Protein 3OIS (pdb70)

Organism: Xylella fastidiosa (strain 9a5c) (NCBI:txid160492)

B-factor: mean 22.81, std 9.26, range [4.92, 93.77]

Foldseek 3Di:
DDDDDFAQFQAFADADDDDVVFAADDFDPVLLVDFDQKFFLDDPDFFAAQGTANQQLLRQVQVLLLSQCVVVVHDDRARWASLQLLCQQCVVPPHQFARNGHHNVSSLVCLAPQATAGCVQLPHDNQHQDPVVRTRDPPGSSSDDRDPVGSVRRVVGHFHDKHAFDLDVSRCSSCLRVPFKKKKKWWDWCQQCPVHPHEQEDDDDDPPIGTRHMHMWIWRMAHNVQQWTKTQRNNALPGRNGRIHTYHNVQSSDPNTMDDIMTTHHDD/DDDDFAQFQAFADEDDDDPPFAADDFDVVCLVDQPQKFFQDDDDFFAALGTANLQLLRQVLVLLLSQCVVVVPPDRARFASLQLLCQQCVPPPHQFARRGGHNVSSLVCLAPQATAGCVQLPDDNQAQDPVVNTRDPPGSSSDDRDVVRSVRRVVGHFNDKHDFDLDLSSQSSCLSVPFKKKWKWWDWCVQVVPVLNEQEGDDDDPVIDTRHMHMWIFGMAHNVVQWTKTAGNNAQPHHNGRIHTYHVVQSSDPNTIGDIMTTHHDD/DDDDAAQFQAFEDEDDDDPPFAEDDFPPVLLVDFDLKFFLDDPDFFAAQGTANLQLLSQVQVLLLSQCVVVVPPDRARWASLQLLCQQCVPPPHQFARNGHYNVSSLVCQAPQATAGCVQLPHDNQHQDPVVNTRDPPGSSSDDRDPVRSVRRNVGHFHDKHAYPLDVSSCSSCLRVPFKKKWKWWDKCVAVVDPVHELEGDDDDVVIDTRHMHMWIWRMAHNVQQWTKTARRNALPDRNGRIGTYHSVQSSDPNTIGDIMTIHHDD/DDDDDFAQFQAFADEDDDDVPFAADDFPVVCLVVQDQKFFLDDPDFFAALGTANLQLLRQVQVQLLSQCVVVVHPDRARWASLQLLQQQCVVPPHQFARRGHHNVSSLVCLAPQATAGCVQLPDDNQHQDPVVRTRDPPRSSSDDRDPVGSVRRVVRHFHHKHAFDLDVSSQSSCLSVPFKKKWKWWAWCQQCPVHPHEQERDDDDVVIDTRHMHMWIWGMAHNVQQWTKTQGHNALPGHNGRIHTYHSVQSSDPNTIDDIMTTHHDD

Radius of gyration: 33.86 Å; Cα contacts (8 Å, |Δi|>4): 2732; chains: 4; bounding box: 86×74×85 Å

Nearest PDB structures (foldseek):
  3ois-assembly1_A  TM=1.004E+00  e=1.468E-66  Xylella fastidiosa
  2fye-assembly1_A  TM=7.795E-01  e=7.395E-12  Homo sapiens
  3hha-assembly2_B  TM=7.823E-01  e=4.799E-11  Homo sapiens
  8qkb-assembly1_C  TM=7.616E-01  e=3.708E-11  Homo sapiens
  4axm-assembly5_L  TM=7.707E-01  e=4.032E-10  Homo sapiens

Structure (mmCIF, N/CA/C/O backbone):
data_3OIS
#
_entry.id   3OIS
#
_cell.length_a   55.089
_cell.length_b   69.314
_cell.length_c   82.368
_cell.angle_alpha   75.860
_cell.angle_beta   75.430
_cell.angle_gamma   66.510
#
_symmetry.space_group_name_H-M   'P 1'
#
loop_
_entity.id
_entity.type
_entity.pdbx_description
1 polymer 'Cysteine protease'
2 non-polymer "URIDINE-5'-DIPHOSPHATE"
3 water water
#
loop_
_atom_site.group_PDB
_atom_site.id
_atom_site.type_symbol
_atom_site.label_atom_id
_atom_site.label_alt_id
_atom_site.label_comp_id
_atom_site.label_asym_id
_atom_site.label_entity_id
_atom_site.label_seq_id
_atom_site.pdbx_PDB_ins_code
_atom_site.Cartn_x
_atom_site.Cartn_y
_atom_site.Cartn_z
_atom_site.occupancy
_atom_site.B_iso_or_equiv
_atom_site.auth_seq_id
_atom_site.auth_comp_id
_atom_site.auth_asym_id
_atom_site.auth_atom_id
_atom_site.pdbx_PDB_model_num
ATOM 1 N N . THR A 1 23 ? 67.542 -3.917 -33.085 1.00 40.99 23 THR A N 1
ATOM 2 C CA . THR A 1 23 ? 66.456 -3.002 -32.631 1.00 41.29 23 THR A CA 1
ATOM 3 C C . THR A 1 23 ? 67.189 -1.784 -32.161 1.00 41.32 23 THR A C 1
ATOM 4 O O . THR A 1 23 ? 68.280 -1.923 -31.560 1.00 42.41 23 THR A O 1
ATOM 8 N N . VAL A 1 24 ? 66.686 -0.592 -32.499 1.00 38.87 24 VAL A N 1
ATOM 9 C CA . VAL A 1 24 ? 67.247 0.571 -31.828 1.00 37.48 24 VAL A CA 1
ATOM 10 C C . VAL A 1 24 ? 66.143 1.084 -30.943 1.00 35.65 24 VAL A C 1
ATOM 11 O O . VAL A 1 24 ? 64.989 1.278 -31.390 1.00 35.71 24 VAL A O 1
ATOM 15 N N . LEU A 1 25 ? 66.476 1.206 -29.659 1.00 32.50 25 LEU A N 1
ATOM 16 C CA . LEU A 1 25 ? 65.586 1.878 -28.741 1.00 29.20 25 LEU A CA 1
ATOM 17 C C . LEU A 1 25 ? 65.626 3.355 -29.108 1.00 29.42 25 LEU A C 1
ATOM 18 O O . LEU A 1 25 ? 66.683 3.913 -29.329 1.00 29.69 25 LEU A O 1
ATOM 23 N N . LYS A 1 26 ? 64.454 3.939 -29.110 1.00 27.65 26 LYS A N 1
ATOM 24 C CA . LYS A 1 26 ? 64.301 5.324 -29.430 1.00 30.02 26 LYS A CA 1
ATOM 25 C C . LYS A 1 26 ? 64.569 6.194 -28.185 1.00 28.28 26 LYS A C 1
ATOM 26 O O . LYS A 1 26 ? 63.948 6.025 -27.153 1.00 27.58 26 LYS A O 1
ATOM 32 N N . ARG A 1 27 ? 65.535 7.106 -28.312 1.00 27.91 27 ARG A N 1
ATOM 33 C CA A ARG A 1 27 ? 65.765 8.119 -27.306 0.50 25.77 27 ARG A CA 1
ATOM 34 C CA B ARG A 1 27 ? 65.780 8.123 -27.311 0.50 26.57 27 ARG A CA 1
ATOM 35 C C . ARG A 1 27 ? 64.530 9.026 -27.156 1.00 25.66 27 ARG A C 1
ATOM 36 O O . ARG A 1 27 ? 64.002 9.567 -28.139 1.00 26.09 27 ARG A O 1
ATOM 51 N N . ARG A 1 28 ? 64.026 9.171 -25.938 1.00 22.37 28 ARG A N 1
ATOM 52 C CA . ARG A 1 28 ? 62.812 10.048 -25.723 1.00 19.95 28 ARG A CA 1
ATOM 53 C C . ARG A 1 28 ? 63.201 11.506 -25.979 1.00 18.55 28 ARG A C 1
ATOM 54 O O . ARG A 1 28 ? 64.238 12.005 -25.478 1.00 19.50 28 ARG A O 1
ATOM 62 N N . LYS A 1 29 ? 62.386 12.169 -26.767 1.00 16.24 29 LYS A N 1
ATOM 63 C CA . LYS A 1 29 ? 62.748 13.503 -27.220 1.00 17.65 29 LYS A CA 1
ATOM 64 C C . LYS A 1 29 ? 62.741 14.543 -26.107 1.00 14.91 29 LYS A C 1
ATOM 65 O O . LYS A 1 29 ? 61.806 14.644 -25.309 1.00 14.67 29 LYS A O 1
ATOM 71 N N . LYS A 1 30 ? 63.825 15.304 -26.057 1.00 16.15 30 LYS A N 1
ATOM 72 C CA . LYS A 1 30 ? 63.974 16.388 -25.121 1.00 15.32 30 LYS A CA 1
ATOM 73 C C . LYS A 1 30 ? 64.006 17.742 -25.837 1.00 15.08 30 LYS A C 1
ATOM 74 O O . LYS A 1 30 ? 63.635 18.747 -25.213 1.00 14.70 30 LYS A O 1
ATOM 80 N N . SER A 1 31 ? 64.527 17.787 -27.090 1.00 17.05 31 SER A N 1
ATOM 81 C CA . SER A 1 31 ? 64.601 19.108 -27.848 1.00 18.55 31 SER A CA 1
ATOM 82 C C . SER A 1 31 ? 63.231 19.655 -27.951 1.00 17.29 31 SER A C 1
ATOM 83 O O . SER A 1 31 ? 62.342 18.989 -28.482 1.00 18.33 31 SER A O 1
ATOM 86 N N . GLY A 1 32 ? 62.991 20.876 -27.434 1.00 15.88 32 GLY A N 1
ATOM 87 C CA . GLY A 1 32 ? 61.650 21.421 -27.482 1.00 14.10 32 GLY A CA 1
ATOM 88 C C . GLY A 1 32 ? 60.690 21.045 -26.353 1.00 14.77 32 GLY A C 1
ATOM 89 O O . GLY A 1 32 ? 59.601 21.610 -26.204 1.00 16.49 32 GLY A O 1
ATOM 90 N N . TYR A 1 33 ? 61.100 20.033 -25.549 1.00 13.15 33 TYR A N 1
ATOM 91 C CA . TYR A 1 33 ? 60.316 19.512 -24.414 1.00 10.89 33 TYR A CA 1
ATOM 92 C C . TYR A 1 33 ? 61.147 19.665 -23.132 1.00 12.29 33 TYR A C 1
ATOM 93 O O . TYR A 1 33 ? 61.669 20.757 -22.885 1.00 13.04 33 TYR A O 1
ATOM 102 N N . GLY A 1 34 ? 61.194 18.639 -22.285 1.00 11.89 34 GLY A N 1
ATOM 103 C CA . GLY A 1 34 ? 62.045 18.770 -21.117 1.00 13.38 34 GLY A CA 1
ATOM 104 C C . GLY A 1 34 ? 61.447 18.516 -19.742 1.00 12.77 34 GLY A C 1
ATOM 105 O O . GLY A 1 34 ? 62.110 18.736 -18.708 1.00 14.30 34 GLY A O 1
ATOM 106 N N . TYR A 1 35 ? 60.176 18.173 -19.683 1.00 13.42 35 TYR A N 1
ATOM 107 C CA . TYR A 1 35 ? 59.553 17.938 -18.389 1.00 12.51 35 TYR A CA 1
ATOM 108 C C . TYR A 1 35 ? 59.746 16.459 -17.978 1.00 13.32 35 TYR A C 1
ATOM 109 O O . TYR A 1 35 ? 59.465 15.567 -18.743 1.00 14.61 35 TYR A O 1
ATOM 118 N N . ILE A 1 36 ? 60.206 16.261 -16.745 1.00 13.24 36 ILE A N 1
ATOM 119 C CA . ILE A 1 36 ? 60.251 14.913 -16.134 1.00 13.37 36 ILE A CA 1
ATOM 120 C C . ILE A 1 36 ? 59.294 14.991 -14.954 1.00 13.53 36 ILE A C 1
ATOM 121 O O . ILE A 1 36 ? 59.315 16.008 -14.218 1.00 11.35 36 ILE A O 1
ATOM 126 N N . PRO A 1 37 ? 58.398 14.006 -14.765 1.00 13.82 37 PRO A N 1
ATOM 127 C CA . PRO A 1 37 ? 57.486 14.074 -13.638 1.00 14.07 37 PRO A CA 1
ATOM 128 C C . PRO A 1 37 ? 58.210 14.251 -12.310 1.00 12.42 37 PRO A C 1
ATOM 129 O O . PRO A 1 37 ? 59.247 13.662 -12.068 1.00 12.95 37 PRO A O 1
ATOM 133 N N . ASP A 1 38 ? 57.618 15.047 -11.409 1.00 14.32 38 ASP A N 1
ATOM 134 C CA . ASP A 1 38 ? 58.218 15.306 -10.105 1.00 14.13 38 ASP A CA 1
ATOM 135 C C . ASP A 1 38 ? 58.206 13.985 -9.300 1.00 13.83 38 ASP A C 1
ATOM 136 O O . ASP A 1 38 ? 57.171 13.339 -9.221 1.00 12.77 38 ASP A O 1
ATOM 141 N N . ILE A 1 39 ? 59.286 13.748 -8.564 1.00 13.62 39 ILE A N 1
ATOM 142 C CA . ILE A 1 39 ? 59.253 12.776 -7.389 1.00 15.82 39 ILE A CA 1
ATOM 143 C C . ILE A 1 39 ? 58.317 13.434 -6.372 1.00 16.77 39 ILE A C 1
ATOM 144 O O . ILE A 1 39 ? 58.411 14.663 -6.142 1.00 13.85 39 ILE A O 1
ATOM 149 N N . ALA A 1 40 ? 57.392 12.645 -5.779 1.00 17.76 40 ALA A N 1
ATOM 150 C CA . ALA A 1 40 ? 56.489 13.233 -4.780 1.00 17.30 40 ALA A CA 1
ATOM 151 C C . ALA A 1 40 ? 57.196 13.474 -3.445 1.00 16.14 40 ALA A C 1
ATOM 152 O O . ALA A 1 40 ? 58.117 12.707 -3.084 1.00 15.25 40 ALA A O 1
ATOM 154 N N . ASP A 1 41 ? 56.792 14.529 -2.760 1.00 16.81 41 ASP A N 1
ATOM 155 C CA . ASP A 1 41 ? 57.296 14.839 -1.458 1.00 16.32 41 ASP A CA 1
ATOM 156 C C . ASP A 1 41 ? 56.032 15.167 -0.615 1.00 16.39 41 ASP A C 1
ATOM 157 O O . ASP A 1 41 ? 55.339 16.108 -0.916 1.00 15.03 41 ASP A O 1
ATOM 162 N N . ILE A 1 42 ? 55.727 14.362 0.409 1.00 15.80 42 ILE A N 1
ATOM 163 C CA . ILE A 1 42 ? 54.538 14.673 1.274 1.00 17.30 42 ILE A CA 1
ATOM 164 C C . ILE A 1 42 ? 54.679 16.083 1.980 1.00 15.46 42 ILE A C 1
ATOM 165 O O . ILE A 1 42 ? 53.671 16.581 2.476 1.00 18.90 42 ILE A O 1
ATOM 170 N N . ARG A 1 43 ? 55.858 16.695 2.048 1.00 16.17 43 ARG A N 1
ATOM 171 C CA . ARG A 1 43 ? 55.944 18.063 2.630 1.00 14.34 43 ARG A CA 1
ATOM 172 C C . ARG A 1 43 ? 55.395 19.136 1.697 1.00 16.17 43 ARG A C 1
ATOM 173 O O . ARG A 1 43 ? 55.309 20.322 2.099 1.00 18.05 43 ARG A O 1
ATOM 181 N N . ASP A 1 44 ? 55.022 18.764 0.459 1.00 15.85 44 ASP A N 1
ATOM 182 C CA . ASP A 1 44 ? 54.605 19.784 -0.533 1.00 15.78 44 ASP A CA 1
ATOM 183 C C . ASP A 1 44 ? 53.361 20.574 -0.048 1.00 14.75 44 ASP A C 1
ATOM 184 O O . ASP A 1 44 ? 52.345 20.007 0.364 1.00 14.98 44 ASP A O 1
ATOM 189 N N . PHE A 1 45 ? 53.469 21.895 -0.079 1.00 14.91 45 PHE A N 1
ATOM 190 C CA . PHE A 1 45 ? 52.428 22.784 0.402 1.00 16.69 45 PHE A CA 1
ATOM 191 C C . PHE A 1 45 ? 51.280 22.606 -0.557 1.00 18.59 45 PHE A C 1
ATOM 192 O O . PHE A 1 45 ? 51.484 22.403 -1.781 1.00 16.81 45 PHE A O 1
ATOM 200 N N . SER A 1 46 ? 50.065 22.742 -0.012 1.00 19.72 46 SER A N 1
ATOM 201 C CA . SER A 1 46 ? 48.822 22.709 -0.808 1.00 19.58 46 SER A CA 1
ATOM 202 C C . SER A 1 46 ? 48.325 24.120 -1.041 1.00 20.25 46 SER A C 1
ATOM 203 O O . SER A 1 46 ? 48.209 24.907 -0.102 1.00 21.35 46 SER A O 1
ATOM 206 N N . TYR A 1 47 ? 48.069 24.448 -2.305 1.00 18.65 47 TYR A N 1
ATOM 207 C CA . TYR A 1 47 ? 47.429 25.737 -2.636 1.00 19.47 47 TYR A CA 1
ATOM 208 C C . TYR A 1 47 ? 45.942 25.633 -2.242 1.00 19.93 47 TYR A C 1
ATOM 209 O O . TYR A 1 47 ? 45.236 24.749 -2.693 1.00 20.38 47 TYR A O 1
ATOM 218 N N . THR A 1 48 ? 45.462 26.484 -1.341 1.00 19.83 48 THR A N 1
ATOM 219 C CA . THR A 1 48 ? 44.120 26.276 -0.856 1.00 21.69 48 THR A CA 1
ATOM 220 C C . THR A 1 48 ? 43.320 27.469 -1.277 1.00 20.32 48 THR A C 1
ATOM 221 O O . THR A 1 48 ? 43.446 28.505 -0.677 1.00 21.08 48 THR A O 1
ATOM 225 N N . PRO A 1 49 ? 42.506 27.326 -2.328 1.00 20.12 49 PRO A N 1
ATOM 226 C CA . PRO A 1 49 ? 41.747 28.464 -2.809 1.00 21.31 49 PRO A CA 1
ATOM 227 C C . PRO A 1 49 ? 40.681 28.808 -1.768 1.00 21.73 49 PRO A C 1
ATOM 228 O O . PRO A 1 49 ? 40.202 27.895 -1.060 1.00 23.05 49 PRO A O 1
ATOM 232 N N . GLU A 1 50 ? 40.380 30.082 -1.659 1.00 22.95 50 GLU A N 1
ATOM 233 C CA A GLU A 1 50 ? 39.263 30.561 -0.812 0.50 23.98 50 GLU A CA 1
ATOM 234 C CA B GLU A 1 50 ? 39.301 30.488 -0.756 0.50 24.30 50 GLU A CA 1
ATOM 235 C C . GLU A 1 50 ? 37.955 29.920 -1.237 1.00 24.28 50 GLU A C 1
ATOM 236 O O . GLU A 1 50 ? 37.620 29.908 -2.438 1.00 25.18 50 GLU A O 1
ATOM 247 N N . LYS A 1 51 ? 37.213 29.351 -0.286 1.00 25.09 51 LYS A N 1
ATOM 248 C CA A LYS A 1 51 ? 35.930 28.754 -0.661 0.50 24.78 51 LYS A CA 1
ATOM 249 C CA B LYS A 1 51 ? 35.911 28.777 -0.572 0.50 25.11 51 LYS A CA 1
ATOM 250 C C . LYS A 1 51 ? 35.008 29.748 -1.353 1.00 24.71 51 LYS A C 1
ATOM 251 O O . LYS A 1 51 ? 34.194 29.337 -2.215 1.00 24.71 51 LYS A O 1
ATOM 262 N N . SER A 1 52 ? 35.115 31.032 -1.019 1.00 24.67 52 SER A N 1
ATOM 263 C CA . SER A 1 52 ? 34.244 32.029 -1.680 1.00 24.62 52 SER A CA 1
ATOM 264 C C . SER A 1 52 ? 34.513 32.205 -3.165 1.00 22.60 52 SER A C 1
ATOM 265 O O . SER A 1 52 ? 33.593 32.511 -3.953 1.00 22.11 52 SER A O 1
ATOM 268 N N . VAL A 1 53 ? 35.772 31.983 -3.523 1.00 22.67 53 VAL A N 1
ATOM 269 C CA . VAL A 1 53 ? 36.220 32.109 -4.905 1.00 21.44 53 VAL A CA 1
ATOM 270 C C . VAL A 1 53 ? 35.730 30.917 -5.700 1.00 21.54 53 VAL A C 1
ATOM 271 O O . VAL A 1 53 ? 35.107 31.076 -6.758 1.00 20.99 53 VAL A O 1
ATOM 275 N N . ILE A 1 54 ? 35.941 29.729 -5.150 1.00 21.20 54 ILE A N 1
ATOM 276 C CA . ILE A 1 54 ? 35.436 28.484 -5.794 1.00 23.97 54 ILE A CA 1
ATOM 277 C C . ILE A 1 54 ? 33.934 28.496 -6.021 1.00 24.33 54 ILE A C 1
ATOM 278 O O . ILE A 1 54 ? 33.403 28.028 -7.072 1.00 24.03 54 ILE A O 1
ATOM 283 N N . ALA A 1 55 ? 33.227 29.034 -5.039 1.00 24.16 55 ALA A N 1
ATOM 284 C CA . ALA A 1 55 ? 31.759 29.105 -5.146 1.00 26.35 55 ALA A CA 1
ATOM 285 C C . ALA A 1 55 ? 31.270 30.027 -6.235 1.00 26.64 55 ALA A C 1
ATOM 286 O O . ALA A 1 55 ? 30.132 29.855 -6.690 1.00 30.30 55 ALA A O 1
ATOM 288 N N . ALA A 1 56 ? 32.112 30.990 -6.627 1.00 24.81 56 ALA A N 1
ATOM 289 C CA . ALA A 1 56 ? 31.723 32.041 -7.538 1.00 25.18 56 ALA A CA 1
ATOM 290 C C . ALA A 1 56 ? 32.749 32.290 -8.645 1.00 23.85 56 ALA A C 1
ATOM 291 O O . ALA A 1 56 ? 33.240 33.404 -8.823 1.00 24.46 56 ALA A O 1
ATOM 293 N N . LEU A 1 57 ? 33.046 31.237 -9.406 1.00 22.01 57 LEU A N 1
ATOM 294 C CA . LEU A 1 57 ? 34.019 31.351 -10.507 1.00 20.91 57 LEU A CA 1
ATOM 295 C C . LEU A 1 57 ? 33.439 32.044 -11.714 1.00 19.89 57 LEU A C 1
ATOM 296 O O . LEU A 1 57 ? 32.311 31.751 -12.134 1.00 21.77 57 LEU A O 1
ATOM 301 N N . PRO A 1 58 ? 34.203 32.975 -12.301 1.00 20.48 58 PRO A N 1
ATOM 302 C CA . PRO A 1 58 ? 33.738 33.621 -13.518 1.00 20.11 58 PRO A CA 1
ATOM 303 C C . PRO A 1 58 ? 33.768 32.657 -14.691 1.00 19.74 58 PRO A C 1
ATOM 304 O O . PRO A 1 58 ? 34.458 31.591 -14.632 1.00 18.97 58 PRO A O 1
ATOM 308 N N . PRO A 1 59 ? 33.006 32.982 -15.759 1.00 19.74 59 PRO A N 1
ATOM 309 C CA . PRO A 1 59 ? 33.031 32.098 -16.904 1.00 20.30 59 PRO A CA 1
ATOM 310 C C . PRO A 1 59 ? 34.340 32.119 -17.696 1.00 20.00 59 PRO A C 1
ATOM 311 O O . PRO A 1 59 ? 34.554 31.189 -18.477 1.00 19.56 59 PRO A O 1
ATOM 315 N N . LYS A 1 60 ? 35.127 33.186 -17.588 1.00 19.09 60 LYS A N 1
ATOM 316 C CA . LYS A 1 60 ? 36.299 33.374 -18.444 1.00 17.75 60 LYS A CA 1
ATOM 317 C C . LYS A 1 60 ? 37.354 34.199 -17.685 1.00 17.63 60 LYS A C 1
ATOM 318 O O . LYS A 1 60 ? 37.055 35.233 -16.992 1.00 15.41 60 LYS A O 1
ATOM 324 N N . VAL A 1 61 ? 38.593 33.700 -17.708 1.00 15.10 61 VAL A N 1
ATOM 325 C CA . VAL A 1 61 ? 39.746 34.458 -17.183 1.00 15.15 61 VAL A CA 1
ATOM 326 C C . VAL A 1 61 ? 40.817 34.557 -18.239 1.00 15.09 61 VAL A C 1
ATOM 327 O O . VAL A 1 61 ? 41.142 33.571 -18.920 1.00 14.61 61 VAL A O 1
ATOM 331 N N . ASP A 1 62 ? 41.406 35.748 -18.407 1.00 16.35 62 ASP A N 1
ATOM 332 C CA . ASP A 1 62 ? 42.467 35.875 -19.415 1.00 14.85 62 ASP A CA 1
ATOM 333 C C . ASP A 1 62 ? 43.565 36.723 -18.863 1.00 15.71 62 ASP A C 1
ATOM 334 O O . ASP A 1 62 ? 43.561 37.980 -18.940 1.00 16.15 62 ASP A O 1
ATOM 339 N N . LEU A 1 63 ? 44.577 36.046 -18.309 1.00 13.86 63 LEU A N 1
ATOM 340 C CA . LEU A 1 63 ? 45.710 36.757 -17.664 1.00 14.39 63 LEU A CA 1
ATOM 341 C C . LEU A 1 63 ? 46.859 36.989 -18.651 1.00 15.73 63 LEU A C 1
ATOM 342 O O . LEU A 1 63 ? 47.944 37.305 -18.235 1.00 15.72 63 LEU A O 1
ATOM 347 N N . THR A 1 64 ? 46.663 36.654 -19.921 1.00 15.56 64 THR A N 1
ATOM 348 C CA . THR A 1 64 ? 47.798 36.747 -20.885 1.00 16.91 64 THR A CA 1
ATOM 349 C C . THR A 1 64 ? 48.558 38.067 -20.640 1.00 17.31 64 THR A C 1
ATOM 350 O O . THR A 1 64 ? 47.983 39.165 -20.706 1.00 18.76 64 THR A O 1
ATOM 354 N N . PRO A 1 65 ? 49.852 37.993 -20.440 1.00 17.49 65 PRO A N 1
ATOM 355 C CA . PRO A 1 65 ? 50.630 39.203 -20.097 1.00 18.12 65 PRO A CA 1
ATOM 356 C C . PRO A 1 65 ? 51.132 39.903 -21.395 1.00 17.37 65 PRO A C 1
ATOM 357 O O . PRO A 1 65 ? 50.961 39.353 -22.498 1.00 18.56 65 PRO A O 1
ATOM 361 N N . PRO A 1 66 ? 51.713 41.106 -21.274 1.00 20.46 66 PRO A N 1
ATOM 362 C CA . PRO A 1 66 ? 52.106 41.758 -22.494 1.00 19.99 66 PRO A CA 1
ATOM 363 C C . PRO A 1 66 ? 53.402 41.222 -23.084 1.00 20.69 66 PRO A C 1
ATOM 364 O O . PRO A 1 66 ? 53.565 41.298 -24.324 1.00 23.08 66 PRO A O 1
ATOM 368 N N . PHE A 1 67 ? 54.240 40.569 -22.267 1.00 17.96 67 PHE A N 1
ATOM 369 C CA . PHE A 1 67 ? 55.500 40.105 -22.823 1.00 17.53 67 PHE A CA 1
ATOM 370 C C . PHE A 1 67 ? 55.294 38.894 -23.725 1.00 17.97 67 PHE A C 1
ATOM 371 O O . PHE A 1 67 ? 54.537 37.977 -23.385 1.00 16.14 67 PHE A O 1
ATOM 379 N N . GLN A 1 68 ? 55.988 38.886 -24.852 1.00 16.99 68 GLN A N 1
ATOM 380 C CA . GLN A 1 68 ? 55.700 37.867 -25.846 1.00 18.60 68 GLN A CA 1
ATOM 381 C C . GLN A 1 68 ? 56.248 36.521 -25.367 1.00 15.56 68 GLN A C 1
ATOM 382 O O . GLN A 1 68 ? 57.099 36.457 -24.453 1.00 13.84 68 GLN A O 1
ATOM 388 N N . VAL A 1 69 ? 55.767 35.484 -26.025 1.00 13.37 69 VAL A N 1
ATOM 389 C CA . VAL A 1 69 ? 56.332 34.134 -25.757 1.00 12.94 69 VAL A CA 1
ATOM 390 C C . VAL A 1 69 ? 57.830 34.094 -25.990 1.00 13.79 69 VAL A C 1
ATOM 391 O O . VAL A 1 69 ? 58.381 34.857 -26.834 1.00 13.77 69 VAL A O 1
ATOM 395 N N . TYR A 1 70 ? 58.483 33.200 -25.264 1.00 13.50 70 TYR A N 1
ATOM 396 C CA . TYR A 1 70 ? 59.865 32.893 -25.613 1.00 12.68 70 TYR A CA 1
ATOM 397 C C . TYR A 1 70 ? 59.945 31.757 -26.580 1.00 13.11 70 TYR A C 1
ATOM 398 O O . TYR A 1 70 ? 58.947 31.135 -26.879 1.00 11.31 70 TYR A O 1
ATOM 407 N N . ASP A 1 71 ? 61.169 31.478 -27.056 1.00 13.78 71 ASP A N 1
ATOM 408 C CA . ASP A 1 71 ? 61.340 30.313 -27.908 1.00 15.45 71 ASP A CA 1
ATOM 409 C C . ASP A 1 71 ? 62.452 29.483 -27.269 1.00 14.47 71 ASP A C 1
ATOM 410 O O . ASP A 1 71 ? 63.629 29.917 -27.260 1.00 14.61 71 ASP A O 1
ATOM 415 N N . GLN A 1 72 ? 62.131 28.295 -26.716 1.00 14.50 72 GLN A N 1
ATOM 416 C CA . GLN A 1 72 ? 63.199 27.551 -26.038 1.00 15.22 72 GLN A CA 1
ATOM 417 C C . GLN A 1 72 ? 64.126 26.879 -26.998 1.00 13.61 72 GLN A C 1
ATOM 418 O O . GLN A 1 72 ? 65.176 26.409 -26.595 1.00 13.50 72 GLN A O 1
ATOM 424 N N . GLY A 1 73 ? 63.773 26.873 -28.291 1.00 12.42 73 GLY A N 1
ATOM 425 C CA . GLY A 1 73 ? 64.619 26.205 -29.307 1.00 13.61 73 GLY A CA 1
ATOM 426 C C . GLY A 1 73 ? 64.892 24.722 -29.033 1.00 11.36 73 GLY A C 1
ATOM 427 O O . GLY A 1 73 ? 63.969 23.939 -28.658 1.00 14.29 73 GLY A O 1
ATOM 428 N N . ARG A 1 74 ? 66.127 24.320 -29.307 1.00 11.80 74 ARG A N 1
ATOM 429 C CA . ARG A 1 74 ? 66.408 22.909 -29.546 1.00 10.90 74 ARG A CA 1
ATOM 430 C C . ARG A 1 74 ? 66.908 22.183 -28.314 1.00 12.88 74 ARG A C 1
ATOM 431 O O . ARG A 1 74 ? 67.539 21.106 -28.464 1.00 14.67 74 ARG A O 1
ATOM 439 N N . ILE A 1 75 ? 66.668 22.738 -27.153 1.00 12.11 75 ILE A N 1
ATOM 440 C CA . ILE A 1 75 ? 67.027 22.052 -25.906 1.00 12.08 75 ILE A CA 1
ATOM 441 C C . ILE A 1 75 ? 65.780 21.773 -25.018 1.00 12.58 75 ILE A C 1
ATOM 442 O O . ILE A 1 75 ? 64.663 22.270 -25.277 1.00 11.06 75 ILE A O 1
ATOM 447 N N . GLY A 1 76 ? 66.012 21.053 -23.897 1.00 10.91 76 GLY A N 1
ATOM 448 C CA . GLY A 1 76 ? 64.910 20.525 -23.047 1.00 11.34 76 GLY A CA 1
ATOM 449 C C . GLY A 1 76 ? 64.603 21.404 -21.853 1.00 12.32 76 GLY A C 1
ATOM 450 O O . GLY A 1 76 ? 64.534 20.931 -20.686 1.00 11.95 76 GLY A O 1
ATOM 451 N N . SER A 1 77 ? 64.468 22.718 -22.153 1.00 11.09 77 SER A N 1
ATOM 452 C CA . SER A 1 77 ? 64.427 23.704 -21.120 1.00 11.72 77 SER A CA 1
ATOM 453 C C . SER A 1 77 ? 63.007 24.161 -20.810 1.00 12.89 77 SER A C 1
ATOM 454 O O . SER A 1 77 ? 62.827 25.250 -20.249 1.00 11.66 77 SER A O 1
ATOM 457 N N . CYS A 1 78 ? 62.005 23.353 -21.162 1.00 11.03 78 CYS A N 1
ATOM 458 C CA . CYS A 1 78 ? 60.600 23.843 -21.016 1.00 11.02 78 CYS A CA 1
ATOM 459 C C . CYS A 1 78 ? 60.283 24.238 -19.560 1.00 11.38 78 CYS A C 1
ATOM 460 O O . CYS A 1 78 ? 59.566 25.267 -19.347 1.00 10.19 78 CYS A O 1
ATOM 463 N N . THR A 1 79 ? 60.750 23.454 -18.561 1.00 10.16 79 THR A N 1
ATOM 464 C CA . THR A 1 79 ? 60.452 23.813 -17.188 1.00 10.98 79 THR A CA 1
ATOM 465 C C . THR A 1 79 ? 61.029 25.207 -16.906 1.00 10.22 79 THR A C 1
ATOM 466 O O . THR A 1 79 ? 60.358 25.986 -16.220 1.00 10.46 79 THR A O 1
ATOM 470 N N . ALA A 1 80 ? 62.241 25.563 -17.390 1.00 10.67 80 ALA A N 1
ATOM 471 C CA . ALA A 1 80 ? 62.825 26.872 -17.100 1.00 12.14 80 ALA A CA 1
ATOM 472 C C . ALA A 1 80 ? 62.092 27.973 -17.838 1.00 12.25 80 ALA A C 1
ATOM 473 O O . ALA A 1 80 ? 62.061 29.161 -17.361 1.00 12.94 80 ALA A O 1
ATOM 475 N N . ASN A 1 81 ? 61.570 27.634 -19.018 1.00 10.13 81 ASN A N 1
ATOM 476 C CA . ASN A 1 81 ? 60.779 28.611 -19.802 1.00 12.63 81 ASN A CA 1
ATOM 477 C C . ASN A 1 81 ? 59.436 28.947 -19.162 1.00 14.73 81 ASN A C 1
ATOM 478 O O . ASN A 1 81 ? 59.067 30.153 -19.036 1.00 13.16 81 ASN A O 1
ATOM 483 N N . ALA A 1 82 ? 58.738 27.913 -18.668 1.00 13.32 82 ALA A N 1
ATOM 484 C CA . ALA A 1 82 ? 57.496 28.092 -17.967 1.00 14.84 82 ALA A CA 1
ATOM 485 C C . ALA A 1 82 ? 57.747 28.890 -16.667 1.00 14.80 82 ALA A C 1
ATOM 486 O O . ALA A 1 82 ? 57.014 29.819 -16.372 1.00 14.87 82 ALA A O 1
ATOM 488 N N . LEU A 1 83 ? 58.792 28.513 -15.902 1.00 13.49 83 LEU A N 1
ATOM 489 C CA . LEU A 1 83 ? 59.045 29.169 -14.653 1.00 13.99 83 LEU A CA 1
ATOM 490 C C . LEU A 1 83 ? 59.593 30.593 -14.826 1.00 14.20 83 LEU A C 1
ATOM 491 O O . LEU A 1 83 ? 59.251 31.489 -14.003 1.00 14.29 83 LEU A O 1
ATOM 496 N N . ALA A 1 84 ? 60.416 30.836 -15.857 1.00 14.41 84 ALA A N 1
ATOM 497 C CA . ALA A 1 84 ? 60.885 32.219 -16.196 1.00 14.56 84 ALA A CA 1
ATOM 498 C C . ALA A 1 84 ? 59.680 33.114 -16.373 1.00 14.58 84 ALA A C 1
ATOM 499 O O . ALA A 1 84 ? 59.676 34.254 -15.833 1.00 16.41 84 ALA A O 1
ATOM 501 N N . ALA A 1 85 ? 58.668 32.608 -17.076 1.00 13.94 85 ALA A N 1
ATOM 502 C CA . ALA A 1 85 ? 57.444 33.403 -17.342 1.00 13.69 85 ALA A CA 1
ATOM 503 C C . ALA A 1 85 ? 56.634 33.629 -16.044 1.00 14.79 85 ALA A C 1
ATOM 504 O O . ALA A 1 85 ? 56.053 34.720 -15.825 1.00 13.84 85 ALA A O 1
ATOM 506 N N . ALA A 1 86 ? 56.511 32.621 -15.160 1.00 14.50 86 ALA A N 1
ATOM 507 C CA . ALA A 1 86 ? 55.803 32.812 -13.906 1.00 14.67 86 ALA A CA 1
ATOM 508 C C . ALA A 1 86 ? 56.478 33.943 -13.133 1.00 16.43 86 ALA A C 1
ATOM 509 O O . ALA A 1 86 ? 55.753 34.786 -12.563 1.00 16.27 86 ALA A O 1
ATOM 511 N N . ILE A 1 87 ? 57.835 33.948 -13.084 1.00 14.38 87 ILE A N 1
ATOM 512 C CA . ILE A 1 87 ? 58.645 35.001 -12.405 1.00 15.85 87 ILE A CA 1
ATOM 513 C C . ILE A 1 87 ? 58.403 36.360 -13.087 1.00 13.78 87 ILE A C 1
ATOM 514 O O . ILE A 1 87 ? 58.158 37.342 -12.385 1.00 14.98 87 ILE A O 1
ATOM 519 N N . GLN A 1 88 ? 58.434 36.405 -14.423 1.00 13.54 88 GLN A N 1
ATOM 520 C CA . GLN A 1 88 ? 58.240 37.668 -15.151 1.00 15.28 88 GLN A CA 1
ATOM 521 C C . GLN A 1 88 ? 56.852 38.195 -14.912 1.00 17.05 88 GLN A C 1
ATOM 522 O O . GLN A 1 88 ? 56.715 39.419 -14.653 1.00 19.06 88 GLN A O 1
ATOM 528 N N . PHE A 1 89 ? 55.854 37.304 -14.916 1.00 15.79 89 PHE A N 1
ATOM 529 C CA . PHE A 1 89 ? 54.496 37.688 -14.684 1.00 16.70 89 PHE A CA 1
ATOM 530 C C . PHE A 1 89 ? 54.321 38.259 -13.289 1.00 18.03 89 PHE A C 1
ATOM 531 O O . PHE A 1 89 ? 53.600 39.281 -13.119 1.00 18.28 89 PHE A O 1
ATOM 539 N N . GLU A 1 90 ? 54.875 37.564 -12.274 1.00 18.54 90 GLU A N 1
ATOM 540 C CA A GLU A 1 90 ? 54.696 37.993 -10.877 0.50 19.58 90 GLU A CA 1
ATOM 541 C CA B GLU A 1 90 ? 54.715 37.970 -10.886 0.50 20.18 90 GLU A CA 1
ATOM 542 C C . GLU A 1 90 ? 55.328 39.359 -10.643 1.00 21.39 90 GLU A C 1
ATOM 543 O O . GLU A 1 90 ? 54.794 40.153 -9.833 1.00 22.32 90 GLU A O 1
ATOM 554 N N . ARG A 1 91 ? 56.421 39.672 -11.357 1.00 22.96 91 ARG A N 1
ATOM 555 C CA A ARG A 1 91 ? 57.104 40.958 -11.118 0.50 24.15 91 ARG A CA 1
ATOM 556 C CA B ARG A 1 91 ? 57.112 40.959 -11.134 0.50 23.97 91 ARG A CA 1
ATOM 557 C C . ARG A 1 91 ? 56.230 42.084 -11.626 1.00 25.66 91 ARG A C 1
ATOM 558 O O . ARG A 1 91 ? 56.139 43.143 -10.984 1.00 26.85 91 ARG A O 1
ATOM 573 N N . ILE A 1 92 ? 55.537 41.850 -12.723 1.00 25.85 92 ILE A N 1
ATOM 574 C CA . ILE A 1 92 ? 54.533 42.833 -13.163 1.00 28.89 92 ILE A CA 1
ATOM 575 C C . ILE A 1 92 ? 53.486 43.055 -12.077 1.00 31.58 92 ILE A C 1
ATOM 576 O O . ILE A 1 92 ? 53.363 44.161 -11.545 1.00 33.73 92 ILE A O 1
ATOM 581 N N . HIS A 1 93 ? 52.763 42.008 -11.730 1.00 33.53 93 HIS A N 1
ATOM 582 C CA A HIS A 1 93 ? 51.716 42.088 -10.717 0.50 34.53 93 HIS A CA 1
ATOM 583 C CA B HIS A 1 93 ? 51.708 42.061 -10.693 0.50 34.35 93 HIS A CA 1
ATOM 584 C C . HIS A 1 93 ? 52.192 42.610 -9.348 1.00 34.88 93 HIS A C 1
ATOM 585 O O . HIS A 1 93 ? 51.452 43.281 -8.637 1.00 34.67 93 HIS A O 1
ATOM 598 N N . ASP A 1 94 ? 53.420 42.298 -8.972 1.00 34.75 94 ASP A N 1
ATOM 599 C CA . ASP A 1 94 ? 53.971 42.817 -7.741 1.00 35.49 94 ASP A CA 1
ATOM 600 C C . ASP A 1 94 ? 54.499 44.252 -7.974 1.00 35.52 94 ASP A C 1
ATOM 601 O O . ASP A 1 94 ? 55.128 44.813 -7.080 1.00 36.05 94 ASP A O 1
ATOM 606 N N . LYS A 1 95 ? 54.263 44.822 -9.163 1.00 35.13 95 LYS A N 1
ATOM 607 C CA . LYS A 1 95 ? 54.700 46.202 -9.487 1.00 36.03 95 LYS A CA 1
ATOM 608 C C . LYS A 1 95 ? 56.216 46.383 -9.301 1.00 35.79 95 LYS A C 1
ATOM 609 O O . LYS A 1 95 ? 56.668 47.411 -8.778 1.00 35.99 95 LYS A O 1
ATOM 615 N N . GLN A 1 96 ? 56.982 45.362 -9.703 1.00 34.27 96 GLN A N 1
ATOM 616 C CA . GLN A 1 96 ? 58.463 45.364 -9.579 1.00 34.32 96 GLN A CA 1
ATOM 617 C C . GLN A 1 96 ? 59.115 45.839 -10.865 1.00 34.51 96 GLN A C 1
ATOM 618 O O . GLN A 1 96 ? 58.647 45.493 -11.964 1.00 35.55 96 GLN A O 1
ATOM 624 N N . SER A 1 97 ? 60.171 46.655 -10.755 1.00 33.87 97 SER A N 1
ATOM 625 C CA . SER A 1 97 ? 60.826 47.149 -11.978 1.00 35.48 97 SER A CA 1
ATOM 626 C C . SER A 1 97 ? 62.355 47.103 -11.827 1.00 35.34 97 SER A C 1
ATOM 627 O O . SER A 1 97 ? 62.851 47.087 -10.695 1.00 37.20 97 SER A O 1
ATOM 630 N N . PRO A 1 98 ? 63.111 47.061 -12.943 1.00 34.83 98 PRO A N 1
ATOM 631 C CA . PRO A 1 98 ? 62.626 47.022 -14.335 1.00 34.20 98 PRO A CA 1
ATOM 632 C C . PRO A 1 98 ? 62.051 45.637 -14.709 1.00 32.41 98 PRO A C 1
ATOM 633 O O . PRO A 1 98 ? 62.284 44.629 -14.023 1.00 30.61 98 PRO A O 1
ATOM 637 N N . GLU A 1 99 ? 61.345 45.608 -15.811 1.00 30.86 99 GLU A N 1
ATOM 638 C CA . GLU A 1 99 ? 60.973 44.364 -16.397 1.00 30.63 99 GLU A CA 1
ATOM 639 C C . GLU A 1 99 ? 62.186 43.732 -17.107 1.00 28.99 99 GLU A C 1
ATOM 640 O O . GLU A 1 99 ? 62.871 44.364 -17.893 1.00 29.98 99 GLU A O 1
ATOM 646 N N . PHE A 1 100 ? 62.467 42.470 -16.816 1.00 24.42 100 PHE A N 1
ATOM 647 C CA . PHE A 1 100 ? 63.473 41.752 -17.608 1.00 24.18 100 PHE A CA 1
ATOM 648 C C . PHE A 1 100 ? 62.983 40.335 -17.833 1.00 21.77 100 PHE A C 1
ATOM 649 O O . PHE A 1 100 ? 62.159 39.865 -17.063 1.00 21.82 100 PHE A O 1
ATOM 657 N N . ILE A 1 101 ? 63.493 39.675 -18.871 1.00 19.13 101 ILE A N 1
ATOM 658 C CA . ILE A 1 101 ? 63.248 38.234 -19.048 1.00 16.82 101 ILE A CA 1
ATOM 659 C C . ILE A 1 101 ? 64.233 37.538 -18.073 1.00 17.02 101 ILE A C 1
ATOM 660 O O . ILE A 1 101 ? 65.419 37.823 -18.118 1.00 16.61 101 ILE A O 1
ATOM 665 N N . PRO A 1 102 ? 63.715 36.682 -17.171 1.00 15.52 102 PRO A N 1
ATOM 666 C CA . PRO A 1 102 ? 64.634 35.937 -16.279 1.00 15.77 102 PRO A CA 1
ATOM 667 C C . PRO A 1 102 ? 65.506 34.961 -17.081 1.00 17.33 102 PRO A C 1
ATOM 668 O O . PRO A 1 102 ? 65.049 34.414 -18.116 1.00 17.46 102 PRO A O 1
ATOM 672 N N . SER A 1 103 ? 66.763 34.805 -16.662 1.00 13.63 103 SER A N 1
ATOM 673 C CA . SER A 1 103 ? 67.689 33.841 -17.319 1.00 14.20 103 SER A CA 1
ATOM 674 C C . SER A 1 103 ? 67.249 32.368 -17.277 1.00 13.38 103 SER A C 1
ATOM 675 O O . SER A 1 103 ? 67.402 31.692 -16.253 1.00 14.11 103 SER A O 1
ATOM 678 N N . ARG A 1 104 ? 66.768 31.880 -18.415 1.00 12.26 104 ARG A N 1
ATOM 679 C CA . ARG A 1 104 ? 66.269 30.486 -18.528 1.00 12.78 104 ARG A CA 1
ATOM 680 C C . ARG A 1 104 ? 67.402 29.498 -18.389 1.00 14.33 104 ARG A C 1
ATOM 681 O O . ARG A 1 104 ? 67.232 28.455 -17.741 1.00 13.44 104 ARG A O 1
ATOM 689 N N . LEU A 1 105 ? 68.582 29.830 -18.932 1.00 12.92 105 LEU A N 1
ATOM 690 C CA . LEU A 1 105 ? 69.691 28.857 -18.805 1.00 13.82 105 LEU A CA 1
ATOM 691 C C . LEU A 1 105 ? 70.224 28.842 -17.379 1.00 13.39 105 LEU A C 1
ATOM 692 O O . LEU A 1 105 ? 70.672 27.825 -16.938 1.00 13.77 105 LEU A O 1
ATOM 697 N N . PHE A 1 106 ? 70.140 29.996 -16.655 1.00 13.13 106 PHE A N 1
ATOM 698 C CA . PHE A 1 106 ? 70.512 29.960 -15.238 1.00 13.81 106 PHE A CA 1
ATOM 699 C C . PHE A 1 106 ? 69.582 28.927 -14.482 1.00 14.20 106 PHE A C 1
ATOM 700 O O . PHE A 1 106 ? 70.043 28.122 -13.613 1.00 14.86 106 PHE A O 1
ATOM 708 N N . ILE A 1 107 ? 68.299 28.976 -14.730 1.00 14.38 107 ILE A N 1
ATOM 709 C CA . ILE A 1 107 ? 67.413 28.014 -14.096 1.00 14.05 107 ILE A CA 1
ATOM 710 C C . ILE A 1 107 ? 67.796 26.603 -14.530 1.00 14.03 107 ILE A C 1
ATOM 711 O O . ILE A 1 107 ? 67.920 25.748 -13.672 1.00 13.10 107 ILE A O 1
ATOM 716 N N . TYR A 1 108 ? 67.923 26.388 -15.826 1.00 14.20 108 TYR A N 1
ATOM 717 C CA . TYR A 1 108 ? 68.122 25.024 -16.389 1.00 13.14 108 TYR A CA 1
ATOM 718 C C . TYR A 1 108 ? 69.459 24.436 -15.909 1.00 12.30 108 TYR A C 1
ATOM 719 O O . TYR A 1 108 ? 69.549 23.252 -15.646 1.00 12.21 108 TYR A O 1
ATOM 728 N N . TYR A 1 109 ? 70.508 25.256 -15.807 1.00 13.47 109 TYR A N 1
ATOM 729 C CA . TYR A 1 109 ? 71.821 24.741 -15.371 1.00 12.97 109 TYR A CA 1
ATOM 730 C C . TYR A 1 109 ? 71.689 24.265 -13.914 1.00 13.38 109 TYR A C 1
ATOM 731 O O . TYR A 1 109 ? 72.038 23.102 -13.560 1.00 13.34 109 TYR A O 1
ATOM 740 N N . ASN A 1 110 ? 71.084 25.095 -13.053 1.00 12.98 110 ASN A N 1
ATOM 741 C CA . ASN A 1 110 ? 70.957 24.717 -11.708 1.00 13.13 110 ASN A CA 1
ATOM 742 C C . ASN A 1 110 ? 69.987 23.575 -11.459 1.00 14.07 110 ASN A C 1
ATOM 743 O O . ASN A 1 110 ? 70.212 22.777 -10.551 1.00 14.11 110 ASN A O 1
ATOM 748 N N . GLU A 1 111 ? 68.924 23.450 -12.259 1.00 14.47 111 GLU A N 1
ATOM 749 C CA . GLU A 1 111 ? 68.062 22.270 -12.111 1.00 12.33 111 GLU A CA 1
ATOM 750 C C . GLU A 1 111 ? 68.885 20.992 -12.313 1.00 11.76 111 GLU A C 1
ATOM 751 O O . GLU A 1 111 ? 68.698 20.059 -11.596 1.00 13.01 111 GLU A O 1
ATOM 757 N N . ARG A 1 112 ? 69.815 20.985 -13.250 1.00 13.42 112 ARG A N 1
ATOM 758 C CA . ARG A 1 112 ? 70.555 19.744 -13.612 1.00 14.20 112 ARG A CA 1
ATOM 759 C C . ARG A 1 112 ? 71.714 19.480 -12.594 1.00 16.23 112 ARG A C 1
ATOM 760 O O . ARG A 1 112 ? 72.331 18.473 -12.663 1.00 17.35 112 ARG A O 1
ATOM 768 N N . LYS A 1 113 ? 71.958 20.416 -11.679 1.00 14.77 113 LYS A N 1
ATOM 769 C CA . LYS A 1 113 ? 72.796 20.144 -10.461 1.00 14.89 113 LYS A CA 1
ATOM 770 C C . LYS A 1 113 ? 72.045 19.298 -9.474 1.00 16.79 113 LYS A C 1
ATOM 771 O O . LYS A 1 113 ? 72.675 18.604 -8.636 1.00 17.84 113 LYS A O 1
ATOM 777 N N . ILE A 1 114 ? 70.715 19.342 -9.475 1.00 17.65 114 ILE A N 1
ATOM 778 C CA . ILE A 1 114 ? 69.917 18.552 -8.563 1.00 16.22 114 ILE A CA 1
ATOM 779 C C . ILE A 1 114 ? 69.600 17.142 -9.130 1.00 18.12 114 ILE A C 1
ATOM 780 O O . ILE A 1 114 ? 69.819 16.098 -8.446 1.00 17.76 114 ILE A O 1
ATOM 785 N N . GLU A 1 115 ? 69.107 17.148 -10.378 1.00 18.03 115 GLU A N 1
ATOM 786 C CA . GLU A 1 115 ? 68.697 15.917 -11.046 1.00 18.83 115 GLU A CA 1
ATOM 787 C C . GLU A 1 115 ? 69.025 16.070 -12.549 1.00 19.26 115 GLU A C 1
ATOM 788 O O . GLU A 1 115 ? 68.712 17.120 -13.143 1.00 22.05 115 GLU A O 1
ATOM 794 N N . GLY A 1 116 ? 69.584 15.043 -13.149 1.00 17.91 116 GLY A N 1
ATOM 795 C CA . GLY A 1 116 ? 70.105 15.102 -14.531 1.00 15.74 116 GLY A CA 1
ATOM 796 C C . GLY A 1 116 ? 71.583 15.469 -14.400 1.00 15.48 116 GLY A C 1
ATOM 797 O O . GLY A 1 116 ? 72.266 15.135 -13.398 1.00 17.14 116 GLY A O 1
ATOM 798 N N . HIS A 1 117 ? 72.081 16.132 -15.424 1.00 14.14 117 HIS A N 1
ATOM 799 C CA . HIS A 1 117 ? 73.516 16.486 -15.440 1.00 13.21 117 HIS A CA 1
ATOM 800 C C . HIS A 1 117 ? 73.700 17.682 -16.383 1.00 15.12 117 HIS A C 1
ATOM 801 O O . HIS A 1 117 ? 73.064 17.744 -17.447 1.00 15.10 117 HIS A O 1
ATOM 808 N N . VAL A 1 118 ? 74.557 18.624 -15.984 1.00 13.50 118 VAL A N 1
ATOM 809 C CA . VAL A 1 118 ? 74.701 19.855 -16.733 1.00 16.16 118 VAL A CA 1
ATOM 810 C C . VAL A 1 118 ? 75.329 19.623 -18.096 1.00 15.04 118 VAL A C 1
ATOM 811 O O . VAL A 1 118 ? 75.165 20.414 -19.009 1.00 16.48 118 VAL A O 1
ATOM 815 N N . ASN A 1 119 ? 76.010 18.501 -18.282 1.00 13.70 119 ASN A N 1
ATOM 816 C CA . ASN A 1 119 ? 76.605 18.245 -19.594 1.00 15.20 119 ASN A CA 1
ATOM 817 C C . ASN A 1 119 ? 75.682 17.563 -20.616 1.00 14.22 119 ASN A C 1
ATOM 818 O O . ASN A 1 119 ? 76.112 17.338 -21.741 1.00 16.06 119 ASN A O 1
ATOM 823 N N . TYR A 1 120 ? 74.414 17.241 -20.236 1.00 12.84 120 TYR A N 1
ATOM 824 C CA A TYR A 1 120 ? 73.482 16.511 -21.073 0.70 14.17 120 TYR A CA 1
ATOM 825 C CA B TYR A 1 120 ? 73.503 16.657 -21.243 0.30 12.47 120 TYR A CA 1
ATOM 826 C C . TYR A 1 120 ? 72.122 17.255 -21.113 1.00 13.15 120 TYR A C 1
ATOM 827 O O . TYR A 1 120 ? 71.811 17.981 -20.141 1.00 13.17 120 TYR A O 1
ATOM 844 N N . ASP A 1 121 ? 71.321 17.058 -22.155 1.00 13.23 121 ASP A N 1
ATOM 845 C CA . ASP A 1 121 ? 70.051 17.769 -22.247 1.00 13.52 121 ASP A CA 1
ATOM 846 C C . ASP A 1 121 ? 69.032 16.827 -21.568 1.00 14.10 121 ASP A C 1
ATOM 847 O O . ASP A 1 121 ? 68.186 16.171 -22.205 1.00 14.28 121 ASP A O 1
ATOM 852 N N . SER A 1 122 ? 69.047 16.791 -20.236 1.00 12.31 122 SER A N 1
ATOM 853 C CA . SER A 1 122 ? 68.302 15.804 -19.536 1.00 14.40 122 SER A CA 1
ATOM 854 C C . SER A 1 122 ? 66.870 16.217 -19.304 1.00 12.59 122 SER A C 1
ATOM 855 O O . SER A 1 122 ? 66.061 15.399 -18.884 1.00 14.84 122 SER A O 1
ATOM 858 N N . GLY A 1 123 ? 66.553 17.513 -19.481 1.00 11.74 123 GLY A N 1
ATOM 859 C CA . GLY A 1 123 ? 65.248 18.016 -18.987 1.00 10.78 123 GLY A CA 1
ATOM 860 C C . GLY A 1 123 ? 65.328 18.133 -17.435 1.00 11.92 123 GLY A C 1
ATOM 861 O O . GLY A 1 123 ? 66.453 18.077 -16.874 1.00 13.71 123 GLY A O 1
ATOM 862 N N . ALA A 1 124 ? 64.193 18.358 -16.789 1.00 12.13 124 ALA A N 1
ATOM 863 C CA . ALA A 1 124 ? 64.154 18.655 -15.370 1.00 12.98 124 ALA A CA 1
ATOM 864 C C . ALA A 1 124 ? 62.736 18.482 -14.804 1.00 12.20 124 ALA A C 1
ATOM 865 O O . ALA A 1 124 ? 61.721 18.521 -15.560 1.00 12.29 124 ALA A O 1
ATOM 867 N N . MET A 1 125 ? 62.664 18.310 -13.481 1.00 11.89 125 MET A N 1
ATOM 868 C CA . MET A 1 125 ? 61.401 18.300 -12.776 1.00 9.94 125 MET A CA 1
ATOM 869 C C . MET A 1 125 ? 61.081 19.753 -12.435 1.00 11.01 125 MET A C 1
ATOM 870 O O . MET A 1 125 ? 61.959 20.537 -12.078 1.00 13.02 125 MET A O 1
ATOM 875 N N . ILE A 1 126 ? 59.818 20.107 -12.609 1.00 11.05 126 ILE A N 1
ATOM 876 C CA . ILE A 1 126 ? 59.312 21.438 -12.149 1.00 10.88 126 ILE A CA 1
ATOM 877 C C . ILE A 1 126 ? 59.709 21.758 -10.723 1.00 11.04 126 ILE A C 1
ATOM 878 O O . ILE A 1 126 ? 60.217 22.887 -10.428 1.00 10.85 126 ILE A O 1
ATOM 883 N N . ARG A 1 127 ? 59.602 20.747 -9.865 1.00 11.39 127 ARG A N 1
ATOM 884 C CA . ARG A 1 127 ? 59.879 20.994 -8.468 1.00 12.71 127 ARG A CA 1
ATOM 885 C C . ARG A 1 127 ? 61.338 21.420 -8.261 1.00 11.48 127 ARG A C 1
ATOM 886 O O . ARG A 1 127 ? 61.672 22.162 -7.302 1.00 12.02 127 ARG A O 1
ATOM 894 N N . ASP A 1 128 ? 62.228 20.978 -9.138 1.00 12.16 128 ASP A N 1
ATOM 895 C CA . ASP A 1 128 ? 63.636 21.335 -9.012 1.00 11.31 128 ASP A CA 1
ATOM 896 C C . ASP A 1 128 ? 63.919 22.757 -9.580 1.00 14.55 128 ASP A C 1
ATOM 897 O O . ASP A 1 128 ? 64.677 23.511 -9.007 1.00 13.57 128 ASP A O 1
ATOM 902 N N . GLY A 1 129 ? 63.201 23.127 -10.648 1.00 12.90 129 GLY A N 1
ATOM 903 C CA . GLY A 1 129 ? 63.254 24.537 -11.107 1.00 13.23 129 GLY A CA 1
ATOM 904 C C . GLY A 1 129 ? 62.754 25.441 -9.979 1.00 14.54 129 GLY A C 1
ATOM 905 O O . GLY A 1 129 ? 63.305 26.502 -9.779 1.00 13.72 129 GLY A O 1
ATOM 906 N N . ILE A 1 130 ? 61.681 25.034 -9.303 1.00 12.93 130 ILE A N 1
ATOM 907 C CA . ILE A 1 130 ? 61.162 25.811 -8.171 1.00 13.42 130 ILE A CA 1
ATOM 908 C C . ILE A 1 130 ? 62.140 25.885 -6.999 1.00 14.02 130 ILE A C 1
ATOM 909 O O . ILE A 1 130 ? 62.364 26.934 -6.434 1.00 13.65 130 ILE A O 1
ATOM 914 N N . LYS A 1 131 ? 62.801 24.784 -6.685 1.00 14.53 131 LYS A N 1
ATOM 915 C CA . LYS A 1 131 ? 63.866 24.813 -5.701 1.00 14.65 131 LYS A CA 1
ATOM 916 C C . LYS A 1 131 ? 64.984 25.831 -6.042 1.00 15.55 131 LYS A C 1
ATOM 917 O O . LYS A 1 131 ? 65.448 26.547 -5.140 1.00 15.68 131 LYS A O 1
ATOM 923 N N . VAL A 1 132 ? 65.446 25.862 -7.298 1.00 14.39 132 VAL A N 1
ATOM 924 C CA . VAL A 1 132 ? 66.395 26.852 -7.776 1.00 14.93 132 VAL A CA 1
ATOM 925 C C . VAL A 1 132 ? 65.856 28.260 -7.505 1.00 13.72 132 VAL A C 1
ATOM 926 O O . VAL A 1 132 ? 66.525 29.052 -6.874 1.00 16.87 132 VAL A O 1
ATOM 930 N N . LEU A 1 133 ? 64.605 28.527 -7.912 1.00 13.92 133 LEU A N 1
ATOM 931 C CA . LEU A 1 133 ? 64.047 29.859 -7.617 1.00 13.46 133 LEU A CA 1
ATOM 932 C C . LEU A 1 133 ? 63.990 30.222 -6.143 1.00 15.59 133 LEU A C 1
ATOM 933 O O . LEU A 1 133 ? 64.092 31.425 -5.843 1.00 15.71 133 LEU A O 1
ATOM 938 N N . HIS A 1 134 ? 63.739 29.240 -5.280 1.00 15.80 134 HIS A N 1
ATOM 939 C CA . HIS A 1 134 ? 63.571 29.469 -3.838 1.00 18.04 134 HIS A CA 1
ATOM 940 C C . HIS A 1 134 ? 64.919 29.725 -3.157 1.00 16.68 134 HIS A C 1
ATOM 941 O O . HIS A 1 134 ? 65.041 30.658 -2.359 1.00 16.58 134 HIS A O 1
ATOM 948 N N . LYS A 1 135 ? 65.905 28.885 -3.465 1.00 18.08 135 LYS A N 1
ATOM 949 C CA . LYS A 1 135 ? 67.207 28.928 -2.806 1.00 18.70 135 LYS A CA 1
ATOM 950 C C . LYS A 1 135 ? 68.262 29.795 -3.486 1.00 19.07 135 LYS A C 1
ATOM 951 O O . LYS A 1 135 ? 69.112 30.379 -2.782 1.00 21.02 135 LYS A O 1
ATOM 957 N N . LEU A 1 136 ? 68.242 29.910 -4.830 1.00 16.92 136 LEU A N 1
ATOM 958 C CA A LEU A 1 136 ? 69.234 30.654 -5.590 0.50 17.08 136 LEU A CA 1
ATOM 959 C CA B LEU A 1 136 ? 69.252 30.685 -5.564 0.50 16.67 136 LEU A CA 1
ATOM 960 C C . LEU A 1 136 ? 68.619 31.906 -6.223 1.00 16.57 136 LEU A C 1
ATOM 961 O O . LEU A 1 136 ? 69.311 32.847 -6.489 1.00 18.08 136 LEU A O 1
ATOM 970 N N . GLY A 1 137 ? 67.304 31.873 -6.546 1.00 16.67 137 GLY A N 1
ATOM 971 C CA . GLY A 1 137 ? 66.753 32.980 -7.350 1.00 15.74 137 GLY A CA 1
ATOM 972 C C . GLY A 1 137 ? 66.994 32.777 -8.842 1.00 17.76 137 GLY A C 1
ATOM 973 O O . GLY A 1 137 ? 67.074 31.582 -9.349 1.00 17.76 137 GLY A O 1
ATOM 974 N N . VAL A 1 138 ? 67.061 33.866 -9.577 1.00 14.26 138 VAL A N 1
ATOM 975 C CA . VAL A 1 138 ? 67.379 33.851 -11.008 1.00 14.08 138 VAL A CA 1
ATOM 976 C C . VAL A 1 138 ? 67.862 35.233 -11.404 1.00 15.24 138 VAL A C 1
ATOM 977 O O . VAL A 1 138 ? 67.295 36.258 -10.940 1.00 17.72 138 VAL A O 1
ATOM 981 N N . CYS A 1 139 ? 68.911 35.274 -12.211 1.00 15.59 139 CYS A N 1
ATOM 982 C CA . CYS A 1 139 ? 69.445 36.583 -12.696 1.00 17.19 139 CYS A CA 1
ATOM 983 C C . CYS A 1 139 ? 68.750 36.976 -13.997 1.00 18.87 139 CYS A C 1
ATOM 984 O O . CYS A 1 139 ? 68.106 36.163 -14.651 1.00 19.87 139 CYS A O 1
ATOM 987 N N . PRO A 1 140 ? 68.880 38.251 -14.421 1.00 18.17 140 PRO A N 1
ATOM 988 C CA . PRO A 1 140 ? 68.337 38.628 -15.690 1.00 17.75 140 PRO A CA 1
ATOM 989 C C . PRO A 1 140 ? 68.975 37.889 -16.892 1.00 17.81 140 PRO A C 1
ATOM 990 O O . PRO A 1 140 ? 70.187 37.599 -16.905 1.00 17.26 140 PRO A O 1
ATOM 994 N N . GLU A 1 141 ? 68.190 37.635 -17.934 1.00 17.29 141 GLU A N 1
ATOM 995 C CA . GLU A 1 141 ? 68.700 36.915 -19.059 1.00 17.61 141 GLU A CA 1
ATOM 996 C C . GLU A 1 141 ? 69.854 37.690 -19.741 1.00 18.47 141 GLU A C 1
ATOM 997 O O . GLU A 1 141 ? 70.765 37.079 -20.204 1.00 16.51 141 GLU A O 1
ATOM 1003 N N . LYS A 1 142 ? 69.836 39.024 -19.704 1.00 19.41 142 LYS A N 1
ATOM 1004 C CA . LYS A 1 142 ? 70.990 39.759 -20.267 1.00 20.82 142 LYS A CA 1
ATOM 1005 C C . LYS A 1 142 ? 72.306 39.425 -19.674 1.00 20.36 142 LYS A C 1
ATOM 1006 O O . LYS A 1 142 ? 73.309 39.452 -20.405 1.00 22.48 142 LYS A O 1
ATOM 1012 N N . GLU A 1 143 ? 72.329 39.113 -18.375 1.00 21.25 143 GLU A N 1
ATOM 1013 C CA A GLU A 1 143 ? 73.533 38.732 -17.651 0.50 20.32 143 GLU A CA 1
ATOM 1014 C CA B GLU A 1 143 ? 73.534 38.733 -17.651 0.50 21.38 143 GLU A CA 1
ATOM 1015 C C . GLU A 1 143 ? 73.941 37.274 -17.920 1.00 20.77 143 GLU A C 1
ATOM 1016 O O . GLU A 1 143 ? 75.093 36.898 -17.767 1.00 19.81 143 GLU A O 1
ATOM 1027 N N . TRP A 1 144 ? 72.969 36.430 -18.312 1.00 19.02 144 TRP A N 1
ATOM 1028 C CA . TRP A 1 144 ? 73.267 35.000 -18.622 1.00 18.42 144 TRP A CA 1
ATOM 1029 C C . TRP A 1 144 ? 72.370 34.592 -19.781 1.00 17.11 144 TRP A C 1
ATOM 1030 O O . TRP A 1 144 ? 71.243 34.016 -19.556 1.00 17.46 144 TRP A O 1
ATOM 1041 N N . PRO A 1 145 ? 72.789 34.969 -20.990 1.00 18.16 145 PRO A N 1
ATOM 1042 C CA . PRO A 1 145 ? 71.852 34.955 -22.115 1.00 17.88 145 PRO A CA 1
ATOM 1043 C C . PRO A 1 145 ? 71.569 33.545 -22.627 1.00 16.93 145 PRO A C 1
ATOM 1044 O O . PRO A 1 145 ? 72.344 32.626 -22.397 1.00 17.32 145 PRO A O 1
ATOM 1048 N N . TYR A 1 146 ? 70.447 33.415 -23.321 1.00 18.12 146 TYR A N 1
ATOM 1049 C CA . TYR A 1 146 ? 69.999 32.125 -23.846 1.00 16.52 146 TYR A CA 1
ATOM 1050 C C . TYR A 1 146 ? 70.717 31.684 -25.111 1.00 18.02 146 TYR A C 1
ATOM 1051 O O . TYR A 1 146 ? 70.961 32.505 -25.972 1.00 20.10 146 TYR A O 1
ATOM 1060 N N . GLY A 1 147 ? 71.068 30.397 -25.231 1.00 14.83 147 GLY A N 1
ATOM 1061 C CA . GLY A 1 147 ? 71.655 29.896 -26.471 1.00 16.81 147 GLY A CA 1
ATOM 1062 C C . GLY A 1 147 ? 71.193 28.464 -26.530 1.00 15.80 147 GLY A C 1
ATOM 1063 O O . GLY A 1 147 ? 71.328 27.777 -25.544 1.00 17.61 147 GLY A O 1
ATOM 1064 N N . ASP A 1 148 ? 70.564 28.078 -27.632 1.00 16.00 148 ASP A N 1
ATOM 1065 C CA . ASP A 1 148 ? 69.895 26.746 -27.703 1.00 15.23 148 ASP A CA 1
ATOM 1066 C C . ASP A 1 148 ? 70.738 25.698 -28.457 1.00 14.24 148 ASP A C 1
ATOM 1067 O O . ASP A 1 148 ? 70.156 24.765 -28.955 1.00 16.95 148 ASP A O 1
ATOM 1072 N N . THR A 1 149 ? 72.077 25.874 -28.543 1.00 14.83 149 THR A N 1
ATOM 1073 C CA . THR A 1 149 ? 72.923 24.807 -29.115 1.00 16.89 149 THR A CA 1
ATOM 1074 C C . THR A 1 149 ? 72.523 23.470 -28.504 1.00 15.41 149 THR A C 1
ATOM 1075 O O . THR A 1 149 ? 72.546 23.343 -27.258 1.00 15.54 149 THR A O 1
ATOM 1079 N N . PRO A 1 150 ? 72.152 22.481 -29.336 1.00 16.63 150 PRO A N 1
ATOM 1080 C CA . PRO A 1 150 ? 71.605 21.237 -28.766 1.00 15.52 150 PRO A CA 1
ATOM 1081 C C . PRO A 1 150 ? 72.701 20.222 -28.436 1.00 14.04 150 PRO A C 1
ATOM 1082 O O . PRO A 1 150 ? 73.925 20.420 -28.805 1.00 14.82 150 PRO A O 1
ATOM 1086 N N . ALA A 1 151 ? 72.305 19.157 -27.762 1.00 12.95 151 ALA A N 1
ATOM 1087 C CA . ALA A 1 151 ? 73.186 17.999 -27.596 1.00 13.89 151 ALA A CA 1
ATOM 1088 C C . ALA A 1 151 ? 73.623 17.493 -28.935 1.00 15.27 151 ALA A C 1
ATOM 1089 O O . ALA A 1 151 ? 72.873 17.507 -29.899 1.00 14.39 151 ALA A O 1
ATOM 1091 N N . ASP A 1 152 ? 74.905 17.108 -29.046 1.00 14.10 152 ASP A N 1
ATOM 1092 C CA . ASP A 1 152 ? 75.365 16.401 -30.235 1.00 16.31 152 ASP A CA 1
ATOM 1093 C C . ASP A 1 152 ? 74.619 15.060 -30.480 1.00 16.82 152 ASP A C 1
ATOM 1094 O O . ASP A 1 152 ? 74.390 14.257 -29.565 1.00 18.18 152 ASP A O 1
ATOM 1099 N N . PRO A 1 153 ? 74.115 14.855 -31.699 1.00 18.86 153 PRO A N 1
ATOM 1100 C CA . PRO A 1 153 ? 73.249 13.689 -31.891 1.00 20.13 153 PRO A CA 1
ATOM 1101 C C . PRO A 1 153 ? 73.993 12.373 -31.743 1.00 22.63 153 PRO A C 1
ATOM 1102 O O . PRO A 1 153 ? 73.425 11.392 -31.220 1.00 23.55 153 PRO A O 1
ATOM 1106 N N . ARG A 1 154 ? 75.279 12.324 -32.092 1.00 22.10 154 ARG A N 1
ATOM 1107 C CA . ARG A 1 154 ? 75.976 11.051 -31.857 1.00 23.83 154 ARG A CA 1
ATOM 1108 C C . ARG A 1 154 ? 76.278 10.764 -30.395 1.00 22.66 154 ARG A C 1
ATOM 1109 O O . ARG A 1 154 ? 76.079 9.621 -29.916 1.00 24.87 154 ARG A O 1
ATOM 1117 N N . THR A 1 155 ? 76.811 11.728 -29.673 1.00 20.58 155 THR A N 1
ATOM 1118 C CA . THR A 1 155 ? 77.207 11.457 -28.284 1.00 18.94 155 THR A CA 1
ATOM 1119 C C . THR A 1 155 ? 76.079 11.707 -27.266 1.00 18.44 155 THR A C 1
ATOM 1120 O O . THR A 1 155 ? 76.160 11.282 -26.098 1.00 18.08 155 THR A O 1
ATOM 1124 N N . GLU A 1 156 ? 75.064 12.426 -27.719 1.00 16.69 156 GLU A N 1
ATOM 1125 C CA . GLU A 1 156 ? 73.926 12.938 -26.905 1.00 18.69 156 GLU A CA 1
ATOM 1126 C C . GLU A 1 156 ? 74.401 13.737 -25.685 1.00 18.24 156 GLU A C 1
ATOM 1127 O O . GLU A 1 156 ? 73.769 13.725 -24.661 1.00 16.38 156 GLU A O 1
ATOM 1133 N N . GLU A 1 157 ? 75.570 14.373 -25.840 1.00 16.37 157 GLU A N 1
ATOM 1134 C CA . GLU A 1 157 ? 76.149 15.269 -24.858 1.00 17.28 157 GLU A CA 1
ATOM 1135 C C . GLU A 1 157 ? 76.229 16.665 -25.455 1.00 15.28 157 GLU A C 1
ATOM 1136 O O . GLU A 1 157 ? 76.547 16.811 -26.617 1.00 15.68 157 GLU A O 1
ATOM 1142 N N . PHE A 1 158 ? 76.059 17.701 -24.637 1.00 13.98 158 PHE A N 1
ATOM 1143 C CA . PHE A 1 158 ? 76.337 19.007 -25.157 1.00 15.63 158 PHE A CA 1
ATOM 1144 C C . PHE A 1 158 ? 77.795 19.133 -25.675 1.00 16.52 158 PHE A C 1
ATOM 1145 O O . PHE A 1 158 ? 78.734 18.635 -25.023 1.00 18.46 158 PHE A O 1
ATOM 1153 N N . PRO A 1 159 ? 77.953 19.755 -26.845 1.00 17.35 159 PRO A N 1
ATOM 1154 C CA . PRO A 1 159 ? 79.287 19.928 -27.368 1.00 20.43 159 PRO A CA 1
ATOM 1155 C C . PRO A 1 159 ? 79.987 20.977 -26.566 1.00 23.56 159 PRO A C 1
ATOM 1156 O O . PRO A 1 159 ? 79.373 21.771 -25.795 1.00 22.54 159 PRO A O 1
ATOM 1160 N N . PRO A 1 160 ? 81.322 20.976 -26.661 1.00 25.82 160 PRO A N 1
ATOM 1161 C CA . PRO A 1 160 ? 82.082 21.988 -25.950 1.00 27.95 160 PRO A CA 1
ATOM 1162 C C . PRO A 1 160 ? 81.610 23.388 -26.397 1.00 27.38 160 PRO A C 1
ATOM 1163 O O . PRO A 1 160 ? 81.245 23.616 -27.563 1.00 28.40 160 PRO A O 1
ATOM 1167 N N . GLY A 1 161 ? 81.536 24.277 -25.416 1.00 28.52 161 GLY A N 1
ATOM 1168 C CA . GLY A 1 161 ? 81.024 25.641 -25.606 1.00 27.36 161 GLY A CA 1
ATOM 1169 C C . GLY A 1 161 ? 79.526 25.847 -25.599 1.00 27.50 161 GLY A C 1
ATOM 1170 O O . GLY A 1 161 ? 79.084 27.006 -25.721 1.00 27.42 161 GLY A O 1
ATOM 1171 N N . ALA A 1 162 ? 78.716 24.767 -25.493 1.00 24.16 162 ALA A N 1
ATOM 1172 C CA . ALA A 1 162 ? 77.257 24.956 -25.582 1.00 21.82 162 ALA A CA 1
ATOM 1173 C C . ALA A 1 162 ? 76.873 25.812 -24.415 1.00 18.87 162 ALA A C 1
ATOM 1174 O O . ALA A 1 162 ? 77.296 25.542 -23.282 1.00 18.93 162 ALA A O 1
ATOM 1176 N N . PRO A 1 163 ? 76.119 26.899 -24.688 1.00 18.02 163 PRO A N 1
ATOM 1177 C CA . PRO A 1 163 ? 75.665 27.763 -23.625 1.00 17.13 163 PRO A CA 1
ATOM 1178 C C . PRO A 1 163 ? 74.947 27.006 -22.509 1.00 15.30 163 PRO A C 1
ATOM 1179 O O . PRO A 1 163 ? 75.211 27.323 -21.329 1.00 14.15 163 PRO A O 1
ATOM 1183 N N . ALA A 1 164 ? 74.153 25.957 -22.837 1.00 14.98 164 ALA A N 1
ATOM 1184 C CA . ALA A 1 164 ? 73.428 25.216 -21.770 1.00 14.69 164 ALA A CA 1
ATOM 1185 C C . ALA A 1 164 ? 74.303 24.498 -20.753 1.00 13.99 164 ALA A C 1
ATOM 1186 O O . ALA A 1 164 ? 73.868 24.240 -19.611 1.00 16.10 164 ALA A O 1
ATOM 1188 N N . SER A 1 165 ? 75.505 24.142 -21.156 1.00 14.40 165 SER A N 1
ATOM 1189 C CA . SER A 1 165 ? 76.383 23.392 -20.189 1.00 15.96 165 SER A CA 1
ATOM 1190 C C . SER A 1 165 ? 77.388 24.284 -19.459 1.00 18.61 165 SER A C 1
ATOM 1191 O O . SER A 1 165 ? 78.132 23.828 -18.574 1.00 19.17 165 SER A O 1
ATOM 1194 N N . LYS A 1 166 ? 77.397 25.579 -19.789 1.00 17.47 166 LYS A N 1
ATOM 1195 C CA . LYS A 1 166 ? 78.285 26.529 -19.092 1.00 19.96 166 LYS A CA 1
ATOM 1196 C C . LYS A 1 166 ? 77.804 26.964 -17.692 1.00 18.95 166 LYS A C 1
ATOM 1197 O O . LYS A 1 166 ? 76.612 27.304 -17.477 1.00 18.60 166 LYS A O 1
ATOM 1203 N N . LYS A 1 167 ? 78.710 26.969 -16.712 1.00 18.25 167 LYS A N 1
ATOM 1204 C CA . LYS A 1 167 ? 78.374 27.354 -15.364 1.00 18.58 167 LYS A CA 1
ATOM 1205 C C . LYS A 1 167 ? 78.201 28.908 -15.326 1.00 19.87 167 LYS A C 1
ATOM 1206 O O . LYS A 1 167 ? 79.109 29.614 -15.745 1.00 17.99 167 LYS A O 1
ATOM 1212 N N . PRO A 1 168 ? 77.075 29.408 -14.844 1.00 17.32 168 PRO A N 1
ATOM 1213 C CA . PRO A 1 168 ? 76.929 30.870 -14.723 1.00 18.15 168 PRO A CA 1
ATOM 1214 C C . PRO A 1 168 ? 77.999 31.465 -13.759 1.00 19.30 168 PRO A C 1
ATOM 1215 O O . PRO A 1 168 ? 78.454 30.862 -12.753 1.00 18.44 168 PRO A O 1
ATOM 1219 N N . SER A 1 169 ? 78.369 32.677 -14.108 1.00 21.07 169 SER A N 1
ATOM 1220 C CA . SER A 1 169 ? 79.416 33.370 -13.394 1.00 20.66 169 SER A CA 1
ATOM 1221 C C . SER A 1 169 ? 79.046 33.633 -11.956 1.00 20.38 169 SER A C 1
ATOM 1222 O O . SER A 1 169 ? 77.874 33.654 -11.523 1.00 19.61 169 SER A O 1
ATOM 1225 N N . ASP A 1 170 ? 80.083 33.855 -11.146 1.00 21.14 170 ASP A N 1
ATOM 1226 C CA . ASP A 1 170 ? 79.837 34.187 -9.759 1.00 20.97 170 ASP A CA 1
ATOM 1227 C C . ASP A 1 170 ? 78.923 35.395 -9.625 1.00 21.16 170 ASP A C 1
ATOM 1228 O O . ASP A 1 170 ? 78.073 35.416 -8.703 1.00 21.01 170 ASP A O 1
ATOM 1233 N N . GLN A 1 171 ? 79.061 36.351 -10.554 1.00 20.66 171 GLN A N 1
ATOM 1234 C CA . GLN A 1 171 ? 78.247 37.607 -10.513 1.00 21.61 171 GLN A CA 1
ATOM 1235 C C . GLN A 1 171 ? 76.757 37.267 -10.755 1.00 20.88 171 GLN A C 1
ATOM 1236 O O . GLN A 1 171 ? 75.881 37.806 -10.102 1.00 20.28 171 GLN A O 1
ATOM 1242 N N . CYS A 1 172 ? 76.522 36.321 -11.662 1.00 20.21 172 CYS A N 1
ATOM 1243 C CA . CYS A 1 172 ? 75.149 35.812 -11.925 1.00 19.78 172 CYS A CA 1
ATOM 1244 C C . CYS A 1 172 ? 74.516 35.231 -10.695 1.00 19.89 172 CYS A C 1
ATOM 1245 O O . CYS A 1 172 ? 73.400 35.572 -10.367 1.00 18.57 172 CYS A O 1
ATOM 1248 N N . TYR A 1 173 ? 75.232 34.352 -9.985 1.00 20.41 173 TYR A N 1
ATOM 1249 C CA . TYR A 1 173 ? 74.713 33.817 -8.737 1.00 20.35 173 TYR A CA 1
ATOM 1250 C C . TYR A 1 173 ? 74.404 34.879 -7.694 1.00 21.06 173 TYR A C 1
ATOM 1251 O O . TYR A 1 173 ? 73.390 34.795 -6.968 1.00 22.08 173 TYR A O 1
ATOM 1260 N N . LYS A 1 174 ? 75.313 35.875 -7.560 1.00 21.06 174 LYS A N 1
ATOM 1261 C CA . LYS A 1 174 ? 75.053 36.923 -6.570 1.00 22.13 174 LYS A CA 1
ATOM 1262 C C . LYS A 1 174 ? 73.797 37.730 -6.951 1.00 20.24 174 LYS A C 1
ATOM 1263 O O . LYS A 1 174 ? 72.912 37.951 -6.100 1.00 19.08 174 LYS A O 1
ATOM 1269 N N . ASP A 1 175 ? 73.711 38.179 -8.185 1.00 19.17 175 ASP A N 1
ATOM 1270 C CA . ASP A 1 175 ? 72.543 38.967 -8.633 1.00 19.97 175 ASP A CA 1
ATOM 1271 C C . ASP A 1 175 ? 71.242 38.133 -8.530 1.00 20.01 175 ASP A C 1
ATOM 1272 O O . ASP A 1 175 ? 70.190 38.620 -8.138 1.00 18.92 175 ASP A O 1
ATOM 1277 N N . ALA A 1 176 ? 71.335 36.834 -8.843 1.00 18.57 176 ALA A N 1
ATOM 1278 C CA . ALA A 1 176 ? 70.124 36.024 -8.813 1.00 18.32 176 ALA A CA 1
ATOM 1279 C C . ALA A 1 176 ? 69.443 36.023 -7.463 1.00 18.82 176 ALA A C 1
ATOM 1280 O O . ALA A 1 176 ? 68.211 35.874 -7.370 1.00 17.59 176 ALA A O 1
ATOM 1282 N N . GLN A 1 177 ? 70.233 36.150 -6.384 1.00 20.50 177 GLN A N 1
ATOM 1283 C CA A GLN A 1 177 ? 69.721 36.200 -4.999 0.50 21.33 177 GLN A CA 1
ATOM 1284 C CA B GLN A 1 177 ? 69.722 36.174 -5.008 0.50 21.40 177 GLN A CA 1
ATOM 1285 C C . GLN A 1 177 ? 68.725 37.309 -4.749 1.00 21.61 177 GLN A C 1
ATOM 1286 O O . GLN A 1 177 ? 67.953 37.239 -3.800 1.00 21.44 177 GLN A O 1
ATOM 1297 N N . ASN A 1 178 ? 68.750 38.334 -5.582 1.00 21.90 178 ASN A N 1
ATOM 1298 C CA . ASN A 1 178 ? 67.792 39.451 -5.411 1.00 23.14 178 ASN A CA 1
ATOM 1299 C C . ASN A 1 178 ? 66.379 39.137 -5.873 1.00 23.22 178 ASN A C 1
ATOM 1300 O O . ASN A 1 178 ? 65.434 39.915 -5.631 1.00 23.81 178 ASN A O 1
ATOM 1305 N N . TYR A 1 179 ? 66.220 37.976 -6.539 1.00 22.49 179 TYR A N 1
ATOM 1306 C CA . TYR A 1 179 ? 64.973 37.613 -7.160 1.00 21.84 179 TYR A CA 1
ATOM 1307 C C . TYR A 1 179 ? 64.388 36.243 -6.669 1.00 21.26 179 TYR A C 1
ATOM 1308 O O . TYR A 1 179 ? 63.563 35.691 -7.313 1.00 21.26 179 TYR A O 1
ATOM 1317 N N . LYS A 1 180 ? 64.822 35.742 -5.520 1.00 21.12 180 LYS A N 1
ATOM 1318 C CA . LYS A 1 180 ? 64.270 34.476 -4.964 1.00 19.28 180 LYS A CA 1
ATOM 1319 C C . LYS A 1 180 ? 62.824 34.568 -4.759 1.00 19.15 180 LYS A C 1
ATOM 1320 O O . LYS A 1 180 ? 62.292 35.607 -4.290 1.00 20.33 180 LYS A O 1
ATOM 1326 N N . ILE A 1 181 ? 62.135 33.449 -4.983 1.00 17.55 181 ILE A N 1
ATOM 1327 C CA . ILE A 1 181 ? 60.772 33.314 -4.527 1.00 17.37 181 ILE A CA 1
ATOM 1328 C C . ILE A 1 181 ? 60.724 33.073 -3.002 1.00 17.45 181 ILE A C 1
ATOM 1329 O O . ILE A 1 181 ? 61.756 32.748 -2.385 1.00 17.59 181 ILE A O 1
ATOM 1334 N N . THR A 1 182 ? 59.552 33.281 -2.391 1.00 16.81 182 THR A N 1
ATOM 1335 C CA . THR A 1 182 ? 59.410 32.945 -0.944 1.00 19.02 182 THR A CA 1
ATOM 1336 C C . THR A 1 182 ? 58.584 31.683 -0.596 1.00 18.32 182 THR A C 1
ATOM 1337 O O . THR A 1 182 ? 58.735 31.096 0.487 1.00 18.90 182 THR A O 1
ATOM 1341 N N . GLU A 1 183 ? 57.680 31.321 -1.490 1.00 17.66 183 GLU A N 1
ATOM 1342 C CA A GLU A 1 183 ? 56.854 30.176 -1.261 0.70 17.93 183 GLU A CA 1
ATOM 1343 C CA B GLU A 1 183 ? 56.768 30.218 -1.276 0.30 17.07 183 GLU A CA 1
ATOM 1344 C C . GLU A 1 183 ? 56.369 29.578 -2.582 1.00 17.28 183 GLU A C 1
ATOM 1345 O O . GLU A 1 183 ? 56.358 30.248 -3.643 1.00 16.90 183 GLU A O 1
ATOM 1356 N N . TYR A 1 184 ? 56.015 28.290 -2.510 1.00 16.59 184 TYR A N 1
ATOM 1357 C CA . TYR A 1 184 ? 55.423 27.563 -3.640 1.00 16.76 184 TYR A CA 1
ATOM 1358 C C . TYR A 1 184 ? 54.497 26.491 -3.138 1.00 15.67 184 TYR A C 1
ATOM 1359 O O . TYR A 1 184 ? 54.725 25.903 -2.046 1.00 16.11 184 TYR A O 1
ATOM 1368 N N . SER A 1 185 ? 53.435 26.244 -3.888 1.00 14.90 185 SER A N 1
ATOM 1369 C CA A SER A 1 185 ? 52.450 25.235 -3.473 0.50 14.37 185 SER A CA 1
ATOM 1370 C CA B SER A 1 185 ? 52.375 25.301 -3.471 0.50 14.83 185 SER A CA 1
ATOM 1371 C C . SER A 1 185 ? 51.833 24.539 -4.656 1.00 12.90 185 SER A C 1
ATOM 1372 O O . SER A 1 185 ? 51.694 25.110 -5.762 1.00 15.12 185 SER A O 1
ATOM 1377 N N . ARG A 1 186 ? 51.425 23.285 -4.448 1.00 14.62 186 ARG A N 1
ATOM 1378 C CA . ARG A 1 186 ? 50.717 22.542 -5.490 1.00 14.33 186 ARG A CA 1
ATOM 1379 C C . ARG A 1 186 ? 49.233 22.799 -5.574 1.00 16.36 186 ARG A C 1
ATOM 1380 O O . ARG A 1 186 ? 48.502 22.747 -4.543 1.00 16.79 186 ARG A O 1
ATOM 1388 N N . VAL A 1 187 ? 48.754 22.962 -6.783 1.00 15.50 187 VAL A N 1
ATOM 1389 C CA . VAL A 1 187 ? 47.316 23.062 -7.055 1.00 18.28 187 VAL A CA 1
ATOM 1390 C C . VAL A 1 187 ? 46.758 21.722 -7.365 1.00 19.76 187 VAL A C 1
ATOM 1391 O O . VAL A 1 187 ? 47.354 20.942 -8.122 1.00 18.80 187 VAL A O 1
ATOM 1395 N N . ALA A 1 188 ? 45.611 21.418 -6.738 1.00 21.87 188 ALA A N 1
ATOM 1396 C CA . ALA A 1 188 ? 44.935 20.161 -6.944 1.00 21.68 188 ALA A CA 1
ATOM 1397 C C . ALA A 1 188 ? 44.509 20.044 -8.358 1.00 22.21 188 ALA A C 1
ATOM 1398 O O . ALA A 1 188 ? 44.092 21.023 -9.013 1.00 23.37 188 ALA A O 1
ATOM 1400 N N . GLN A 1 189 ? 44.624 18.842 -8.881 1.00 22.10 189 GLN A N 1
ATOM 1401 C CA . GLN A 1 189 ? 44.223 18.671 -10.278 1.00 20.64 189 GLN A CA 1
ATOM 1402 C C . GLN A 1 189 ? 42.706 18.482 -10.324 1.00 23.04 189 GLN A C 1
ATOM 1403 O O . GLN A 1 189 ? 42.148 17.348 -10.481 1.00 20.92 189 GLN A O 1
ATOM 1409 N N . ASP A 1 190 ? 42.027 19.614 -10.265 1.00 19.39 190 ASP A N 1
ATOM 1410 C CA . ASP A 1 190 ? 40.592 19.658 -10.096 1.00 21.65 190 ASP A CA 1
ATOM 1411 C C . ASP A 1 190 ? 40.290 20.913 -10.854 1.00 20.15 190 ASP A C 1
ATOM 1412 O O . ASP A 1 190 ? 40.886 21.913 -10.554 1.00 20.16 190 ASP A O 1
ATOM 1417 N N . ILE A 1 191 ? 39.352 20.864 -11.804 1.00 19.61 191 ILE A N 1
ATOM 1418 C CA . ILE A 1 191 ? 39.125 22.021 -12.713 1.00 20.94 191 ILE A CA 1
ATOM 1419 C C . ILE A 1 191 ? 38.766 23.294 -11.914 1.00 20.38 191 ILE A C 1
ATOM 1420 O O . ILE A 1 191 ? 39.250 24.396 -12.206 1.00 19.54 191 ILE A O 1
ATOM 1425 N N . ASP A 1 192 ? 37.969 23.139 -10.864 1.00 20.47 192 ASP A N 1
ATOM 1426 C CA . ASP A 1 192 ? 37.549 24.338 -10.119 1.00 19.74 192 ASP A CA 1
ATOM 1427 C C . ASP A 1 192 ? 38.714 24.944 -9.323 1.00 19.05 192 ASP A C 1
ATOM 1428 O O . ASP A 1 192 ? 38.765 26.160 -9.063 1.00 18.72 192 ASP A O 1
ATOM 1433 N N . HIS A 1 193 ? 39.660 24.121 -8.925 1.00 16.72 193 HIS A N 1
ATOM 1434 C CA . HIS A 1 193 ? 40.841 24.640 -8.238 1.00 16.52 193 HIS A CA 1
ATOM 1435 C C . HIS A 1 193 ? 41.774 25.358 -9.210 1.00 17.01 193 HIS A C 1
ATOM 1436 O O . HIS A 1 193 ? 42.279 26.402 -8.876 1.00 17.06 193 HIS A O 1
ATOM 1443 N N . LEU A 1 194 ? 41.953 24.792 -10.411 1.00 15.52 194 LEU A N 1
ATOM 1444 C CA . LEU A 1 194 ? 42.726 25.472 -11.456 1.00 14.54 194 LEU A CA 1
ATOM 1445 C C . LEU A 1 194 ? 42.027 26.778 -11.838 1.00 13.48 194 LEU A C 1
ATOM 1446 O O . LEU A 1 194 ? 42.692 27.784 -12.069 1.00 15.35 194 LEU A O 1
ATOM 1451 N N . LYS A 1 195 ? 40.704 26.742 -11.914 1.00 13.64 195 LYS A N 1
ATOM 1452 C CA . LYS A 1 195 ? 40.017 27.996 -12.300 1.00 17.06 195 LYS A CA 1
ATOM 1453 C C . LYS A 1 195 ? 40.163 29.023 -11.167 1.00 15.59 195 LYS A C 1
ATOM 1454 O O . LYS A 1 195 ? 40.366 30.218 -11.434 1.00 16.13 195 LYS A O 1
ATOM 1460 N N . ALA A 1 196 ? 40.031 28.591 -9.912 1.00 17.41 196 ALA A N 1
ATOM 1461 C CA . ALA A 1 196 ? 40.070 29.520 -8.776 1.00 16.95 196 ALA A CA 1
ATOM 1462 C C . ALA A 1 196 ? 41.434 30.182 -8.698 1.00 18.04 196 ALA A C 1
ATOM 1463 O O . ALA A 1 196 ? 41.539 31.385 -8.359 1.00 17.32 196 ALA A O 1
ATOM 1465 N N . CYS A 1 197 ? 42.483 29.396 -8.996 1.00 14.94 197 CYS A N 1
ATOM 1466 C CA . CYS A 1 197 ? 43.845 29.958 -9.011 1.00 15.27 197 CYS A CA 1
ATOM 1467 C C . CYS A 1 197 ? 43.909 31.137 -10.023 1.00 14.99 197 CYS A C 1
ATOM 1468 O O . CYS A 1 197 ? 44.381 32.249 -9.710 1.00 15.18 197 CYS A O 1
ATOM 1471 N N . LEU A 1 198 ? 43.439 30.859 -11.250 1.00 14.45 198 LEU A N 1
ATOM 1472 C CA . LEU A 1 198 ? 43.488 31.882 -12.291 1.00 15.07 198 LEU A CA 1
ATOM 1473 C C . LEU A 1 198 ? 42.540 33.071 -11.953 1.00 16.38 198 LEU A C 1
ATOM 1474 O O . LEU A 1 198 ? 42.847 34.227 -12.299 1.00 14.50 198 LEU A O 1
ATOM 1479 N N . ALA A 1 199 ? 41.401 32.732 -11.369 1.00 15.80 199 ALA A N 1
ATOM 1480 C CA . ALA A 1 199 ? 40.416 33.763 -10.991 1.00 17.98 199 ALA A CA 1
ATOM 1481 C C . ALA A 1 199 ? 40.913 34.857 -10.041 1.00 18.98 199 ALA A C 1
ATOM 1482 O O . ALA A 1 199 ? 40.394 36.032 -10.085 1.00 20.39 199 ALA A O 1
ATOM 1484 N N . VAL A 1 200 ? 41.851 34.533 -9.182 1.00 16.55 200 VAL A N 1
ATOM 1485 C CA . VAL A 1 200 ? 42.376 35.512 -8.274 1.00 17.75 200 VAL A CA 1
ATOM 1486 C C . VAL A 1 200 ? 43.603 36.164 -8.885 1.00 18.34 200 VAL A C 1
ATOM 1487 O O . VAL A 1 200 ? 44.320 36.929 -8.223 1.00 19.68 200 VAL A O 1
ATOM 1491 N N . GLY A 1 201 ? 43.893 35.800 -10.138 1.00 17.64 201 GLY A N 1
ATOM 1492 C CA . GLY A 1 201 ? 45.034 36.434 -10.861 1.00 16.45 201 GLY A CA 1
ATOM 1493 C C . GLY A 1 201 ? 46.384 35.747 -10.785 1.00 16.82 201 GLY A C 1
ATOM 1494 O O . GLY A 1 201 ? 47.420 36.378 -11.107 1.00 14.66 201 GLY A O 1
ATOM 1495 N N . SER A 1 202 ? 46.379 34.470 -10.420 1.00 16.12 202 SER A N 1
ATOM 1496 C CA . SER A 1 202 ? 47.634 33.702 -10.348 1.00 16.91 202 SER A CA 1
ATOM 1497 C C . SER A 1 202 ? 47.742 32.640 -11.480 1.00 16.36 202 SER A C 1
ATOM 1498 O O . SER A 1 202 ? 46.955 31.761 -11.576 1.00 16.71 202 SER A O 1
ATOM 1501 N N . PRO A 1 203 ? 48.722 32.762 -12.343 1.00 16.33 203 PRO A N 1
ATOM 1502 C CA . PRO A 1 203 ? 49.019 31.684 -13.308 1.00 15.45 203 PRO A CA 1
ATOM 1503 C C . PRO A 1 203 ? 49.611 30.476 -12.560 1.00 16.37 203 PRO A C 1
ATOM 1504 O O . PRO A 1 203 ? 50.155 30.627 -11.454 1.00 16.90 203 PRO A O 1
ATOM 1508 N N . PHE A 1 204 ? 49.611 29.317 -13.261 1.00 13.46 204 PHE A N 1
ATOM 1509 C CA . PHE A 1 204 ? 50.320 28.156 -12.664 1.00 13.76 204 PHE A CA 1
ATOM 1510 C C . PHE A 1 204 ? 51.084 27.444 -13.765 1.00 13.18 204 PHE A C 1
ATOM 1511 O O . PHE A 1 204 ? 50.772 27.596 -14.952 1.00 13.99 204 PHE A O 1
ATOM 1519 N N . VAL A 1 205 ? 52.125 26.731 -13.347 1.00 13.53 205 VAL A N 1
ATOM 1520 C CA A VAL A 1 205 ? 52.891 25.911 -14.279 0.50 12.52 205 VAL A CA 1
ATOM 1521 C CA B VAL A 1 205 ? 52.946 25.935 -14.223 0.50 13.45 205 VAL A CA 1
ATOM 1522 C C . VAL A 1 205 ? 52.480 24.493 -14.062 1.00 13.89 205 VAL A C 1
ATOM 1523 O O . VAL A 1 205 ? 52.070 24.135 -12.958 1.00 13.51 205 VAL A O 1
ATOM 1530 N N . PHE A 1 206 ? 52.499 23.724 -15.162 1.00 12.82 206 PHE A N 1
ATOM 1531 C CA . PHE A 1 206 ? 52.243 22.293 -15.061 1.00 11.24 206 PHE A CA 1
ATOM 1532 C C . PHE A 1 206 ? 52.868 21.559 -16.186 1.00 11.41 206 PHE A C 1
ATOM 1533 O O . PHE A 1 206 ? 53.394 22.168 -17.118 1.00 11.40 206 PHE A O 1
ATOM 1541 N N . GLY A 1 207 ? 52.885 20.227 -16.055 1.00 11.93 207 GLY A N 1
ATOM 1542 C CA . GLY A 1 207 ? 53.568 19.337 -16.981 1.00 11.75 207 GLY A CA 1
ATOM 1543 C C . GLY A 1 207 ? 52.518 18.514 -17.708 1.00 11.61 207 GLY A C 1
ATOM 1544 O O . GLY A 1 207 ? 51.427 18.210 -17.172 1.00 10.95 207 GLY A O 1
ATOM 1545 N N . PHE A 1 208 ? 52.750 18.119 -18.938 1.00 12.17 208 PHE A N 1
ATOM 1546 C CA . PHE A 1 208 ? 51.808 17.233 -19.543 1.00 13.06 208 PHE A CA 1
ATOM 1547 C C . PHE A 1 208 ? 52.462 16.329 -20.607 1.00 12.43 208 PHE A C 1
ATOM 1548 O O . PHE A 1 208 ? 53.556 16.651 -21.157 1.00 13.99 208 PHE A O 1
ATOM 1556 N N . SER A 1 209 ? 51.785 15.241 -20.942 1.00 13.24 209 SER A N 1
ATOM 1557 C CA . SER A 1 209 ? 52.287 14.404 -22.050 1.00 12.76 209 SER A CA 1
ATOM 1558 C C . SER A 1 209 ? 51.823 14.962 -23.353 1.00 12.02 209 SER A C 1
ATOM 1559 O O . SER A 1 209 ? 50.620 15.281 -23.493 1.00 14.56 209 SER A O 1
ATOM 1562 N N . VAL A 1 210 ? 52.727 14.944 -24.308 1.00 11.80 210 VAL A N 1
ATOM 1563 C CA . VAL A 1 210 ? 52.477 15.458 -25.679 1.00 13.42 210 VAL A CA 1
ATOM 1564 C C . VAL A 1 210 ? 52.336 14.314 -26.665 1.00 13.50 210 VAL A C 1
ATOM 1565 O O . VAL A 1 210 ? 53.155 13.377 -26.610 1.00 15.11 210 VAL A O 1
ATOM 1569 N N . TYR A 1 211 ? 51.277 14.326 -27.526 1.00 13.63 211 TYR A N 1
ATOM 1570 C CA . TYR A 1 211 ? 51.028 13.204 -28.464 1.00 12.50 211 TYR A CA 1
ATOM 1571 C C . TYR A 1 211 ? 51.140 13.716 -29.905 1.00 13.77 211 TYR A C 1
ATOM 1572 O O . TYR A 1 211 ? 51.019 14.949 -30.162 1.00 12.18 211 TYR A O 1
ATOM 1581 N N . ASN A 1 212 ? 51.357 12.764 -30.833 1.00 13.18 212 ASN A N 1
ATOM 1582 C CA . ASN A 1 212 ? 51.543 13.155 -32.246 1.00 13.67 212 ASN A CA 1
ATOM 1583 C C . ASN A 1 212 ? 50.236 13.792 -32.820 1.00 15.22 212 ASN A C 1
ATOM 1584 O O . ASN A 1 212 ? 50.272 14.453 -33.867 1.00 15.17 212 ASN A O 1
ATOM 1589 N N . SER A 1 213 ? 49.109 13.626 -32.136 1.00 15.94 213 SER A N 1
ATOM 1590 C CA . SER A 1 213 ? 47.853 14.237 -32.671 1.00 16.84 213 SER A CA 1
ATOM 1591 C C . SER A 1 213 ? 47.888 15.779 -32.592 1.00 16.74 213 SER A C 1
ATOM 1592 O O . SER A 1 213 ? 47.094 16.507 -33.270 1.00 18.40 213 SER A O 1
ATOM 1595 N N . TRP A 1 214 ? 48.751 16.306 -31.716 1.00 15.29 214 TRP A N 1
ATOM 1596 C CA . TRP A 1 214 ? 48.982 17.780 -31.685 1.00 15.17 214 TRP A CA 1
ATOM 1597 C C . TRP A 1 214 ? 50.259 18.174 -32.497 1.00 16.32 214 TRP A C 1
ATOM 1598 O O . TRP A 1 214 ? 50.213 19.076 -33.351 1.00 13.89 214 TRP A O 1
ATOM 1609 N N . VAL A 1 215 ? 51.397 17.474 -32.268 1.00 14.20 215 VAL A N 1
ATOM 1610 C CA . VAL A 1 215 ? 52.667 17.936 -32.780 1.00 12.95 215 VAL A CA 1
ATOM 1611 C C . VAL A 1 215 ? 53.108 17.263 -34.041 1.00 14.39 215 VAL A C 1
ATOM 1612 O O . VAL A 1 215 ? 54.129 17.636 -34.588 1.00 15.80 215 VAL A O 1
ATOM 1616 N N . GLY A 1 216 ? 52.362 16.261 -34.475 1.00 15.03 216 GLY A N 1
ATOM 1617 C CA . GLY A 1 216 ? 52.809 15.451 -35.647 1.00 15.91 216 GLY A CA 1
ATOM 1618 C C . GLY A 1 216 ? 52.819 16.299 -36.932 1.00 16.86 216 GLY A C 1
ATOM 1619 O O . GLY A 1 216 ? 51.887 17.117 -37.187 1.00 15.78 216 GLY A O 1
ATOM 1620 N N . ASN A 1 217 ? 53.912 16.147 -37.686 1.00 17.18 217 ASN A N 1
ATOM 1621 C CA . ASN A 1 217 ? 54.225 16.953 -38.871 1.00 17.59 217 ASN A CA 1
ATOM 1622 C C . ASN A 1 217 ? 54.298 18.468 -38.592 1.00 17.40 217 ASN A C 1
ATOM 1623 O O . ASN A 1 217 ? 54.148 19.254 -39.504 1.00 18.39 217 ASN A O 1
ATOM 1628 N N . ASN A 1 218 ? 54.540 18.862 -37.319 1.00 16.88 218 ASN A N 1
ATOM 1629 C CA . ASN A 1 218 ? 54.413 20.202 -36.846 1.00 16.35 218 ASN A CA 1
ATOM 1630 C C . ASN A 1 218 ? 53.093 20.892 -37.240 1.00 14.72 218 ASN A C 1
ATOM 1631 O O . ASN A 1 218 ? 53.057 22.122 -37.472 1.00 15.66 218 ASN A O 1
ATOM 1636 N N . SER A 1 219 ? 52.033 20.094 -37.291 1.00 15.25 219 SER A N 1
ATOM 1637 C CA . SER A 1 219 ? 50.686 20.602 -37.648 1.00 16.12 219 SER A CA 1
ATOM 1638 C C . SER A 1 219 ? 50.253 21.611 -36.589 1.00 15.68 219 SER A C 1
ATOM 1639 O O . SER A 1 219 ? 49.819 22.706 -36.919 1.00 16.21 219 SER A O 1
ATOM 1642 N N . LEU A 1 220 ? 50.408 21.234 -35.324 1.00 14.13 220 LEU A N 1
ATOM 1643 C CA . LEU A 1 220 ? 50.244 22.244 -34.216 1.00 14.49 220 LEU A CA 1
ATOM 1644 C C . LEU A 1 220 ? 48.912 23.078 -34.274 1.00 14.67 220 LEU A C 1
ATOM 1645 O O . LEU A 1 220 ? 48.942 24.319 -34.159 1.00 18.25 220 LEU A O 1
ATOM 1650 N N . PRO A 1 221 ? 47.768 22.401 -34.294 1.00 14.33 221 PRO A N 1
ATOM 1651 C CA . PRO A 1 221 ? 46.549 23.239 -34.187 1.00 14.43 221 PRO A CA 1
ATOM 1652 C C . PRO A 1 221 ? 46.487 24.050 -32.915 1.00 15.46 221 PRO A C 1
ATOM 1653 O O . PRO A 1 221 ? 47.046 23.673 -31.862 1.00 13.66 221 PRO A O 1
ATOM 1657 N N . VAL A 1 222 ? 45.782 25.186 -32.987 1.00 15.92 222 VAL A N 1
ATOM 1658 C CA . VAL A 1 222 ? 45.684 26.066 -31.803 1.00 15.94 222 VAL A CA 1
ATOM 1659 C C . VAL A 1 222 ? 44.975 25.312 -30.669 1.00 16.00 222 VAL A C 1
ATOM 1660 O O . VAL A 1 222 ? 45.427 25.394 -29.478 1.00 15.06 222 VAL A O 1
ATOM 1664 N N . ARG A 1 223 ? 43.909 24.597 -30.999 1.00 16.18 223 ARG A N 1
ATOM 1665 C CA . ARG A 1 223 ? 43.303 23.718 -30.039 1.00 14.71 223 ARG A CA 1
ATOM 1666 C C . ARG A 1 223 ? 43.974 22.337 -29.992 1.00 15.79 223 ARG A C 1
ATOM 1667 O O . ARG A 1 223 ? 44.044 21.643 -30.968 1.00 16.40 223 ARG A O 1
ATOM 1675 N N . ILE A 1 224 ? 44.466 21.972 -28.822 1.00 15.55 224 ILE A N 1
ATOM 1676 C CA . ILE A 1 224 ? 45.119 20.675 -28.656 1.00 16.00 224 ILE A CA 1
ATOM 1677 C C . ILE A 1 224 ? 44.043 19.576 -28.637 1.00 14.93 224 ILE A C 1
ATOM 1678 O O . ILE A 1 224 ? 43.142 19.622 -27.827 1.00 16.92 224 ILE A O 1
ATOM 1683 N N . PRO A 1 225 ? 44.152 18.577 -29.547 1.00 15.52 225 PRO A N 1
ATOM 1684 C CA . PRO A 1 225 ? 43.133 17.489 -29.567 1.00 17.00 225 PRO A CA 1
ATOM 1685 C C . PRO A 1 225 ? 43.321 16.666 -28.365 1.00 17.72 225 PRO A C 1
ATOM 1686 O O . PRO A 1 225 ? 44.475 16.443 -27.941 1.00 18.44 225 PRO A O 1
ATOM 1690 N N . LEU A 1 226 ? 42.221 16.153 -27.835 1.00 19.65 226 LEU A N 1
ATOM 1691 C CA . LEU A 1 226 ? 42.256 15.097 -26.826 1.00 18.81 226 LEU A CA 1
ATOM 1692 C C . LEU A 1 226 ? 42.867 13.813 -27.387 1.00 17.27 226 LEU A C 1
ATOM 1693 O O . LEU A 1 226 ? 42.480 13.332 -28.482 1.00 17.41 226 LEU A O 1
ATOM 1698 N N . PRO A 1 227 ? 43.889 13.262 -26.695 1.00 17.84 227 PRO A N 1
ATOM 1699 C CA . PRO A 1 227 ? 44.593 12.120 -27.277 1.00 18.41 227 PRO A CA 1
ATOM 1700 C C . PRO A 1 227 ? 43.687 10.899 -27.214 1.00 18.83 227 PRO A C 1
ATOM 1701 O O . PRO A 1 227 ? 42.749 10.814 -26.344 1.00 19.05 227 PRO A O 1
ATOM 1705 N N . THR A 1 228 ? 43.936 9.993 -28.147 1.00 19.26 228 THR A N 1
ATOM 1706 C CA . THR A 1 228 ? 43.341 8.660 -28.145 1.00 20.65 228 THR A CA 1
ATOM 1707 C C . THR A 1 228 ? 44.431 7.612 -28.128 1.00 20.82 228 THR A C 1
ATOM 1708 O O . THR A 1 228 ? 45.618 7.891 -28.378 1.00 19.57 228 THR A O 1
ATOM 1712 N N . LYS A 1 229 ? 44.012 6.380 -27.867 1.00 21.70 229 LYS A N 1
ATOM 1713 C CA . LYS A 1 229 ? 44.975 5.280 -27.761 1.00 22.57 229 LYS A CA 1
ATOM 1714 C C . LYS A 1 229 ? 45.585 4.897 -29.144 1.00 23.02 229 LYS A C 1
ATOM 1715 O O . LYS A 1 229 ? 46.521 4.085 -29.221 1.00 24.92 229 LYS A O 1
ATOM 1721 N N . ASN A 1 230 ? 45.090 5.489 -30.227 1.00 21.67 230 ASN A N 1
ATOM 1722 C CA . ASN A 1 230 ? 45.734 5.369 -31.514 1.00 21.23 230 ASN A CA 1
ATOM 1723 C C . ASN A 1 230 ? 46.899 6.338 -31.738 1.00 21.00 230 ASN A C 1
ATOM 1724 O O . ASN A 1 230 ? 47.578 6.233 -32.748 1.00 20.19 230 ASN A O 1
ATOM 1729 N N . ASP A 1 231 ? 47.034 7.323 -30.851 1.00 19.65 231 ASP A N 1
ATOM 1730 C CA . ASP A 1 231 ? 48.055 8.333 -31.021 1.00 17.75 231 ASP A CA 1
ATOM 1731 C C . ASP A 1 231 ? 49.362 7.796 -30.485 1.00 18.59 231 ASP A C 1
ATOM 1732 O O . ASP A 1 231 ? 49.406 6.688 -29.890 1.00 21.49 231 ASP A O 1
ATOM 1737 N N . THR A 1 232 ? 50.442 8.516 -30.679 1.00 16.91 232 THR A N 1
ATOM 1738 C CA A THR A 1 232 ? 51.742 8.144 -30.039 0.50 18.03 232 THR A CA 1
ATOM 1739 C CA B THR A 1 232 ? 51.740 8.156 -30.052 0.50 15.94 232 THR A CA 1
ATOM 1740 C C . THR A 1 232 ? 52.267 9.209 -29.053 1.00 16.92 232 THR A C 1
ATOM 1741 O O . THR A 1 232 ? 52.264 10.421 -29.315 1.00 16.07 232 THR A O 1
ATOM 1748 N N . LEU A 1 233 ? 52.738 8.759 -27.901 1.00 16.77 233 LEU A N 1
ATOM 1749 C CA . LEU A 1 233 ? 53.413 9.654 -26.953 1.00 15.74 233 LEU A CA 1
ATOM 1750 C C . LEU A 1 233 ? 54.718 10.126 -27.531 1.00 15.80 233 LEU A C 1
ATOM 1751 O O . LEU A 1 233 ? 55.594 9.291 -27.936 1.00 15.47 233 LEU A O 1
ATOM 1756 N N . GLU A 1 234 ? 54.893 11.439 -27.610 1.00 16.25 234 GLU A N 1
ATOM 1757 C CA . GLU A 1 234 ? 56.153 12.073 -28.091 1.00 16.92 234 GLU A CA 1
ATOM 1758 C C . GLU A 1 234 ? 57.076 12.641 -27.013 1.00 17.65 234 GLU A C 1
ATOM 1759 O O . GLU A 1 234 ? 58.315 12.797 -27.216 1.00 17.67 234 GLU A O 1
ATOM 1765 N N . GLY A 1 235 ? 56.514 13.026 -25.879 1.00 15.27 235 GLY A N 1
ATOM 1766 C CA . GLY A 1 235 ? 57.428 13.599 -24.856 1.00 15.20 235 GLY A CA 1
ATOM 1767 C C . GLY A 1 235 ? 56.619 14.274 -23.747 1.00 11.45 235 GLY A C 1
ATOM 1768 O O . GLY A 1 235 ? 55.419 14.226 -23.793 1.00 13.44 235 GLY A O 1
ATOM 1769 N N . GLY A 1 236 ? 57.343 14.813 -22.772 1.00 12.71 236 GLY A N 1
ATOM 1770 C CA . GLY A 1 236 ? 56.823 15.505 -21.610 1.00 11.81 236 GLY A CA 1
ATOM 1771 C C . GLY A 1 236 ? 57.144 16.987 -21.733 1.00 10.67 236 GLY A C 1
ATOM 1772 O O . GLY A 1 236 ? 58.309 17.326 -21.897 1.00 11.72 236 GLY A O 1
ATOM 1773 N N . HIS A 1 237 ? 56.103 17.825 -21.632 1.00 11.17 237 HIS A N 1
ATOM 1774 C CA . HIS A 1 237 ? 56.285 19.274 -21.795 1.00 11.99 237 HIS A CA 1
ATOM 1775 C C . HIS A 1 237 ? 55.781 19.986 -20.556 1.00 11.36 237 HIS A C 1
ATOM 1776 O O . HIS A 1 237 ? 55.023 19.378 -19.801 1.00 14.35 237 HIS A O 1
ATOM 1783 N N . ALA A 1 238 ? 56.176 21.249 -20.370 1.00 12.47 238 ALA A N 1
ATOM 1784 C CA . ALA A 1 238 ? 55.661 22.041 -19.215 1.00 13.29 238 ALA A CA 1
ATOM 1785 C C . ALA A 1 238 ? 55.481 23.453 -19.715 1.00 11.53 238 ALA A C 1
ATOM 1786 O O . ALA A 1 238 ? 56.288 23.933 -20.536 1.00 10.84 238 ALA A O 1
ATOM 1788 N N . VAL A 1 239 ? 54.361 24.052 -19.252 1.00 11.40 239 VAL A N 1
ATOM 1789 C CA . VAL A 1 239 ? 54.009 25.414 -19.750 1.00 10.13 239 VAL A CA 1
ATOM 1790 C C . VAL A 1 239 ? 53.418 26.202 -18.606 1.00 11.38 239 VAL A C 1
ATOM 1791 O O . VAL A 1 239 ? 53.156 25.694 -17.521 1.00 12.90 239 VAL A O 1
ATOM 1795 N N . LEU A 1 240 ? 53.241 27.503 -18.840 1.00 10.86 240 LEU A N 1
ATOM 1796 C CA . LEU A 1 240 ? 52.490 28.377 -17.920 1.00 12.57 240 LEU A CA 1
ATOM 1797 C C . LEU A 1 240 ? 51.024 28.467 -18.419 1.00 11.78 240 LEU A C 1
ATOM 1798 O O . LEU A 1 240 ? 50.772 28.778 -19.608 1.00 15.00 240 LEU A O 1
ATOM 1803 N N . CYS A 1 241 ? 50.046 28.229 -17.527 1.00 11.16 241 CYS A N 1
ATOM 1804 C CA . CYS A 1 241 ? 48.664 28.415 -17.892 1.00 11.37 241 CYS A CA 1
ATOM 1805 C C . CYS A 1 241 ? 48.177 29.811 -17.480 1.00 11.78 241 CYS A C 1
ATOM 1806 O O . CYS A 1 241 ? 48.436 30.252 -16.394 1.00 13.35 241 CYS A O 1
ATOM 1809 N N . VAL A 1 242 ? 47.480 30.488 -18.372 1.00 12.38 242 VAL A N 1
ATOM 1810 C CA . VAL A 1 242 ? 47.179 31.911 -18.074 1.00 14.61 242 VAL A CA 1
ATOM 1811 C C . VAL A 1 242 ? 45.741 32.209 -18.151 1.00 15.13 242 VAL A C 1
ATOM 1812 O O . VAL A 1 242 ? 45.352 33.387 -18.096 1.00 15.53 242 VAL A O 1
ATOM 1816 N N . GLY A 1 243 ? 44.875 31.225 -18.254 1.00 14.13 243 GLY A N 1
ATOM 1817 C CA . GLY A 1 243 ? 43.438 31.553 -18.398 1.00 16.16 243 GLY A CA 1
ATOM 1818 C C . GLY A 1 243 ? 42.567 30.393 -18.778 1.00 14.97 243 GLY A C 1
ATOM 1819 O O . GLY A 1 243 ? 43.017 29.252 -18.893 1.00 14.08 243 GLY A O 1
ATOM 1820 N N . TYR A 1 244 ? 41.246 30.618 -18.822 1.00 14.53 244 TYR A N 1
ATOM 1821 C CA . TYR A 1 244 ? 40.312 29.591 -19.271 1.00 13.87 244 TYR A CA 1
ATOM 1822 C C . TYR A 1 244 ? 39.054 30.231 -19.874 1.00 16.30 244 TYR A C 1
ATOM 1823 O O . TYR A 1 244 ? 38.838 31.413 -19.676 1.00 16.46 244 TYR A O 1
ATOM 1832 N N . ASP A 1 245 ? 38.291 29.450 -20.618 1.00 18.22 245 ASP A N 1
ATOM 1833 C CA . ASP A 1 245 ? 37.080 29.988 -21.234 1.00 17.90 245 ASP A CA 1
ATOM 1834 C C . ASP A 1 245 ? 36.040 28.918 -21.209 1.00 19.52 245 ASP A C 1
ATOM 1835 O O . ASP A 1 245 ? 36.118 27.938 -21.987 1.00 17.42 245 ASP A O 1
ATOM 1840 N N . ASP A 1 246 ? 35.050 29.063 -20.314 1.00 19.92 246 ASP A N 1
ATOM 1841 C CA . ASP A 1 246 ? 33.892 28.110 -20.314 1.00 21.38 246 ASP A CA 1
ATOM 1842 C C . ASP A 1 246 ? 33.160 28.038 -21.641 1.00 21.73 246 ASP A C 1
ATOM 1843 O O . ASP A 1 246 ? 32.536 26.994 -21.892 1.00 22.85 246 ASP A O 1
ATOM 1848 N N . GLU A 1 247 ? 33.219 29.088 -22.480 1.00 21.12 247 GLU A N 1
ATOM 1849 C CA . GLU A 1 247 ? 32.495 29.096 -23.767 1.00 24.34 247 GLU A CA 1
ATOM 1850 C C . GLU A 1 247 ? 32.983 27.947 -24.638 1.00 23.63 247 GLU A C 1
ATOM 1851 O O . GLU A 1 247 ? 32.192 27.287 -25.337 1.00 24.11 247 GLU A O 1
ATOM 1857 N N . ILE A 1 248 ? 34.298 27.664 -24.570 1.00 22.16 248 ILE A N 1
ATOM 1858 C CA . ILE A 1 248 ? 34.848 26.585 -25.394 1.00 19.49 248 ILE A CA 1
ATOM 1859 C C . ILE A 1 248 ? 35.458 25.439 -24.514 1.00 17.75 248 ILE A C 1
ATOM 1860 O O . ILE A 1 248 ? 35.942 24.468 -25.060 1.00 18.98 248 ILE A O 1
ATOM 1865 N N . ARG A 1 249 ? 35.396 25.562 -23.179 1.00 16.17 249 ARG A N 1
ATOM 1866 C CA . ARG A 1 249 ? 35.895 24.543 -22.218 1.00 16.20 249 ARG A CA 1
ATOM 1867 C C . ARG A 1 249 ? 37.358 24.189 -22.579 1.00 16.58 249 ARG A C 1
ATOM 1868 O O . ARG A 1 249 ? 37.733 23.023 -22.739 1.00 16.67 249 ARG A O 1
ATOM 1876 N N . HIS A 1 250 ? 38.146 25.237 -22.711 1.00 15.91 250 HIS A N 1
ATOM 1877 C CA . HIS A 1 250 ? 39.655 25.104 -22.830 1.00 15.26 250 HIS A CA 1
ATOM 1878 C C . HIS A 1 250 ? 40.348 26.052 -21.856 1.00 15.24 250 HIS A C 1
ATOM 1879 O O . HIS A 1 250 ? 39.811 27.118 -21.559 1.00 14.85 250 HIS A O 1
ATOM 1886 N N . PHE A 1 251 ? 41.520 25.656 -21.364 1.00 13.77 251 PHE A N 1
ATOM 1887 C CA . PHE A 1 251 ? 42.477 26.499 -20.645 1.00 11.69 251 PHE A CA 1
ATOM 1888 C C . PHE A 1 251 ? 43.469 27.063 -21.637 1.00 11.94 251 PHE A C 1
ATOM 1889 O O . PHE A 1 251 ? 43.825 26.415 -22.655 1.00 13.54 251 PHE A O 1
ATOM 1897 N N . ARG A 1 252 ? 43.870 28.314 -21.392 1.00 12.81 252 ARG A N 1
ATOM 1898 C CA . ARG A 1 252 ? 44.818 28.994 -22.305 1.00 12.17 252 ARG A CA 1
ATOM 1899 C C . ARG A 1 252 ? 46.230 28.769 -21.797 1.00 12.05 252 ARG A C 1
ATOM 1900 O O . ARG A 1 252 ? 46.532 29.003 -20.611 1.00 13.11 252 ARG A O 1
ATOM 1908 N N . ILE A 1 253 ? 47.086 28.276 -22.694 1.00 12.15 253 ILE A N 1
ATOM 1909 C CA . ILE A 1 253 ? 48.490 27.977 -22.309 1.00 11.65 253 ILE A CA 1
ATOM 1910 C C . ILE A 1 253 ? 49.482 28.830 -23.112 1.00 13.22 253 ILE A C 1
ATOM 1911 O O . ILE A 1 253 ? 49.352 28.980 -24.306 1.00 12.70 253 ILE A O 1
ATOM 1916 N N . ARG A 1 254 ? 50.478 29.380 -22.417 1.00 10.26 254 ARG A N 1
ATOM 1917 C CA . ARG A 1 254 ? 51.643 30.064 -23.010 1.00 11.96 254 ARG A CA 1
ATOM 1918 C C . ARG A 1 254 ? 52.634 29.016 -23.324 1.00 11.66 254 ARG A C 1
ATOM 1919 O O . ARG A 1 254 ? 53.172 28.353 -22.436 1.00 13.43 254 ARG A O 1
ATOM 1927 N N . ASN A 1 255 ? 52.886 28.805 -24.622 1.00 13.78 255 ASN A N 1
ATOM 1928 C CA . ASN A 1 255 ? 53.924 27.800 -25.014 1.00 12.77 255 ASN A CA 1
ATOM 1929 C C . ASN A 1 255 ? 55.292 28.539 -25.140 1.00 12.90 255 ASN A C 1
ATOM 1930 O O . ASN A 1 255 ? 55.333 29.788 -24.943 1.00 14.33 255 ASN A O 1
ATOM 1935 N N . SER A 1 256 ? 56.383 27.818 -25.388 1.00 9.91 256 SER A N 1
ATOM 1936 C CA . SER A 1 256 ? 57.735 28.352 -25.447 1.00 13.43 256 SER A CA 1
ATOM 1937 C C . SER A 1 256 ? 58.357 27.911 -26.768 1.00 12.53 256 SER A C 1
ATOM 1938 O O . SER A 1 256 ? 59.530 27.561 -26.819 1.00 12.98 256 SER A O 1
ATOM 1941 N N . TRP A 1 257 ? 57.570 27.955 -27.833 1.00 13.79 257 TRP A N 1
ATOM 1942 C CA . TRP A 1 257 ? 58.032 27.509 -29.187 1.00 13.39 257 TRP A CA 1
ATOM 1943 C C . TRP A 1 257 ? 57.988 28.702 -30.139 1.00 14.37 257 TRP A C 1
ATOM 1944 O O . TRP A 1 257 ? 57.957 28.521 -31.384 1.00 15.30 257 TRP A O 1
ATOM 1955 N N . GLY A 1 258 ? 58.152 29.903 -29.600 1.00 14.88 258 GLY A N 1
ATOM 1956 C CA . GLY A 1 258 ? 58.098 31.124 -30.472 1.00 14.39 258 GLY A CA 1
ATOM 1957 C C . GLY A 1 258 ? 56.688 31.585 -30.833 1.00 13.93 258 GLY A C 1
ATOM 1958 O O . GLY A 1 258 ? 55.668 30.907 -30.506 1.00 13.25 258 GLY A O 1
ATOM 1959 N N . ASN A 1 259 ? 56.618 32.763 -31.503 1.00 15.22 259 ASN A N 1
ATOM 1960 C CA . ASN A 1 259 ? 55.294 33.351 -31.795 1.00 17.80 259 ASN A CA 1
ATOM 1961 C C . ASN A 1 259 ? 54.711 33.042 -33.183 1.00 19.92 259 ASN A C 1
ATOM 1962 O O . ASN A 1 259 ? 53.634 33.626 -33.561 1.00 20.85 259 ASN A O 1
ATOM 1967 N N . ASN A 1 260 ? 55.363 32.115 -33.914 1.00 19.72 260 ASN A N 1
ATOM 1968 C CA . ASN A 1 260 ? 54.884 31.761 -35.244 1.00 19.79 260 ASN A CA 1
ATOM 1969 C C . ASN A 1 260 ? 54.163 30.428 -35.221 1.00 19.87 260 ASN A C 1
ATOM 1970 O O . ASN A 1 260 ? 53.926 29.821 -36.275 1.00 20.82 260 ASN A O 1
ATOM 1975 N N . VAL A 1 261 ? 53.852 29.940 -34.021 1.00 16.73 261 VAL A N 1
ATOM 1976 C CA . VAL A 1 261 ? 52.936 28.786 -33.907 1.00 16.02 261 VAL A CA 1
ATOM 1977 C C . VAL A 1 261 ? 51.748 29.154 -32.999 1.00 14.38 261 VAL A C 1
ATOM 1978 O O . VAL A 1 261 ? 51.852 30.091 -32.223 1.00 15.51 261 VAL A O 1
ATOM 1982 N N . GLY A 1 262 ? 50.661 28.405 -33.058 1.00 15.78 262 GLY A N 1
ATOM 1983 C CA . GLY A 1 262 ? 49.447 28.667 -32.225 1.00 15.76 262 GLY A CA 1
ATOM 1984 C C . GLY A 1 262 ? 48.950 30.080 -32.585 1.00 14.76 262 GLY A C 1
ATOM 1985 O O . GLY A 1 262 ? 49.027 30.479 -33.731 1.00 16.63 262 GLY A O 1
ATOM 1986 N N . GLU A 1 263 ? 48.480 30.806 -31.569 1.00 14.81 263 GLU A N 1
ATOM 1987 C CA . GLU A 1 263 ? 48.011 32.216 -31.673 1.00 14.84 263 GLU A CA 1
ATOM 1988 C C . GLU A 1 263 ? 49.057 33.010 -30.909 1.00 15.08 263 GLU A C 1
ATOM 1989 O O . GLU A 1 263 ? 49.004 33.102 -29.684 1.00 17.15 263 GLU A O 1
ATOM 1995 N N . ASP A 1 264 ? 50.036 33.524 -31.662 1.00 16.43 264 ASP A N 1
ATOM 1996 C CA A ASP A 1 264 ? 51.181 34.246 -31.102 0.50 16.13 264 ASP A CA 1
ATOM 1997 C CA B ASP A 1 264 ? 51.173 34.260 -31.118 0.50 15.61 264 ASP A CA 1
ATOM 1998 C C . ASP A 1 264 ? 51.881 33.437 -30.048 1.00 16.34 264 ASP A C 1
ATOM 1999 O O . ASP A 1 264 ? 52.353 33.970 -29.056 1.00 15.00 264 ASP A O 1
ATOM 2008 N N . GLY A 1 265 ? 51.936 32.142 -30.281 1.00 13.41 265 GLY A N 1
ATOM 2009 C CA . GLY A 1 265 ? 52.673 31.294 -29.308 1.00 15.63 265 GLY A CA 1
ATOM 2010 C C . GLY A 1 265 ? 51.777 30.676 -28.245 1.00 15.46 265 GLY A C 1
ATOM 2011 O O . GLY A 1 265 ? 52.267 29.876 -27.410 1.00 15.10 265 GLY A O 1
ATOM 2012 N N . TYR A 1 266 ? 50.501 31.045 -28.193 1.00 15.26 266 TYR A N 1
ATOM 2013 C CA . TYR A 1 266 ? 49.559 30.506 -27.215 1.00 14.83 266 TYR A CA 1
ATOM 2014 C C . TYR A 1 266 ? 48.634 29.411 -27.817 1.00 14.03 266 TYR A C 1
ATOM 2015 O O . TYR A 1 266 ? 48.343 29.398 -29.061 1.00 14.11 266 TYR A O 1
ATOM 2024 N N . PHE A 1 267 ? 48.154 28.522 -26.959 1.00 13.32 267 PHE A N 1
ATOM 2025 C CA . PHE A 1 267 ? 47.269 27.418 -27.374 1.00 13.40 267 PHE A CA 1
ATOM 2026 C C . PHE A 1 267 ? 46.132 27.239 -26.391 1.00 12.06 267 PHE A C 1
ATOM 2027 O O . PHE A 1 267 ? 46.118 27.857 -25.294 1.00 11.57 267 PHE A O 1
ATOM 2035 N N . TRP A 1 268 ? 45.155 26.422 -26.774 1.00 12.36 268 TRP A N 1
ATOM 2036 C CA . TRP A 1 268 ? 44.024 26.070 -25.939 1.00 13.35 268 TRP A CA 1
ATOM 2037 C C . TRP A 1 268 ? 44.061 24.596 -25.660 1.00 14.36 268 TRP A C 1
ATOM 2038 O O . TRP A 1 268 ? 44.195 23.774 -26.617 1.00 15.28 268 TRP A O 1
ATOM 2049 N N . MET A 1 269 ? 43.962 24.251 -24.365 1.00 13.66 269 MET A N 1
ATOM 2050 C CA . MET A 1 269 ? 43.993 22.870 -23.910 1.00 12.95 269 MET A CA 1
ATOM 2051 C C . MET A 1 269 ? 42.590 22.501 -23.359 1.00 14.24 269 MET A C 1
ATOM 2052 O O . MET A 1 269 ? 42.136 23.159 -22.473 1.00 13.22 269 MET A O 1
ATOM 2057 N N . PRO A 1 270 ? 41.965 21.417 -23.827 1.00 16.44 270 PRO A N 1
ATOM 2058 C CA . PRO A 1 270 ? 40.606 21.069 -23.353 1.00 16.44 270 PRO A CA 1
ATOM 2059 C C . PRO A 1 270 ? 40.550 20.797 -21.844 1.00 17.09 270 PRO A C 1
ATOM 2060 O O . PRO A 1 270 ? 41.499 20.276 -21.275 1.00 16.25 270 PRO A O 1
ATOM 2064 N N . TYR A 1 271 ? 39.442 21.157 -21.203 1.00 16.88 271 TYR A N 1
ATOM 2065 C CA . TYR A 1 271 ? 39.221 20.765 -19.826 1.00 16.47 271 TYR A CA 1
ATOM 2066 C C . TYR A 1 271 ? 39.469 19.297 -19.538 1.00 16.10 271 TYR A C 1
ATOM 2067 O O . TYR A 1 271 ? 40.052 18.956 -18.503 1.00 17.99 271 TYR A O 1
ATOM 2076 N N . GLU A 1 272 ? 39.056 18.425 -20.466 1.00 17.52 272 GLU A N 1
ATOM 2077 C CA . GLU A 1 272 ? 39.203 16.953 -20.256 1.00 17.35 272 GLU A CA 1
ATOM 2078 C C . GLU A 1 272 ? 40.681 16.516 -20.369 1.00 16.23 272 GLU A C 1
ATOM 2079 O O . GLU A 1 272 ? 41.049 15.409 -19.916 1.00 17.51 272 GLU A O 1
ATOM 2085 N N . TYR A 1 273 ? 41.501 17.341 -20.989 1.00 14.95 273 TYR A N 1
ATOM 2086 C CA . TYR A 1 273 ? 42.913 17.006 -21.116 1.00 14.24 273 TYR A CA 1
ATOM 2087 C C . TYR A 1 273 ? 43.585 17.380 -19.787 1.00 16.05 273 TYR A C 1
ATOM 2088 O O . TYR A 1 273 ? 44.213 16.532 -19.131 1.00 15.11 273 TYR A O 1
ATOM 2097 N N . ILE A 1 274 ? 43.469 18.654 -19.384 1.00 15.25 274 ILE A N 1
ATOM 2098 C CA . ILE A 1 274 ? 44.174 19.095 -18.189 1.00 15.09 274 ILE A CA 1
ATOM 2099 C C . ILE A 1 274 ? 43.765 18.359 -16.895 1.00 16.20 274 ILE A C 1
ATOM 2100 O O . ILE A 1 274 ? 44.586 18.224 -15.971 1.00 18.07 274 ILE A O 1
ATOM 2105 N N . SER A 1 275 ? 42.521 17.898 -16.826 1.00 15.93 275 SER A N 1
ATOM 2106 C CA . SER A 1 275 ? 42.013 17.266 -15.618 1.00 17.69 275 SER A CA 1
ATOM 2107 C C . SER A 1 275 ? 42.276 15.768 -15.586 1.00 17.20 275 SER A C 1
ATOM 2108 O O . SER A 1 275 ? 42.000 15.171 -14.581 1.00 16.72 275 SER A O 1
ATOM 2111 N N . ASN A 1 276 ? 42.826 15.211 -16.675 1.00 18.46 276 ASN A N 1
ATOM 2112 C CA . ASN A 1 276 ? 43.178 13.792 -16.741 1.00 18.38 276 ASN A CA 1
ATOM 2113 C C . ASN A 1 276 ? 44.534 13.499 -16.058 1.00 18.36 276 ASN A C 1
ATOM 2114 O O . ASN A 1 276 ? 45.569 14.002 -16.485 1.00 16.49 276 ASN A O 1
ATOM 2119 N N . THR A 1 277 ? 44.514 12.713 -14.962 1.00 18.04 277 THR A N 1
ATOM 2120 C CA . THR A 1 277 ? 45.733 12.400 -14.230 1.00 19.41 277 THR A CA 1
ATOM 2121 C C . THR A 1 277 ? 46.738 11.618 -15.057 1.00 17.47 277 THR A C 1
ATOM 2122 O O . THR A 1 277 ? 47.935 11.630 -14.688 1.00 18.44 277 THR A O 1
ATOM 2126 N N . GLN A 1 278 ? 46.305 11.018 -16.184 1.00 17.25 278 GLN A N 1
ATOM 2127 C CA A GLN A 1 278 ? 47.149 10.291 -17.114 0.50 16.54 278 GLN A CA 1
ATOM 2128 C CA B GLN A 1 278 ? 47.314 10.315 -17.045 0.50 17.78 278 GLN A CA 1
ATOM 2129 C C . GLN A 1 278 ? 47.728 11.178 -18.236 1.00 16.46 278 GLN A C 1
ATOM 2130 O O . GLN A 1 278 ? 48.462 10.739 -19.104 1.00 19.10 278 GLN A O 1
ATOM 2141 N N . LEU A 1 279 ? 47.361 12.459 -18.208 1.00 15.52 279 LEU A N 1
ATOM 2142 C CA . LEU A 1 279 ? 47.765 13.397 -19.262 1.00 14.09 279 LEU A CA 1
ATOM 2143 C C . LEU A 1 279 ? 48.491 14.616 -18.729 1.00 12.66 279 LEU A C 1
ATOM 2144 O O . LEU A 1 279 ? 49.334 15.163 -19.433 1.00 15.94 279 LEU A O 1
ATOM 2149 N N . ALA A 1 280 ? 48.141 15.072 -17.529 1.00 12.05 280 ALA A N 1
ATOM 2150 C CA . ALA A 1 280 ? 48.806 16.288 -17.003 1.00 11.81 280 ALA A CA 1
ATOM 2151 C C . ALA A 1 280 ? 49.104 16.070 -15.543 1.00 11.93 280 ALA A C 1
ATOM 2152 O O . ALA A 1 280 ? 48.426 15.259 -14.906 1.00 13.58 280 ALA A O 1
ATOM 2154 N N . ASP A 1 281 ? 50.058 16.758 -14.958 1.00 10.79 281 ASP A N 1
ATOM 2155 C CA . ASP A 1 281 ? 50.327 16.594 -13.555 1.00 12.05 281 ASP A CA 1
ATOM 2156 C C . ASP A 1 281 ? 51.206 17.781 -13.119 1.00 14.02 281 ASP A C 1
ATOM 2157 O O . ASP A 1 281 ? 51.572 18.622 -13.929 1.00 12.55 281 ASP A O 1
ATOM 2162 N N . ASP A 1 282 ? 51.556 17.865 -11.836 1.00 12.43 282 ASP A N 1
ATOM 2163 C CA . ASP A 1 282 ? 52.593 18.760 -11.316 1.00 13.47 282 ASP A CA 1
ATOM 2164 C C . ASP A 1 282 ? 52.236 20.232 -11.562 1.00 12.33 282 ASP A C 1
ATOM 2165 O O . ASP A 1 282 ? 53.009 21.000 -12.139 1.00 13.69 282 ASP A O 1
ATOM 2170 N N . PHE A 1 283 ? 51.064 20.560 -11.054 1.00 12.97 283 PHE A N 1
ATOM 2171 C CA . PHE A 1 283 ? 50.523 21.940 -11.107 1.00 12.05 283 PHE A CA 1
ATOM 2172 C C . PHE A 1 283 ? 51.080 22.707 -9.911 1.00 11.67 283 PHE A C 1
ATOM 2173 O O . PHE A 1 283 ? 50.844 22.293 -8.786 1.00 13.86 283 PHE A O 1
ATOM 2181 N N . TRP A 1 284 ? 51.809 23.791 -10.137 1.00 12.71 284 TRP A N 1
ATOM 2182 C CA . TRP A 1 284 ? 52.500 24.573 -9.054 1.00 12.23 284 TRP A CA 1
ATOM 2183 C C . TRP A 1 284 ? 52.277 26.054 -9.264 1.00 14.57 284 TRP A C 1
ATOM 2184 O O . TRP A 1 284 ? 52.260 26.550 -10.443 1.00 13.85 284 TRP A O 1
ATOM 2195 N N . VAL A 1 285 ? 52.166 26.732 -8.118 1.00 12.24 285 VAL A N 1
ATOM 2196 C CA A VAL A 1 285 ? 52.070 28.231 -8.032 0.50 13.61 285 VAL A CA 1
ATOM 2197 C CA B VAL A 1 285 ? 52.113 28.215 -8.105 0.50 14.49 285 VAL A CA 1
ATOM 2198 C C . VAL A 1 285 ? 53.255 28.719 -7.244 1.00 15.14 285 VAL A C 1
ATOM 2199 O O . VAL A 1 285 ? 53.613 28.117 -6.213 1.00 17.27 285 VAL A O 1
ATOM 2206 N N . ILE A 1 286 ? 53.874 29.824 -7.679 1.00 15.15 286 ILE A N 1
ATOM 2207 C CA . ILE A 1 286 ? 54.923 30.387 -6.942 1.00 16.47 286 ILE A CA 1
ATOM 2208 C C . ILE A 1 286 ? 54.488 31.794 -6.437 1.00 15.39 286 ILE A C 1
ATOM 2209 O O . ILE A 1 286 ? 53.612 32.428 -7.010 1.00 15.92 286 ILE A O 1
ATOM 2214 N N . LYS A 1 287 ? 55.138 32.217 -5.378 1.00 16.78 287 LYS A N 1
ATOM 2215 C CA . LYS A 1 287 ? 54.929 33.593 -4.868 1.00 18.72 287 LYS A CA 1
ATOM 2216 C C . LYS A 1 287 ? 56.177 34.156 -4.297 1.00 19.14 287 LYS A C 1
ATOM 2217 O O . LYS A 1 287 ? 56.994 33.447 -3.673 1.00 20.58 287 LYS A O 1
ATOM 2223 N N . THR A 1 288 ? 56.321 35.482 -4.420 1.00 19.98 288 THR A N 1
ATOM 2224 C CA . THR A 1 288 ? 57.385 36.234 -3.752 1.00 22.39 288 THR A CA 1
ATOM 2225 C C . THR A 1 288 ? 56.698 37.292 -2.839 1.00 26.52 288 THR A C 1
ATOM 2226 O O . THR A 1 288 ? 55.929 38.152 -3.327 1.00 23.34 288 THR A O 1
ATOM 2230 N N . VAL A 1 289 ? 56.884 37.133 -1.524 1.00 28.84 289 VAL A N 1
ATOM 2231 C CA . VAL A 1 289 ? 56.164 37.944 -0.539 1.00 34.94 289 VAL A CA 1
ATOM 2232 C C . VAL A 1 289 ? 57.173 38.930 0.076 1.00 38.81 289 VAL A C 1
ATOM 2233 O O . VAL A 1 289 ? 58.045 38.490 0.833 1.00 39.16 289 VAL A O 1
ATOM 2237 N N . ARG A 1 290 ? 57.050 40.238 -0.286 1.00 42.89 290 ARG A N 1
ATOM 2238 C CA . ARG A 1 290 ? 57.573 41.440 0.482 1.00 45.34 290 ARG A CA 1
ATOM 2239 C C . ARG A 1 290 ? 59.107 41.655 0.602 1.00 46.00 290 ARG A C 1
ATOM 2240 O O . ARG A 1 290 ? 59.660 41.845 1.703 1.00 47.12 290 ARG A O 1
ATOM 2248 N N . VAL B 1 24 ? 75.126 25.256 -2.403 1.00 30.91 24 VAL B N 1
ATOM 2249 C CA . VAL B 1 24 ? 73.813 25.571 -1.808 1.00 32.47 24 VAL B CA 1
ATOM 2250 C C . VAL B 1 24 ? 72.722 24.475 -2.171 1.00 31.77 24 VAL B C 1
ATOM 2251 O O . VAL B 1 24 ? 71.916 24.087 -1.323 1.00 33.25 24 VAL B O 1
ATOM 2255 N N . LEU B 1 25 ? 72.694 24.007 -3.420 1.00 29.28 25 LEU B N 1
ATOM 2256 C CA . LEU B 1 25 ? 71.765 22.936 -3.851 1.00 26.88 25 LEU B CA 1
ATOM 2257 C C . LEU B 1 25 ? 72.366 21.578 -3.614 1.00 26.33 25 LEU B C 1
ATOM 2258 O O . LEU B 1 25 ? 73.572 21.377 -3.867 1.00 27.86 25 LEU B O 1
ATOM 2263 N N . LYS B 1 26 ? 71.500 20.637 -3.242 1.00 25.72 26 LYS B N 1
ATOM 2264 C CA . LYS B 1 26 ? 71.917 19.257 -2.951 1.00 26.09 26 LYS B CA 1
ATOM 2265 C C . LYS B 1 26 ? 71.616 18.373 -4.158 1.00 24.69 26 LYS B C 1
ATOM 2266 O O . LYS B 1 26 ? 70.526 18.415 -4.697 1.00 23.22 26 LYS B O 1
ATOM 2272 N N . ARG B 1 27 ? 72.582 17.567 -4.588 1.00 22.43 27 ARG B N 1
ATOM 2273 C CA . ARG B 1 27 ? 72.267 16.629 -5.638 1.00 22.32 27 ARG B CA 1
ATOM 2274 C C . ARG B 1 27 ? 71.344 15.522 -5.109 1.00 20.42 27 ARG B C 1
ATOM 2275 O O . ARG B 1 27 ? 71.640 14.958 -4.031 1.00 22.11 27 ARG B O 1
ATOM 2283 N N . ARG B 1 28 ? 70.239 15.205 -5.794 1.00 19.39 28 ARG B N 1
ATOM 2284 C CA . ARG B 1 28 ? 69.355 14.115 -5.332 1.00 17.65 28 ARG B CA 1
ATOM 2285 C C . ARG B 1 28 ? 70.044 12.757 -5.427 1.00 19.57 28 ARG B C 1
ATOM 2286 O O . ARG B 1 28 ? 70.597 12.427 -6.465 1.00 18.21 28 ARG B O 1
ATOM 2294 N N . LYS B 1 29 ? 70.041 12.008 -4.314 1.00 19.03 29 LYS B N 1
ATOM 2295 C CA . LYS B 1 29 ? 70.835 10.775 -4.243 1.00 16.79 29 LYS B CA 1
ATOM 2296 C C . LYS B 1 29 ? 70.288 9.747 -5.231 1.00 16.04 29 LYS B C 1
ATOM 2297 O O . LYS B 1 29 ? 69.078 9.527 -5.313 1.00 16.98 29 LYS B O 1
ATOM 2303 N N . LYS B 1 30 ? 71.230 9.091 -5.917 1.00 17.53 30 LYS B N 1
ATOM 2304 C CA . LYS B 1 30 ? 70.953 8.000 -6.863 1.00 15.06 30 LYS B CA 1
ATOM 2305 C C . LYS B 1 30 ? 71.534 6.689 -6.384 1.00 16.35 30 LYS B C 1
ATOM 2306 O O . LYS B 1 30 ? 70.927 5.642 -6.591 1.00 14.50 30 LYS B O 1
ATOM 2312 N N . SER B 1 31 ? 72.698 6.768 -5.754 1.00 14.97 31 SER B N 1
ATOM 2313 C CA . SER B 1 31 ? 73.351 5.547 -5.162 1.00 17.75 31 SER B CA 1
ATOM 2314 C C . SER B 1 31 ? 72.361 4.760 -4.215 1.00 15.79 31 SER B C 1
ATOM 2315 O O . SER B 1 31 ? 71.789 5.311 -3.291 1.00 17.15 31 SER B O 1
ATOM 2318 N N . GLY B 1 32 ? 72.103 3.453 -4.464 1.00 15.42 32 GLY B N 1
ATOM 2319 C CA . GLY B 1 32 ? 71.094 2.763 -3.699 1.00 14.80 32 GLY B CA 1
ATOM 2320 C C . GLY B 1 32 ? 69.608 2.909 -4.045 1.00 15.00 32 GLY B C 1
ATOM 2321 O O . GLY B 1 32 ? 68.761 2.148 -3.556 1.00 14.72 32 GLY B O 1
ATOM 2322 N N . TYR B 1 33 ? 69.340 3.880 -4.942 1.00 13.25 33 TYR B N 1
ATOM 2323 C CA . TYR B 1 33 ? 68.013 4.225 -5.368 1.00 11.46 33 TYR B CA 1
ATOM 2324 C C . TYR B 1 33 ? 67.990 4.173 -6.917 1.00 10.50 33 TYR B C 1
ATOM 2325 O O . TYR B 1 33 ? 68.505 3.202 -7.508 1.00 10.83 33 TYR B O 1
ATOM 2334 N N . GLY B 1 34 ? 67.329 5.150 -7.565 1.00 9.97 34 GLY B N 1
ATOM 2335 C CA . GLY B 1 34 ? 67.349 5.110 -9.030 1.00 12.00 34 GLY B CA 1
ATOM 2336 C C . GLY B 1 34 ? 65.985 5.119 -9.723 1.00 11.47 34 GLY B C 1
ATOM 2337 O O . GLY B 1 34 ? 65.958 4.983 -10.941 1.00 13.04 34 GLY B O 1
ATOM 2338 N N . TYR B 1 35 ? 64.880 5.277 -9.014 1.00 12.59 35 TYR B N 1
ATOM 2339 C CA . TYR B 1 35 ? 63.585 5.376 -9.674 1.00 8.79 35 TYR B CA 1
ATOM 2340 C C . TYR B 1 35 ? 63.221 6.806 -10.031 1.00 11.39 35 TYR B C 1
ATOM 2341 O O . TYR B 1 35 ? 63.365 7.687 -9.211 1.00 11.56 35 TYR B O 1
ATOM 2350 N N . ILE B 1 36 ? 62.768 6.998 -11.273 1.00 10.50 36 ILE B N 1
ATOM 2351 C CA . ILE B 1 36 ? 62.246 8.339 -11.787 1.00 10.98 36 ILE B CA 1
ATOM 2352 C C . ILE B 1 36 ? 60.785 8.016 -12.120 1.00 13.06 36 ILE B C 1
ATOM 2353 O O . ILE B 1 36 ? 60.561 7.006 -12.781 1.00 11.20 36 ILE B O 1
ATOM 2358 N N . PRO B 1 37 ? 59.791 8.798 -11.606 1.00 11.46 37 PRO B N 1
ATOM 2359 C CA . PRO B 1 37 ? 58.397 8.470 -11.933 1.00 13.34 37 PRO B CA 1
ATOM 2360 C C . PRO B 1 37 ? 58.157 8.414 -13.435 1.00 12.23 37 PRO B C 1
ATOM 2361 O O . PRO B 1 37 ? 58.746 9.196 -14.221 1.00 13.71 37 PRO B O 1
ATOM 2365 N N . ASP B 1 38 ? 57.309 7.493 -13.825 1.00 10.63 38 ASP B N 1
ATOM 2366 C CA . ASP B 1 38 ? 57.033 7.273 -15.272 1.00 11.00 38 ASP B CA 1
ATOM 2367 C C . ASP B 1 38 ? 56.404 8.547 -15.836 1.00 12.32 38 ASP B C 1
ATOM 2368 O O . ASP B 1 38 ? 55.469 9.112 -15.213 1.00 13.75 38 ASP B O 1
ATOM 2373 N N . ILE B 1 39 ? 56.814 8.920 -17.044 1.00 12.73 39 ILE B N 1
ATOM 2374 C CA . ILE B 1 39 ? 55.854 9.696 -17.927 1.00 15.15 39 ILE B CA 1
ATOM 2375 C C . ILE B 1 39 ? 54.593 8.824 -18.234 1.00 15.53 39 ILE B C 1
ATOM 2376 O O . ILE B 1 39 ? 54.710 7.660 -18.533 1.00 13.16 39 ILE B O 1
ATOM 2381 N N . ALA B 1 40 ? 53.394 9.407 -18.122 1.00 15.34 40 ALA B N 1
ATOM 2382 C CA . ALA B 1 40 ? 52.118 8.685 -18.253 1.00 16.40 40 ALA B CA 1
ATOM 2383 C C . ALA B 1 40 ? 51.846 8.522 -19.769 1.00 15.31 40 ALA B C 1
ATOM 2384 O O . ALA B 1 40 ? 52.190 9.423 -20.549 1.00 14.77 40 ALA B O 1
ATOM 2386 N N . ASP B 1 41 ? 51.295 7.395 -20.172 1.00 13.79 41 ASP B N 1
ATOM 2387 C CA . ASP B 1 41 ? 50.992 7.089 -21.576 1.00 14.61 41 ASP B CA 1
ATOM 2388 C C . ASP B 1 41 ? 49.598 6.471 -21.494 1.00 15.11 41 ASP B C 1
ATOM 2389 O O . ASP B 1 41 ? 49.381 5.435 -20.847 1.00 15.06 41 ASP B O 1
ATOM 2394 N N . ILE B 1 42 ? 48.595 7.111 -22.117 1.00 15.83 42 ILE B N 1
ATOM 2395 C CA . ILE B 1 42 ? 47.217 6.578 -22.021 1.00 16.82 42 ILE B CA 1
ATOM 2396 C C . ILE B 1 42 ? 47.032 5.203 -22.677 1.00 17.48 42 ILE B C 1
ATOM 2397 O O . ILE B 1 42 ? 45.994 4.574 -22.424 1.00 16.41 42 ILE B O 1
ATOM 2402 N N . ARG B 1 43 ? 48.009 4.766 -23.485 1.00 16.48 43 ARG B N 1
ATOM 2403 C CA . ARG B 1 43 ? 48.025 3.471 -24.138 1.00 16.44 43 ARG B CA 1
ATOM 2404 C C . ARG B 1 43 ? 48.363 2.357 -23.094 1.00 16.06 43 ARG B C 1
ATOM 2405 O O . ARG B 1 43 ? 48.170 1.179 -23.392 1.00 15.49 43 ARG B O 1
ATOM 2413 N N . ASP B 1 44 ? 48.805 2.716 -21.892 1.00 15.52 44 ASP B N 1
ATOM 2414 C CA . ASP B 1 44 ? 49.312 1.678 -21.009 1.00 15.73 44 ASP B CA 1
ATOM 2415 C C . ASP B 1 44 ? 48.188 0.688 -20.681 1.00 16.90 44 ASP B C 1
ATOM 2416 O O . ASP B 1 44 ? 47.097 1.064 -20.260 1.00 18.26 44 ASP B O 1
ATOM 2421 N N . PHE B 1 45 ? 48.491 -0.588 -20.852 1.00 17.75 45 PHE B N 1
ATOM 2422 C CA . PHE B 1 45 ? 47.509 -1.646 -20.561 1.00 17.69 45 PHE B CA 1
ATOM 2423 C C . PHE B 1 45 ? 47.095 -1.630 -19.072 1.00 19.66 45 PHE B C 1
ATOM 2424 O O . PHE B 1 45 ? 47.897 -1.313 -18.198 1.00 17.06 45 PHE B O 1
ATOM 2432 N N . SER B 1 46 ? 45.839 -1.979 -18.722 1.00 22.23 46 SER B N 1
ATOM 2433 C CA . SER B 1 46 ? 45.484 -2.144 -17.296 1.00 23.44 46 SER B CA 1
ATOM 2434 C C . SER B 1 46 ? 45.414 -3.609 -16.916 1.00 25.48 46 SER B C 1
ATOM 2435 O O . SER B 1 46 ? 44.811 -4.434 -17.613 1.00 23.42 46 SER B O 1
ATOM 2438 N N . TYR B 1 47 ? 46.015 -3.933 -15.786 1.00 25.43 47 TYR B N 1
ATOM 2439 C CA . TYR B 1 47 ? 45.829 -5.237 -15.217 1.00 27.69 47 TYR B CA 1
ATOM 2440 C C . TYR B 1 47 ? 44.453 -5.233 -14.594 1.00 28.02 47 TYR B C 1
ATOM 2441 O O . TYR B 1 47 ? 44.157 -4.446 -13.705 1.00 28.35 47 TYR B O 1
ATOM 2450 N N . THR B 1 48 ? 43.618 -6.157 -15.024 1.00 29.50 48 THR B N 1
ATOM 2451 C CA . THR B 1 48 ? 42.259 -6.217 -14.496 1.00 31.40 48 THR B CA 1
ATOM 2452 C C . THR B 1 48 ? 42.056 -7.539 -13.735 1.00 31.65 48 THR B C 1
ATOM 2453 O O . THR B 1 48 ? 42.068 -8.581 -14.353 1.00 33.91 48 THR B O 1
ATOM 2457 N N . PRO B 1 49 ? 41.952 -7.487 -12.393 1.00 33.25 49 PRO B N 1
ATOM 2458 C CA . PRO B 1 49 ? 41.750 -8.740 -11.629 1.00 33.10 49 PRO B CA 1
ATOM 2459 C C . PRO B 1 49 ? 40.352 -9.320 -11.914 1.00 34.51 49 PRO B C 1
ATOM 2460 O O . PRO B 1 49 ? 39.420 -8.564 -12.156 1.00 31.84 49 PRO B O 1
ATOM 2464 N N . GLU B 1 50 ? 40.219 -10.648 -11.871 1.00 37.55 50 GLU B N 1
ATOM 2465 C CA . GLU B 1 50 ? 38.889 -11.284 -11.784 1.00 39.94 50 GLU B CA 1
ATOM 2466 C C . GLU B 1 50 ? 38.176 -10.766 -10.541 1.00 40.33 50 GLU B C 1
ATOM 2467 O O . GLU B 1 50 ? 38.785 -10.746 -9.446 1.00 40.21 50 GLU B O 1
ATOM 2473 N N . LYS B 1 51 ? 36.908 -10.340 -10.702 1.00 41.49 51 LYS B N 1
ATOM 2474 C CA . LYS B 1 51 ? 36.122 -9.777 -9.571 1.00 42.81 51 LYS B CA 1
ATOM 2475 C C . LYS B 1 51 ? 35.875 -10.795 -8.431 1.00 43.28 51 LYS B C 1
ATOM 2476 O O . LYS B 1 51 ? 35.594 -10.398 -7.276 1.00 43.98 51 LYS B O 1
ATOM 2482 N N . SER B 1 52 ? 35.992 -12.085 -8.760 1.00 43.95 52 SER B N 1
ATOM 2483 C CA . SER B 1 52 ? 35.846 -13.176 -7.774 1.00 44.95 52 SER B CA 1
ATOM 2484 C C . SER B 1 52 ? 37.066 -13.269 -6.850 1.00 45.54 52 SER B C 1
ATOM 2485 O O . SER B 1 52 ? 36.918 -13.493 -5.620 1.00 45.09 52 SER B O 1
ATOM 2488 N N . VAL B 1 53 ? 38.260 -13.122 -7.447 1.00 45.64 53 VAL B N 1
ATOM 2489 C CA . VAL B 1 53 ? 39.496 -13.080 -6.661 1.00 45.79 53 VAL B CA 1
ATOM 2490 C C . VAL B 1 53 ? 39.437 -11.904 -5.666 1.00 46.28 53 VAL B C 1
ATOM 2491 O O . VAL B 1 53 ? 39.649 -12.110 -4.476 1.00 45.88 53 VAL B O 1
ATOM 2495 N N . ILE B 1 54 ? 39.060 -10.701 -6.127 1.00 47.49 54 ILE B N 1
ATOM 2496 C CA . ILE B 1 54 ? 38.838 -9.562 -5.204 1.00 48.92 54 ILE B CA 1
ATOM 2497 C C . ILE B 1 54 ? 37.753 -9.836 -4.111 1.00 50.11 54 ILE B C 1
ATOM 2498 O O . ILE B 1 54 ? 37.870 -9.350 -2.967 1.00 51.10 54 ILE B O 1
ATOM 2503 N N . ALA B 1 55 ? 36.699 -10.583 -4.470 1.00 50.54 55 ALA B N 1
ATOM 2504 C CA . ALA B 1 55 ? 35.662 -10.995 -3.503 1.00 49.94 55 ALA B CA 1
ATOM 2505 C C . ALA B 1 55 ? 36.230 -11.964 -2.443 1.00 50.14 55 ALA B C 1
ATOM 2506 O O . ALA B 1 55 ? 35.919 -11.813 -1.248 1.00 50.25 55 ALA B O 1
ATOM 2508 N N . ALA B 1 56 ? 37.065 -12.932 -2.869 1.00 49.08 56 ALA B N 1
ATOM 2509 C CA . ALA B 1 56 ? 37.686 -13.905 -1.951 1.00 47.95 56 ALA B CA 1
ATOM 2510 C C . ALA B 1 56 ? 39.224 -13.819 -1.876 1.00 47.00 56 ALA B C 1
ATOM 2511 O O . ALA B 1 56 ? 39.935 -14.747 -2.255 1.00 47.46 56 ALA B O 1
ATOM 2513 N N . LEU B 1 57 ? 39.731 -12.701 -1.377 1.00 45.28 57 LEU B N 1
ATOM 2514 C CA . LEU B 1 57 ? 41.172 -12.538 -1.248 1.00 43.61 57 LEU B CA 1
ATOM 2515 C C . LEU B 1 57 ? 41.618 -13.232 0.046 1.00 42.37 57 LEU B C 1
ATOM 2516 O O . LEU B 1 57 ? 41.035 -12.972 1.114 1.00 42.84 57 LEU B O 1
ATOM 2521 N N . PRO B 1 58 ? 42.644 -14.118 -0.038 1.00 40.05 58 PRO B N 1
ATOM 2522 C CA . PRO B 1 58 ? 43.091 -14.811 1.159 1.00 38.26 58 PRO B CA 1
ATOM 2523 C C . PRO B 1 58 ? 43.624 -13.782 2.130 1.00 37.21 58 PRO B C 1
ATOM 2524 O O . PRO B 1 58 ? 43.895 -12.632 1.741 1.00 37.16 58 PRO B O 1
ATOM 2528 N N . PRO B 1 59 ? 43.735 -14.149 3.398 1.00 35.90 59 PRO B N 1
ATOM 2529 C CA . PRO B 1 59 ? 44.296 -13.164 4.325 1.00 35.34 59 PRO B CA 1
ATOM 2530 C C . PRO B 1 59 ? 45.814 -12.951 4.128 1.00 33.64 59 PRO B C 1
ATOM 2531 O O . PRO B 1 59 ? 46.381 -11.933 4.584 1.00 33.54 59 PRO B O 1
ATOM 2535 N N . LYS B 1 60 ? 46.469 -13.906 3.482 1.00 32.08 60 LYS B N 1
ATOM 2536 C CA . LYS B 1 60 ? 47.927 -13.846 3.307 1.00 31.24 60 LYS B CA 1
ATOM 2537 C C . LYS B 1 60 ? 48.288 -14.389 1.918 1.00 29.97 60 LYS B C 1
ATOM 2538 O O . LYS B 1 60 ? 47.665 -15.343 1.448 1.00 29.09 60 LYS B O 1
ATOM 2544 N N . VAL B 1 61 ? 49.291 -13.782 1.240 1.00 27.63 61 VAL B N 1
ATOM 2545 C CA . VAL B 1 61 ? 49.952 -14.398 0.073 1.00 25.28 61 VAL B CA 1
ATOM 2546 C C . VAL B 1 61 ? 51.462 -14.209 0.282 1.00 23.99 61 VAL B C 1
ATOM 2547 O O . VAL B 1 61 ? 51.940 -13.098 0.601 1.00 22.35 61 VAL B O 1
ATOM 2551 N N . ASP B 1 62 ? 52.217 -15.294 0.089 1.00 21.54 62 ASP B N 1
ATOM 2552 C CA . ASP B 1 62 ? 53.665 -15.191 0.122 1.00 21.47 62 ASP B CA 1
ATOM 2553 C C . ASP B 1 62 ? 54.259 -15.850 -1.128 1.00 21.23 62 ASP B C 1
ATOM 2554 O O . ASP B 1 62 ? 54.314 -17.114 -1.228 1.00 21.90 62 ASP B O 1
ATOM 2559 N N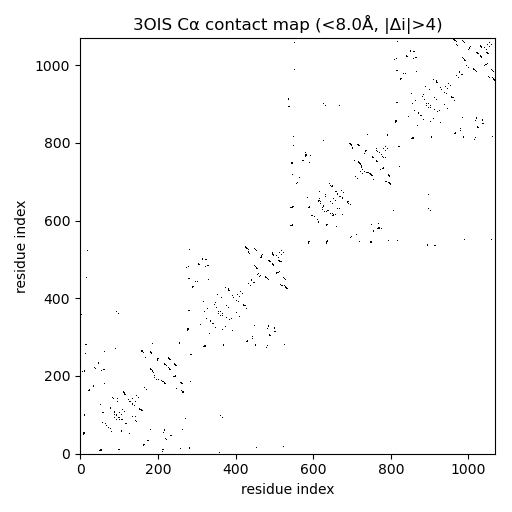 . LEU B 1 63 ? 54.710 -15.026 -2.092 1.00 19.22 63 LEU B N 1
ATOM 2560 C CA . LEU B 1 63 ? 55.442 -15.568 -3.240 1.00 19.99 63 LEU B CA 1
ATOM 2561 C C . LEU B 1 63 ? 56.968 -15.469 -3.123 1.00 19.57 63 LEU B C 1
ATOM 2562 O O . LEU B 1 63 ? 57.604 -15.617 -4.147 1.00 21.45 63 LEU B O 1
ATOM 2567 N N . THR B 1 64 ? 57.554 -15.248 -1.928 1.00 19.00 64 THR B N 1
ATOM 2568 C CA . THR B 1 64 ? 59.017 -15.140 -1.793 1.00 20.18 64 THR B CA 1
ATOM 2569 C C . THR B 1 64 ? 59.668 -16.254 -2.615 1.00 21.51 64 THR B C 1
ATOM 2570 O O . THR B 1 64 ? 59.429 -17.470 -2.365 1.00 20.81 64 THR B O 1
ATOM 2574 N N . PRO B 1 65 ? 60.521 -15.872 -3.572 1.00 20.21 65 PRO B N 1
ATOM 2575 C CA . PRO B 1 65 ? 61.178 -16.889 -4.381 1.00 20.02 65 PRO B CA 1
ATOM 2576 C C . PRO B 1 65 ? 62.419 -17.480 -3.746 1.00 19.55 65 PRO B C 1
ATOM 2577 O O . PRO B 1 65 ? 62.929 -16.980 -2.778 1.00 18.03 65 PRO B O 1
ATOM 2581 N N . PRO B 1 66 ? 62.951 -18.568 -4.341 1.00 22.27 66 PRO B N 1
ATOM 2582 C CA . PRO B 1 66 ? 64.106 -19.169 -3.779 1.00 21.92 66 PRO B CA 1
ATOM 2583 C C . PRO B 1 66 ? 65.425 -18.409 -3.901 1.00 22.08 66 PRO B C 1
ATOM 2584 O O . PRO B 1 66 ? 66.297 -18.634 -3.063 1.00 23.35 66 PRO B O 1
ATOM 2588 N N . PHE B 1 67 ? 65.571 -17.493 -4.865 1.00 17.57 67 PHE B N 1
ATOM 2589 C CA . PHE B 1 67 ? 66.883 -16.890 -5.106 1.00 16.79 67 PHE B CA 1
ATOM 2590 C C . PHE B 1 67 ? 67.096 -15.718 -4.166 1.00 17.01 67 PHE B C 1
ATOM 2591 O O . PHE B 1 67 ? 66.166 -14.931 -3.904 1.00 15.88 67 PHE B O 1
ATOM 2599 N N . GLN B 1 68 ? 68.309 -15.511 -3.676 1.00 17.55 68 GLN B N 1
ATOM 2600 C CA . GLN B 1 68 ? 68.386 -14.465 -2.734 1.00 19.00 68 GLN B CA 1
ATOM 2601 C C . GLN B 1 68 ? 68.406 -13.108 -3.363 1.00 17.33 68 GLN B C 1
ATOM 2602 O O . GLN B 1 68 ? 68.608 -12.951 -4.597 1.00 16.75 68 GLN B O 1
ATOM 2608 N N . VAL B 1 69 ? 68.246 -12.151 -2.476 1.00 16.09 69 VAL B N 1
ATOM 2609 C CA . VAL B 1 69 ? 68.300 -10.721 -2.904 1.00 14.91 69 VAL B CA 1
ATOM 2610 C C . VAL B 1 69 ? 69.642 -10.397 -3.573 1.00 15.21 69 VAL B C 1
ATOM 2611 O O . VAL B 1 69 ? 70.720 -10.964 -3.296 1.00 15.17 69 VAL B O 1
ATOM 2615 N N . TYR B 1 70 ? 69.552 -9.451 -4.510 1.00 13.64 70 TYR B N 1
ATOM 2616 C CA . TYR B 1 70 ? 70.704 -8.847 -5.075 1.00 12.97 70 TYR B CA 1
ATOM 2617 C C . TYR B 1 70 ? 71.147 -7.662 -4.279 1.00 12.74 70 TYR B C 1
ATOM 2618 O O . TYR B 1 70 ? 70.442 -7.218 -3.391 1.00 13.51 70 TYR B O 1
ATOM 2627 N N . ASP B 1 71 ? 72.330 -7.141 -4.632 1.00 12.99 71 ASP B N 1
ATOM 2628 C CA . ASP B 1 71 ? 72.805 -5.920 -3.998 1.00 14.31 71 ASP B CA 1
ATOM 2629 C C . ASP B 1 71 ? 73.204 -5.007 -5.093 1.00 14.79 71 ASP B C 1
ATOM 2630 O O . ASP B 1 71 ? 74.149 -5.253 -5.805 1.00 14.43 71 ASP B O 1
ATOM 2635 N N . GLN B 1 72 ? 72.446 -3.906 -5.238 1.00 13.47 72 GLN B N 1
ATOM 2636 C CA . GLN B 1 72 ? 72.719 -2.971 -6.298 1.00 13.60 72 GLN B CA 1
ATOM 2637 C C . GLN B 1 72 ? 73.933 -2.079 -6.045 1.00 13.57 72 GLN B C 1
ATOM 2638 O O . GLN B 1 72 ? 74.453 -1.471 -6.971 1.00 12.84 72 GLN B O 1
ATOM 2644 N N . GLY B 1 73 ? 74.392 -1.988 -4.776 1.00 14.05 73 GLY B N 1
ATOM 2645 C CA . GLY B 1 73 ? 75.604 -1.232 -4.461 1.00 14.40 73 GLY B CA 1
ATOM 2646 C C . GLY B 1 73 ? 75.362 0.249 -4.668 1.00 14.31 73 GLY B C 1
ATOM 2647 O O . GLY B 1 73 ? 74.224 0.772 -4.518 1.00 14.55 73 GLY B O 1
ATOM 2648 N N . ARG B 1 74 ? 76.399 0.859 -5.222 1.00 14.72 74 ARG B N 1
ATOM 2649 C CA . ARG B 1 74 ? 76.554 2.334 -5.186 1.00 14.39 74 ARG B CA 1
ATOM 2650 C C . ARG B 1 74 ? 76.037 3.049 -6.420 1.00 14.07 74 ARG B C 1
ATOM 2651 O O . ARG B 1 74 ? 76.503 4.173 -6.697 1.00 13.87 74 ARG B O 1
ATOM 2659 N N . ILE B 1 75 ? 75.123 2.401 -7.154 1.00 14.11 75 ILE B N 1
ATOM 2660 C CA . ILE B 1 75 ? 74.626 3.053 -8.411 1.00 13.03 75 ILE B CA 1
ATOM 2661 C C . ILE B 1 75 ? 73.102 3.056 -8.313 1.00 11.77 75 ILE B C 1
ATOM 2662 O O . ILE B 1 75 ? 72.556 2.388 -7.441 1.00 11.63 75 ILE B O 1
ATOM 2667 N N . GLY B 1 76 ? 72.467 3.851 -9.179 1.00 12.58 76 GLY B N 1
ATOM 2668 C CA . GLY B 1 76 ? 70.991 4.068 -9.197 1.00 12.96 76 GLY B CA 1
ATOM 2669 C C . GLY B 1 76 ? 70.274 3.055 -10.076 1.00 12.06 76 GLY B C 1
ATOM 2670 O O . GLY B 1 76 ? 69.434 3.432 -10.870 1.00 11.60 76 GLY B O 1
ATOM 2671 N N . SER B 1 77 ? 70.562 1.757 -9.923 1.00 11.39 77 SER B N 1
ATOM 2672 C CA . SER B 1 77 ? 70.028 0.718 -10.862 1.00 11.25 77 SER B CA 1
ATOM 2673 C C . SER B 1 77 ? 68.807 -0.019 -10.249 1.00 9.38 77 SER B C 1
ATOM 2674 O O . SER B 1 77 ? 68.519 -1.129 -10.626 1.00 9.47 77 SER B O 1
ATOM 2677 N N . CYS B 1 78 ? 68.094 0.588 -9.286 1.00 9.67 78 CYS B N 1
ATOM 2678 C CA . CYS B 1 78 ? 66.964 -0.135 -8.617 1.00 9.17 78 CYS B CA 1
ATOM 2679 C C . CYS B 1 78 ? 65.951 -0.656 -9.574 1.00 10.34 78 CYS B C 1
ATOM 2680 O O . CYS B 1 78 ? 65.510 -1.801 -9.370 1.00 8.64 78 CYS B O 1
ATOM 2683 N N . THR B 1 79 ? 65.555 0.121 -10.617 1.00 9.80 79 THR B N 1
ATOM 2684 C CA . THR B 1 79 ? 64.534 -0.383 -11.547 1.00 10.18 79 THR B CA 1
ATOM 2685 C C . THR B 1 79 ? 65.052 -1.647 -12.249 1.00 9.57 79 THR B C 1
ATOM 2686 O O . THR B 1 79 ? 64.285 -2.584 -12.430 1.00 12.64 79 THR B O 1
ATOM 2690 N N . ALA B 1 80 ? 66.369 -1.694 -12.559 1.00 10.25 80 ALA B N 1
ATOM 2691 C CA . ALA B 1 80 ? 66.929 -2.918 -13.187 1.00 8.85 80 ALA B CA 1
ATOM 2692 C C . ALA B 1 80 ? 66.982 -4.074 -12.229 1.00 10.58 80 ALA B C 1
ATOM 2693 O O . ALA B 1 80 ? 66.908 -5.230 -12.661 1.00 11.76 80 ALA B O 1
ATOM 2695 N N . ASN B 1 81 ? 67.192 -3.801 -10.959 1.00 9.95 81 ASN B N 1
ATOM 2696 C CA . ASN B 1 81 ? 67.253 -4.894 -10.002 1.00 9.02 81 ASN B CA 1
ATOM 2697 C C . ASN B 1 81 ? 65.860 -5.472 -9.757 1.00 10.79 81 ASN B C 1
ATOM 2698 O O . ASN B 1 81 ? 65.711 -6.730 -9.757 1.00 11.86 81 ASN B O 1
ATOM 2703 N N . ALA B 1 82 ? 64.863 -4.579 -9.620 1.00 8.77 82 ALA B N 1
ATOM 2704 C CA . ALA B 1 82 ? 63.466 -5.005 -9.417 1.00 8.94 82 ALA B CA 1
ATOM 2705 C C . ALA B 1 82 ? 63.032 -5.799 -10.655 1.00 10.67 82 ALA B C 1
ATOM 2706 O O . ALA B 1 82 ? 62.447 -6.889 -10.542 1.00 11.80 82 ALA B O 1
ATOM 2708 N N . LEU B 1 83 ? 63.372 -5.307 -11.871 1.00 11.29 83 LEU B N 1
ATOM 2709 C CA . LEU B 1 83 ? 62.799 -6.031 -13.025 1.00 10.85 83 LEU B CA 1
ATOM 2710 C C . LEU B 1 83 ? 63.571 -7.304 -13.372 1.00 12.00 83 LEU B C 1
ATOM 2711 O O . LEU B 1 83 ? 63.031 -8.277 -13.875 1.00 11.04 83 LEU B O 1
ATOM 2716 N N . ALA B 1 84 ? 64.870 -7.323 -13.084 1.00 10.58 84 ALA B N 1
ATOM 2717 C CA . ALA B 1 84 ? 65.650 -8.583 -13.237 1.00 8.96 84 ALA B CA 1
ATOM 2718 C C . ALA B 1 84 ? 65.085 -9.657 -12.358 1.00 10.97 84 ALA B C 1
ATOM 2719 O O . ALA B 1 84 ? 64.971 -10.825 -12.776 1.00 12.54 84 ALA B O 1
ATOM 2721 N N . ALA B 1 85 ? 64.641 -9.294 -11.144 1.00 11.80 85 ALA B N 1
ATOM 2722 C CA . ALA B 1 85 ? 64.036 -10.224 -10.267 1.00 11.95 85 ALA B CA 1
ATOM 2723 C C . ALA B 1 85 ? 62.642 -10.692 -10.759 1.00 13.23 85 ALA B C 1
ATOM 2724 O O . ALA B 1 85 ? 62.354 -11.881 -10.703 1.00 13.10 85 ALA B O 1
ATOM 2726 N N . ALA B 1 86 ? 61.906 -9.792 -11.430 1.00 12.43 86 ALA B N 1
ATOM 2727 C CA . ALA B 1 86 ? 60.608 -10.129 -11.988 1.00 13.89 86 ALA B CA 1
ATOM 2728 C C . ALA B 1 86 ? 60.855 -11.147 -13.089 1.00 14.12 86 ALA B C 1
ATOM 2729 O O . ALA B 1 86 ? 60.132 -12.139 -13.156 1.00 14.64 86 ALA B O 1
ATOM 2731 N N . ILE B 1 87 ? 61.870 -10.940 -13.934 1.00 13.20 87 ILE B N 1
ATOM 2732 C CA . ILE B 1 87 ? 62.213 -11.957 -14.944 1.00 14.89 87 ILE B CA 1
ATOM 2733 C C . ILE B 1 87 ? 62.662 -13.284 -14.300 1.00 13.72 87 ILE B C 1
ATOM 2734 O O . ILE B 1 87 ? 62.234 -14.352 -14.712 1.00 15.53 87 ILE B O 1
ATOM 2739 N N . GLN B 1 88 ? 63.586 -13.228 -13.345 1.00 13.45 88 GLN B N 1
ATOM 2740 C CA . GLN B 1 88 ? 64.074 -14.508 -12.766 1.00 14.08 88 GLN B CA 1
ATOM 2741 C C . GLN B 1 88 ? 62.913 -15.259 -12.133 1.00 15.55 88 GLN B C 1
ATOM 2742 O O . GLN B 1 88 ? 62.843 -16.511 -12.219 1.00 16.37 88 GLN B O 1
ATOM 2748 N N . PHE B 1 89 ? 62.018 -14.542 -11.438 1.00 14.36 89 PHE B N 1
ATOM 2749 C CA . PHE B 1 89 ? 60.806 -15.134 -10.838 1.00 14.29 89 PHE B CA 1
ATOM 2750 C C . PHE B 1 89 ? 59.886 -15.845 -11.840 1.00 14.36 89 PHE B C 1
ATOM 2751 O O . PHE B 1 89 ? 59.493 -17.005 -11.632 1.00 15.95 89 PHE B O 1
ATOM 2759 N N . GLU B 1 90 ? 59.573 -15.140 -12.950 1.00 14.74 90 GLU B N 1
ATOM 2760 C CA . GLU B 1 90 ? 58.746 -15.658 -14.010 1.00 16.18 90 GLU B CA 1
ATOM 2761 C C . GLU B 1 90 ? 59.335 -16.927 -14.661 1.00 16.19 90 GLU B C 1
ATOM 2762 O O . GLU B 1 90 ? 58.573 -17.896 -14.956 1.00 17.58 90 GLU B O 1
ATOM 2768 N N . ARG B 1 91 ? 60.672 -16.925 -14.861 1.00 15.71 91 ARG B N 1
ATOM 2769 C CA A ARG B 1 91 ? 61.265 -18.068 -15.528 0.50 15.54 91 ARG B CA 1
ATOM 2770 C CA B ARG B 1 91 ? 61.336 -18.056 -15.502 0.50 15.03 91 ARG B CA 1
ATOM 2771 C C . ARG B 1 91 ? 61.288 -19.243 -14.574 1.00 16.25 91 ARG B C 1
ATOM 2772 O O . ARG B 1 91 ? 61.228 -20.378 -15.018 1.00 17.34 91 ARG B O 1
ATOM 2787 N N . ILE B 1 92 ? 61.344 -18.979 -13.274 1.00 15.78 92 ILE B N 1
ATOM 2788 C CA . ILE B 1 92 ? 61.323 -20.097 -12.271 1.00 15.83 92 ILE B CA 1
ATOM 2789 C C . ILE B 1 92 ? 59.914 -20.644 -12.262 1.00 18.03 92 ILE B C 1
ATOM 2790 O O . ILE B 1 92 ? 59.734 -21.866 -12.328 1.00 19.99 92 ILE B O 1
ATOM 2795 N N . HIS B 1 93 ? 58.900 -19.783 -12.182 1.00 17.51 93 HIS B N 1
ATOM 2796 C CA . HIS B 1 93 ? 57.504 -20.245 -12.144 1.00 21.11 93 HIS B CA 1
ATOM 2797 C C . HIS B 1 93 ? 57.193 -21.096 -13.401 1.00 20.94 93 HIS B C 1
ATOM 2798 O O . HIS B 1 93 ? 56.572 -22.182 -13.315 1.00 24.07 93 HIS B O 1
ATOM 2805 N N . ASP B 1 94 ? 57.768 -20.706 -14.503 1.00 20.13 94 ASP B N 1
ATOM 2806 C CA . ASP B 1 94 ? 57.513 -21.325 -15.772 1.00 21.26 94 ASP B CA 1
ATOM 2807 C C . ASP B 1 94 ? 58.526 -22.409 -16.117 1.00 19.80 94 ASP B C 1
ATOM 2808 O O . ASP B 1 94 ? 58.589 -22.829 -17.263 1.00 21.67 94 ASP B O 1
ATOM 2813 N N . LYS B 1 95 ? 59.273 -22.830 -15.121 1.00 20.62 95 LYS B N 1
ATOM 2814 C CA . LYS B 1 95 ? 60.286 -23.878 -15.251 1.00 21.76 95 LYS B CA 1
ATOM 2815 C C . LYS B 1 95 ? 61.194 -23.741 -16.503 1.00 21.67 95 LYS B C 1
ATOM 2816 O O . LYS B 1 95 ? 61.510 -24.726 -17.256 1.00 21.71 95 LYS B O 1
ATOM 2822 N N . GLN B 1 96 ? 61.705 -22.533 -16.714 1.00 19.07 96 GLN B N 1
ATOM 2823 C CA . GLN B 1 96 ? 62.610 -22.339 -17.886 1.00 17.60 96 GLN B CA 1
ATOM 2824 C C . GLN B 1 96 ? 64.019 -22.638 -17.405 1.00 18.71 96 GLN B C 1
ATOM 2825 O O . GLN B 1 96 ? 64.460 -22.116 -16.355 1.00 21.16 96 GLN B O 1
ATOM 2831 N N . SER B 1 97 ? 64.714 -23.537 -18.098 1.00 17.97 97 SER B N 1
ATOM 2832 C CA . SER B 1 97 ? 66.076 -23.891 -17.658 1.00 18.53 97 SER B CA 1
ATOM 2833 C C . SER B 1 97 ? 67.021 -23.322 -18.726 1.00 20.16 97 SER B C 1
ATOM 2834 O O . SER B 1 97 ? 66.722 -23.427 -19.881 1.00 21.31 97 SER B O 1
ATOM 2837 N N . PRO B 1 98 ? 68.196 -22.784 -18.366 1.00 19.79 98 PRO B N 1
ATOM 2838 C CA . PRO B 1 98 ? 68.723 -22.808 -17.027 1.00 21.95 98 PRO B CA 1
ATOM 2839 C C . PRO B 1 98 ? 68.255 -21.584 -16.287 1.00 19.53 98 PRO B C 1
ATOM 2840 O O . PRO B 1 98 ? 67.811 -20.590 -16.950 1.00 19.19 98 PRO B O 1
ATOM 2844 N N . GLU B 1 99 ? 68.440 -21.650 -14.965 1.00 20.60 99 GLU B N 1
ATOM 2845 C CA . GLU B 1 99 ? 68.192 -20.534 -14.072 1.00 21.21 99 GLU B CA 1
ATOM 2846 C C . GLU B 1 99 ? 69.380 -19.599 -14.212 1.00 20.64 99 GLU B C 1
ATOM 2847 O O . GLU B 1 99 ? 70.582 -20.024 -14.186 1.00 19.57 99 GLU B O 1
ATOM 2853 N N . PHE B 1 100 ? 69.078 -18.324 -14.379 1.00 15.71 100 PHE B N 1
ATOM 2854 C CA . PHE B 1 100 ? 70.201 -17.370 -14.235 1.00 15.57 100 PHE B CA 1
ATOM 2855 C C . PHE B 1 100 ? 69.683 -16.032 -13.622 1.00 14.79 100 PHE B C 1
ATOM 2856 O O . PHE B 1 100 ? 68.509 -15.710 -13.740 1.00 13.53 100 PHE B O 1
ATOM 2864 N N . ILE B 1 101 ? 70.637 -15.270 -13.107 1.00 14.63 101 ILE B N 1
ATOM 2865 C CA . ILE B 1 101 ? 70.296 -13.857 -12.686 1.00 14.54 101 ILE B CA 1
ATOM 2866 C C . ILE B 1 101 ? 70.396 -13.077 -13.985 1.00 14.50 101 ILE B C 1
ATOM 2867 O O . ILE B 1 101 ? 71.443 -13.152 -14.662 1.00 14.80 101 ILE B O 1
ATOM 2872 N N . PRO B 1 102 ? 69.297 -12.344 -14.364 1.00 14.37 102 PRO B N 1
ATOM 2873 C CA . PRO B 1 102 ? 69.364 -11.525 -15.598 1.00 14.01 102 PRO B CA 1
ATOM 2874 C C . PRO B 1 102 ? 70.385 -10.367 -15.408 1.00 15.67 102 PRO B C 1
ATOM 2875 O O . PRO B 1 102 ? 70.507 -9.860 -14.298 1.00 15.37 102 PRO B O 1
ATOM 2879 N N . SER B 1 103 ? 71.051 -9.931 -16.472 1.00 12.87 103 SER B N 1
ATOM 2880 C CA . SER B 1 103 ? 72.088 -8.873 -16.370 1.00 13.02 103 SER B CA 1
ATOM 2881 C C . SER B 1 103 ? 71.407 -7.515 -15.991 1.00 13.72 103 SER B C 1
ATOM 2882 O O . SER B 1 103 ? 70.761 -6.873 -16.861 1.00 12.63 103 SER B O 1
ATOM 2885 N N . ARG B 1 104 ? 71.613 -7.127 -14.729 1.00 11.02 104 ARG B N 1
ATOM 2886 C CA . ARG B 1 104 ? 71.112 -5.780 -14.249 1.00 12.68 104 ARG B CA 1
ATOM 2887 C C . ARG B 1 104 ? 71.703 -4.619 -14.993 1.00 13.00 104 ARG B C 1
ATOM 2888 O O . ARG B 1 104 ? 71.000 -3.634 -15.302 1.00 12.22 104 ARG B O 1
ATOM 2896 N N . LEU B 1 105 ? 72.997 -4.716 -15.310 1.00 12.47 105 LEU B N 1
ATOM 2897 C CA . LEU B 1 105 ? 73.655 -3.620 -16.088 1.00 13.05 105 LEU B CA 1
ATOM 2898 C C . LEU B 1 105 ? 73.176 -3.580 -17.533 1.00 13.28 105 LEU B C 1
ATOM 2899 O O . LEU B 1 105 ? 73.159 -2.491 -18.137 1.00 14.74 105 LEU B O 1
ATOM 2904 N N . PHE B 1 106 ? 72.872 -4.742 -18.141 1.00 11.75 106 PHE B N 1
ATOM 2905 C CA . PHE B 1 106 ? 72.269 -4.711 -19.526 1.00 12.45 106 PHE B CA 1
ATOM 2906 C C . PHE B 1 106 ? 70.931 -3.940 -19.511 1.00 11.48 106 PHE B C 1
ATOM 2907 O O . PHE B 1 106 ? 70.663 -3.065 -20.392 1.00 13.79 106 PHE B O 1
ATOM 2915 N N . ILE B 1 107 ? 70.130 -4.161 -18.488 1.00 10.58 107 ILE B N 1
ATOM 2916 C CA . ILE B 1 107 ? 68.865 -3.391 -18.409 1.00 9.85 107 ILE B CA 1
ATOM 2917 C C . ILE B 1 107 ? 69.153 -1.911 -18.197 1.00 12.37 107 ILE B C 1
ATOM 2918 O O . ILE B 1 107 ? 68.616 -1.053 -18.924 1.00 11.59 107 ILE B O 1
ATOM 2923 N N . TYR B 1 108 ? 69.975 -1.620 -17.217 1.00 10.52 108 TYR B N 1
ATOM 2924 C CA . TYR B 1 108 ? 70.218 -0.206 -16.829 1.00 12.99 108 TYR B CA 1
ATOM 2925 C C . TYR B 1 108 ? 70.944 0.584 -17.956 1.00 10.99 108 TYR B C 1
ATOM 2926 O O . TYR B 1 108 ? 70.639 1.784 -18.187 1.00 12.40 108 TYR B O 1
ATOM 2935 N N . TYR B 1 109 ? 71.888 -0.057 -18.661 1.00 11.33 109 TYR B N 1
ATOM 2936 C CA . TYR B 1 109 ? 72.522 0.648 -19.788 1.00 13.29 109 TYR B CA 1
ATOM 2937 C C . TYR B 1 109 ? 71.437 1.008 -20.826 1.00 13.78 109 TYR B C 1
ATOM 2938 O O . TYR B 1 109 ? 71.350 2.175 -21.312 1.00 12.74 109 TYR B O 1
ATOM 2947 N N . ASN B 1 110 ? 70.608 0.035 -21.195 1.00 11.90 110 ASN B N 1
ATOM 2948 C CA . ASN B 1 110 ? 69.599 0.299 -22.284 1.00 12.76 110 ASN B CA 1
ATOM 2949 C C . ASN B 1 110 ? 68.526 1.267 -21.854 1.00 11.75 110 ASN B C 1
ATOM 2950 O O . ASN B 1 110 ? 67.957 1.996 -22.667 1.00 13.19 110 ASN B O 1
ATOM 2955 N N . GLU B 1 111 ? 68.207 1.258 -20.548 1.00 12.54 111 GLU B N 1
ATOM 2956 C CA . GLU B 1 111 ? 67.275 2.297 -19.975 1.00 11.86 111 GLU B CA 1
ATOM 2957 C C . GLU B 1 111 ? 67.808 3.691 -20.280 1.00 10.97 111 GLU B C 1
ATOM 2958 O O . GLU B 1 111 ? 67.055 4.560 -20.760 1.00 14.51 111 GLU B O 1
ATOM 2964 N N . ARG B 1 112 ? 69.098 3.847 -20.045 1.00 11.17 112 ARG B N 1
ATOM 2965 C CA . ARG B 1 112 ? 69.704 5.182 -20.198 1.00 13.83 112 ARG B CA 1
ATOM 2966 C C . ARG B 1 112 ? 69.964 5.567 -21.666 1.00 14.82 112 ARG B C 1
ATOM 2967 O O . ARG B 1 112 ? 70.262 6.747 -21.943 1.00 16.27 112 ARG B O 1
ATOM 2975 N N . LYS B 1 113 ? 69.774 4.634 -22.601 1.00 15.58 113 LYS B N 1
ATOM 2976 C CA . LYS B 1 113 ? 69.631 5.016 -24.038 1.00 16.18 113 LYS B CA 1
ATOM 2977 C C . LYS B 1 113 ? 68.297 5.663 -24.328 1.00 16.93 113 LYS B C 1
ATOM 2978 O O . LYS B 1 113 ? 68.174 6.420 -25.326 1.00 18.43 113 LYS B O 1
ATOM 2984 N N . ILE B 1 114 ? 67.316 5.496 -23.443 1.00 14.63 114 ILE B N 1
ATOM 2985 C CA . ILE B 1 114 ? 65.967 6.081 -23.657 1.00 13.68 114 ILE B CA 1
ATOM 2986 C C . ILE B 1 114 ? 65.817 7.391 -22.927 1.00 15.23 114 ILE B C 1
ATOM 2987 O O . ILE B 1 114 ? 65.378 8.397 -23.542 1.00 16.84 114 ILE B O 1
ATOM 2992 N N . GLU B 1 115 ? 66.242 7.425 -21.656 1.00 15.46 115 GLU B N 1
ATOM 2993 C CA . GLU B 1 115 ? 66.034 8.571 -20.760 1.00 17.90 115 GLU B CA 1
ATOM 2994 C C . GLU B 1 115 ? 67.246 8.639 -19.823 1.00 18.94 115 GLU B C 1
ATOM 2995 O O . GLU B 1 115 ? 67.752 7.629 -19.352 1.00 21.30 115 GLU B O 1
ATOM 3001 N N . GLY B 1 116 ? 67.785 9.798 -19.597 1.00 18.53 116 GLY B N 1
ATOM 3002 C CA . GLY B 1 116 ? 69.050 9.843 -18.851 1.00 19.51 116 GLY B CA 1
ATOM 3003 C C . GLY B 1 116 ? 70.168 9.703 -19.863 1.00 17.79 116 GLY B C 1
ATOM 3004 O O . GLY B 1 116 ? 69.991 10.072 -21.041 1.00 19.67 116 GLY B O 1
ATOM 3005 N N . HIS B 1 117 ? 71.341 9.231 -19.419 1.00 15.74 117 HIS B N 1
ATOM 3006 C CA . HIS B 1 117 ? 72.439 9.046 -20.329 1.00 14.62 117 HIS B CA 1
ATOM 3007 C C . HIS B 1 117 ? 73.375 7.962 -19.779 1.00 12.89 117 HIS B C 1
ATOM 3008 O O . HIS B 1 117 ? 73.597 7.892 -18.580 1.00 13.66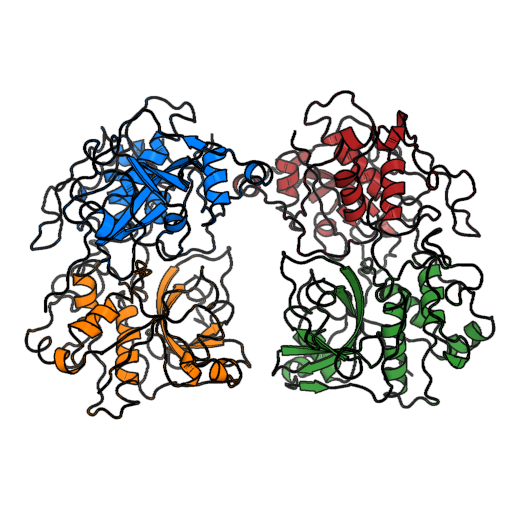 117 HIS B O 1
ATOM 3015 N N . VAL B 1 118 ? 73.963 7.163 -20.652 1.00 15.13 118 VAL B N 1
ATOM 3016 C CA . VAL B 1 118 ? 74.829 6.032 -20.223 1.00 15.86 118 VAL B CA 1
ATOM 3017 C C . VAL B 1 118 ? 76.073 6.479 -19.431 1.00 17.71 118 VAL B C 1
ATOM 3018 O O . VAL B 1 118 ? 76.660 5.687 -18.696 1.00 17.61 118 VAL B O 1
ATOM 3022 N N . ASN B 1 119 ? 76.454 7.732 -19.607 1.00 16.02 119 ASN B N 1
ATOM 3023 C CA . ASN B 1 119 ? 77.668 8.251 -18.959 1.00 16.21 119 ASN B CA 1
ATOM 3024 C C . ASN B 1 119 ? 77.439 8.709 -17.533 1.00 14.78 119 ASN B C 1
ATOM 3025 O O . ASN B 1 119 ? 78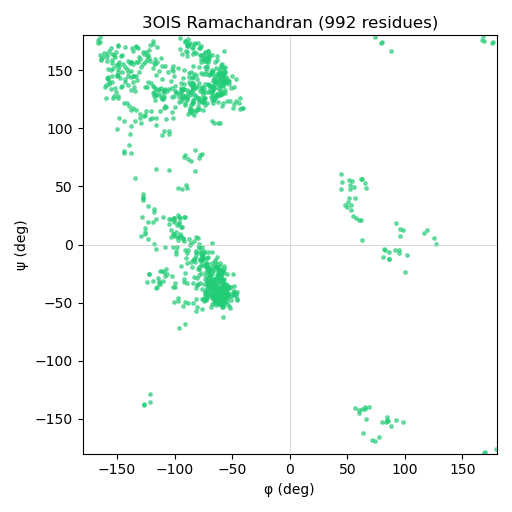.430 9.014 -16.832 1.00 18.74 119 ASN B O 1
ATOM 3030 N N . TYR B 1 120 ? 76.171 8.853 -17.100 1.00 15.25 120 TYR B N 1
ATOM 3031 C CA A TYR B 1 120 ? 75.974 9.307 -15.717 0.70 13.97 120 TYR B CA 1
ATOM 3032 C CA B TYR B 1 120 ? 75.853 9.408 -15.793 0.30 13.48 120 TYR B CA 1
ATOM 3033 C C . TYR B 1 120 ? 74.929 8.474 -14.995 1.00 13.65 120 TYR B C 1
ATOM 3034 O O . TYR B 1 120 ? 74.232 7.675 -15.626 1.00 14.42 120 TYR B O 1
ATOM 3051 N N . ASP B 1 121 ? 74.931 8.598 -13.681 1.00 12.53 121 ASP B N 1
ATOM 3052 C CA . ASP B 1 121 ? 74.104 7.675 -12.861 1.00 13.01 121 ASP B CA 1
ATOM 3053 C C . ASP B 1 121 ? 72.713 8.293 -12.719 1.00 13.86 121 ASP B C 1
ATOM 3054 O O . ASP B 1 121 ? 72.330 8.819 -11.668 1.00 13.96 121 ASP B O 1
ATOM 3059 N N . SER B 1 122 ? 71.958 8.248 -13.809 1.00 12.58 122 SER B N 1
ATOM 3060 C CA . SER B 1 122 ? 70.679 8.982 -13.876 1.00 11.81 122 SER B CA 1
ATOM 3061 C C . SER B 1 122 ? 69.496 8.340 -13.187 1.00 11.27 122 SER B C 1
ATOM 3062 O O . SER B 1 122 ? 68.543 9.020 -12.912 1.00 12.19 122 SER B O 1
ATOM 3065 N N . GLY B 1 123 ? 69.560 7.046 -12.929 1.00 10.11 123 GLY B N 1
ATOM 3066 C CA . GLY B 1 123 ? 68.376 6.296 -12.623 1.00 8.90 123 GLY B CA 1
ATOM 3067 C C . GLY B 1 123 ? 67.548 6.148 -13.921 1.00 10.14 123 GLY B C 1
ATOM 3068 O O . GLY B 1 123 ? 68.036 6.331 -14.998 1.00 13.23 123 GLY B O 1
ATOM 3069 N N . ALA B 1 124 ? 66.342 5.705 -13.740 1.00 9.97 124 ALA B N 1
ATOM 3070 C CA . ALA B 1 124 ? 65.440 5.291 -14.834 1.00 9.41 124 ALA B CA 1
ATOM 3071 C C . ALA B 1 124 ? 63.988 5.187 -14.429 1.00 11.14 124 ALA B C 1
ATOM 3072 O O . ALA B 1 124 ? 63.634 4.982 -13.293 1.00 12.16 124 ALA B O 1
ATOM 3074 N N . MET B 1 125 ? 63.162 5.269 -15.478 1.00 8.81 125 MET B N 1
ATOM 3075 C CA . MET B 1 125 ? 61.757 4.985 -15.322 1.00 9.49 125 MET B CA 1
ATOM 3076 C C . MET B 1 125 ? 61.519 3.469 -15.447 1.00 10.54 125 MET B C 1
ATOM 3077 O O . MET B 1 125 ? 62.067 2.828 -16.360 1.00 12.84 125 MET B O 1
ATOM 3082 N N . ILE B 1 126 ? 60.644 2.931 -14.587 1.00 10.63 126 ILE B N 1
ATOM 3083 C CA . ILE B 1 126 ? 60.287 1.521 -14.692 1.00 9.96 126 ILE B CA 1
ATOM 3084 C C . ILE B 1 126 ? 59.742 1.243 -16.102 1.00 11.33 126 ILE B C 1
ATOM 3085 O O . ILE B 1 126 ? 60.081 0.175 -16.722 1.00 11.82 126 ILE B O 1
ATOM 3090 N N . ARG B 1 127 ? 58.911 2.154 -16.644 1.00 10.42 127 ARG B N 1
ATOM 3091 C CA A ARG B 1 127 ? 58.392 1.884 -17.991 0.50 12.13 127 ARG B CA 1
ATOM 3092 C CA B ARG B 1 127 ? 58.396 1.853 -17.999 0.50 12.32 127 ARG B CA 1
ATOM 3093 C C . ARG B 1 127 ? 59.495 1.664 -19.027 1.00 11.09 127 ARG B C 1
ATOM 3094 O O . ARG B 1 127 ? 59.325 0.903 -19.984 1.00 12.28 127 ARG B O 1
ATOM 3109 N N . ASP B 1 128 ? 60.654 2.290 -18.820 1.00 9.51 128 ASP B N 1
ATOM 3110 C CA . ASP B 1 128 ? 61.756 2.221 -19.825 1.00 12.38 128 ASP B CA 1
ATOM 3111 C C . ASP B 1 128 ? 62.573 0.919 -19.608 1.00 11.20 128 ASP B C 1
ATOM 3112 O O . ASP B 1 128 ? 62.962 0.260 -20.602 1.00 11.27 128 ASP B O 1
ATOM 3117 N N . GLY B 1 129 ? 62.701 0.455 -18.336 1.00 10.19 129 GLY B N 1
ATOM 3118 C CA . GLY B 1 129 ? 63.219 -0.922 -18.175 1.00 10.33 129 GLY B CA 1
ATOM 3119 C C . GLY B 1 129 ? 62.268 -1.995 -18.785 1.00 12.27 129 GLY B C 1
ATOM 3120 O O . GLY B 1 129 ? 62.732 -2.999 -19.312 1.00 11.69 129 GLY B O 1
ATOM 3121 N N . ILE B 1 130 ? 60.988 -1.762 -18.733 1.00 11.01 130 ILE B N 1
ATOM 3122 C CA . ILE B 1 130 ? 59.983 -2.703 -19.247 1.00 11.09 130 ILE B CA 1
ATOM 3123 C C . ILE B 1 130 ? 60.108 -2.638 -20.781 1.00 12.98 130 ILE B C 1
ATOM 3124 O O . ILE B 1 130 ? 60.202 -3.686 -21.461 1.00 13.30 130 ILE B O 1
ATOM 3129 N N . LYS B 1 131 ? 60.209 -1.415 -21.326 1.00 11.68 131 LYS B N 1
ATOM 3130 C CA . LYS B 1 131 ? 60.497 -1.318 -22.784 1.00 13.08 131 LYS B CA 1
ATOM 3131 C C . LYS B 1 131 ? 61.745 -2.102 -23.234 1.00 14.38 131 LYS B C 1
ATOM 3132 O O . LYS B 1 131 ? 61.775 -2.746 -24.273 1.00 13.65 131 LYS B O 1
ATOM 3138 N N . VAL B 1 132 ? 62.792 -2.021 -22.455 1.00 12.52 132 VAL B N 1
ATOM 3139 C CA . VAL B 1 132 ? 64.036 -2.768 -22.720 1.00 12.19 132 VAL B CA 1
ATOM 3140 C C . VAL B 1 132 ? 63.711 -4.252 -22.709 1.00 12.32 132 VAL B C 1
ATOM 3141 O O . VAL B 1 132 ? 64.133 -4.989 -23.610 1.00 12.35 132 VAL B O 1
ATOM 3145 N N . LEU B 1 133 ? 63.025 -4.725 -21.682 1.00 13.29 133 LEU B N 1
ATOM 3146 C CA . LEU B 1 133 ? 62.658 -6.155 -21.668 1.00 13.09 133 LEU B CA 1
ATOM 3147 C C . LEU B 1 133 ? 61.763 -6.630 -22.835 1.00 13.69 133 LEU B C 1
ATOM 3148 O O . LEU B 1 133 ? 61.917 -7.769 -23.309 1.00 14.58 133 LEU B O 1
ATOM 3153 N N . HIS B 1 134 ? 60.907 -5.729 -23.320 1.00 11.78 134 HIS B N 1
ATOM 3154 C CA . HIS B 1 134 ? 60.006 -6.039 -24.401 1.00 15.55 134 HIS B CA 1
ATOM 3155 C C . HIS B 1 134 ? 60.650 -6.088 -25.752 1.00 16.74 134 HIS B C 1
ATOM 3156 O O . HIS B 1 134 ? 60.372 -6.996 -26.538 1.00 17.97 134 HIS B O 1
ATOM 3163 N N . LYS B 1 135 ? 61.462 -5.068 -26.048 1.00 14.81 135 LYS B N 1
ATOM 3164 C CA . LYS B 1 135 ? 62.127 -4.901 -27.363 1.00 17.42 135 LYS B CA 1
ATOM 3165 C C . LYS B 1 135 ? 63.496 -5.563 -27.499 1.00 16.33 135 LYS B C 1
ATOM 3166 O O . LYS B 1 135 ? 63.870 -5.965 -28.596 1.00 16.74 135 LYS B O 1
ATOM 3172 N N . LEU B 1 136 ? 64.274 -5.623 -26.413 1.00 15.47 136 LEU B N 1
ATOM 3173 C CA . LEU B 1 136 ? 65.607 -6.126 -26.458 1.00 14.87 136 LEU B CA 1
ATOM 3174 C C . LEU B 1 136 ? 65.702 -7.442 -25.678 1.00 16.21 136 LEU B C 1
ATOM 3175 O O . LEU B 1 136 ? 66.530 -8.262 -26.002 1.00 16.25 136 LEU B O 1
ATOM 3180 N N . GLY B 1 137 ? 64.922 -7.585 -24.596 1.00 14.97 137 GLY B N 1
ATOM 3181 C CA . GLY B 1 137 ? 65.110 -8.779 -23.667 1.00 14.93 137 GLY B CA 1
ATOM 3182 C C . GLY B 1 137 ? 66.227 -8.474 -22.640 1.00 15.85 137 GLY B C 1
ATOM 3183 O O . GLY B 1 137 ? 66.446 -7.299 -22.286 1.00 15.30 137 GLY B O 1
ATOM 3184 N N . VAL B 1 138 ? 66.923 -9.513 -22.173 1.00 14.63 138 VAL B N 1
ATOM 3185 C CA . VAL B 1 138 ? 67.992 -9.339 -21.208 1.00 13.51 138 VAL B CA 1
ATOM 3186 C C . VAL B 1 138 ? 68.847 -10.617 -21.287 1.00 15.99 138 VAL B C 1
ATOM 3187 O O . VAL B 1 138 ? 68.319 -11.697 -21.489 1.00 15.75 138 VAL B O 1
ATOM 3191 N N . CYS B 1 139 ? 70.143 -10.441 -21.310 1.00 14.66 139 CYS B N 1
ATOM 3192 C CA . CYS B 1 139 ? 71.053 -11.613 -21.329 1.00 16.69 139 CYS B CA 1
ATOM 3193 C C . CYS B 1 139 ? 71.382 -12.021 -19.915 1.00 14.96 139 CYS B C 1
ATOM 3194 O O . CYS B 1 139 ? 71.174 -11.271 -18.945 1.00 14.53 139 CYS B O 1
ATOM 3197 N N . PRO B 1 140 ? 71.883 -13.239 -19.700 1.00 16.85 140 PRO B N 1
ATOM 3198 C CA . PRO B 1 140 ? 72.332 -13.577 -18.386 1.00 15.52 140 PRO B CA 1
ATOM 3199 C C . PRO B 1 140 ? 73.445 -12.692 -17.782 1.00 14.90 140 PRO B C 1
ATOM 3200 O O . PRO B 1 140 ? 74.320 -12.227 -18.474 1.00 15.99 140 PRO B O 1
ATOM 3204 N N . GLU B 1 141 ? 73.342 -12.385 -16.491 1.00 16.43 141 GLU B N 1
ATOM 3205 C CA . GLU B 1 141 ? 74.320 -11.527 -15.865 1.00 15.07 141 GLU B CA 1
ATOM 3206 C C . GLU B 1 141 ? 75.749 -12.078 -16.035 1.00 14.92 141 GLU B C 1
ATOM 3207 O O . GLU B 1 141 ? 76.692 -11.361 -16.138 1.00 16.87 141 GLU B O 1
ATOM 3213 N N . LYS B 1 142 ? 75.930 -13.410 -16.027 1.00 16.29 142 LYS B N 1
ATOM 3214 C CA . LYS B 1 142 ? 77.337 -13.893 -16.284 1.00 17.39 142 LYS B CA 1
ATOM 3215 C C . LYS B 1 142 ? 77.915 -13.469 -17.619 1.00 18.91 142 LYS B C 1
ATOM 3216 O O . LYS B 1 142 ? 79.146 -13.359 -17.757 1.00 20.78 142 LYS B O 1
ATOM 3222 N N . GLU B 1 143 ? 77.053 -13.185 -18.589 1.00 19.39 143 GLU B N 1
ATOM 3223 C CA A GLU B 1 143 ? 77.481 -12.677 -19.894 0.50 19.04 143 GLU B CA 1
ATOM 3224 C CA B GLU B 1 143 ? 77.493 -12.670 -19.889 0.50 18.94 143 GLU B CA 1
ATOM 3225 C C . GLU B 1 143 ? 77.732 -11.160 -19.859 1.00 19.85 143 GLU B C 1
ATOM 3226 O O . GLU B 1 143 ? 78.469 -10.611 -20.719 1.00 18.49 143 GLU B O 1
ATOM 3237 N N . TRP B 1 144 ? 77.093 -10.479 -18.905 1.00 19.00 144 TRP B N 1
ATOM 3238 C CA . TRP B 1 144 ? 77.281 -9.013 -18.806 1.00 19.23 144 TRP B CA 1
ATOM 3239 C C . TRP B 1 144 ? 77.271 -8.686 -17.318 1.00 18.90 144 TRP B C 1
ATOM 3240 O O . TRP B 1 144 ? 76.224 -8.325 -16.778 1.00 17.20 144 TRP B O 1
ATOM 3251 N N . PRO B 1 145 ? 78.398 -8.930 -16.655 1.00 19.13 145 PRO B N 1
ATOM 3252 C CA . PRO B 1 145 ? 78.354 -8.969 -15.185 1.00 18.10 145 PRO B CA 1
ATOM 3253 C C . PRO B 1 145 ? 78.231 -7.615 -14.495 1.00 17.57 145 PRO B C 1
ATOM 3254 O O . PRO B 1 145 ? 78.454 -6.580 -15.085 1.00 16.24 145 PRO B O 1
ATOM 3258 N N . TYR B 1 146 ? 77.793 -7.646 -13.255 1.00 18.09 146 TYR B N 1
ATOM 3259 C CA . TYR B 1 146 ? 77.492 -6.365 -12.562 1.00 17.79 146 TYR B CA 1
ATOM 3260 C C . TYR B 1 146 ? 78.766 -5.730 -11.957 1.00 20.96 146 TYR B C 1
ATOM 3261 O O . TYR B 1 146 ? 79.722 -6.433 -11.519 1.00 22.27 146 TYR B O 1
ATOM 3270 N N . GLY B 1 147 ? 78.812 -4.409 -11.947 1.00 18.32 147 GLY B N 1
ATOM 3271 C CA . GLY B 1 147 ? 79.908 -3.779 -11.238 1.00 19.72 147 GLY B CA 1
ATOM 3272 C C . GLY B 1 147 ? 79.315 -2.446 -10.844 1.00 16.76 147 GLY B C 1
ATOM 3273 O O . GLY B 1 147 ? 78.826 -1.685 -11.731 1.00 17.89 147 GLY B O 1
ATOM 3274 N N . ASP B 1 148 ? 79.407 -2.138 -9.565 1.00 16.92 148 ASP B N 1
ATOM 3275 C CA . ASP B 1 148 ? 78.798 -0.888 -8.994 1.00 16.56 148 ASP B CA 1
ATOM 3276 C C . ASP B 1 148 ? 79.768 0.316 -8.849 1.00 16.62 148 ASP B C 1
ATOM 3277 O O . ASP B 1 148 ? 79.495 1.203 -8.002 1.00 17.01 148 ASP B O 1
ATOM 3282 N N . THR B 1 149 ? 80.853 0.348 -9.648 1.00 18.15 149 THR B N 1
ATOM 3283 C CA . THR B 1 149 ? 81.682 1.578 -9.637 1.00 19.53 149 THR B CA 1
ATOM 3284 C C . THR B 1 149 ? 80.763 2.820 -9.790 1.00 19.67 149 THR B C 1
ATOM 3285 O O . THR B 1 149 ? 80.001 2.904 -10.734 1.00 18.56 149 THR B O 1
ATOM 3289 N N . PRO B 1 150 ? 80.790 3.729 -8.802 1.00 21.45 150 PRO B N 1
ATOM 3290 C CA . PRO B 1 150 ? 79.865 4.870 -8.746 1.00 20.62 150 PRO B CA 1
ATOM 3291 C C . PRO B 1 150 ? 80.362 6.029 -9.606 1.00 20.75 150 PRO B C 1
ATOM 3292 O O . PRO B 1 150 ? 81.528 5.999 -10.114 1.00 20.36 150 PRO B O 1
ATOM 3296 N N . ALA B 1 151 ? 79.472 6.975 -9.856 1.00 19.62 151 ALA B N 1
ATOM 3297 C CA . ALA B 1 151 ? 79.854 8.214 -10.456 1.00 20.15 151 ALA B CA 1
ATOM 3298 C C . ALA B 1 151 ? 80.926 8.902 -9.562 1.00 22.40 151 ALA B C 1
ATOM 3299 O O . ALA B 1 151 ? 80.893 8.852 -8.357 1.00 21.36 151 ALA B O 1
ATOM 3301 N N . ASP B 1 152 ? 81.841 9.595 -10.223 1.00 24.55 152 ASP B N 1
ATOM 3302 C CA A ASP B 1 152 ? 82.908 10.278 -9.543 0.50 25.21 152 ASP B CA 1
ATOM 3303 C CA B ASP B 1 152 ? 82.934 10.295 -9.564 0.50 25.59 152 ASP B CA 1
ATOM 3304 C C . ASP B 1 152 ? 82.325 11.496 -8.863 1.00 26.58 152 ASP B C 1
ATOM 3305 O O . ASP B 1 152 ? 81.626 12.271 -9.497 1.00 26.48 152 ASP B O 1
ATOM 3314 N N . PRO B 1 153 ? 82.565 11.653 -7.549 1.00 27.71 153 PRO B N 1
ATOM 3315 C CA . PRO B 1 153 ? 81.848 12.743 -6.890 1.00 30.67 153 PRO B CA 1
ATOM 3316 C C . PRO B 1 153 ? 82.233 14.150 -7.375 1.00 32.43 153 PRO B C 1
ATOM 3317 O O . PRO B 1 153 ? 81.446 15.065 -7.225 1.00 35.44 153 PRO B O 1
ATOM 3321 N N . ARG B 1 154 ? 83.382 14.304 -8.032 1.00 32.34 154 ARG B N 1
ATOM 3322 C CA . ARG B 1 154 ? 83.815 15.604 -8.597 1.00 34.16 154 ARG B CA 1
ATOM 3323 C C . ARG B 1 154 ? 83.040 15.942 -9.912 1.00 33.30 154 ARG B C 1
ATOM 3324 O O . ARG B 1 154 ? 82.337 16.984 -10.019 1.00 35.17 154 ARG B O 1
ATOM 3332 N N . THR B 1 155 ? 83.104 15.026 -10.860 1.00 27.83 155 THR B N 1
ATOM 3333 C CA . THR B 1 155 ? 82.491 15.220 -12.140 1.00 25.26 155 THR B CA 1
ATOM 3334 C C . THR B 1 155 ? 80.980 14.831 -12.199 1.00 22.88 155 THR B C 1
ATOM 3335 O O . THR B 1 155 ? 80.304 15.263 -13.134 1.00 20.83 155 THR B O 1
ATOM 3339 N N . GLU B 1 156 ? 80.482 14.013 -11.255 1.00 20.27 156 GLU B N 1
ATOM 3340 C CA . GLU B 1 156 ? 79.121 13.351 -11.306 1.00 23.14 156 GLU B CA 1
ATOM 3341 C C . GLU B 1 156 ? 78.920 12.534 -12.606 1.00 21.27 156 GLU B C 1
ATOM 3342 O O . GLU B 1 156 ? 77.830 12.282 -13.037 1.00 20.39 156 GLU B O 1
ATOM 3348 N N . GLU B 1 157 ? 80.024 12.104 -13.192 1.00 19.95 157 GLU B N 1
ATOM 3349 C CA A GLU B 1 157 ? 79.955 11.237 -14.327 0.70 20.99 157 GLU B CA 1
ATOM 3350 C CA B GLU B 1 157 ? 80.001 11.252 -14.400 0.30 19.66 157 GLU B CA 1
ATOM 3351 C C . GLU B 1 157 ? 80.655 9.948 -14.003 1.00 20.15 157 GLU B C 1
ATOM 3352 O O . GLU B 1 157 ? 81.512 9.920 -13.098 1.00 19.52 157 GLU B O 1
ATOM 3363 N N . PHE B 1 158 ? 80.260 8.876 -14.677 1.00 18.47 158 PHE B N 1
ATOM 3364 C CA . PHE B 1 158 ? 80.934 7.594 -14.407 1.00 19.29 158 PHE B CA 1
ATOM 3365 C C . PHE B 1 158 ? 82.396 7.788 -14.882 1.00 21.08 158 PHE B C 1
ATOM 3366 O O . PHE B 1 158 ? 82.649 8.463 -15.897 1.00 20.04 158 PHE B O 1
ATOM 3374 N N . PRO B 1 159 ? 83.323 7.212 -14.151 1.00 22.84 159 PRO B N 1
ATOM 3375 C CA . PRO B 1 159 ? 84.721 7.337 -14.568 1.00 25.43 159 PRO B CA 1
ATOM 3376 C C . PRO B 1 159 ? 84.968 6.478 -15.803 1.00 27.91 159 PRO B C 1
ATOM 3377 O O . PRO B 1 159 ? 84.191 5.547 -16.081 1.00 27.22 159 PRO B O 1
ATOM 3381 N N . PRO B 1 160 ? 86.017 6.795 -16.578 1.00 29.95 160 PRO B N 1
ATOM 3382 C CA . PRO B 1 160 ? 86.402 5.877 -17.637 1.00 30.72 160 PRO B CA 1
ATOM 3383 C C . PRO B 1 160 ? 86.502 4.407 -17.166 1.00 29.58 160 PRO B C 1
ATOM 3384 O O . PRO B 1 160 ? 87.021 4.124 -16.066 1.00 30.94 160 PRO B O 1
ATOM 3388 N N . GLY B 1 161 ? 85.946 3.504 -17.971 1.00 29.02 161 GLY B N 1
ATOM 3389 C CA . GLY B 1 161 ? 85.973 2.078 -17.602 1.00 28.49 161 GLY B CA 1
ATOM 3390 C C . GLY B 1 161 ? 84.887 1.596 -16.623 1.00 28.05 161 GLY B C 1
ATOM 3391 O O . GLY B 1 161 ? 84.845 0.393 -16.295 1.00 28.55 161 GLY B O 1
ATOM 3392 N N . ALA B 1 162 ? 84.045 2.490 -16.095 1.00 25.96 162 ALA B N 1
ATOM 3393 C CA . ALA B 1 162 ? 82.994 2.039 -15.132 1.00 23.29 162 ALA B CA 1
ATOM 3394 C C . ALA B 1 162 ? 82.087 0.992 -15.797 1.00 22.08 162 ALA B C 1
ATOM 3395 O O . ALA B 1 162 ? 81.638 1.188 -16.934 1.00 20.97 162 ALA B O 1
ATOM 3397 N N . PRO B 1 163 ? 81.874 -0.154 -15.136 1.00 20.55 163 PRO B N 1
ATOM 3398 C CA . PRO B 1 163 ? 81.058 -1.166 -15.870 1.00 20.05 163 PRO B CA 1
ATOM 3399 C C . PRO B 1 163 ? 79.697 -0.628 -16.268 1.00 17.20 163 PRO B C 1
ATOM 3400 O O . PRO B 1 163 ? 79.198 -0.973 -17.332 1.00 18.91 163 PRO B O 1
ATOM 3404 N N . ALA B 1 164 ? 79.139 0.296 -15.494 1.00 17.46 164 ALA B N 1
ATOM 3405 C CA . ALA B 1 164 ? 77.810 0.776 -15.788 1.00 16.89 164 ALA B CA 1
ATOM 3406 C C . ALA B 1 164 ? 77.730 1.580 -17.081 1.00 17.27 164 ALA B C 1
ATOM 3407 O O . ALA B 1 164 ? 76.635 1.694 -17.650 1.00 17.21 164 ALA B O 1
ATOM 3409 N N . SER B 1 165 ? 78.834 2.211 -17.529 1.00 18.16 165 SER B N 1
ATOM 3410 C CA . SER B 1 165 ? 78.777 3.019 -18.764 1.00 19.04 165 SER B CA 1
ATOM 3411 C C . SER B 1 165 ? 79.277 2.288 -19.990 1.00 18.62 165 SER B C 1
ATOM 3412 O O . SER B 1 165 ? 79.382 2.847 -21.074 1.00 19.10 165 SER B O 1
ATOM 3415 N N . LYS B 1 166 ? 79.573 1.004 -19.847 1.00 18.65 166 LYS B N 1
ATOM 3416 C CA A LYS B 1 166 ? 80.098 0.202 -20.949 0.50 20.21 166 LYS B CA 1
ATOM 3417 C CA B LYS B 1 166 ? 80.083 0.222 -20.966 0.50 19.36 166 LYS B CA 1
ATOM 3418 C C . LYS B 1 166 ? 78.968 -0.379 -21.803 1.00 19.49 166 LYS B C 1
ATOM 3419 O O . LYS B 1 166 ? 77.964 -0.914 -21.263 1.00 20.17 166 LYS B O 1
ATOM 3430 N N . LYS B 1 167 ? 79.073 -0.282 -23.133 1.00 19.35 167 LYS B N 1
ATOM 3431 C CA . LYS B 1 167 ? 78.072 -0.845 -24.057 1.00 19.07 167 LYS B CA 1
ATOM 3432 C C . LYS B 1 167 ? 78.162 -2.386 -24.064 1.00 19.36 167 LYS B C 1
ATOM 3433 O O . LYS B 1 167 ? 79.246 -2.942 -24.372 1.00 18.89 167 LYS B O 1
ATOM 3439 N N . PRO B 1 168 ? 77.087 -3.049 -23.730 1.00 19.16 168 PRO B N 1
ATOM 3440 C CA . PRO B 1 168 ? 77.145 -4.538 -23.814 1.00 19.36 168 PRO B CA 1
ATOM 3441 C C . PRO B 1 168 ? 77.545 -4.987 -25.244 1.00 19.66 168 PRO B C 1
ATOM 3442 O O . PRO B 1 168 ? 77.253 -4.301 -26.288 1.00 18.27 168 PRO B O 1
ATOM 3446 N N . SER B 1 169 ? 78.244 -6.126 -25.278 1.00 22.12 169 SER B N 1
ATOM 3447 C CA . SER B 1 169 ? 78.725 -6.643 -26.553 1.00 23.45 169 SER B CA 1
ATOM 3448 C C . SER B 1 169 ? 77.589 -7.042 -27.482 1.00 23.64 169 SER B C 1
ATOM 3449 O O . SER B 1 169 ? 76.471 -7.349 -27.055 1.00 21.61 169 SER B O 1
ATOM 3452 N N . ASP B 1 170 ? 77.853 -7.074 -28.795 1.00 23.98 170 ASP B N 1
ATOM 3453 C CA . ASP B 1 170 ? 76.821 -7.537 -29.711 1.00 25.34 170 ASP B CA 1
ATOM 3454 C C . ASP B 1 170 ? 76.296 -8.917 -29.377 1.00 23.25 170 ASP B C 1
ATOM 3455 O O . ASP B 1 170 ? 75.132 -9.168 -29.570 1.00 23.03 170 ASP B O 1
ATOM 3460 N N . GLN B 1 171 ? 77.137 -9.820 -28.863 1.00 22.79 171 GLN B N 1
ATOM 3461 C CA A GLN B 1 171 ? 76.607 -11.160 -28.589 0.50 21.75 171 GLN B CA 1
ATOM 3462 C CA B GLN B 1 171 ? 76.711 -11.180 -28.512 0.50 22.53 171 GLN B CA 1
ATOM 3463 C C . GLN B 1 171 ? 75.653 -11.081 -27.406 1.00 21.73 171 GLN B C 1
ATOM 3464 O O . GLN B 1 171 ? 74.672 -11.786 -27.402 1.00 22.73 171 GLN B O 1
ATOM 3475 N N . CYS B 1 172 ? 75.914 -10.183 -26.444 1.00 21.14 172 CYS B N 1
ATOM 3476 C CA . CYS B 1 172 ? 74.948 -9.934 -25.334 1.00 19.80 172 CYS B CA 1
ATOM 3477 C C . CYS B 1 172 ? 73.630 -9.452 -25.837 1.00 17.20 172 CYS B C 1
ATOM 3478 O O . CYS B 1 172 ? 72.611 -9.959 -25.414 1.00 16.29 172 CYS B O 1
ATOM 3481 N N . TYR B 1 173 ? 73.611 -8.492 -26.767 1.00 19.81 173 TYR B N 1
ATOM 3482 C CA . TYR B 1 173 ? 72.355 -8.165 -27.426 1.00 18.89 173 TYR B CA 1
ATOM 3483 C C . TYR B 1 173 ? 71.720 -9.309 -28.153 1.00 20.30 173 TYR B C 1
ATOM 3484 O O . TYR B 1 173 ? 70.512 -9.441 -28.088 1.00 18.86 173 TYR B O 1
ATOM 3493 N N . LYS B 1 174 ? 72.495 -10.104 -28.928 1.00 20.62 174 LYS B N 1
ATOM 3494 C CA A LYS B 1 174 ? 71.870 -11.239 -29.620 0.50 20.89 174 LYS B CA 1
ATOM 3495 C CA B LYS B 1 174 ? 71.903 -11.265 -29.617 0.50 20.75 174 LYS B CA 1
ATOM 3496 C C . LYS B 1 174 ? 71.188 -12.220 -28.647 1.00 19.94 174 LYS B C 1
ATOM 3497 O O . LYS B 1 174 ? 70.018 -12.601 -28.853 1.00 21.35 174 LYS B O 1
ATOM 3508 N N . ASP B 1 175 ? 71.885 -12.593 -27.584 1.00 20.37 175 ASP B N 1
ATOM 3509 C CA . ASP B 1 175 ? 71.429 -13.600 -26.584 1.00 18.53 175 ASP B CA 1
ATOM 3510 C C . ASP B 1 175 ? 70.265 -13.050 -25.827 1.00 18.79 175 ASP B C 1
ATOM 3511 O O . ASP B 1 175 ? 69.288 -13.753 -25.548 1.00 17.50 175 ASP B O 1
ATOM 3516 N N . ALA B 1 176 ? 70.324 -11.713 -25.561 1.00 16.95 176 ALA B N 1
ATOM 3517 C CA . ALA B 1 176 ? 69.179 -11.055 -24.842 1.00 15.84 176 ALA B CA 1
ATOM 3518 C C . ALA B 1 176 ? 67.819 -11.279 -25.489 1.00 16.53 176 ALA B C 1
ATOM 3519 O O . ALA B 1 176 ? 66.767 -11.370 -24.817 1.00 14.78 176 ALA B O 1
ATOM 3521 N N . GLN B 1 177 ? 67.801 -11.318 -26.840 1.00 18.44 177 GLN B N 1
ATOM 3522 C CA . GLN B 1 177 ? 66.570 -11.477 -27.612 1.00 18.61 177 GLN B CA 1
ATOM 3523 C C . GLN B 1 177 ? 65.820 -12.759 -27.251 1.00 17.52 177 GLN B C 1
ATOM 3524 O O . GLN B 1 177 ? 64.595 -12.824 -27.402 1.00 21.48 177 GLN B O 1
ATOM 3530 N N . ASN B 1 178 ? 66.532 -13.740 -26.704 1.00 18.19 178 ASN B N 1
ATOM 3531 C CA . ASN B 1 178 ? 65.848 -14.997 -26.377 1.00 19.48 178 ASN B CA 1
ATOM 3532 C C . ASN B 1 178 ? 64.974 -14.883 -25.150 1.00 18.99 178 ASN B C 1
ATOM 3533 O O . ASN B 1 178 ? 64.258 -15.816 -24.850 1.00 18.68 178 ASN B O 1
ATOM 3538 N N . TYR B 1 179 ? 65.044 -13.742 -24.446 1.00 17.35 179 TYR B N 1
ATOM 3539 C CA . TYR B 1 179 ? 64.350 -13.629 -23.132 1.00 16.74 179 TYR B CA 1
ATOM 3540 C C . TYR B 1 179 ? 63.468 -12.401 -23.024 1.00 15.34 179 TYR B C 1
ATOM 3541 O O . TYR B 1 179 ? 63.085 -11.953 -21.941 1.00 16.51 179 TYR B O 1
ATOM 3550 N N . LYS B 1 180 ? 63.048 -11.899 -24.151 1.00 14.97 180 LYS B N 1
ATOM 3551 C CA . LYS B 1 180 ? 61.985 -10.869 -24.162 1.00 15.58 180 LYS B CA 1
ATOM 3552 C C . LYS B 1 180 ? 60.636 -11.227 -23.529 1.00 16.93 180 LYS B C 1
ATOM 3553 O O . LYS B 1 180 ? 60.151 -12.378 -23.581 1.00 18.42 180 LYS B O 1
ATOM 3559 N N . ILE B 1 181 ? 60.016 -10.244 -22.889 1.00 14.87 181 ILE B N 1
ATOM 3560 C CA . ILE B 1 181 ? 58.670 -10.373 -22.396 1.00 15.80 181 ILE B CA 1
ATOM 3561 C C . ILE B 1 181 ? 57.762 -10.213 -23.620 1.00 16.81 181 ILE B C 1
ATOM 3562 O O . ILE B 1 181 ? 58.209 -9.805 -24.700 1.00 19.30 181 ILE B O 1
ATOM 3567 N N . THR B 1 182 ? 56.544 -10.637 -23.456 1.00 17.98 182 THR B N 1
ATOM 3568 C CA . THR B 1 182 ? 55.602 -10.390 -24.550 1.00 19.11 182 THR B CA 1
ATOM 3569 C C . THR B 1 182 ? 54.566 -9.326 -24.185 1.00 19.77 182 THR B C 1
ATOM 3570 O O . THR B 1 182 ? 53.901 -8.805 -25.078 1.00 22.24 182 THR B O 1
ATOM 3574 N N . GLU B 1 183 ? 54.304 -9.108 -22.911 1.00 19.03 183 GLU B N 1
ATOM 3575 C CA A GLU B 1 183 ? 53.379 -8.022 -22.533 0.50 19.36 183 GLU B CA 1
ATOM 3576 C CA B GLU B 1 183 ? 53.326 -8.100 -22.496 0.50 18.86 183 GLU B CA 1
ATOM 3577 C C . GLU B 1 183 ? 53.548 -7.473 -21.135 1.00 19.14 183 GLU B C 1
ATOM 3578 O O . GLU B 1 183 ? 54.301 -8.035 -20.325 1.00 17.96 183 GLU B O 1
ATOM 3589 N N . TYR B 1 184 ? 52.869 -6.341 -20.864 1.00 16.58 184 TYR B N 1
ATOM 3590 C CA . TYR B 1 184 ? 52.975 -5.680 -19.552 1.00 14.94 184 TYR B CA 1
ATOM 3591 C C . TYR B 1 184 ? 51.795 -4.783 -19.269 1.00 15.99 184 TYR B C 1
ATOM 3592 O O . TYR B 1 184 ? 51.211 -4.250 -20.204 1.00 16.21 184 TYR B O 1
ATOM 3601 N N . SER B 1 185 ? 51.469 -4.614 -17.983 1.00 16.48 185 SER B N 1
ATOM 3602 C CA A SER B 1 185 ? 50.294 -3.826 -17.609 0.50 17.50 185 SER B CA 1
ATOM 3603 C CA B SER B 1 185 ? 50.242 -3.933 -17.551 0.50 16.97 185 SER B CA 1
ATOM 3604 C C . SER B 1 185 ? 50.420 -3.210 -16.235 1.00 18.33 185 SER B C 1
ATOM 3605 O O . SER B 1 185 ? 51.156 -3.707 -15.405 1.00 17.48 185 SER B O 1
ATOM 3610 N N . ARG B 1 186 ? 49.704 -2.076 -16.052 1.00 15.62 186 ARG B N 1
ATOM 3611 C CA . ARG B 1 186 ? 49.609 -1.396 -14.764 1.00 18.36 186 ARG B CA 1
ATOM 3612 C C . ARG B 1 186 ? 48.560 -1.903 -13.881 1.00 21.18 186 ARG B C 1
ATOM 3613 O O . ARG B 1 186 ? 47.397 -2.015 -14.316 1.00 23.91 186 ARG B O 1
ATOM 3621 N N . VAL B 1 187 ? 48.979 -2.122 -12.639 1.00 21.48 187 VAL B N 1
ATOM 3622 C CA . VAL B 1 187 ? 48.063 -2.353 -11.547 1.00 22.49 187 VAL B CA 1
ATOM 3623 C C . VAL B 1 187 ? 47.573 -1.046 -10.938 1.00 24.26 187 VAL B C 1
ATOM 3624 O O . VAL B 1 187 ? 48.349 -0.104 -10.748 1.00 23.71 187 VAL B O 1
ATOM 3628 N N . ALA B 1 188 ? 46.265 -0.968 -10.648 1.00 24.31 188 ALA B N 1
ATOM 3629 C CA . ALA B 1 188 ? 45.733 0.289 -10.117 1.00 24.48 188 ALA B CA 1
ATOM 3630 C C . ALA B 1 188 ? 46.224 0.404 -8.678 1.00 25.18 188 ALA B C 1
ATOM 3631 O O . ALA B 1 188 ? 46.431 -0.601 -7.969 1.00 25.15 188 ALA B O 1
ATOM 3633 N N . GLN B 1 189 ? 46.478 1.630 -8.244 1.00 25.66 189 GLN B N 1
ATOM 3634 C CA . GLN B 1 189 ? 46.926 1.776 -6.866 1.00 26.66 189 GLN B CA 1
ATOM 3635 C C . GLN B 1 189 ? 45.743 1.622 -5.890 1.00 28.22 189 GLN B C 1
ATOM 3636 O O . GLN B 1 189 ? 45.214 2.612 -5.327 1.00 30.05 189 GLN B O 1
ATOM 3642 N N . ASP B 1 190 ? 45.358 0.375 -5.677 1.00 27.01 190 ASP B N 1
ATOM 3643 C CA . ASP B 1 190 ? 44.156 0.041 -4.909 1.00 26.95 190 ASP B CA 1
ATOM 3644 C C . ASP B 1 190 ? 44.532 -1.204 -4.167 1.00 25.71 190 ASP B C 1
ATOM 3645 O O . ASP B 1 190 ? 44.920 -2.201 -4.818 1.00 25.32 190 ASP B O 1
ATOM 3650 N N . ILE B 1 191 ? 44.454 -1.167 -2.833 1.00 25.80 191 ILE B N 1
ATOM 3651 C CA . ILE B 1 191 ? 44.921 -2.317 -1.982 1.00 27.82 191 ILE B CA 1
ATOM 3652 C C . ILE B 1 191 ? 44.439 -3.685 -2.475 1.00 27.47 191 ILE B C 1
ATOM 3653 O O . ILE B 1 191 ? 45.227 -4.632 -2.554 1.00 26.54 191 ILE B O 1
ATOM 3658 N N . ASP B 1 192 ? 43.144 -3.780 -2.794 1.00 27.49 192 ASP B N 1
ATOM 3659 C CA . ASP B 1 192 ? 42.577 -4.976 -3.353 1.00 28.54 192 ASP B CA 1
ATOM 3660 C C . ASP B 1 192 ? 43.091 -5.441 -4.720 1.00 27.46 192 ASP B C 1
ATOM 3661 O O . ASP B 1 192 ? 43.245 -6.621 -4.921 1.00 26.73 192 ASP B O 1
ATOM 3666 N N . HIS B 1 193 ? 43.314 -4.514 -5.665 1.00 26.01 193 HIS B N 1
ATOM 3667 C CA . HIS B 1 193 ? 43.945 -4.875 -6.932 1.00 25.40 193 HIS B CA 1
ATOM 3668 C C . HIS B 1 193 ? 45.378 -5.396 -6.762 1.00 24.26 193 HIS B C 1
ATOM 3669 O O . HIS B 1 193 ? 45.738 -6.334 -7.405 1.00 25.55 193 HIS B O 1
ATOM 3676 N N . LEU B 1 194 ? 46.159 -4.757 -5.888 1.00 23.66 194 LEU B N 1
ATOM 3677 C CA . LEU B 1 194 ? 47.516 -5.204 -5.539 1.00 22.42 194 LEU B CA 1
ATOM 3678 C C . LEU B 1 194 ? 47.496 -6.594 -4.902 1.00 21.00 194 LEU B C 1
ATOM 3679 O O . LEU B 1 194 ? 48.371 -7.390 -5.212 1.00 22.82 194 LEU B O 1
ATOM 3684 N N . LYS B 1 195 ? 46.546 -6.837 -4.004 1.00 22.47 195 LYS B N 1
ATOM 3685 C CA A LYS B 1 195 ? 46.343 -8.165 -3.387 0.50 22.37 195 LYS B CA 1
ATOM 3686 C CA B LYS B 1 195 ? 46.374 -8.165 -3.385 0.50 22.82 195 LYS B CA 1
ATOM 3687 C C . LYS B 1 195 ? 45.989 -9.227 -4.412 1.00 23.15 195 LYS B C 1
ATOM 3688 O O . LYS B 1 195 ? 46.554 -10.370 -4.381 1.00 25.40 195 LYS B O 1
ATOM 3699 N N . ALA B 1 196 ? 45.063 -8.867 -5.317 1.00 23.84 196 ALA B N 1
ATOM 3700 C CA . ALA B 1 196 ? 44.583 -9.776 -6.381 1.00 24.10 196 ALA B CA 1
ATOM 3701 C C . ALA B 1 196 ? 45.650 -10.187 -7.347 1.00 24.25 196 ALA B C 1
ATOM 3702 O O . ALA B 1 196 ? 45.675 -11.321 -7.852 1.00 25.12 196 ALA B O 1
ATOM 3704 N N . CYS B 1 197 ? 46.514 -9.242 -7.714 1.00 23.79 197 CYS B N 1
ATOM 3705 C CA . CYS B 1 197 ? 47.665 -9.565 -8.535 1.00 22.50 197 CYS B CA 1
ATOM 3706 C C . CYS B 1 197 ? 48.527 -10.652 -7.823 1.00 21.04 197 CYS B C 1
ATOM 3707 O O . CYS B 1 197 ? 48.916 -11.638 -8.413 1.00 21.00 197 CYS B O 1
ATOM 3710 N N . LEU B 1 198 ? 48.833 -10.468 -6.546 1.00 21.83 198 LEU B N 1
ATOM 3711 C CA . LEU B 1 198 ? 49.663 -11.458 -5.840 1.00 21.61 198 LEU B CA 1
ATOM 3712 C C . LEU B 1 198 ? 48.887 -12.758 -5.660 1.00 22.93 198 LEU B C 1
ATOM 3713 O O . LEU B 1 198 ? 49.498 -13.830 -5.688 1.00 23.15 198 LEU B O 1
ATOM 3718 N N . ALA B 1 199 ? 47.568 -12.645 -5.490 1.00 23.92 199 ALA B N 1
ATOM 3719 C CA . ALA B 1 199 ? 46.720 -13.809 -5.079 1.00 24.65 199 ALA B CA 1
ATOM 3720 C C . ALA B 1 199 ? 46.629 -14.812 -6.215 1.00 25.47 199 ALA B C 1
ATOM 3721 O O . ALA B 1 199 ? 46.337 -16.018 -5.990 1.00 27.54 199 ALA B O 1
ATOM 3723 N N . VAL B 1 200 ? 46.876 -14.339 -7.418 1.00 23.64 200 VAL B N 1
ATOM 3724 C CA . VAL B 1 200 ? 46.987 -15.217 -8.576 1.00 24.07 200 VAL B CA 1
ATOM 3725 C C . VAL B 1 200 ? 48.424 -15.625 -8.951 1.00 24.09 200 VAL B C 1
ATOM 3726 O O . VAL B 1 200 ? 48.648 -16.221 -10.005 1.00 24.32 200 VAL B O 1
ATOM 3730 N N . GLY B 1 201 ? 49.388 -15.250 -8.119 1.00 24.13 201 GLY B N 1
ATOM 3731 C CA . GLY B 1 201 ? 50.777 -15.723 -8.251 1.00 24.12 201 GLY B CA 1
ATOM 3732 C C . GLY B 1 201 ? 51.772 -14.825 -9.012 1.00 22.44 201 GLY B C 1
ATOM 3733 O O . GLY B 1 201 ? 52.909 -15.228 -9.296 1.00 25.40 201 GLY B O 1
ATOM 3734 N N . SER B 1 202 ? 51.315 -13.616 -9.347 1.00 23.48 202 SER B N 1
ATOM 3735 C CA . SER B 1 202 ? 52.125 -12.580 -10.026 1.00 21.66 202 SER B CA 1
ATOM 3736 C C . SER B 1 202 ? 52.686 -11.496 -9.072 1.00 20.44 202 SER B C 1
ATOM 3737 O O . SER B 1 202 ? 51.950 -10.780 -8.421 1.00 21.08 202 SER B O 1
ATOM 3740 N N . PRO B 1 203 ? 54.006 -11.389 -8.995 1.00 19.19 203 PRO B N 1
ATOM 3741 C CA . PRO B 1 203 ? 54.546 -10.249 -8.271 1.00 17.03 203 PRO B CA 1
ATOM 3742 C C . PRO B 1 203 ? 54.416 -9.021 -9.171 1.00 16.73 203 PRO B C 1
ATOM 3743 O O . PRO B 1 203 ? 54.076 -9.154 -10.362 1.00 15.85 203 PRO B O 1
ATOM 3747 N N . PHE B 1 204 ? 54.696 -7.828 -8.583 1.00 15.51 204 PHE B N 1
ATOM 3748 C CA . PHE B 1 204 ? 54.605 -6.591 -9.381 1.00 13.59 204 PHE B CA 1
ATOM 3749 C C . PHE B 1 204 ? 55.775 -5.732 -8.927 1.00 13.89 204 PHE B C 1
ATOM 3750 O O . PHE B 1 204 ? 56.217 -5.829 -7.760 1.00 13.71 204 PHE B O 1
ATOM 3758 N N . VAL B 1 205 ? 56.272 -4.894 -9.822 1.00 13.02 205 VAL B N 1
ATOM 3759 C CA A VAL B 1 205 ? 57.331 -3.901 -9.516 0.50 11.73 205 VAL B CA 1
ATOM 3760 C CA B VAL B 1 205 ? 57.309 -3.911 -9.410 0.50 11.35 205 VAL B CA 1
ATOM 3761 C C . VAL B 1 205 ? 56.621 -2.549 -9.218 1.00 13.17 205 VAL B C 1
ATOM 3762 O O . VAL B 1 205 ? 55.567 -2.292 -9.793 1.00 13.53 205 VAL B O 1
ATOM 3769 N N . PHE B 1 206 ? 57.197 -1.708 -8.368 1.00 11.65 206 PHE B N 1
ATOM 3770 C CA . PHE B 1 206 ? 56.642 -0.359 -8.193 1.00 12.61 206 PHE B CA 1
ATOM 3771 C C . PHE B 1 206 ? 57.685 0.544 -7.622 1.00 12.51 206 PHE B C 1
ATOM 3772 O O . PHE B 1 206 ? 58.742 0.075 -7.216 1.00 10.79 206 PHE B O 1
ATOM 3780 N N . GLY B 1 207 ? 57.415 1.841 -7.788 1.00 11.36 207 GLY B N 1
ATOM 3781 C CA . GLY B 1 207 ? 58.316 2.911 -7.326 1.00 11.81 207 GLY B CA 1
ATOM 3782 C C . GLY B 1 207 ? 57.769 3.607 -6.061 1.00 12.20 207 GLY B C 1
ATOM 3783 O O . GLY B 1 207 ? 56.564 3.599 -5.831 1.00 10.90 207 GLY B O 1
ATOM 3784 N N . PHE B 1 208 ? 58.668 4.087 -5.188 1.00 13.80 208 PHE B N 1
ATOM 3785 C CA . PHE B 1 208 ? 58.208 4.844 -4.000 1.00 13.88 208 PHE B CA 1
ATOM 3786 C C . PHE B 1 208 ? 59.257 5.817 -3.478 1.00 13.73 208 PHE B C 1
ATOM 3787 O O . PHE B 1 208 ? 60.449 5.694 -3.719 1.00 14.50 208 PHE B O 1
ATOM 3795 N N . SER B 1 209 ? 58.782 6.856 -2.773 1.00 11.94 209 SER B N 1
ATOM 3796 C CA . SER B 1 209 ? 59.703 7.792 -2.187 1.00 15.79 209 SER B CA 1
ATOM 3797 C C . SER B 1 209 ? 60.162 7.222 -0.848 1.00 13.37 209 SER B C 1
ATOM 3798 O O . SER B 1 209 ? 59.379 6.692 -0.024 1.00 17.24 209 SER B O 1
ATOM 3801 N N . VAL B 1 210 ? 61.444 7.370 -0.629 1.00 15.16 210 VAL B N 1
ATOM 3802 C CA . VAL B 1 210 ? 62.088 6.972 0.653 1.00 14.07 210 VAL B CA 1
ATOM 3803 C C . VAL B 1 210 ? 62.394 8.177 1.531 1.00 15.10 210 VAL B C 1
ATOM 3804 O O . VAL B 1 210 ? 62.958 9.160 1.055 1.00 14.92 210 VAL B O 1
ATOM 3808 N N . TYR B 1 211 ? 62.183 8.036 2.849 1.00 14.56 211 TYR B N 1
ATOM 3809 C CA . TYR B 1 211 ? 62.335 9.123 3.746 1.00 16.32 211 TYR B CA 1
ATOM 3810 C C . TYR B 1 211 ? 63.314 8.716 4.863 1.00 18.48 211 TYR B C 1
ATOM 3811 O O . TYR B 1 211 ? 63.522 7.516 5.156 1.00 18.68 211 TYR B O 1
ATOM 3820 N N . ASN B 1 212 ? 63.907 9.716 5.484 1.00 17.02 212 ASN B N 1
ATOM 3821 C CA A ASN B 1 212 ? 64.904 9.547 6.522 0.50 18.57 212 ASN B CA 1
ATOM 3822 C CA B ASN B 1 212 ? 64.954 9.408 6.486 0.50 16.71 212 ASN B CA 1
ATOM 3823 C C . ASN B 1 212 ? 64.369 8.758 7.734 1.00 17.59 212 ASN B C 1
ATOM 3824 O O . ASN B 1 212 ? 65.158 8.139 8.494 1.00 17.79 212 ASN B O 1
ATOM 3833 N N . SER B 1 213 ? 63.048 8.767 7.932 1.00 18.94 213 SER B N 1
ATOM 3834 C CA . SER B 1 213 ? 62.493 8.068 9.133 1.00 19.43 213 SER B CA 1
ATOM 3835 C C . SER B 1 213 ? 62.693 6.555 9.055 1.00 20.47 213 SER B C 1
ATOM 3836 O O . SER B 1 213 ? 62.638 5.834 10.093 1.00 19.94 213 SER B O 1
ATOM 3839 N N . TRP B 1 214 ? 62.874 6.080 7.835 1.00 19.23 214 TRP B N 1
ATOM 3840 C CA . TRP B 1 214 ? 63.201 4.684 7.580 1.00 19.51 214 TRP B CA 1
ATOM 3841 C C . TRP B 1 214 ? 64.722 4.561 7.435 1.00 19.28 214 TRP B C 1
ATOM 3842 O O . TRP B 1 214 ? 65.398 3.994 8.323 1.00 21.87 214 TRP B O 1
ATOM 3853 N N . VAL B 1 215 ? 65.297 5.041 6.334 1.00 18.94 215 VAL B N 1
ATOM 3854 C CA . VAL B 1 215 ? 66.667 4.774 6.064 1.00 19.36 215 VAL B CA 1
ATOM 3855 C C . VAL B 1 215 ? 67.688 5.488 6.969 1.00 20.99 215 VAL B C 1
ATOM 3856 O O . VAL B 1 215 ? 68.848 5.087 7.004 1.00 23.13 215 VAL B O 1
ATOM 3860 N N . GLY B 1 216 ? 67.263 6.585 7.627 1.00 21.88 216 GLY B N 1
ATOM 3861 C CA . GLY B 1 216 ? 68.043 7.311 8.650 1.00 20.79 216 GLY B CA 1
ATOM 3862 C C . GLY B 1 216 ? 68.023 6.618 10.008 1.00 20.60 216 GLY B C 1
ATOM 3863 O O . GLY B 1 216 ? 68.705 7.046 10.965 1.00 21.72 216 GLY B O 1
ATOM 3864 N N . ASN B 1 217 ? 67.304 5.522 10.122 1.00 19.82 217 ASN B N 1
ATOM 3865 C CA . ASN B 1 217 ? 67.264 4.872 11.390 1.00 19.58 217 ASN B CA 1
ATOM 3866 C C . ASN B 1 217 ? 68.374 3.831 11.308 1.00 21.64 217 ASN B C 1
ATOM 3867 O O . ASN B 1 217 ? 68.374 3.015 10.407 1.00 20.75 217 ASN B O 1
ATOM 3872 N N . ASN B 1 218 ? 69.302 3.844 12.275 1.00 22.16 218 ASN B N 1
ATOM 3873 C CA . ASN B 1 218 ? 70.527 3.030 12.089 1.00 23.03 218 ASN B CA 1
ATOM 3874 C C . ASN B 1 218 ? 70.331 1.575 12.224 1.00 25.19 218 ASN B C 1
ATOM 3875 O O . ASN B 1 218 ? 71.159 0.747 11.800 1.00 28.75 218 ASN B O 1
ATOM 3880 N N . SER B 1 219 ? 69.231 1.259 12.808 1.00 24.99 219 SER B N 1
ATOM 3881 C CA . SER B 1 219 ? 68.760 -0.103 12.817 1.00 28.01 219 SER B CA 1
ATOM 3882 C C . SER B 1 219 ? 68.138 -0.563 11.447 1.00 27.70 219 SER B C 1
ATOM 3883 O O . SER B 1 219 ? 67.987 -1.772 11.229 1.00 28.86 219 SER B O 1
ATOM 3886 N N . LEU B 1 220 ? 67.924 0.374 10.500 1.00 29.46 220 LEU B N 1
ATOM 3887 C CA A LEU B 1 220 ? 67.356 0.063 9.173 0.50 28.80 220 LEU B CA 1
ATOM 3888 C CA B LEU B 1 220 ? 67.326 0.083 9.177 0.50 29.25 220 LEU B CA 1
ATOM 3889 C C . LEU B 1 220 ? 66.244 -0.971 9.344 1.00 28.70 220 LEU B C 1
ATOM 3890 O O . LEU B 1 220 ? 66.351 -2.087 8.803 1.00 29.61 220 LEU B O 1
ATOM 3899 N N . PRO B 1 221 ? 65.165 -0.618 10.106 1.00 28.28 221 PRO B N 1
ATOM 3900 C CA . PRO B 1 221 ? 64.041 -1.480 10.493 1.00 27.39 221 PRO B CA 1
ATOM 3901 C C . PRO B 1 221 ? 63.342 -2.276 9.379 1.00 25.37 221 PRO B C 1
ATOM 3902 O O . PRO B 1 221 ? 63.178 -1.763 8.222 1.00 22.46 221 PRO B O 1
ATOM 3906 N N . VAL B 1 222 ? 62.898 -3.491 9.707 1.00 24.67 222 VAL B N 1
ATOM 3907 C CA A VAL B 1 222 ? 62.251 -4.347 8.691 0.50 23.47 222 VAL B CA 1
ATOM 3908 C CA B VAL B 1 222 ? 62.223 -4.365 8.717 0.50 23.89 222 VAL B CA 1
ATOM 3909 C C . VAL B 1 222 ? 60.851 -3.830 8.325 1.00 23.23 222 VAL B C 1
ATOM 3910 O O . VAL B 1 222 ? 60.451 -3.926 7.170 1.00 24.41 222 VAL B O 1
ATOM 3917 N N . ARG B 1 223 ? 60.132 -3.239 9.285 1.00 23.31 223 ARG B N 1
ATOM 3918 C CA . ARG B 1 223 ? 58.901 -2.568 8.991 1.00 23.24 223 ARG B CA 1
ATOM 3919 C C . ARG B 1 223 ? 59.193 -1.115 8.692 1.00 22.74 223 ARG B C 1
ATOM 3920 O O . ARG B 1 223 ? 59.852 -0.390 9.499 1.00 24.20 223 ARG B O 1
ATOM 3928 N N . ILE B 1 224 ? 58.823 -0.701 7.460 1.00 21.88 224 ILE B N 1
ATOM 3929 C CA . ILE B 1 224 ? 59.067 0.678 7.069 1.00 18.95 224 ILE B CA 1
ATOM 3930 C C . ILE B 1 224 ? 57.978 1.540 7.768 1.00 18.73 224 ILE B C 1
ATOM 3931 O O . ILE B 1 224 ? 56.801 1.320 7.591 1.00 17.99 224 ILE B O 1
ATOM 3936 N N . PRO B 1 225 ? 58.404 2.562 8.502 1.00 20.43 225 PRO B N 1
ATOM 3937 C CA . PRO B 1 225 ? 57.348 3.381 9.091 1.00 22.51 225 PRO B CA 1
ATOM 3938 C C . PRO B 1 225 ? 56.688 4.335 8.100 1.00 23.61 225 PRO B C 1
ATOM 3939 O O . PRO B 1 225 ? 57.314 4.739 7.115 1.00 22.21 225 PRO B O 1
ATOM 3943 N N . LEU B 1 226 ? 55.466 4.734 8.433 1.00 23.91 226 LEU B N 1
ATOM 3944 C CA . LEU B 1 226 ? 54.792 5.735 7.674 1.00 24.03 226 LEU B CA 1
ATOM 3945 C C . LEU B 1 226 ? 55.532 7.056 7.847 1.00 23.67 226 LEU B C 1
ATOM 3946 O O . LEU B 1 226 ? 55.874 7.443 8.949 1.00 22.90 226 LEU B O 1
ATOM 3951 N N . PRO B 1 227 ? 55.792 7.783 6.737 1.00 23.61 227 PRO B N 1
ATOM 3952 C CA . PRO B 1 227 ? 56.539 9.026 6.913 1.00 23.08 227 PRO B CA 1
ATOM 3953 C C . PRO B 1 227 ? 55.691 10.106 7.513 1.00 23.37 227 PRO B C 1
ATOM 3954 O O . PRO B 1 227 ? 54.465 10.054 7.396 1.00 24.50 227 PRO B O 1
ATOM 3958 N N . THR B 1 228 ? 56.332 11.093 8.124 1.00 22.97 228 THR B N 1
ATOM 3959 C CA . THR B 1 228 ? 55.591 12.329 8.529 1.00 26.07 228 THR B CA 1
ATOM 3960 C C . THR B 1 228 ? 56.141 13.607 7.905 1.00 24.49 228 THR B C 1
ATOM 3961 O O . THR B 1 228 ? 57.202 13.594 7.256 1.00 27.40 228 THR B O 1
ATOM 3965 N N . LYS B 1 229 ? 55.468 14.734 8.063 1.00 27.08 229 LYS B N 1
ATOM 3966 C CA . LYS B 1 229 ? 56.043 15.949 7.443 1.00 28.08 229 LYS B CA 1
ATOM 3967 C C . LYS B 1 229 ? 57.237 16.497 8.239 1.00 28.13 229 LYS B C 1
ATOM 3968 O O . LYS B 1 229 ? 57.892 17.459 7.833 1.00 28.68 229 LYS B O 1
ATOM 3974 N N . ASN B 1 230 ? 57.561 15.865 9.370 1.00 29.57 230 ASN B N 1
ATOM 3975 C CA . ASN B 1 230 ? 58.880 16.178 9.996 1.00 29.44 230 ASN B CA 1
ATOM 3976 C C . ASN B 1 230 ? 60.034 15.511 9.249 1.00 28.67 230 ASN B C 1
ATOM 3977 O O . ASN B 1 230 ? 61.180 15.760 9.553 1.00 29.93 230 ASN B O 1
ATOM 3982 N N . ASP B 1 231 ? 59.694 14.657 8.292 1.00 28.04 231 ASP B N 1
ATOM 3983 C CA A ASP B 1 231 ? 60.723 13.805 7.659 0.50 25.24 231 ASP B CA 1
ATOM 3984 C CA B ASP B 1 231 ? 60.584 13.782 7.582 0.50 25.39 231 ASP B CA 1
ATOM 3985 C C . ASP B 1 231 ? 61.299 14.421 6.393 1.00 25.36 231 ASP B C 1
ATOM 3986 O O . ASP B 1 231 ? 60.829 15.412 5.875 1.00 25.11 231 ASP B O 1
ATOM 3995 N N . THR B 1 232 ? 62.434 13.876 5.992 1.00 23.23 232 THR B N 1
ATOM 3996 C CA . THR B 1 232 ? 63.031 14.375 4.787 1.00 22.05 232 THR B CA 1
ATOM 3997 C C . THR B 1 232 ? 63.039 13.351 3.695 1.00 19.68 232 THR B C 1
ATOM 3998 O O . THR B 1 232 ? 63.421 12.203 3.927 1.00 18.49 232 THR B O 1
ATOM 4002 N N . LEU B 1 233 ? 62.646 13.782 2.499 1.00 17.85 233 LEU B N 1
ATOM 4003 C CA . LEU B 1 233 ? 62.717 12.938 1.315 1.00 16.84 233 LEU B CA 1
ATOM 4004 C C . LEU B 1 233 ? 64.159 12.610 0.927 1.00 16.17 233 LEU B C 1
ATOM 4005 O O . LEU B 1 233 ? 64.981 13.499 0.669 1.00 17.66 233 LEU B O 1
ATOM 4010 N N . GLU B 1 234 ? 64.485 11.315 0.828 1.00 16.30 234 GLU B N 1
ATOM 4011 C CA . GLU B 1 234 ? 65.872 10.893 0.528 1.00 18.54 234 GLU B CA 1
ATOM 4012 C C . GLU B 1 234 ? 66.082 10.532 -0.914 1.00 17.57 234 GLU B C 1
ATOM 4013 O O . GLU B 1 234 ? 67.119 10.780 -1.487 1.00 17.57 234 GLU B O 1
ATOM 4019 N N . GLY B 1 235 ? 65.093 9.921 -1.510 1.00 16.14 235 GLY B N 1
ATOM 4020 C CA . GLY B 1 235 ? 65.274 9.449 -2.873 1.00 14.11 235 GLY B CA 1
ATOM 4021 C C . GLY B 1 235 ? 63.992 8.669 -3.310 1.00 13.47 235 GLY B C 1
ATOM 4022 O O . GLY B 1 235 ? 63.037 8.437 -2.573 1.00 12.76 235 GLY B O 1
ATOM 4023 N N . GLY B 1 236 ? 64.091 8.345 -4.618 1.00 11.45 236 GLY B N 1
ATOM 4024 C CA . GLY B 1 236 ? 63.027 7.538 -5.239 1.00 11.22 236 GLY B CA 1
ATOM 4025 C C . GLY B 1 236 ? 63.608 6.130 -5.523 1.00 9.59 236 GLY B C 1
ATOM 4026 O O . GLY B 1 236 ? 64.669 6.048 -6.116 1.00 11.31 236 GLY B O 1
ATOM 4027 N N . HIS B 1 237 ? 62.868 5.127 -5.103 1.00 10.26 237 HIS B N 1
ATOM 4028 C CA . HIS B 1 237 ? 63.312 3.753 -5.134 1.00 11.21 237 HIS B CA 1
ATOM 4029 C C . HIS B 1 237 ? 62.340 2.879 -5.850 1.00 12.56 237 HIS B C 1
ATOM 4030 O O . HIS B 1 237 ? 61.197 3.295 -6.109 1.00 14.21 237 HIS B O 1
ATOM 4037 N N . ALA B 1 238 ? 62.755 1.668 -6.235 1.00 11.92 238 ALA B N 1
ATOM 4038 C CA . ALA B 1 238 ? 61.818 0.721 -6.886 1.00 12.23 238 ALA B CA 1
ATOM 4039 C C . ALA B 1 238 ? 62.220 -0.704 -6.486 1.00 12.47 238 ALA B C 1
ATOM 4040 O O . ALA B 1 238 ? 63.430 -1.023 -6.408 1.00 12.21 238 ALA B O 1
ATOM 4042 N N . VAL B 1 239 ? 61.189 -1.477 -6.318 1.00 11.65 239 VAL B N 1
ATOM 4043 C CA . VAL B 1 239 ? 61.310 -2.894 -5.762 1.00 11.47 239 VAL B CA 1
ATOM 4044 C C . VAL B 1 239 ? 60.289 -3.842 -6.384 1.00 12.61 239 VAL B C 1
ATOM 4045 O O . VAL B 1 239 ? 59.295 -3.404 -7.008 1.00 12.36 239 VAL B O 1
ATOM 4049 N N . LEU B 1 240 ? 60.552 -5.140 -6.220 1.00 13.12 240 LEU B N 1
ATOM 4050 C CA . LEU B 1 240 ? 59.553 -6.157 -6.495 1.00 12.20 240 LEU B CA 1
ATOM 4051 C C . LEU B 1 240 ? 58.760 -6.514 -5.243 1.00 12.40 240 LEU B C 1
ATOM 4052 O O . LEU B 1 240 ? 59.329 -6.782 -4.175 1.00 12.78 240 LEU B O 1
ATOM 4057 N N . CYS B 1 241 ? 57.444 -6.482 -5.369 1.00 12.76 241 CYS B N 1
ATOM 4058 C CA . CYS B 1 241 ? 56.557 -6.818 -4.237 1.00 13.88 241 CYS B CA 1
ATOM 4059 C C . CYS B 1 241 ? 56.203 -8.321 -4.391 1.00 15.05 241 CYS B C 1
ATOM 4060 O O . CYS B 1 241 ? 55.805 -8.794 -5.488 1.00 13.82 241 CYS B O 1
ATOM 4063 N N . VAL B 1 242 ? 56.338 -9.084 -3.302 1.00 14.08 242 VAL B N 1
ATOM 4064 C CA . VAL B 1 242 ? 56.200 -10.545 -3.418 1.00 16.30 242 VAL B CA 1
ATOM 4065 C C . VAL B 1 242 ? 55.160 -11.082 -2.457 1.00 17.46 242 VAL B C 1
ATOM 4066 O O . VAL B 1 242 ? 55.047 -12.299 -2.300 1.00 20.89 242 VAL B O 1
ATOM 4070 N N . GLY B 1 243 ? 54.399 -10.214 -1.801 1.00 17.97 243 GLY B N 1
ATOM 4071 C CA . GLY B 1 243 ? 53.274 -10.769 -0.952 1.00 20.90 243 GLY B CA 1
ATOM 4072 C C . GLY B 1 243 ? 52.613 -9.775 -0.040 1.00 21.04 243 GLY B C 1
ATOM 4073 O O . GLY B 1 243 ? 53.001 -8.581 -0.045 1.00 17.30 243 GLY B O 1
ATOM 4074 N N . TYR B 1 244 ? 51.629 -10.240 0.745 1.00 20.23 244 TYR B N 1
ATOM 4075 C CA . TYR B 1 244 ? 50.994 -9.361 1.701 1.00 20.82 244 TYR B CA 1
ATOM 4076 C C . TYR B 1 244 ? 50.518 -10.228 2.872 1.00 22.47 244 TYR B C 1
ATOM 4077 O O . TYR B 1 244 ? 50.324 -11.445 2.708 1.00 22.00 244 TYR B O 1
ATOM 4086 N N . ASP B 1 245 ? 50.405 -9.590 4.035 1.00 22.51 245 ASP B N 1
ATOM 4087 C CA A ASP B 1 245 ? 49.831 -10.279 5.213 0.50 24.10 245 ASP B CA 1
ATOM 4088 C CA B ASP B 1 245 ? 49.893 -10.276 5.244 0.50 23.60 245 ASP B CA 1
ATOM 4089 C C . ASP B 1 245 ? 48.846 -9.363 5.919 1.00 23.81 245 ASP B C 1
ATOM 4090 O O . ASP B 1 245 ? 49.219 -8.321 6.506 1.00 22.87 245 ASP B O 1
ATOM 4099 N N . ASP B 1 246 ? 47.577 -9.735 5.835 1.00 24.86 246 ASP B N 1
ATOM 4100 C CA . ASP B 1 246 ? 46.50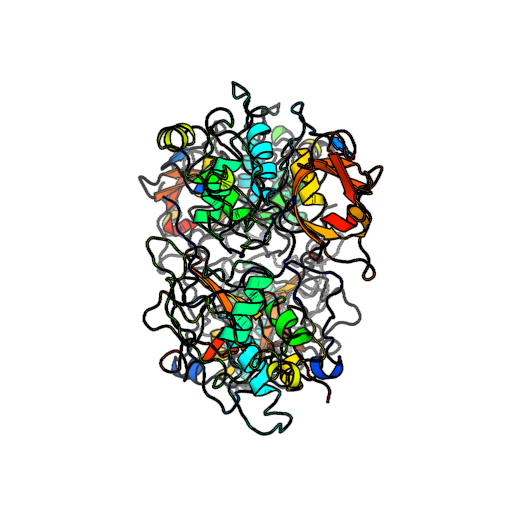8 -8.969 6.541 1.00 27.77 246 ASP B CA 1
ATOM 4101 C C . ASP B 1 246 ? 46.664 -8.931 8.068 1.00 28.70 246 ASP B C 1
ATOM 4102 O O . ASP B 1 246 ? 46.167 -8.015 8.703 1.00 28.57 246 ASP B O 1
ATOM 4107 N N . GLU B 1 247 ? 47.350 -9.898 8.657 1.00 29.74 247 GLU B N 1
ATOM 4108 C CA . GLU B 1 247 ? 47.507 -9.868 10.091 1.00 31.19 247 GLU B CA 1
ATOM 4109 C C . GLU B 1 247 ? 48.376 -8.677 10.496 1.00 31.74 247 GLU B C 1
ATOM 4110 O O . GLU B 1 247 ? 48.131 -8.082 11.542 1.00 31.28 247 GLU B O 1
ATOM 4116 N N . ILE B 1 248 ? 49.386 -8.304 9.689 1.00 29.05 248 ILE B N 1
ATOM 4117 C CA . ILE B 1 248 ? 50.232 -7.199 10.086 1.00 28.50 248 ILE B CA 1
ATOM 4118 C C . ILE B 1 248 ? 49.966 -5.958 9.231 1.00 26.89 248 ILE B C 1
ATOM 4119 O O . ILE B 1 248 ? 50.539 -4.942 9.525 1.00 26.57 248 ILE B O 1
ATOM 4124 N N . ARG B 1 249 ? 49.070 -6.063 8.249 1.00 26.29 249 ARG B N 1
ATOM 4125 C CA A ARG B 1 249 ? 48.778 -4.956 7.324 0.50 26.11 249 ARG B CA 1
ATOM 4126 C CA B ARG B 1 249 ? 48.775 -4.950 7.316 0.50 25.92 249 ARG B CA 1
ATOM 4127 C C . ARG B 1 249 ? 50.067 -4.396 6.665 1.00 25.33 249 ARG B C 1
ATOM 4128 O O . ARG B 1 249 ? 50.343 -3.180 6.674 1.00 25.15 249 ARG B O 1
ATOM 4143 N N . HIS B 1 250 ? 50.898 -5.289 6.135 1.00 24.28 250 HIS B N 1
ATOM 4144 C CA . HIS B 1 250 ? 52.084 -4.781 5.386 1.00 21.94 250 HIS B CA 1
ATOM 4145 C C . HIS B 1 250 ? 52.166 -5.657 4.106 1.00 21.19 250 HIS B C 1
ATOM 4146 O O . HIS B 1 250 ? 51.746 -6.819 4.138 1.00 22.83 250 HIS B O 1
ATOM 4153 N N . PHE B 1 251 ? 52.584 -5.077 2.962 1.00 20.12 251 PHE B N 1
ATOM 4154 C CA . PHE B 1 251 ? 53.094 -5.822 1.780 1.00 19.28 251 PHE B CA 1
ATOM 4155 C C . PHE B 1 251 ? 54.555 -6.153 1.937 1.00 17.57 251 PHE B C 1
ATOM 4156 O O . PHE B 1 251 ? 55.351 -5.388 2.510 1.00 19.25 251 PHE B O 1
ATOM 4164 N N . ARG B 1 252 ? 54.924 -7.332 1.430 1.00 16.00 252 ARG B N 1
ATOM 4165 C CA . ARG B 1 252 ? 56.293 -7.790 1.458 1.00 15.77 252 ARG B CA 1
ATOM 4166 C C . ARG B 1 252 ? 57.087 -7.356 0.214 1.00 14.61 252 ARG B C 1
ATOM 4167 O O . ARG B 1 252 ? 56.669 -7.609 -0.940 1.00 17.88 252 ARG B O 1
ATOM 4175 N N . ILE B 1 253 ? 58.213 -6.738 0.454 1.00 15.11 253 ILE B N 1
ATOM 4176 C CA . ILE B 1 253 ? 59.023 -6.201 -0.671 1.00 16.10 253 ILE B CA 1
ATOM 4177 C C . ILE B 1 253 ? 60.415 -6.769 -0.624 1.00 14.00 253 ILE B C 1
ATOM 4178 O O . ILE B 1 253 ? 61.085 -6.902 0.430 1.00 16.09 253 ILE B O 1
ATOM 4183 N N . ARG B 1 254 ? 60.845 -7.158 -1.812 1.00 12.84 254 ARG B N 1
ATOM 4184 C CA . ARG B 1 254 ? 62.199 -7.624 -2.045 1.00 11.87 254 ARG B CA 1
ATOM 4185 C C . ARG B 1 254 ? 63.051 -6.414 -2.330 1.00 13.20 254 ARG B C 1
ATOM 4186 O O . ARG B 1 254 ? 62.847 -5.741 -3.362 1.00 11.95 254 ARG B O 1
ATOM 4194 N N . ASN B 1 255 ? 63.988 -6.107 -1.445 1.00 10.91 255 ASN B N 1
ATOM 4195 C CA . ASN B 1 255 ? 64.904 -5.006 -1.717 1.00 10.60 255 ASN B CA 1
ATOM 4196 C C . ASN B 1 255 ? 66.104 -5.615 -2.444 1.00 11.96 255 ASN B C 1
ATOM 4197 O O . ASN B 1 255 ? 66.246 -6.806 -2.710 1.00 10.73 255 ASN B O 1
ATOM 4202 N N . SER B 1 256 ? 66.905 -4.610 -2.794 1.00 9.79 256 SER B N 1
ATOM 4203 C CA . SER B 1 256 ? 68.147 -4.813 -3.598 1.00 9.89 256 SER B CA 1
ATOM 4204 C C . SER B 1 256 ? 69.350 -4.188 -2.921 1.00 10.38 256 SER B C 1
ATOM 4205 O O . SER B 1 256 ? 70.178 -3.565 -3.521 1.00 11.85 256 SER B O 1
ATOM 4208 N N . TRP B 1 257 ? 69.390 -4.336 -1.592 1.00 12.40 257 TRP B N 1
ATOM 4209 C CA . TRP B 1 257 ? 70.530 -3.811 -0.819 1.00 13.51 257 TRP B CA 1
ATOM 4210 C C . TRP B 1 257 ? 71.277 -4.928 -0.118 1.00 14.71 257 TRP B C 1
ATOM 4211 O O . TRP B 1 257 ? 71.935 -4.657 0.948 1.00 16.26 257 TRP B O 1
ATOM 4222 N N . GLY B 1 258 ? 71.266 -6.132 -0.726 1.00 15.08 258 GLY B N 1
ATOM 4223 C CA . GLY B 1 258 ? 71.936 -7.322 -0.119 1.00 15.84 258 GLY B CA 1
ATOM 4224 C C . GLY B 1 258 ? 71.196 -7.895 1.051 1.00 16.26 258 GLY B C 1
ATOM 4225 O O . GLY B 1 258 ? 70.110 -7.423 1.472 1.00 14.91 258 GLY B O 1
ATOM 4226 N N . ASN B 1 259 ? 71.764 -8.999 1.619 1.00 18.48 259 ASN B N 1
ATOM 4227 C CA . ASN B 1 259 ? 70.968 -9.792 2.564 1.00 19.19 259 ASN B CA 1
ATOM 4228 C C . ASN B 1 259 ? 71.238 -9.610 4.060 1.00 20.27 259 ASN B C 1
ATOM 4229 O O . ASN B 1 259 ? 70.678 -10.356 4.905 1.00 21.41 259 ASN B O 1
ATOM 4234 N N . ASN B 1 260 ? 72.044 -8.614 4.377 1.00 20.71 260 ASN B N 1
ATOM 4235 C CA . ASN B 1 260 ? 72.375 -8.242 5.757 1.00 21.55 260 ASN B CA 1
ATOM 4236 C C . ASN B 1 260 ? 71.579 -7.074 6.297 1.00 22.12 260 ASN B C 1
ATOM 4237 O O . ASN B 1 260 ? 71.939 -6.527 7.350 1.00 23.95 260 ASN B O 1
ATOM 4242 N N . VAL B 1 261 ? 70.528 -6.662 5.566 1.00 21.96 261 VAL B N 1
ATOM 4243 C CA . VAL B 1 261 ? 69.506 -5.706 6.044 1.00 18.91 261 VAL B CA 1
ATOM 4244 C C . VAL B 1 261 ? 68.140 -6.280 5.953 1.00 17.88 261 VAL B C 1
ATOM 4245 O O . VAL B 1 261 ? 67.937 -7.239 5.210 1.00 18.04 261 VAL B O 1
ATOM 4249 N N . GLY B 1 262 ? 67.189 -5.772 6.698 1.00 15.98 262 GLY B N 1
ATOM 4250 C CA . GLY B 1 262 ? 65.869 -6.319 6.687 1.00 16.37 262 GLY B CA 1
ATOM 4251 C C . GLY B 1 262 ? 65.805 -7.801 7.122 1.00 19.01 262 GLY B C 1
ATOM 4252 O O . GLY B 1 262 ? 66.527 -8.210 8.071 1.00 22.63 262 GLY B O 1
ATOM 4253 N N . GLU B 1 263 ? 64.911 -8.562 6.521 1.00 16.95 263 GLU B N 1
ATOM 4254 C CA . GLU B 1 263 ? 64.910 -10.029 6.715 1.00 18.30 263 GLU B CA 1
ATOM 4255 C C . GLU B 1 263 ? 65.483 -10.690 5.456 1.00 17.33 263 GLU B C 1
ATOM 4256 O O . GLU B 1 263 ? 64.702 -10.923 4.504 1.00 19.19 263 GLU B O 1
ATOM 4262 N N . ASP B 1 264 ? 66.791 -10.978 5.500 1.00 17.61 264 ASP B N 1
ATOM 4263 C CA . ASP B 1 264 ? 67.593 -11.495 4.384 1.00 16.52 264 ASP B CA 1
ATOM 4264 C C . ASP B 1 264 ? 67.325 -10.568 3.175 1.00 17.00 264 ASP B C 1
ATOM 4265 O O . ASP B 1 264 ? 67.142 -11.040 2.103 1.00 15.25 264 ASP B O 1
ATOM 4270 N N . GLY B 1 265 ? 67.161 -9.272 3.421 1.00 16.17 265 GLY B N 1
ATOM 4271 C CA . GLY B 1 265 ? 67.017 -8.348 2.268 1.00 15.50 265 GLY B CA 1
ATOM 4272 C C . GLY B 1 265 ? 65.603 -7.907 1.984 1.00 17.16 265 GLY B C 1
ATOM 4273 O O . GLY B 1 265 ? 65.360 -7.061 1.058 1.00 15.57 265 GLY B O 1
ATOM 4274 N N . TYR B 1 266 ? 64.655 -8.523 2.659 1.00 16.08 266 TYR B N 1
ATOM 4275 C CA . TYR B 1 266 ? 63.230 -8.213 2.516 1.00 15.48 266 TYR B CA 1
ATOM 4276 C C . TYR B 1 266 ? 62.686 -7.341 3.646 1.00 16.19 266 TYR B C 1
ATOM 4277 O O . TYR B 1 266 ? 63.182 -7.339 4.795 1.00 17.24 266 TYR B O 1
ATOM 4286 N N . PHE B 1 267 ? 61.691 -6.532 3.270 1.00 16.33 267 PHE B N 1
ATOM 4287 C CA . PHE B 1 267 ? 61.090 -5.566 4.203 1.00 14.69 267 PHE B CA 1
ATOM 4288 C C . PHE B 1 267 ? 59.595 -5.663 4.088 1.00 15.62 267 PHE B C 1
ATOM 4289 O O . PHE B 1 267 ? 59.037 -6.286 3.194 1.00 14.06 267 PHE B O 1
ATOM 4297 N N . TRP B 1 268 ? 58.905 -4.991 5.007 1.00 15.05 268 TRP B N 1
ATOM 4298 C CA . TRP B 1 268 ? 57.455 -4.854 4.986 1.00 16.00 268 TRP B CA 1
ATOM 4299 C C . TRP B 1 268 ? 57.063 -3.377 4.861 1.00 16.31 268 TRP B C 1
ATOM 4300 O O . TRP B 1 268 ? 57.576 -2.547 5.609 1.00 18.96 268 TRP B O 1
ATOM 4311 N N . MET B 1 269 ? 56.157 -3.092 3.938 1.00 17.73 269 MET B N 1
ATOM 4312 C CA . MET B 1 269 ? 55.685 -1.738 3.710 1.00 16.22 269 MET B CA 1
ATOM 4313 C C . MET B 1 269 ? 54.205 -1.674 4.112 1.00 18.40 269 MET B C 1
ATOM 4314 O O . MET B 1 269 ? 53.380 -2.431 3.651 1.00 17.76 269 MET B O 1
ATOM 4319 N N . PRO B 1 270 ? 53.857 -0.669 4.946 1.00 19.95 270 PRO B N 1
ATOM 4320 C CA . PRO B 1 270 ? 52.484 -0.719 5.385 1.00 21.87 270 PRO B CA 1
ATOM 4321 C C . PRO B 1 270 ? 51.473 -0.553 4.253 1.00 22.95 270 PRO B C 1
ATOM 4322 O O . PRO B 1 270 ? 51.727 0.162 3.244 1.00 21.12 270 PRO B O 1
ATOM 4326 N N . TYR B 1 271 ? 50.305 -1.135 4.429 1.00 22.20 271 TYR B N 1
ATOM 4327 C CA . TYR B 1 271 ? 49.145 -0.855 3.560 1.00 24.68 271 TYR B CA 1
ATOM 4328 C C . TYR B 1 271 ? 48.899 0.632 3.281 1.00 24.75 271 TYR B C 1
ATOM 4329 O O . TYR B 1 271 ? 48.600 1.033 2.137 1.00 24.19 271 TYR B O 1
ATOM 4338 N N . GLU B 1 272 ? 49.056 1.461 4.313 1.00 25.20 272 GLU B N 1
ATOM 4339 C CA . GLU B 1 272 ? 48.770 2.921 4.247 1.00 24.25 272 GLU B CA 1
ATOM 4340 C C . GLU B 1 272 ? 49.908 3.628 3.483 1.00 21.63 272 GLU B C 1
ATOM 4341 O O . GLU B 1 272 ? 49.786 4.801 3.140 1.00 20.94 272 GLU B O 1
ATOM 4347 N N . TYR B 1 273 ? 51.031 2.927 3.234 1.00 19.15 273 TYR B N 1
ATOM 4348 C CA . TYR B 1 273 ? 52.197 3.563 2.572 1.00 18.24 273 TYR B CA 1
ATOM 4349 C C . TYR B 1 273 ? 52.014 3.293 1.091 1.00 17.12 273 TYR B C 1
ATOM 4350 O O . TYR B 1 273 ? 52.054 4.246 0.279 1.00 17.71 273 TYR B O 1
ATOM 4359 N N . ILE B 1 274 ? 51.829 2.026 0.746 1.00 17.53 274 ILE B N 1
ATOM 4360 C CA . ILE B 1 274 ? 51.816 1.585 -0.683 1.00 16.70 274 ILE B CA 1
ATOM 4361 C C . ILE B 1 274 ? 50.524 2.146 -1.376 1.00 20.13 274 ILE B C 1
ATOM 4362 O O . ILE B 1 274 ? 50.510 2.362 -2.601 1.00 19.11 274 ILE B O 1
ATOM 4367 N N . SER B 1 275 ? 49.448 2.397 -0.603 1.00 20.40 275 SER B N 1
ATOM 4368 C CA A SER B 1 275 ? 48.203 2.865 -1.217 0.50 19.72 275 SER B CA 1
ATOM 4369 C CA B SER B 1 275 ? 48.171 2.897 -1.161 0.50 21.27 275 SER B CA 1
ATOM 4370 C C . SER B 1 275 ? 48.152 4.375 -1.400 1.00 19.92 275 SER B C 1
ATOM 4371 O O . SER B 1 275 ? 47.301 4.837 -2.097 1.00 22.65 275 SER B O 1
ATOM 4376 N N . ASN B 1 276 ? 49.103 5.118 -0.829 1.00 21.62 276 ASN B N 1
ATOM 4377 C CA . ASN B 1 276 ? 49.125 6.573 -0.870 1.00 21.43 276 ASN B CA 1
ATOM 4378 C C . ASN B 1 276 ? 49.785 7.061 -2.161 1.00 21.61 276 ASN B C 1
ATOM 4379 O O . ASN B 1 276 ? 50.999 6.809 -2.333 1.00 17.84 276 ASN B O 1
ATOM 4384 N N . THR B 1 277 ? 49.009 7.755 -3.026 1.00 22.96 277 THR B N 1
ATOM 4385 C CA . THR B 1 277 ? 49.510 8.225 -4.325 1.00 22.52 277 THR B CA 1
ATOM 4386 C C . THR B 1 277 ? 50.718 9.198 -4.195 1.00 20.89 277 THR B C 1
ATOM 4387 O O . THR B 1 277 ? 51.460 9.410 -5.167 1.00 22.10 277 THR B O 1
ATOM 4391 N N . GLN B 1 278 ? 50.918 9.785 -3.011 1.00 19.09 278 GLN B N 1
ATOM 4392 C CA A GLN B 1 278 ? 52.020 10.713 -2.781 0.50 19.48 278 GLN B CA 1
ATOM 4393 C CA B GLN B 1 278 ? 52.028 10.701 -2.816 0.50 19.83 278 GLN B CA 1
ATOM 4394 C C . GLN B 1 278 ? 53.250 10.000 -2.237 1.00 18.31 278 GLN B C 1
ATOM 4395 O O . GLN B 1 278 ? 54.279 10.637 -1.983 1.00 19.71 278 GLN B O 1
ATOM 4406 N N . LEU B 1 279 ? 53.139 8.669 -2.050 1.00 16.44 279 LEU B N 1
ATOM 4407 C CA . LEU B 1 279 ? 54.257 7.870 -1.517 1.00 15.13 279 LEU B CA 1
ATOM 4408 C C . LEU B 1 279 ? 54.690 6.753 -2.439 1.00 15.24 279 LEU B C 1
ATOM 4409 O O . LEU B 1 279 ? 55.869 6.404 -2.374 1.00 17.85 279 LEU B O 1
ATOM 4414 N N . ALA B 1 280 ? 53.800 6.253 -3.313 1.00 15.06 280 ALA B N 1
ATOM 4415 C CA . ALA B 1 280 ? 54.186 5.088 -4.187 1.00 13.76 280 ALA B CA 1
ATOM 4416 C C . ALA B 1 280 ? 53.411 5.242 -5.500 1.00 14.52 280 ALA B C 1
ATOM 4417 O O . ALA B 1 280 ? 52.394 5.921 -5.517 1.00 15.49 280 ALA B O 1
ATOM 4419 N N . ASP B 1 281 ? 53.913 4.678 -6.602 1.00 13.21 281 ASP B N 1
ATOM 4420 C CA . ASP B 1 281 ? 53.274 4.813 -7.916 1.00 12.97 281 ASP B CA 1
ATOM 4421 C C . ASP B 1 281 ? 53.919 3.784 -8.839 1.00 15.44 281 ASP B C 1
ATOM 4422 O O . ASP B 1 281 ? 54.905 3.114 -8.470 1.00 13.55 281 ASP B O 1
ATOM 4427 N N . ASP B 1 282 ? 53.397 3.698 -10.071 1.00 13.65 282 ASP B N 1
ATOM 4428 C CA . ASP B 1 282 ? 54.118 2.959 -11.158 1.00 12.92 282 ASP B CA 1
ATOM 4429 C C . ASP B 1 282 ? 54.197 1.465 -10.867 1.00 12.47 282 ASP B C 1
ATOM 4430 O O . ASP B 1 282 ? 55.268 0.886 -11.016 1.00 13.39 282 ASP B O 1
ATOM 4435 N N . PHE B 1 283 ? 53.022 0.920 -10.516 1.00 13.09 283 PHE B N 1
ATOM 4436 C CA . PHE B 1 283 ? 52.828 -0.536 -10.301 1.00 13.12 283 PHE B CA 1
ATOM 4437 C C . PHE B 1 283 ? 52.678 -1.206 -11.625 1.00 13.00 283 PHE B C 1
ATOM 4438 O O . PHE B 1 283 ? 51.775 -0.859 -12.408 1.00 15.33 283 PHE B O 1
ATOM 4446 N N . TRP B 1 284 ? 53.575 -2.119 -11.918 1.00 13.36 284 TRP B N 1
ATOM 4447 C CA . TRP B 1 284 ? 53.598 -2.811 -13.240 1.00 13.16 284 TRP B CA 1
ATOM 4448 C C . TRP B 1 284 ? 53.770 -4.321 -13.081 1.00 13.63 284 TRP B C 1
ATOM 4449 O O . TRP B 1 284 ? 54.507 -4.774 -12.196 1.00 13.12 284 TRP B O 1
ATOM 4460 N N . VAL B 1 285 ? 53.129 -5.089 -13.970 1.00 14.16 285 VAL B N 1
ATOM 4461 C CA A VAL B 1 285 ? 53.284 -6.570 -14.071 0.50 12.68 285 VAL B CA 1
ATOM 4462 C CA B VAL B 1 285 ? 53.325 -6.565 -14.073 0.50 13.90 285 VAL B CA 1
ATOM 4463 C C . VAL B 1 285 ? 53.771 -6.933 -15.465 1.00 14.49 285 VAL B C 1
ATOM 4464 O O . VAL B 1 285 ? 53.295 -6.391 -16.454 1.00 16.17 285 VAL B O 1
ATOM 4471 N N . ILE B 1 286 ? 54.680 -7.910 -15.588 1.00 14.53 286 ILE B N 1
ATOM 4472 C CA . ILE B 1 286 ? 55.246 -8.295 -16.850 1.00 15.03 286 ILE B CA 1
ATOM 4473 C C . ILE B 1 286 ? 54.859 -9.759 -17.091 1.00 15.88 286 ILE B C 1
ATOM 4474 O O . ILE B 1 286 ? 54.610 -10.470 -16.133 1.00 17.61 286 ILE B O 1
ATOM 4479 N N . LYS B 1 287 ? 54.841 -10.161 -18.342 1.00 16.65 287 LYS B N 1
ATOM 4480 C CA . LYS B 1 287 ? 54.529 -11.579 -18.662 1.00 16.89 287 LYS B CA 1
ATOM 4481 C C . LYS B 1 287 ? 55.225 -11.976 -19.907 1.00 17.16 287 LYS B C 1
ATOM 4482 O O . LYS B 1 287 ? 55.316 -11.160 -20.849 1.00 15.80 287 LYS B O 1
ATOM 4488 N N . THR B 1 288 ? 55.678 -13.255 -19.974 1.00 16.93 288 THR B N 1
ATOM 4489 C CA . THR B 1 288 ? 56.218 -13.791 -21.209 1.00 17.54 288 THR B CA 1
ATOM 4490 C C . THR B 1 288 ? 55.327 -14.984 -21.566 1.00 20.98 288 THR B C 1
ATOM 4491 O O . THR B 1 288 ? 55.328 -15.980 -20.836 1.00 21.80 288 THR B O 1
ATOM 4495 N N . VAL B 1 289 ? 54.513 -14.829 -22.608 1.00 21.77 289 VAL B N 1
ATOM 4496 C CA . VAL B 1 289 ? 53.646 -15.921 -23.117 1.00 26.00 289 VAL B CA 1
ATOM 4497 C C . VAL B 1 289 ? 54.425 -16.753 -24.101 1.00 28.40 289 VAL B C 1
ATOM 4498 O O . VAL B 1 289 ? 54.815 -16.284 -25.161 1.00 29.00 289 VAL B O 1
ATOM 4502 N N . ARG B 1 290 ? 54.636 -18.021 -23.734 1.00 31.29 290 ARG B N 1
ATOM 4503 C CA A ARG B 1 290 ? 55.460 -18.956 -24.506 0.50 32.48 290 ARG B CA 1
ATOM 4504 C CA B ARG B 1 290 ? 55.452 -18.923 -24.568 0.50 33.00 290 ARG B CA 1
ATOM 4505 C C . ARG B 1 290 ? 54.593 -19.861 -25.422 1.00 33.26 290 ARG B C 1
ATOM 4506 O O . ARG B 1 290 ? 53.394 -20.116 -25.127 1.00 34.23 290 ARG B O 1
ATOM 4521 N N . VAL C 1 24 ? 13.314 27.811 7.985 1.00 39.11 24 VAL C N 1
ATOM 4522 C CA . VAL C 1 24 ? 13.393 26.782 9.035 1.00 38.92 24 VAL C CA 1
ATOM 4523 C C . VAL C 1 24 ? 14.822 26.182 9.245 1.00 37.36 24 VAL C C 1
ATOM 4524 O O . VAL C 1 24 ? 15.553 25.790 8.309 1.00 37.29 24 VAL C O 1
ATOM 4528 N N . LEU C 1 25 ? 15.175 26.108 10.517 1.00 34.33 25 LEU C N 1
ATOM 4529 C CA . LEU C 1 25 ? 16.271 25.293 10.988 1.00 30.99 25 LEU C CA 1
ATOM 4530 C C . LEU C 1 25 ? 15.723 23.907 11.267 1.00 30.64 25 LEU C C 1
ATOM 4531 O O . LEU C 1 25 ? 14.570 23.733 11.670 1.00 30.63 25 LEU C O 1
ATOM 4536 N N . LYS C 1 26 ? 16.534 22.883 11.074 1.00 28.39 26 LYS C N 1
ATOM 4537 C CA . LYS C 1 26 ? 16.018 21.554 11.332 1.00 29.10 26 LYS C CA 1
ATOM 4538 C C . LYS C 1 26 ? 16.370 21.141 12.786 1.00 26.32 26 LYS C C 1
ATOM 4539 O O . LYS C 1 26 ? 17.498 21.347 13.233 1.00 25.84 26 LYS C O 1
ATOM 4545 N N . ARG C 1 27 ? 15.396 20.621 13.503 1.00 25.65 27 ARG C N 1
ATOM 4546 C CA . ARG C 1 27 ? 15.630 20.073 14.810 1.00 24.58 27 ARG C CA 1
ATOM 4547 C C . ARG C 1 27 ? 16.479 18.763 14.657 1.00 23.81 27 ARG C C 1
ATOM 4548 O O . ARG C 1 27 ? 16.171 17.922 13.823 1.00 23.57 27 ARG C O 1
ATOM 4556 N N . ARG C 1 28 ? 17.519 18.595 15.457 1.00 21.76 28 ARG C N 1
ATOM 4557 C CA . ARG C 1 28 ? 18.298 17.376 15.327 1.00 22.05 28 ARG C CA 1
ATOM 4558 C C . ARG C 1 28 ? 17.468 16.184 15.841 1.00 21.74 28 ARG C C 1
ATOM 4559 O O . ARG C 1 28 ? 16.796 16.232 16.945 1.00 19.99 28 ARG C O 1
ATOM 4567 N N . LYS C 1 29 ? 17.549 15.092 15.071 1.00 20.25 29 LYS C N 1
ATOM 4568 C CA A LYS C 1 29 ? 16.682 13.959 15.358 0.50 20.55 29 LYS C CA 1
ATOM 4569 C CA B LYS C 1 29 ? 16.782 13.878 15.243 0.50 20.78 29 LYS C CA 1
ATOM 4570 C C . LYS C 1 29 ? 17.156 13.255 16.624 1.00 20.19 29 LYS C C 1
ATOM 4571 O O . LYS C 1 29 ? 18.333 13.073 16.851 1.00 20.77 29 LYS C O 1
ATOM 4582 N N . LYS C 1 30 ? 16.183 12.924 17.477 1.00 20.38 30 LYS C N 1
ATOM 4583 C CA . LYS C 1 30 ? 16.419 12.203 18.750 1.00 20.93 30 LYS C CA 1
ATOM 4584 C C . LYS C 1 30 ? 15.788 10.827 18.695 1.00 21.45 30 LYS C C 1
ATOM 4585 O O . LYS C 1 30 ? 16.309 9.856 19.261 1.00 18.44 30 LYS C O 1
ATOM 4591 N N . SER C 1 31 ? 14.655 10.699 17.992 1.00 22.31 31 SER C N 1
ATOM 4592 C CA . SER C 1 31 ? 13.991 9.442 17.722 1.00 23.62 31 SER C CA 1
ATOM 4593 C C . SER C 1 31 ? 14.952 8.368 17.178 1.00 22.21 31 SER C C 1
ATOM 4594 O O . SER C 1 31 ? 15.573 8.547 16.132 1.00 22.08 31 SER C O 1
ATOM 4597 N N . GLY C 1 32 ? 15.126 7.270 17.919 1.00 20.92 32 GLY C N 1
ATOM 4598 C CA . GLY C 1 32 ? 15.951 6.185 17.449 1.00 19.02 32 GLY C CA 1
ATOM 4599 C C . GLY C 1 32 ? 17.448 6.404 17.803 1.00 17.83 32 GLY C C 1
ATOM 4600 O O . GLY C 1 32 ? 18.306 5.511 17.565 1.00 19.34 32 GLY C O 1
ATOM 4601 N N . TYR C 1 33 ? 17.731 7.591 18.342 1.00 15.66 33 TYR C N 1
ATOM 4602 C CA . TYR C 1 33 ? 19.122 8.047 18.608 1.00 14.35 33 TYR C CA 1
ATOM 4603 C C . TYR C 1 33 ? 19.182 8.470 20.096 1.00 14.40 33 TYR C C 1
ATOM 4604 O O . TYR C 1 33 ? 18.603 7.738 20.929 1.00 16.01 33 TYR C O 1
ATOM 4613 N N . GLY C 1 34 ? 19.851 9.611 20.391 1.00 14.11 34 GLY C N 1
ATOM 4614 C CA . GLY C 1 34 ? 19.799 10.191 21.775 1.00 14.60 34 GLY C CA 1
ATOM 4615 C C . GLY C 1 34 ? 21.174 10.288 22.493 1.00 14.54 34 GLY C C 1
ATOM 4616 O O . GLY C 1 34 ? 21.264 10.547 23.695 1.00 15.65 34 GLY C O 1
ATOM 4617 N N . TYR C 1 35 ? 22.261 10.103 21.776 1.00 14.64 35 TYR C N 1
ATOM 4618 C CA . TYR C 1 35 ? 23.573 10.327 22.381 1.00 13.38 35 TYR C CA 1
ATOM 4619 C C . TYR C 1 35 ? 24.055 11.760 22.295 1.00 14.66 35 TYR C C 1
ATOM 4620 O O . TYR C 1 35 ? 24.003 12.384 21.193 1.00 15.76 35 TYR C O 1
ATOM 4629 N N . ILE C 1 36 ? 24.503 12.300 23.420 1.00 11.31 36 ILE C N 1
ATOM 4630 C CA . ILE C 1 36 ? 25.094 13.615 23.460 1.00 13.39 36 ILE C CA 1
ATOM 4631 C C . ILE C 1 36 ? 26.523 13.394 23.946 1.00 12.98 36 ILE C C 1
ATOM 4632 O O . ILE C 1 36 ? 26.680 12.646 24.952 1.00 12.77 36 ILE C O 1
ATOM 4637 N N . PRO C 1 37 ? 27.570 13.933 23.279 1.00 12.41 37 PRO C N 1
ATOM 4638 C CA . PRO C 1 37 ? 28.979 13.721 23.709 1.00 13.85 37 PRO C CA 1
ATOM 4639 C C . PRO C 1 37 ? 29.200 14.084 25.186 1.00 13.21 37 PRO C C 1
ATOM 4640 O O . PRO C 1 37 ? 28.730 15.121 25.653 1.00 12.58 37 PRO C O 1
ATOM 4644 N N . ASP C 1 38 ? 29.964 13.263 25.918 1.00 11.72 38 ASP C N 1
ATOM 4645 C CA . ASP C 1 38 ? 30.253 13.586 27.280 1.00 12.94 38 ASP C CA 1
ATOM 4646 C C . ASP C 1 38 ? 31.002 14.938 27.358 1.00 12.16 38 ASP C C 1
ATOM 4647 O O . ASP C 1 38 ? 31.985 15.191 26.600 1.00 13.05 38 ASP C O 1
ATOM 4652 N N . ILE C 1 39 ? 30.684 15.719 28.400 1.00 12.11 39 ILE C N 1
ATOM 4653 C CA . ILE C 1 39 ? 31.637 16.708 28.877 1.00 15.70 39 ILE C CA 1
ATOM 4654 C C . ILE C 1 39 ? 32.831 15.955 29.493 1.00 14.65 39 ILE C C 1
ATOM 4655 O O . ILE C 1 39 ? 32.607 14.974 30.261 1.00 15.10 39 ILE C O 1
ATOM 4660 N N . ALA C 1 40 ? 34.062 16.400 29.181 1.00 15.93 40 ALA C N 1
ATOM 4661 C CA . ALA C 1 40 ? 35.250 15.669 29.698 1.00 16.58 40 ALA C CA 1
ATOM 4662 C C . ALA C 1 40 ? 35.438 16.024 31.148 1.00 15.90 40 ALA C C 1
ATOM 4663 O O . ALA C 1 40 ? 35.080 17.104 31.551 1.00 16.68 40 ALA C O 1
ATOM 4665 N N . ASP C 1 41 ? 35.936 15.066 31.930 1.00 15.26 41 ASP C N 1
ATOM 4666 C CA . ASP C 1 41 ? 36.254 15.222 33.333 1.00 13.96 41 ASP C CA 1
ATOM 4667 C C . ASP C 1 41 ? 37.594 14.499 33.547 1.00 15.51 41 ASP C C 1
ATOM 4668 O O . ASP C 1 41 ? 37.726 13.285 33.248 1.00 14.16 41 ASP C O 1
ATOM 4673 N N . ILE C 1 42 ? 38.605 15.280 33.901 1.00 15.86 42 ILE C N 1
ATOM 4674 C CA . ILE C 1 42 ? 39.981 14.686 33.989 1.00 16.42 42 ILE C CA 1
ATOM 4675 C C . ILE C 1 42 ? 40.074 13.607 35.056 1.00 16.34 42 ILE C C 1
ATOM 4676 O O . ILE C 1 42 ? 41.087 12.866 35.035 1.00 19.16 42 ILE C O 1
ATOM 4681 N N . ARG C 1 43 ? 39.041 13.466 35.927 1.00 15.24 43 ARG C N 1
ATOM 4682 C CA . ARG C 1 43 ? 39.010 12.457 36.992 1.00 16.50 43 ARG C CA 1
ATOM 4683 C C . ARG C 1 43 ? 38.574 11.096 36.442 1.00 16.26 43 ARG C C 1
ATOM 4684 O O . ARG C 1 43 ? 38.656 10.111 37.198 1.00 17.38 43 ARG C O 1
ATOM 4692 N N . ASP C 1 44 ? 38.110 11.019 35.167 1.00 14.32 44 ASP C N 1
ATOM 4693 C CA . ASP C 1 44 ? 37.563 9.771 34.637 1.00 15.12 44 ASP C CA 1
ATOM 4694 C C . ASP C 1 44 ? 38.626 8.644 34.771 1.00 15.17 44 ASP C C 1
ATOM 4695 O O . ASP C 1 44 ? 39.790 8.844 34.376 1.00 15.13 44 ASP C O 1
ATOM 4700 N N . PHE C 1 45 ? 38.208 7.513 35.323 1.00 17.86 45 PHE C N 1
ATOM 4701 C CA . PHE C 1 45 ? 39.165 6.368 35.498 1.00 17.04 45 PHE C CA 1
ATOM 4702 C C . PHE C 1 45 ? 39.528 5.849 34.106 1.00 20.58 45 PHE C C 1
ATOM 4703 O O . PHE C 1 45 ? 38.700 5.968 33.121 1.00 17.42 45 PHE C O 1
ATOM 4711 N N . SER C 1 46 ? 40.761 5.308 33.963 1.00 20.45 46 SER C N 1
ATOM 4712 C CA A SER C 1 46 ? 41.174 4.736 32.694 0.50 21.64 46 SER C CA 1
ATOM 4713 C CA B SER C 1 46 ? 41.138 4.722 32.677 0.50 22.13 46 SER C CA 1
ATOM 4714 C C . SER C 1 46 ? 41.090 3.210 32.783 1.00 23.25 46 SER C C 1
ATOM 4715 O O . SER C 1 46 ? 41.534 2.626 33.777 1.00 24.67 46 SER C O 1
ATOM 4720 N N . TYR C 1 47 ? 40.535 2.577 31.763 1.00 21.77 47 TYR C N 1
ATOM 4721 C CA . TYR C 1 47 ? 40.482 1.130 31.693 1.00 23.22 47 TYR C CA 1
ATOM 4722 C C . TYR C 1 47 ? 41.863 0.716 31.242 1.00 23.24 47 TYR C C 1
ATOM 4723 O O . TYR C 1 47 ? 42.336 1.105 30.145 1.00 21.74 47 TYR C O 1
ATOM 4732 N N . THR C 1 48 ? 42.575 -0.021 32.102 1.00 24.93 48 THR C N 1
ATOM 4733 C CA . THR C 1 48 ? 43.954 -0.366 31.707 1.00 26.80 48 THR C CA 1
ATOM 4734 C C . THR C 1 48 ? 44.081 -1.872 31.461 1.00 25.55 48 THR C C 1
ATOM 4735 O O . THR C 1 48 ? 43.898 -2.646 32.371 1.00 27.94 48 THR C O 1
ATOM 4739 N N . PRO C 1 49 ? 44.359 -2.281 30.221 1.00 27.19 49 PRO C N 1
ATOM 4740 C CA . PRO C 1 49 ? 44.383 -3.760 30.039 1.00 27.80 49 PRO C CA 1
ATOM 4741 C C . PRO C 1 49 ? 45.739 -4.263 30.519 1.00 29.75 49 PRO C C 1
ATOM 4742 O O . PRO C 1 49 ? 46.719 -3.514 30.368 1.00 30.72 49 PRO C O 1
ATOM 4746 N N . GLU C 1 50 ? 45.819 -5.461 31.102 1.00 30.56 50 GLU C N 1
ATOM 4747 C CA A GLU C 1 50 ? 47.134 -6.053 31.399 0.50 31.72 50 GLU C CA 1
ATOM 4748 C CA B GLU C 1 50 ? 47.151 -6.081 31.412 0.50 31.68 50 GLU C CA 1
ATOM 4749 C C . GLU C 1 50 ? 47.919 -6.229 30.110 1.00 31.99 50 GLU C C 1
ATOM 4750 O O . GLU C 1 50 ? 47.335 -6.512 29.064 1.00 32.24 50 GLU C O 1
ATOM 4761 N N . LYS C 1 51 ? 49.240 -6.017 30.175 1.00 33.72 51 LYS C N 1
ATOM 4762 C CA . LYS C 1 51 ? 50.102 -6.045 28.984 1.00 35.44 51 LYS C CA 1
ATOM 4763 C C . LYS C 1 51 ? 50.145 -7.420 28.342 1.00 35.18 51 LYS C C 1
ATOM 4764 O O . LYS C 1 51 ? 50.270 -7.553 27.085 1.00 35.64 51 LYS C O 1
ATOM 4770 N N . SER C 1 52 ? 49.971 -8.442 29.173 1.00 34.12 52 SER C N 1
ATOM 4771 C CA . SER C 1 52 ? 50.024 -9.779 28.637 1.00 34.14 52 SER C CA 1
ATOM 4772 C C . SER C 1 52 ? 48.774 -10.024 27.770 1.00 33.68 52 SER C C 1
ATOM 4773 O O . SER C 1 52 ? 48.825 -10.832 26.844 1.00 34.74 52 SER C O 1
ATOM 4776 N N . VAL C 1 53 ? 47.669 -9.308 28.059 1.00 32.75 53 VAL C N 1
ATOM 4777 C CA . VAL C 1 53 ? 46.378 -9.412 27.293 1.00 30.36 53 VAL C CA 1
ATOM 4778 C C . VAL C 1 53 ? 46.501 -8.871 25.850 1.00 28.71 53 VAL C C 1
ATOM 4779 O O . VAL C 1 53 ? 46.112 -9.538 24.887 1.00 27.27 53 VAL C O 1
ATOM 4783 N N . ILE C 1 54 ? 47.015 -7.659 25.710 1.00 29.35 54 ILE C N 1
ATOM 4784 C CA . ILE C 1 54 ? 47.254 -7.037 24.388 1.00 29.79 54 ILE C CA 1
ATOM 4785 C C . ILE C 1 54 ? 48.190 -7.889 23.504 1.00 31.25 54 ILE C C 1
ATOM 4786 O O . ILE C 1 54 ? 48.016 -7.934 22.294 1.00 29.83 54 ILE C O 1
ATOM 4791 N N . ALA C 1 55 ? 49.151 -8.575 24.147 1.00 31.81 55 ALA C N 1
ATOM 4792 C CA . ALA C 1 55 ? 50.077 -9.517 23.467 1.00 32.25 55 ALA C CA 1
ATOM 4793 C C . ALA C 1 55 ? 49.465 -10.886 23.119 1.00 31.79 55 ALA C C 1
ATOM 4794 O O . ALA C 1 55 ? 50.090 -11.727 22.420 1.00 33.54 55 ALA C O 1
ATOM 4796 N N . ALA C 1 56 ? 48.303 -11.161 23.668 1.00 28.61 56 ALA C N 1
ATOM 4797 C CA . ALA C 1 56 ? 47.653 -12.410 23.460 1.00 28.35 56 ALA C CA 1
ATOM 4798 C C . ALA C 1 56 ? 46.246 -12.237 22.879 1.00 26.99 56 ALA C C 1
ATOM 4799 O O . ALA C 1 56 ? 45.345 -13.006 23.200 1.00 26.20 56 ALA C O 1
ATOM 4801 N N . LEU C 1 57 ? 46.029 -11.197 22.045 1.00 26.37 57 LEU C N 1
ATOM 4802 C CA . LEU C 1 57 ? 44.670 -10.986 21.517 1.00 26.38 57 LEU C CA 1
ATOM 4803 C C . LEU C 1 57 ? 44.248 -11.978 20.443 1.00 25.23 57 LEU C C 1
ATOM 4804 O O . LEU C 1 57 ? 44.917 -12.121 19.441 1.00 27.69 57 LEU C O 1
ATOM 4809 N N . PRO C 1 58 ? 43.122 -12.618 20.664 1.00 24.57 58 PRO C N 1
ATOM 4810 C CA . PRO C 1 58 ? 42.463 -13.596 19.804 1.00 25.61 58 PRO C CA 1
ATOM 4811 C C . PRO C 1 58 ? 42.129 -12.902 18.487 1.00 26.33 58 PRO C C 1
ATOM 4812 O O . PRO C 1 58 ? 41.882 -11.687 18.495 1.00 25.67 58 PRO C O 1
ATOM 4816 N N . PRO C 1 59 ? 42.128 -13.636 17.375 1.00 25.49 59 PRO C N 1
ATOM 4817 C CA . PRO C 1 59 ? 41.811 -12.927 16.120 1.00 25.23 59 PRO C CA 1
ATOM 4818 C C . PRO C 1 59 ? 40.282 -12.534 16.089 1.00 24.42 59 PRO C C 1
ATOM 4819 O O . PRO C 1 59 ? 39.893 -11.703 15.295 1.00 24.24 59 PRO C O 1
ATOM 4823 N N . LYS C 1 60 ? 39.480 -13.151 16.938 1.00 23.89 60 LYS C N 1
ATOM 4824 C CA . LYS C 1 60 ? 37.998 -13.020 16.938 1.00 22.84 60 LYS C CA 1
ATOM 4825 C C . LYS C 1 60 ? 37.378 -13.223 18.304 1.00 23.19 60 LYS C C 1
ATOM 4826 O O . LYS C 1 60 ? 37.742 -14.205 18.989 1.00 23.62 60 LYS C O 1
ATOM 4832 N N . VAL C 1 61 ? 36.427 -12.349 18.710 1.00 20.00 61 VAL C N 1
ATOM 4833 C CA . VAL C 1 61 ? 35.734 -12.465 20.005 1.00 18.98 61 VAL C CA 1
ATOM 4834 C C . VAL C 1 61 ? 34.280 -12.232 19.752 1.00 20.01 61 VAL C C 1
ATOM 4835 O O . VAL C 1 61 ? 33.859 -11.290 19.019 1.00 18.52 61 VAL C O 1
ATOM 4839 N N . ASP C 1 62 ? 33.465 -13.055 20.350 1.00 18.75 62 ASP C N 1
ATOM 4840 C CA . ASP C 1 62 ? 32.035 -12.857 20.220 1.00 20.03 62 ASP C CA 1
ATOM 4841 C C . ASP C 1 62 ? 31.416 -13.078 21.554 1.00 20.28 62 ASP C C 1
ATOM 4842 O O . ASP C 1 62 ? 31.281 -14.233 21.992 1.00 22.27 62 ASP C O 1
ATOM 4847 N N . LEU C 1 63 ? 31.077 -11.981 22.246 1.00 19.45 63 LEU C N 1
ATOM 4848 C CA . LEU C 1 63 ? 30.344 -12.071 23.528 1.00 19.19 63 LEU C CA 1
ATOM 4849 C C . LEU C 1 63 ? 28.808 -11.948 23.383 1.00 19.14 63 LEU C C 1
ATOM 4850 O O . LEU C 1 63 ? 28.085 -11.890 24.370 1.00 20.32 63 LEU C O 1
ATOM 4855 N N . THR C 1 64 ? 28.279 -11.927 22.163 1.00 20.78 64 THR C N 1
ATOM 4856 C CA . THR C 1 64 ? 26.807 -11.814 21.964 1.00 20.56 64 THR C CA 1
ATOM 4857 C C . THR C 1 64 ? 25.990 -12.660 22.952 1.00 21.48 64 THR C C 1
ATOM 4858 O O . THR C 1 64 ? 26.199 -13.901 23.004 1.00 20.66 64 THR C O 1
ATOM 4862 N N . PRO C 1 65 ? 25.158 -12.017 23.799 1.00 20.68 65 PRO C N 1
ATOM 4863 C CA . PRO C 1 65 ? 24.528 -12.732 24.899 1.00 21.00 65 PRO C CA 1
ATOM 4864 C C . PRO C 1 65 ? 23.200 -13.385 24.430 1.00 23.01 65 PRO C C 1
ATOM 4865 O O . PRO C 1 65 ? 22.793 -13.117 23.297 1.00 22.12 65 PRO C O 1
ATOM 4869 N N . PRO C 1 66 ? 22.522 -14.227 25.269 1.00 22.11 66 PRO C N 1
ATOM 4870 C CA . PRO C 1 66 ? 21.274 -14.800 24.789 1.00 23.82 66 PRO C CA 1
ATOM 4871 C C . PRO C 1 66 ? 20.068 -13.857 24.693 1.00 24.56 66 PRO C C 1
ATOM 4872 O O . PRO C 1 66 ? 19.161 -14.122 23.882 1.00 26.49 66 PRO C O 1
ATOM 4876 N N . PHE C 1 67 ? 20.059 -12.748 25.463 1.00 22.67 67 PHE C N 1
ATOM 4877 C CA . PHE C 1 67 ? 18.858 -11.900 25.539 1.00 21.28 67 PHE C CA 1
ATOM 4878 C C . PHE C 1 67 ? 18.726 -11.087 24.263 1.00 19.78 67 PHE C C 1
ATOM 4879 O O . PHE C 1 67 ? 19.712 -10.544 23.772 1.00 18.39 67 PHE C O 1
ATOM 4887 N N . GLN C 1 68 ? 17.518 -11.107 23.695 1.00 19.31 68 GLN C N 1
ATOM 4888 C CA . GLN C 1 68 ? 17.230 -10.452 22.394 1.00 20.84 68 GLN C CA 1
ATOM 4889 C C . GLN C 1 68 ? 17.552 -8.942 22.506 1.00 18.83 68 GLN C C 1
ATOM 4890 O O . GLN C 1 68 ? 17.498 -8.356 23.614 1.00 17.16 68 GLN C O 1
ATOM 4896 N N . VAL C 1 69 ? 17.839 -8.299 21.368 1.00 17.84 69 VAL C N 1
ATOM 4897 C CA . VAL C 1 69 ? 17.909 -6.824 21.345 1.00 17.28 69 VAL C CA 1
ATOM 4898 C C . VAL C 1 69 ? 16.606 -6.142 21.838 1.00 18.06 69 VAL C C 1
ATOM 4899 O O . VAL C 1 69 ? 15.495 -6.703 21.718 1.00 17.60 69 VAL C O 1
ATOM 4903 N N . TYR C 1 70 ? 16.747 -4.922 22.376 1.00 16.13 70 TYR C N 1
ATOM 4904 C CA . TYR C 1 70 ? 15.579 -4.137 22.722 1.00 16.50 70 TYR C CA 1
ATOM 4905 C C . TYR C 1 70 ? 15.219 -3.314 21.479 1.00 17.01 70 TYR C C 1
ATOM 4906 O O . TYR C 1 70 ? 16.032 -3.219 20.511 1.00 17.66 70 TYR C O 1
ATOM 4915 N N . ASP C 1 71 ? 14.054 -2.666 21.527 1.00 17.25 71 ASP C N 1
ATOM 4916 C CA . ASP C 1 71 ? 13.672 -1.670 20.531 1.00 16.54 71 ASP C CA 1
ATOM 4917 C C . ASP C 1 71 ? 13.348 -0.411 21.333 1.00 16.65 71 ASP C C 1
ATOM 4918 O O . ASP C 1 71 ? 12.421 -0.348 22.149 1.00 17.33 71 ASP C O 1
ATOM 4923 N N . GLN C 1 72 ? 14.157 0.615 21.132 1.00 14.07 72 GLN C N 1
ATOM 4924 C CA . GLN C 1 72 ? 13.966 1.836 21.889 1.00 14.75 72 GLN C CA 1
ATOM 4925 C C . GLN C 1 72 ? 12.783 2.627 21.310 1.00 16.50 72 GLN C C 1
ATOM 4926 O O . GLN C 1 72 ? 12.310 3.575 21.944 1.00 17.36 72 GLN C O 1
ATOM 4932 N N . GLY C 1 73 ? 12.411 2.288 20.074 1.00 17.76 73 GLY C N 1
ATOM 4933 C CA . GLY C 1 73 ? 11.269 3.008 19.411 1.00 17.67 73 GLY C CA 1
ATOM 4934 C C . GLY C 1 73 ? 11.564 4.488 19.223 1.00 17.15 73 GLY C C 1
ATOM 4935 O O . GLY C 1 73 ? 12.686 4.917 18.932 1.00 18.04 73 GLY C O 1
ATOM 4936 N N . ARG C 1 74 ? 10.526 5.313 19.422 1.00 19.57 74 ARG C N 1
ATOM 4937 C CA . ARG C 1 74 ? 10.538 6.703 18.868 1.00 20.51 74 ARG C CA 1
ATOM 4938 C C . ARG C 1 74 ? 11.097 7.776 19.826 1.00 21.54 74 ARG C C 1
ATOM 4939 O O . ARG C 1 74 ? 10.670 8.942 19.789 1.00 20.18 74 ARG C O 1
ATOM 4947 N N . ILE C 1 75 ? 11.933 7.372 20.786 1.00 20.09 75 ILE C N 1
ATOM 4948 C CA . ILE C 1 75 ? 12.511 8.329 21.727 1.00 19.02 75 ILE C CA 1
ATOM 4949 C C . ILE C 1 75 ? 14.057 8.242 21.725 1.00 18.27 75 ILE C C 1
ATOM 4950 O O . ILE C 1 75 ? 14.621 7.287 21.165 1.00 15.43 75 ILE C O 1
ATOM 4955 N N . GLY C 1 76 ? 14.685 9.268 22.314 1.00 14.78 76 GLY C N 1
ATOM 4956 C CA . GLY C 1 76 ? 16.121 9.381 22.298 1.00 13.00 76 GLY C CA 1
ATOM 4957 C C . GLY C 1 76 ? 16.788 8.703 23.494 1.00 13.31 76 GLY C C 1
ATOM 4958 O O . GLY C 1 76 ? 17.590 9.314 24.119 1.00 12.69 76 GLY C O 1
ATOM 4959 N N . SER C 1 77 ? 16.440 7.452 23.730 1.00 13.95 77 SER C N 1
ATOM 4960 C CA . SER C 1 77 ? 16.853 6.702 24.940 1.00 13.81 77 SER C CA 1
ATOM 4961 C C . SER C 1 77 ? 18.039 5.736 24.651 1.00 13.40 77 SER C C 1
ATOM 4962 O O . SER C 1 77 ? 18.223 4.742 25.377 1.00 13.35 77 SER C O 1
ATOM 4965 N N . CYS C 1 78 ? 18.765 5.974 23.564 1.00 11.86 78 CYS C N 1
ATOM 4966 C CA . CYS C 1 78 ? 19.886 4.971 23.202 1.00 13.16 78 CYS C CA 1
ATOM 4967 C C . CYS C 1 78 ? 20.863 4.733 24.339 1.00 12.45 78 CYS C C 1
ATOM 4968 O O . CYS C 1 78 ? 21.242 3.549 24.551 1.00 12.89 78 CYS C O 1
ATOM 4971 N N . THR C 1 79 ? 21.302 5.780 25.027 1.00 14.19 79 THR C N 1
ATOM 4972 C CA . THR C 1 79 ? 22.284 5.553 26.127 1.00 13.99 79 THR C CA 1
ATOM 4973 C C . THR C 1 79 ? 21.678 4.605 27.201 1.00 14.09 79 THR C C 1
ATOM 4974 O O . THR C 1 79 ? 22.431 3.747 27.738 1.00 13.27 79 THR C O 1
ATOM 4978 N N . ALA C 1 80 ? 20.368 4.704 27.511 1.00 12.20 80 ALA C N 1
ATOM 4979 C CA . ALA C 1 80 ? 19.755 3.873 28.555 1.00 12.68 80 ALA C CA 1
ATOM 4980 C C . ALA C 1 80 ? 19.589 2.458 28.024 1.00 13.11 80 ALA C C 1
ATOM 4981 O O . ALA C 1 80 ? 19.657 1.511 28.765 1.00 14.65 80 ALA C O 1
ATOM 4983 N N . ASN C 1 81 ? 19.322 2.318 26.709 1.00 12.87 81 ASN C N 1
ATOM 4984 C CA . ASN C 1 81 ? 19.285 0.975 26.066 1.00 12.50 81 ASN C CA 1
ATOM 4985 C C . ASN C 1 81 ? 20.662 0.268 26.025 1.00 12.39 81 ASN C C 1
ATOM 4986 O O . ASN C 1 81 ? 20.764 -0.927 26.369 1.00 14.59 81 ASN C O 1
ATOM 4991 N N . ALA C 1 82 ? 21.711 0.995 25.711 1.00 13.23 82 ALA C N 1
ATOM 4992 C CA . ALA C 1 82 ? 23.091 0.435 25.710 1.00 11.18 82 ALA C CA 1
ATOM 4993 C C . ALA C 1 82 ? 23.437 0.062 27.144 1.00 13.81 82 ALA C C 1
ATOM 4994 O O . ALA C 1 82 ? 23.953 -1.021 27.388 1.00 12.77 82 ALA C O 1
ATOM 4996 N N . LEU C 1 83 ? 23.110 0.942 28.085 1.00 12.31 83 LEU C N 1
ATOM 4997 C CA . LEU C 1 83 ? 23.603 0.704 29.484 1.00 13.12 83 LEU C CA 1
ATOM 4998 C C . LEU C 1 83 ? 22.735 -0.367 30.152 1.00 14.67 83 LEU C C 1
ATOM 4999 O O . LEU C 1 83 ? 23.240 -1.165 30.939 1.00 15.40 83 LEU C O 1
ATOM 5004 N N . ALA C 1 84 ? 21.451 -0.423 29.822 1.00 13.48 84 ALA C N 1
ATOM 5005 C CA . ALA C 1 84 ? 20.640 -1.454 30.391 1.00 13.88 84 ALA C CA 1
ATOM 5006 C C . ALA C 1 84 ? 21.179 -2.832 29.974 1.00 14.19 84 ALA C C 1
ATOM 5007 O O . ALA C 1 84 ? 21.200 -3.786 30.784 1.00 16.04 84 ALA C O 1
ATOM 5009 N N . ALA C 1 85 ? 21.632 -2.946 28.715 1.00 12.62 85 ALA C N 1
ATOM 5010 C CA . ALA C 1 85 ? 22.138 -4.204 28.224 1.00 12.15 85 ALA C CA 1
ATOM 5011 C C . ALA C 1 85 ? 23.494 -4.485 28.869 1.00 13.51 85 ALA C C 1
ATOM 5012 O O . ALA C 1 85 ? 23.767 -5.662 29.139 1.00 16.88 85 ALA C O 1
ATOM 5014 N N . ALA C 1 86 ? 24.283 -3.470 29.192 1.00 14.36 86 ALA C N 1
ATOM 5015 C CA . ALA C 1 86 ? 25.537 -3.741 29.880 1.00 15.05 86 ALA C CA 1
ATOM 5016 C C . ALA C 1 86 ? 25.274 -4.335 31.240 1.00 15.86 86 ALA C C 1
ATOM 5017 O O . ALA C 1 86 ? 25.975 -5.270 31.657 1.00 17.18 86 ALA C O 1
ATOM 5019 N N . ILE C 1 87 ? 24.244 -3.823 31.918 1.00 15.58 87 ILE C N 1
ATOM 5020 C CA . ILE C 1 87 ? 23.839 -4.334 33.260 1.00 16.28 87 ILE C CA 1
ATOM 5021 C C . ILE C 1 87 ? 23.297 -5.772 33.165 1.00 16.78 87 ILE C C 1
ATOM 5022 O O . ILE C 1 87 ? 23.703 -6.679 33.944 1.00 16.43 87 ILE C O 1
ATOM 5027 N N . GLN C 1 88 ? 22.424 -5.996 32.177 1.00 16.16 88 GLN C N 1
ATOM 5028 C CA . GLN C 1 88 ? 21.848 -7.315 31.981 1.00 17.12 88 GLN C CA 1
ATOM 5029 C C . GLN C 1 88 ? 22.945 -8.304 31.662 1.00 17.88 88 GLN C C 1
ATOM 5030 O O . GLN C 1 88 ? 22.978 -9.358 32.273 1.00 17.56 88 GLN C O 1
ATOM 5036 N N . PHE C 1 89 ? 23.919 -7.909 30.830 1.00 15.92 89 PHE C N 1
ATOM 5037 C CA . PHE C 1 89 ? 25.040 -8.760 30.460 1.00 18.13 89 PHE C CA 1
ATOM 5038 C C . PHE C 1 89 ? 25.802 -9.124 31.707 1.00 18.23 89 PHE C C 1
ATOM 5039 O O . PHE C 1 89 ? 26.133 -10.310 31.932 1.00 21.20 89 PHE C O 1
ATOM 5047 N N . GLU C 1 90 ? 26.141 -8.088 32.486 1.00 18.72 90 GLU C N 1
ATOM 5048 C CA . GLU C 1 90 ? 27.006 -8.282 33.677 1.00 18.66 90 GLU C CA 1
ATOM 5049 C C . GLU C 1 90 ? 26.302 -9.154 34.712 1.00 20.61 90 GLU C C 1
ATOM 5050 O O . GLU C 1 90 ? 26.969 -9.966 35.383 1.00 22.29 90 GLU C O 1
ATOM 5056 N N . ARG C 1 91 ? 24.982 -9.058 34.850 1.00 20.83 91 ARG C N 1
ATOM 5057 C CA . ARG C 1 91 ? 24.301 -9.889 35.854 1.00 21.74 91 ARG C CA 1
ATOM 5058 C C . ARG C 1 91 ? 24.334 -11.341 35.427 1.00 24.32 91 ARG C C 1
ATOM 5059 O O . ARG C 1 91 ? 24.444 -12.228 36.274 1.00 23.93 91 ARG C O 1
ATOM 5067 N N . ILE C 1 92 ? 24.210 -11.580 34.113 1.00 24.25 92 ILE C N 1
ATOM 5068 C CA . ILE C 1 92 ? 24.375 -12.940 33.595 1.00 24.75 92 ILE C CA 1
ATOM 5069 C C . ILE C 1 92 ? 25.792 -13.478 33.805 1.00 25.59 92 ILE C C 1
ATOM 5070 O O . ILE C 1 92 ? 25.904 -14.628 34.246 1.00 28.58 92 ILE C O 1
ATOM 5075 N N . HIS C 1 93 ? 26.836 -12.698 33.513 1.00 25.71 93 HIS C N 1
ATOM 5076 C CA A HIS C 1 93 ? 28.222 -13.111 33.699 0.50 27.43 93 HIS C CA 1
ATOM 5077 C CA B HIS C 1 93 ? 28.211 -13.101 33.700 0.50 26.83 93 HIS C CA 1
ATOM 5078 C C . HIS C 1 93 ? 28.465 -13.432 35.167 1.00 27.78 93 HIS C C 1
ATOM 5079 O O . HIS C 1 93 ? 29.081 -14.454 35.473 1.00 29.52 93 HIS C O 1
ATOM 5092 N N . ASP C 1 94 ? 27.963 -12.569 36.040 1.00 27.86 94 ASP C N 1
ATOM 5093 C CA . ASP C 1 94 ? 28.177 -12.649 37.496 1.00 29.68 94 ASP C CA 1
ATOM 5094 C C . ASP C 1 94 ? 27.246 -13.682 38.157 1.00 29.64 94 ASP C C 1
ATOM 5095 O O . ASP C 1 94 ? 27.266 -13.790 39.391 1.00 30.65 94 ASP C O 1
ATOM 5100 N N . LYS C 1 95 ? 26.476 -14.424 37.355 1.00 29.96 95 LYS C N 1
ATOM 5101 C CA . LYS C 1 95 ? 25.420 -15.390 37.788 1.00 31.28 95 LYS C CA 1
ATOM 5102 C C . LYS C 1 95 ? 24.501 -14.807 38.904 1.00 32.12 95 LYS C C 1
ATOM 5103 O O . LYS C 1 95 ? 24.345 -15.394 40.033 1.00 32.28 95 LYS C O 1
ATOM 5109 N N . GLN C 1 96 ? 23.929 -13.636 38.635 1.00 29.32 96 GLN C N 1
ATOM 5110 C CA . GLN C 1 96 ? 23.011 -13.010 39.568 1.00 29.41 96 GLN C CA 1
ATOM 5111 C C . GLN C 1 96 ? 21.616 -13.346 39.177 1.00 31.19 96 GLN C C 1
ATOM 5112 O O . GLN C 1 96 ? 21.223 -13.187 38.013 1.00 32.38 96 GLN C O 1
ATOM 5118 N N . SER C 1 97 ? 20.856 -13.866 40.125 1.00 31.07 97 SER C N 1
ATOM 5119 C CA A SER C 1 97 ? 19.471 -14.182 39.873 0.50 31.65 97 SER C CA 1
ATOM 5120 C CA B SER C 1 97 ? 19.473 -14.196 39.883 0.50 31.94 97 SER C CA 1
ATOM 5121 C C . SER C 1 97 ? 18.558 -13.232 40.625 1.00 31.88 97 SER C C 1
ATOM 5122 O O . SER C 1 97 ? 18.911 -12.765 41.700 1.00 33.11 97 SER C O 1
ATOM 5127 N N . PRO C 1 98 ? 17.373 -12.915 40.051 1.00 32.54 98 PRO C N 1
ATOM 5128 C CA . PRO C 1 98 ? 16.882 -13.333 38.746 1.00 32.73 98 PRO C CA 1
ATOM 5129 C C . PRO C 1 98 ? 17.386 -12.446 37.605 1.00 31.71 98 PRO C C 1
ATOM 5130 O O . PRO C 1 98 ? 17.933 -11.343 37.834 1.00 32.61 98 PRO C O 1
ATOM 5134 N N . GLU C 1 99 ? 17.257 -12.969 36.395 1.00 31.13 99 GLU C N 1
ATOM 5135 C CA . GLU C 1 99 ? 17.517 -12.189 35.195 1.00 29.40 99 GLU C CA 1
ATOM 5136 C C . GLU C 1 99 ? 16.312 -11.259 34.969 1.00 29.02 99 GLU C C 1
ATOM 5137 O O . GLU C 1 99 ? 15.167 -11.655 35.160 1.00 29.76 99 GLU C O 1
ATOM 5143 N N . PHE C 1 100 ? 16.557 -9.975 34.689 1.00 26.12 100 PHE C N 1
ATOM 5144 C CA . PHE C 1 100 ? 15.517 -9.044 34.275 1.00 25.24 100 PHE C CA 1
ATOM 5145 C C . PHE C 1 100 ? 16.151 -8.088 33.263 1.00 22.86 100 PHE C C 1
ATOM 5146 O O . PHE C 1 100 ? 17.395 -7.918 33.222 1.00 23.45 100 PHE C O 1
ATOM 5154 N N . ILE C 1 101 ? 15.285 -7.531 32.423 1.00 22.38 101 ILE C N 1
ATOM 5155 C CA . ILE C 1 101 ? 15.650 -6.405 31.586 1.00 20.79 101 ILE C CA 1
ATOM 5156 C C . ILE C 1 101 ? 15.587 -5.198 32.518 1.00 19.74 101 ILE C C 1
ATOM 5157 O O . ILE C 1 101 ? 14.552 -4.923 33.131 1.00 19.52 101 ILE C O 1
ATOM 5162 N N . PRO C 1 102 ? 16.715 -4.472 32.632 1.00 16.87 102 PRO C N 1
ATOM 5163 C CA . PRO C 1 102 ? 16.629 -3.264 33.471 1.00 17.10 102 PRO C CA 1
ATOM 5164 C C . PRO C 1 102 ? 15.723 -2.201 32.851 1.00 17.83 102 PRO C C 1
ATOM 5165 O O . PRO C 1 102 ? 15.603 -2.112 31.608 1.00 18.40 102 PRO C O 1
ATOM 5169 N N . SER C 1 103 ? 15.024 -1.442 33.705 1.00 15.57 103 SER C N 1
ATOM 5170 C CA . SER C 1 103 ? 14.173 -0.360 33.248 1.00 17.34 103 SER C CA 1
ATOM 5171 C C . SER C 1 103 ? 14.938 0.770 32.507 1.00 16.95 103 SER C C 1
ATOM 5172 O O . SER C 1 103 ? 15.651 1.595 33.134 1.00 17.83 103 SER C O 1
ATOM 5175 N N . ARG C 1 104 ? 14.781 0.774 31.169 1.00 17.27 104 ARG C N 1
ATOM 5176 C CA . ARG C 1 104 ? 15.390 1.839 30.342 1.00 16.98 104 ARG C CA 1
ATOM 5177 C C . ARG C 1 104 ? 14.805 3.209 30.611 1.00 16.31 104 ARG C C 1
ATOM 5178 O O . ARG C 1 104 ? 15.521 4.209 30.611 1.00 17.46 104 ARG C O 1
ATOM 5186 N N . LEU C 1 105 ? 13.498 3.256 30.877 1.00 17.53 105 LEU C N 1
ATOM 5187 C CA . LEU C 1 105 ? 12.907 4.572 31.238 1.00 17.59 105 LEU C CA 1
ATOM 5188 C C . LEU C 1 105 ? 13.335 5.033 32.629 1.00 16.64 105 LEU C C 1
ATOM 5189 O O . LEU C 1 105 ? 13.475 6.221 32.811 1.00 16.14 105 LEU C O 1
ATOM 5194 N N . PHE C 1 106 ? 13.596 4.126 33.567 1.00 17.21 106 PHE C N 1
ATOM 5195 C CA . PHE C 1 106 ? 14.233 4.582 34.823 1.00 15.99 106 PHE C CA 1
ATOM 5196 C C . PHE C 1 106 ? 15.585 5.254 34.562 1.00 15.72 106 PHE C C 1
ATOM 5197 O O . PHE C 1 106 ? 15.844 6.308 35.144 1.00 15.25 106 PHE C O 1
ATOM 5205 N N . ILE C 1 107 ? 16.457 4.672 33.724 1.00 14.23 107 ILE C N 1
ATOM 5206 C CA . ILE C 1 107 ? 17.745 5.335 33.506 1.00 13.59 107 ILE C CA 1
ATOM 5207 C C . ILE C 1 107 ? 17.497 6.669 32.815 1.00 14.36 107 ILE C C 1
ATOM 5208 O O . ILE C 1 107 ? 18.076 7.653 33.166 1.00 14.36 107 ILE C O 1
ATOM 5213 N N . TYR C 1 108 ? 16.658 6.662 31.798 1.00 12.69 108 TYR C N 1
ATOM 5214 C CA . TYR C 1 108 ? 16.536 7.835 30.976 1.00 14.36 108 TYR C CA 1
ATOM 5215 C C . TYR C 1 108 ? 15.924 9.019 31.713 1.00 15.00 108 TYR C C 1
ATOM 5216 O O . TYR C 1 108 ? 16.349 10.146 31.513 1.00 14.57 108 TYR C O 1
ATOM 5225 N N . TYR C 1 109 ? 14.949 8.736 32.578 1.00 15.67 109 TYR C N 1
ATOM 5226 C CA . TYR C 1 109 ? 14.333 9.799 33.345 1.00 15.53 109 TYR C CA 1
ATOM 5227 C C . TYR C 1 109 ? 15.427 10.417 34.252 1.00 14.75 109 TYR C C 1
ATOM 5228 O O . TYR C 1 109 ? 15.582 11.652 34.325 1.00 14.27 109 TYR C O 1
ATOM 5237 N N . ASN C 1 110 ? 16.151 9.579 34.988 1.00 14.40 110 ASN C N 1
ATOM 5238 C CA . ASN C 1 110 ? 17.183 10.122 35.878 1.00 14.51 110 ASN C CA 1
ATOM 5239 C C . ASN C 1 110 ? 18.362 10.798 35.155 1.00 13.83 110 ASN C C 1
ATOM 5240 O O . ASN C 1 110 ? 18.923 11.710 35.655 1.00 13.32 110 ASN C O 1
ATOM 5245 N N . GLU C 1 111 ? 18.704 10.351 33.925 1.00 14.82 111 GLU C N 1
ATOM 5246 C CA . GLU C 1 111 ? 19.691 11.045 33.133 1.00 12.95 111 GLU C CA 1
ATOM 5247 C C . GLU C 1 111 ? 19.213 12.499 32.923 1.00 1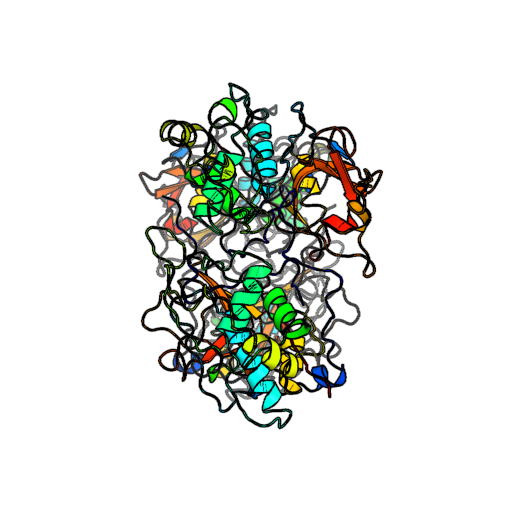2.89 111 GLU C C 1
ATOM 5248 O O . GLU C 1 111 ? 19.985 13.454 33.064 1.00 14.38 111 GLU C O 1
ATOM 5254 N N . ARG C 1 112 ? 17.912 12.676 32.639 1.00 13.86 112 ARG C N 1
ATOM 5255 C CA . ARG C 1 112 ? 17.487 14.060 32.361 1.00 15.15 112 ARG C CA 1
ATOM 5256 C C . ARG C 1 112 ? 17.197 14.911 33.604 1.00 17.81 112 ARG C C 1
ATOM 5257 O O . ARG C 1 112 ? 16.803 16.063 33.474 1.00 17.80 112 ARG C O 1
ATOM 5265 N N . LYS C 1 113 ? 17.409 14.370 34.787 1.00 17.80 113 LYS C N 1
ATOM 5266 C CA . LYS C 1 113 ? 17.455 15.176 35.996 1.00 17.99 113 LYS C CA 1
ATOM 5267 C C . LYS C 1 113 ? 18.824 15.801 36.053 1.00 18.10 113 LYS C C 1
ATOM 5268 O O . LYS C 1 113 ? 19.024 16.832 36.729 1.00 19.05 113 LYS C O 1
ATOM 5274 N N . ILE C 1 114 ? 19.789 15.200 35.334 1.00 16.06 114 ILE C N 1
ATOM 5275 C CA . ILE C 1 114 ? 21.129 15.782 35.308 1.00 14.00 114 ILE C CA 1
ATOM 5276 C C . ILE C 1 114 ? 21.363 16.771 34.177 1.00 16.40 114 ILE C C 1
ATOM 5277 O O . ILE C 1 114 ? 21.920 17.819 34.420 1.00 16.61 114 ILE C O 1
ATOM 5282 N N . GLU C 1 115 ? 21.010 16.369 32.948 1.00 15.96 115 GLU C N 1
ATOM 5283 C CA . GLU C 1 115 ? 21.284 17.174 31.737 1.00 18.36 115 GLU C CA 1
ATOM 5284 C C . GLU C 1 115 ? 20.034 17.012 30.889 1.00 17.30 115 GLU C C 1
ATOM 5285 O O . GLU C 1 115 ? 19.531 15.947 30.784 1.00 18.35 115 GLU C O 1
ATOM 5291 N N . GLY C 1 116 ? 19.560 18.095 30.290 1.00 16.80 116 GLY C N 1
ATOM 5292 C CA . GLY C 1 116 ? 18.287 18.075 29.569 1.00 19.46 116 GLY C CA 1
ATOM 5293 C C . GLY C 1 116 ? 17.160 18.296 30.542 1.00 19.21 116 GLY C C 1
ATOM 5294 O O . GLY C 1 116 ? 17.328 19.018 31.534 1.00 21.64 116 GLY C O 1
ATOM 5295 N N . HIS C 1 117 ? 15.989 17.700 30.271 1.00 18.81 117 HIS C N 1
ATOM 5296 C CA . HIS C 1 117 ? 14.866 17.861 31.163 1.00 17.98 117 HIS C CA 1
ATOM 5297 C C . HIS C 1 117 ? 13.888 16.749 30.980 1.00 16.67 117 HIS C C 1
ATOM 5298 O O . HIS C 1 117 ? 13.686 16.311 29.854 1.00 17.13 117 HIS C O 1
ATOM 5305 N N . VAL C 1 118 ? 13.286 16.278 32.068 1.00 14.83 118 VAL C N 1
ATOM 5306 C CA . VAL C 1 118 ? 12.386 15.127 31.992 1.00 16.81 118 VAL C CA 1
ATOM 5307 C C . VAL C 1 118 ? 11.163 15.344 31.047 1.00 16.77 118 VAL C C 1
ATOM 5308 O O . VAL C 1 118 ? 10.607 14.390 30.572 1.00 17.90 118 VAL C O 1
ATOM 5312 N N . ASN C 1 119 ? 10.762 16.589 30.854 1.00 18.75 119 ASN C N 1
ATOM 5313 C CA . ASN C 1 119 ? 9.611 16.919 29.948 1.00 18.82 119 ASN C CA 1
ATOM 5314 C C . ASN C 1 119 ? 9.897 16.865 28.445 1.00 19.68 119 ASN C C 1
ATOM 5315 O O . ASN C 1 119 ? 8.951 16.989 27.647 1.00 19.30 119 ASN C O 1
ATOM 5320 N N . TYR C 1 120 ? 11.164 16.783 27.998 1.00 17.56 120 TYR C N 1
ATOM 5321 C CA A TYR C 1 120 ? 11.393 16.714 26.560 0.80 17.49 120 TYR C CA 1
ATOM 5322 C CA B TYR C 1 120 ? 11.462 16.758 26.570 0.20 17.71 120 TYR C CA 1
ATOM 5323 C C . TYR C 1 120 ? 12.394 15.609 26.244 1.00 18.25 120 TYR C C 1
ATOM 5324 O O . TYR C 1 120 ? 13.066 15.098 27.164 1.00 16.22 120 TYR C O 1
ATOM 5341 N N . ASP C 1 121 ? 12.501 15.298 24.958 1.00 17.27 121 ASP C N 1
ATOM 5342 C CA . ASP C 1 121 ? 13.286 14.121 24.488 1.00 16.06 121 ASP C CA 1
ATOM 5343 C C . ASP C 1 121 ? 14.679 14.628 24.201 1.00 16.73 121 ASP C C 1
ATOM 5344 O O . ASP C 1 121 ? 15.036 14.847 23.024 1.00 17.62 121 ASP C O 1
ATOM 5349 N N . SER C 1 122 ? 15.477 14.887 25.257 1.00 13.43 122 SER C N 1
ATOM 5350 C CA . SER C 1 122 ? 16.750 15.592 25.095 1.00 14.54 122 SER C CA 1
ATOM 5351 C C . SER C 1 122 ? 17.928 14.664 24.670 1.00 12.03 122 SER C C 1
ATOM 5352 O O . SER C 1 122 ? 18.938 15.163 24.283 1.00 14.92 122 SER C O 1
ATOM 5355 N N . GLY C 1 123 ? 17.710 13.358 24.765 1.00 14.84 123 GLY C N 1
ATOM 5356 C CA . GLY C 1 123 ? 18.806 12.393 24.806 1.00 14.47 123 GLY C CA 1
ATOM 5357 C C . GLY C 1 123 ? 19.663 12.600 26.059 1.00 14.54 123 GLY C C 1
ATOM 5358 O O . GLY C 1 123 ? 19.265 13.277 27.056 1.00 15.51 123 GLY C O 1
ATOM 5359 N N . ALA C 1 124 ? 20.880 12.063 26.046 1.00 13.34 124 ALA C N 1
ATOM 5360 C CA . ALA C 1 124 ? 21.636 12.011 27.299 1.00 11.79 124 ALA C CA 1
ATOM 5361 C C . ALA C 1 124 ? 23.101 11.789 27.009 1.00 12.43 124 ALA C C 1
ATOM 5362 O O . ALA C 1 124 ? 23.444 11.229 25.945 1.00 13.15 124 ALA C O 1
ATOM 5364 N N . MET C 1 125 ? 23.952 12.109 27.995 1.00 11.41 125 MET C N 1
ATOM 5365 C CA . MET C 1 125 ? 25.366 11.761 27.908 1.00 10.86 125 MET C CA 1
ATOM 5366 C C . MET C 1 125 ? 25.550 10.402 28.570 1.00 11.91 125 MET C C 1
ATOM 5367 O O . MET C 1 125 ? 24.925 10.145 29.605 1.00 12.97 125 MET C O 1
ATOM 5372 N N . ILE C 1 126 ? 26.368 9.557 27.930 1.00 10.17 126 ILE C N 1
ATOM 5373 C CA . ILE C 1 126 ? 26.623 8.186 28.523 1.00 10.82 126 ILE C CA 1
ATOM 5374 C C . ILE C 1 126 ? 27.138 8.394 29.947 1.00 11.40 126 ILE C C 1
ATOM 5375 O O . ILE C 1 126 ? 26.800 7.584 30.792 1.00 12.19 126 ILE C O 1
ATOM 5380 N N . ARG C 1 127 ? 27.983 9.389 30.208 1.00 11.97 127 ARG C N 1
ATOM 5381 C CA . ARG C 1 127 ? 28.509 9.513 31.614 1.00 12.91 127 ARG C CA 1
ATOM 5382 C C . ARG C 1 127 ? 27.397 9.717 32.640 1.00 13.23 127 ARG C C 1
ATOM 5383 O O . ARG C 1 127 ? 27.590 9.370 33.852 1.00 12.99 127 ARG C O 1
ATOM 5391 N N . ASP C 1 128 ? 26.303 10.340 32.185 1.00 10.84 128 ASP C N 1
ATOM 5392 C CA . ASP C 1 128 ? 25.152 10.613 33.078 1.00 13.94 128 ASP C CA 1
ATOM 5393 C C . ASP C 1 128 ? 24.331 9.362 33.344 1.00 13.10 128 ASP C C 1
ATOM 5394 O O . ASP C 1 128 ? 23.933 9.126 34.481 1.00 13.33 128 ASP C O 1
ATOM 5399 N N . GLY C 1 129 ? 24.147 8.498 32.332 1.00 12.26 129 GLY C N 1
ATOM 5400 C CA . GLY C 1 129 ? 23.500 7.251 32.498 1.00 12.96 129 GLY C CA 1
ATOM 5401 C C . GLY C 1 129 ? 24.343 6.422 33.484 1.00 14.18 129 GLY C C 1
ATOM 5402 O O . GLY C 1 129 ? 23.805 5.708 34.298 1.00 13.83 129 GLY C O 1
ATOM 5403 N N . ILE C 1 130 ? 25.673 6.507 33.329 1.00 12.08 130 ILE C N 1
ATOM 5404 C CA . ILE C 1 130 ? 26.578 5.742 34.237 1.00 12.67 130 ILE C CA 1
ATOM 5405 C C . ILE C 1 130 ? 26.416 6.300 35.662 1.00 13.80 130 ILE C C 1
ATOM 5406 O O . ILE C 1 130 ? 26.399 5.543 36.623 1.00 12.59 130 ILE C O 1
ATOM 5411 N N . LYS C 1 131 ? 26.283 7.615 35.782 1.00 15.12 131 LYS C N 1
ATOM 5412 C CA . LYS C 1 131 ? 26.146 8.248 37.102 1.00 13.99 131 LYS C CA 1
ATOM 5413 C C . LYS C 1 131 ? 24.862 7.753 37.764 1.00 14.67 131 LYS C C 1
ATOM 5414 O O . LYS C 1 131 ? 24.815 7.495 38.992 1.00 13.51 131 LYS C O 1
ATOM 5420 N N . VAL C 1 132 ? 23.800 7.640 36.971 1.00 14.08 132 VAL C N 1
ATOM 5421 C CA . VAL C 1 132 ? 22.549 7.082 37.428 1.00 15.47 132 VAL C CA 1
ATOM 5422 C C . VAL C 1 132 ? 22.762 5.642 37.974 1.00 16.11 132 VAL C C 1
ATOM 5423 O O . VAL C 1 132 ? 22.297 5.293 39.102 1.00 15.69 132 VAL C O 1
ATOM 5427 N N . LEU C 1 133 ? 23.459 4.824 37.183 1.00 14.52 133 LEU C N 1
ATOM 5428 C CA . LEU C 1 133 ? 23.732 3.450 37.587 1.00 14.97 133 LEU C CA 1
ATOM 5429 C C . LEU C 1 133 ? 24.564 3.358 38.876 1.00 15.10 133 LEU C C 1
ATOM 5430 O O . LEU C 1 133 ? 24.323 2.436 39.734 1.00 16.23 133 LEU C O 1
ATOM 5435 N N . HIS C 1 134 ? 25.454 4.323 39.062 1.00 14.67 134 HIS C N 1
ATOM 5436 C CA . HIS C 1 134 ? 26.371 4.234 40.231 1.00 14.78 134 HIS C CA 1
ATOM 5437 C C . HIS C 1 134 ? 25.663 4.726 41.483 1.00 17.78 134 HIS C C 1
ATOM 5438 O O . HIS C 1 134 ? 25.885 4.157 42.595 1.00 16.85 134 HIS C O 1
ATOM 5445 N N . LYS C 1 135 ? 24.828 5.759 41.344 1.00 17.40 135 LYS C N 1
ATOM 5446 C CA . LYS C 1 135 ? 24.294 6.441 42.526 1.00 18.06 135 LYS C CA 1
ATOM 5447 C C . LYS C 1 135 ? 22.914 6.016 42.884 1.00 19.10 135 LYS C C 1
ATOM 5448 O O . LYS C 1 135 ? 22.532 6.097 44.084 1.00 20.75 135 LYS C O 1
ATOM 5454 N N . LEU C 1 136 ? 22.113 5.676 41.882 1.00 17.48 136 LEU C N 1
ATOM 5455 C CA . LEU C 1 136 ? 20.736 5.225 42.077 1.00 17.67 136 LEU C CA 1
ATOM 5456 C C . LEU C 1 136 ? 20.520 3.739 41.772 1.00 18.82 136 LEU C C 1
ATOM 5457 O O . LEU C 1 136 ? 19.600 3.133 42.257 1.00 19.94 136 LEU C O 1
ATOM 5462 N N . GLY C 1 137 ? 21.292 3.209 40.815 1.00 19.07 137 GLY C N 1
ATOM 5463 C CA . GLY C 1 137 ? 21.033 1.853 40.305 1.00 16.67 137 GLY C CA 1
ATOM 5464 C C . GLY C 1 137 ? 20.001 1.841 39.194 1.00 16.94 137 GLY C C 1
ATOM 5465 O O . GLY C 1 137 ? 19.810 2.869 38.498 1.00 14.65 137 GLY C O 1
ATOM 5466 N N . VAL C 1 138 ? 19.302 0.719 39.089 1.00 17.74 138 VAL C N 1
ATOM 5467 C CA . VAL C 1 138 ? 18.214 0.559 38.102 1.00 17.41 138 VAL C CA 1
ATOM 5468 C C . VAL C 1 138 ? 17.272 -0.515 38.576 1.00 19.54 138 VAL C C 1
ATOM 5469 O O . VAL C 1 138 ? 17.716 -1.499 39.139 1.00 21.32 138 VAL C O 1
ATOM 5473 N N . CYS C 1 139 ? 15.971 -0.293 38.430 1.00 19.79 139 CYS C N 1
ATOM 5474 C CA . CYS C 1 139 ? 15.023 -1.301 38.858 1.00 22.12 139 CYS C CA 1
ATOM 5475 C C . CYS C 1 139 ? 14.683 -2.183 37.657 1.00 22.80 139 CYS C C 1
ATOM 5476 O O . CYS C 1 139 ? 14.966 -1.834 36.485 1.00 21.33 139 CYS C O 1
ATOM 5479 N N . PRO C 1 140 ? 14.089 -3.357 37.902 1.00 22.87 140 PRO C N 1
ATOM 5480 C CA . PRO C 1 140 ? 13.642 -4.150 36.759 1.00 21.66 140 PRO C CA 1
ATOM 5481 C C . PRO C 1 140 ? 12.622 -3.438 35.858 1.00 22.29 140 PRO C C 1
ATOM 5482 O O . PRO C 1 140 ? 11.748 -2.701 36.335 1.00 22.30 140 PRO C O 1
ATOM 5486 N N . GLU C 1 141 ? 12.705 -3.628 34.557 1.00 21.75 141 GLU C N 1
ATOM 5487 C CA . GLU C 1 141 ? 11.733 -2.952 33.682 1.00 22.60 141 GLU C CA 1
ATOM 5488 C C . GLU C 1 141 ? 10.262 -3.350 33.949 1.00 25.36 141 GLU C C 1
ATOM 5489 O O . GLU C 1 141 ? 9.333 -2.549 33.684 1.00 23.21 141 GLU C O 1
ATOM 5495 N N . LYS C 1 142 ? 10.018 -4.573 34.434 1.00 28.35 142 LYS C N 1
ATOM 5496 C CA . LYS C 1 142 ? 8.588 -4.945 34.658 1.00 30.62 142 LYS C CA 1
ATOM 5497 C C . LYS C 1 142 ? 7.940 -4.013 35.679 1.00 31.40 142 LYS C C 1
ATOM 5498 O O . LYS C 1 142 ? 6.709 -3.768 35.657 1.00 31.86 142 LYS C O 1
ATOM 5504 N N . GLU C 1 143 ? 8.790 -3.468 36.547 1.00 30.62 143 GLU C N 1
ATOM 5505 C CA . GLU C 1 143 ? 8.389 -2.525 37.564 1.00 31.31 143 GLU C CA 1
ATOM 5506 C C . GLU C 1 143 ? 8.288 -1.065 37.067 1.00 30.35 143 GLU C C 1
ATOM 5507 O O . GLU C 1 143 ? 7.538 -0.256 37.632 1.00 30.09 143 GLU C O 1
ATOM 5513 N N . TRP C 1 144 ? 9.066 -0.695 36.040 1.00 28.85 144 TRP C N 1
ATOM 5514 C CA . TRP C 1 144 ? 8.931 0.652 35.395 1.00 27.03 144 TRP C CA 1
ATOM 5515 C C . TRP C 1 144 ? 9.037 0.437 33.870 1.00 26.69 144 TRP C C 1
ATOM 5516 O O . TRP C 1 144 ? 10.138 0.555 33.263 1.00 24.51 144 TRP C O 1
ATOM 5527 N N . PRO C 1 145 ? 7.917 -0.029 33.291 1.00 25.51 145 PRO C N 1
ATOM 5528 C CA . PRO C 1 145 ? 7.918 -0.592 31.945 1.00 25.03 145 PRO C CA 1
ATOM 5529 C C . PRO C 1 145 ? 8.156 0.469 30.857 1.00 23.89 145 PRO C C 1
ATOM 5530 O O . PRO C 1 145 ? 7.921 1.674 31.034 1.00 22.90 145 PRO C O 1
ATOM 5534 N N . TYR C 1 146 ? 8.589 0.004 29.692 1.00 24.26 146 TYR C N 1
ATOM 5535 C CA . TYR C 1 146 ? 9.014 0.918 28.657 1.00 23.24 146 TYR C CA 1
ATOM 5536 C C . TYR C 1 146 ? 7.838 1.379 27.838 1.00 24.64 146 TYR C C 1
ATOM 5537 O O . TYR C 1 146 ? 6.932 0.598 27.635 1.00 24.83 146 TYR C O 1
ATOM 5546 N N . GLY C 1 147 ? 7.888 2.608 27.328 1.00 23.65 147 GLY C N 1
ATOM 5547 C CA . GLY C 1 147 ? 6.892 3.041 26.351 1.00 22.64 147 GLY C CA 1
ATOM 5548 C C . GLY C 1 147 ? 7.410 4.205 25.578 1.00 22.61 147 GLY C C 1
ATOM 5549 O O . GLY C 1 147 ? 7.844 5.214 26.166 1.00 23.44 147 GLY C O 1
ATOM 5550 N N . ASP C 1 148 ? 7.394 4.089 24.258 1.00 22.41 148 ASP C N 1
ATOM 5551 C CA . ASP C 1 148 ? 8.148 5.026 23.421 1.00 23.02 148 ASP C CA 1
ATOM 5552 C C . ASP C 1 148 ? 7.311 6.199 22.862 1.00 23.27 148 ASP C C 1
ATOM 5553 O O . ASP C 1 148 ? 7.669 6.776 21.798 1.00 22.83 148 ASP C O 1
ATOM 5558 N N . THR C 1 149 ? 6.223 6.545 23.563 1.00 23.99 149 THR C N 1
ATOM 5559 C CA . THR C 1 149 ? 5.401 7.676 23.091 1.00 25.72 149 THR C CA 1
ATOM 5560 C C . THR C 1 149 ? 6.324 8.857 22.938 1.00 24.75 149 THR C C 1
ATOM 5561 O O . THR C 1 149 ? 6.977 9.212 23.929 1.00 22.66 149 THR C O 1
ATOM 5565 N N . PRO C 1 150 ? 6.387 9.456 21.716 1.00 25.51 150 PRO C N 1
ATOM 5566 C CA . PRO C 1 150 ? 7.325 10.484 21.339 1.00 26.07 150 PRO C CA 1
ATOM 5567 C C . PRO C 1 150 ? 6.907 11.905 21.714 1.00 27.91 150 PRO C C 1
ATOM 5568 O O . PRO C 1 150 ? 5.753 12.129 22.159 1.00 28.72 150 PRO C O 1
ATOM 5572 N N . ALA C 1 151 ? 7.861 12.826 21.579 1.00 27.19 151 ALA C N 1
ATOM 5573 C CA . ALA C 1 151 ? 7.568 14.251 21.722 1.00 27.57 151 ALA C CA 1
ATOM 5574 C C . ALA C 1 151 ? 6.491 14.679 20.705 1.00 28.09 151 ALA C C 1
ATOM 5575 O O . ALA C 1 151 ? 6.441 14.192 19.589 1.00 28.62 151 ALA C O 1
ATOM 5577 N N . ASP C 1 152 ? 5.612 15.580 21.136 1.00 29.07 152 ASP C N 1
ATOM 5578 C CA . ASP C 1 152 ? 4.584 16.135 20.255 1.00 29.67 152 ASP C CA 1
ATOM 5579 C C . ASP C 1 152 ? 5.313 17.116 19.316 1.00 30.72 152 ASP C C 1
ATOM 5580 O O . ASP C 1 152 ? 6.006 18.008 19.789 1.00 30.15 152 ASP C O 1
ATOM 5585 N N . PRO C 1 153 ? 5.166 16.963 17.965 1.00 31.45 153 PRO C N 1
ATOM 5586 C CA . PRO C 1 153 ? 5.863 17.871 17.002 1.00 33.23 153 PRO C CA 1
ATOM 5587 C C . PRO C 1 153 ? 5.435 19.351 17.135 1.00 33.72 153 PRO C C 1
ATOM 5588 O O . PRO C 1 153 ? 6.203 20.271 16.817 1.00 34.64 153 PRO C O 1
ATOM 5592 N N . ARG C 1 154 ? 4.221 19.546 17.618 1.00 33.63 154 ARG C N 1
ATOM 5593 C CA . ARG C 1 154 ? 3.679 20.891 17.867 1.00 34.42 154 ARG C CA 1
ATOM 5594 C C . ARG C 1 154 ? 4.327 21.602 19.081 1.00 33.67 154 ARG C C 1
ATOM 5595 O O . ARG C 1 154 ? 4.605 22.804 19.038 1.00 35.42 154 ARG C O 1
ATOM 5603 N N . THR C 1 155 ? 4.629 20.861 20.135 1.00 31.62 155 THR C N 1
ATOM 5604 C CA . THR C 1 155 ? 5.199 21.479 21.344 1.00 30.06 155 THR C CA 1
ATOM 5605 C C . THR C 1 155 ? 6.672 21.134 21.467 1.00 28.99 155 THR C C 1
ATOM 5606 O O . THR C 1 155 ? 7.384 21.852 22.132 1.00 26.14 155 THR C O 1
ATOM 5610 N N . GLU C 1 156 ? 7.103 20.050 20.791 1.00 27.19 156 GLU C N 1
ATOM 5611 C CA . GLU C 1 156 ? 8.477 19.487 20.979 1.00 27.15 156 GLU C CA 1
ATOM 5612 C C . GLU C 1 156 ? 8.698 19.051 22.459 1.00 25.55 156 GLU C C 1
ATOM 5613 O O . GLU C 1 156 ? 9.833 18.875 22.941 1.00 25.41 156 GLU C O 1
ATOM 5619 N N . GLU C 1 157 ? 7.609 18.824 23.185 1.00 23.85 157 GLU C N 1
ATOM 5620 C CA . GLU C 1 157 ? 7.706 18.298 24.550 1.00 23.62 157 GLU C CA 1
ATOM 5621 C C . GLU C 1 157 ? 6.931 17.006 24.618 1.00 23.27 157 GLU C C 1
ATOM 5622 O O . GLU C 1 157 ? 6.060 16.731 23.740 1.00 25.63 157 GLU C O 1
ATOM 5628 N N . PHE C 1 158 ? 7.191 16.168 25.618 1.00 22.19 158 PHE C N 1
ATOM 5629 C CA . PHE C 1 158 ? 6.401 14.943 25.737 1.00 22.93 158 PHE C CA 1
ATOM 5630 C C . PHE C 1 158 ? 4.989 15.352 26.053 1.00 24.80 158 PHE C C 1
ATOM 5631 O O . PHE C 1 158 ? 4.760 16.354 26.780 1.00 22.57 158 PHE C O 1
ATOM 5639 N N . PRO C 1 159 ? 4.049 14.627 25.446 1.00 26.62 159 PRO C N 1
ATOM 5640 C CA . PRO C 1 159 ? 2.659 14.968 25.774 1.00 28.92 159 PRO C CA 1
ATOM 5641 C C . PRO C 1 159 ? 2.347 14.566 27.185 1.00 31.46 159 PRO C C 1
ATOM 5642 O O . PRO C 1 159 ? 3.091 13.795 27.822 1.00 31.09 159 PRO C O 1
ATOM 5646 N N . PRO C 1 160 ? 1.264 15.142 27.729 1.00 33.83 160 PRO C N 1
ATOM 5647 C CA . PRO C 1 160 ? 0.790 14.654 29.028 1.00 33.77 160 PRO C CA 1
ATOM 5648 C C . PRO C 1 160 ? 0.526 13.152 28.956 1.00 34.07 160 PRO C C 1
ATOM 5649 O O . PRO C 1 160 ? 0.048 12.636 27.923 1.00 35.01 160 PRO C O 1
ATOM 5653 N N . GLY C 1 161 ? 0.912 12.445 30.000 1.00 34.01 161 GLY C N 1
ATOM 5654 C CA . GLY C 1 161 ? 0.735 10.969 30.062 1.00 34.33 161 GLY C CA 1
ATOM 5655 C C . GLY C 1 161 ? 1.996 10.158 29.734 1.00 33.24 161 GLY C C 1
ATOM 5656 O O . GLY C 1 161 ? 2.099 8.999 30.159 1.00 35.30 161 GLY C O 1
ATOM 5657 N N . ALA C 1 162 ? 2.915 10.779 28.982 1.00 30.38 162 ALA C N 1
ATOM 5658 C CA . ALA C 1 162 ? 3.946 10.067 28.176 1.00 28.37 162 ALA C CA 1
ATOM 5659 C C . ALA C 1 162 ? 4.803 9.297 29.158 1.00 26.54 162 ALA C C 1
ATOM 5660 O O . ALA C 1 162 ? 5.305 9.903 30.110 1.00 25.93 162 ALA C O 1
ATOM 5662 N N . PRO C 1 163 ? 4.894 7.959 28.983 1.00 24.07 163 PRO C N 1
ATOM 5663 C CA . PRO C 1 163 ? 5.675 7.153 29.909 1.00 24.57 163 PRO C CA 1
ATOM 5664 C C . PRO C 1 163 ? 7.076 7.767 30.159 1.00 22.87 163 PRO C C 1
ATOM 5665 O O . PRO C 1 163 ? 7.521 7.694 31.284 1.00 23.36 163 PRO C O 1
ATOM 5669 N N . ALA C 1 164 ? 7.709 8.384 29.163 1.00 22.65 164 ALA C N 1
ATOM 5670 C CA . ALA C 1 164 ? 9.095 8.860 29.361 1.00 22.23 164 ALA C CA 1
ATOM 5671 C C . ALA C 1 164 ? 9.204 10.052 30.305 1.00 22.68 164 ALA C C 1
ATOM 5672 O O . ALA C 1 164 ? 10.307 10.304 30.862 1.00 22.43 164 ALA C O 1
ATOM 5674 N N . SER C 1 165 ? 8.096 10.779 30.506 1.00 22.90 165 SER C N 1
ATOM 5675 C CA A SER C 1 165 ? 8.102 12.021 31.309 0.50 23.36 165 SER C CA 1
ATOM 5676 C CA B SER C 1 165 ? 8.115 12.021 31.296 0.50 22.66 165 SER C CA 1
ATOM 5677 C C . SER C 1 165 ? 7.627 11.772 32.706 1.00 23.09 165 SER C C 1
ATOM 5678 O O . SER C 1 165 ? 7.644 12.692 33.528 1.00 24.11 165 SER C O 1
ATOM 5683 N N . LYS C 1 166 ? 7.199 10.541 32.966 1.00 24.05 166 LYS C N 1
ATOM 5684 C CA . LYS C 1 166 ? 6.605 10.202 34.273 1.00 25.43 166 LYS C CA 1
ATOM 5685 C C . LYS C 1 166 ? 7.683 9.877 35.319 1.00 25.12 166 LYS C C 1
ATOM 5686 O O . LYS C 1 166 ? 8.617 9.141 35.011 1.00 23.90 166 LYS C O 1
ATOM 5692 N N . LYS C 1 167 ? 7.577 10.458 36.532 1.00 25.75 167 LYS C N 1
ATOM 5693 C CA . LYS C 1 167 ? 8.492 10.123 37.612 1.00 24.87 167 LYS C CA 1
ATOM 5694 C C . LYS C 1 167 ? 8.371 8.646 38.134 1.00 23.77 167 LYS C C 1
ATOM 5695 O O . LYS C 1 167 ? 7.257 8.180 38.536 1.00 23.69 167 LYS C O 1
ATOM 5701 N N . PRO C 1 168 ? 9.479 7.871 38.153 1.00 24.04 168 PRO C N 1
ATOM 5702 C CA . PRO C 1 168 ? 9.413 6.498 38.692 1.00 22.89 168 PRO C CA 1
ATOM 5703 C C . PRO C 1 168 ? 8.909 6.539 40.139 1.00 24.21 168 PRO C C 1
ATOM 5704 O O . PRO C 1 168 ? 9.251 7.476 40.877 1.00 22.72 168 PRO C O 1
ATOM 5708 N N . SER C 1 169 ? 8.054 5.579 40.476 1.00 24.43 169 SER C N 1
ATOM 5709 C CA . SER C 1 169 ? 7.465 5.489 41.836 1.00 25.65 169 SER C CA 1
ATOM 5710 C C . SER C 1 169 ? 8.540 5.400 42.908 1.00 25.74 169 SER C C 1
ATOM 5711 O O . SER C 1 169 ? 9.720 5.100 42.631 1.00 25.67 169 SER C O 1
ATOM 5714 N N . ASP C 1 170 ? 8.148 5.600 44.158 1.00 26.03 170 ASP C N 1
ATOM 5715 C CA A ASP C 1 170 ? 9.092 5.521 45.255 0.50 26.69 170 ASP C CA 1
ATOM 5716 C CA B ASP C 1 170 ? 9.135 5.512 45.213 0.50 26.76 170 ASP C CA 1
ATOM 5717 C C . ASP C 1 170 ? 9.684 4.115 45.389 1.00 26.43 170 ASP C C 1
ATOM 5718 O O . ASP C 1 170 ? 10.900 3.956 45.634 1.00 26.89 170 ASP C O 1
ATOM 5727 N N . GLN C 1 171 ? 8.837 3.097 45.202 1.00 26.84 171 GLN C N 1
ATOM 5728 C CA . GLN C 1 171 ? 9.287 1.690 45.290 1.00 26.59 171 GLN C CA 1
ATOM 5729 C C . GLN C 1 171 ? 10.353 1.425 44.181 1.00 26.26 171 GLN C C 1
ATOM 5730 O O . GLN C 1 171 ? 11.393 0.824 44.447 1.00 25.35 171 GLN C O 1
ATOM 5736 N N . CYS C 1 172 ? 10.088 1.946 42.986 1.00 25.14 172 CYS C N 1
ATOM 5737 C CA . CYS C 1 172 ? 11.078 1.852 41.896 1.00 24.59 172 CYS C CA 1
ATOM 5738 C C . CYS C 1 172 ? 12.425 2.352 42.347 1.00 22.77 172 CYS C C 1
ATOM 5739 O O . CYS C 1 172 ? 13.413 1.655 42.211 1.00 23.13 172 CYS C O 1
ATOM 5742 N N . TYR C 1 173 ? 12.493 3.568 42.868 1.00 22.05 173 TYR C N 1
ATOM 5743 C CA . TYR C 1 173 ? 13.771 4.026 43.402 1.00 21.22 173 TYR C CA 1
ATOM 5744 C C . TYR C 1 173 ? 14.375 3.141 44.483 1.00 23.98 173 TYR C C 1
ATOM 5745 O O . TYR C 1 173 ? 15.529 2.814 44.438 1.00 21.88 173 TYR C O 1
ATOM 5754 N N . LYS C 1 174 ? 13.549 2.744 45.461 1.00 24.39 174 LYS C N 1
ATOM 5755 C CA . LYS C 1 174 ? 14.000 1.818 46.469 1.00 26.04 174 LYS C CA 1
ATOM 5756 C C . LYS C 1 174 ? 14.601 0.572 45.873 1.00 24.21 174 LYS C C 1
ATOM 5757 O O . LYS C 1 174 ? 15.706 0.212 46.246 1.00 24.19 174 LYS C O 1
ATOM 5763 N N . ASP C 1 175 ? 13.863 -0.088 44.975 1.00 24.25 175 ASP C N 1
ATOM 5764 C CA . ASP C 1 175 ? 14.342 -1.359 44.402 1.00 24.08 175 ASP C CA 1
ATOM 5765 C C . ASP C 1 175 ? 15.646 -1.185 43.535 1.00 22.85 175 ASP C C 1
ATOM 5766 O O . ASP C 1 175 ? 16.599 -1.984 43.543 1.00 21.95 175 ASP C O 1
ATOM 5771 N N . ALA C 1 176 ? 15.709 -0.046 42.859 1.00 20.75 176 ALA C N 1
ATOM 5772 C CA . ALA C 1 176 ? 16.840 0.245 41.969 1.00 19.35 176 ALA C CA 1
ATOM 5773 C C . ALA C 1 176 ? 18.152 0.198 42.738 1.00 19.19 176 ALA C C 1
ATOM 5774 O O . ALA C 1 176 ? 19.187 -0.183 42.205 1.00 18.95 176 ALA C O 1
ATOM 5776 N N . GLN C 1 177 ? 18.169 0.637 44.017 1.00 20.32 177 GLN C N 1
ATOM 5777 C CA . GLN C 1 177 ? 19.439 0.673 44.825 1.00 21.27 177 GLN C CA 1
ATOM 5778 C C . GLN C 1 177 ? 20.164 -0.642 44.966 1.00 20.80 177 GLN C C 1
ATOM 5779 O O . GLN C 1 177 ? 21.368 -0.669 45.256 1.00 22.17 177 GLN C O 1
ATOM 5785 N N . ASN C 1 178 ? 19.448 -1.745 44.764 1.00 21.49 178 ASN C N 1
ATOM 5786 C CA . ASN C 1 178 ? 20.004 -3.084 44.953 1.00 22.29 178 ASN C CA 1
ATOM 5787 C C . ASN C 1 178 ? 20.894 -3.445 43.791 1.00 22.52 178 ASN C C 1
ATOM 5788 O O . ASN C 1 178 ? 21.640 -4.414 43.842 1.00 23.15 178 ASN C O 1
ATOM 5793 N N . TYR C 1 179 ? 20.804 -2.667 42.718 1.00 21.33 179 TYR C N 1
ATOM 5794 C CA . TYR C 1 179 ? 21.538 -2.996 41.472 1.00 20.75 179 TYR C CA 1
ATOM 5795 C C . TYR C 1 179 ? 22.579 -1.952 40.989 1.00 20.70 179 TYR C C 1
ATOM 5796 O O . TYR C 1 179 ? 22.902 -1.899 39.783 1.00 21.28 179 TYR C O 1
ATOM 5805 N N . LYS C 1 180 ? 23.015 -1.086 41.878 1.00 19.26 180 LYS C N 1
ATOM 5806 C CA . LYS C 1 180 ? 24.071 -0.121 41.622 1.00 17.88 180 LYS C CA 1
ATOM 5807 C C . LYS C 1 180 ? 25.354 -0.780 41.151 1.00 18.40 180 LYS C C 1
ATOM 5808 O O . LYS C 1 180 ? 25.741 -1.897 41.594 1.00 18.04 180 LYS C O 1
ATOM 5814 N N . ILE C 1 181 ? 25.987 -0.137 40.190 1.00 15.23 181 ILE C N 1
ATOM 5815 C CA . ILE C 1 181 ? 27.383 -0.418 39.856 1.00 15.48 181 ILE C CA 1
ATOM 5816 C C . ILE C 1 181 ? 28.339 0.071 40.938 1.00 15.69 181 ILE C C 1
ATOM 5817 O O . ILE C 1 181 ? 28.005 0.950 41.749 1.00 17.93 181 ILE C O 1
ATOM 5822 N N . THR C 1 182 ? 29.543 -0.441 40.933 1.00 17.54 182 THR C N 1
ATOM 5823 C CA . THR C 1 182 ? 30.513 0.012 41.907 1.00 18.42 182 THR C CA 1
ATOM 5824 C C . THR C 1 182 ? 31.633 0.795 41.310 1.00 18.39 182 THR C C 1
ATOM 5825 O O . THR C 1 182 ? 32.189 1.579 41.999 1.00 18.91 182 THR C O 1
ATOM 5829 N N . GLU C 1 183 ? 31.921 0.635 40.008 1.00 18.28 183 GLU C N 1
ATOM 5830 C CA . GLU C 1 183 ? 32.953 1.410 39.361 1.00 17.62 183 GLU C CA 1
ATOM 5831 C C . GLU C 1 183 ? 32.708 1.461 37.829 1.00 17.14 183 GLU C C 1
ATOM 5832 O O . GLU C 1 183 ? 31.950 0.697 37.259 1.00 17.68 183 GLU C O 1
ATOM 5838 N N . TYR C 1 184 ? 33.422 2.360 37.206 1.00 15.34 184 TYR C N 1
ATOM 5839 C CA . TYR C 1 184 ? 33.369 2.586 35.771 1.00 15.99 184 TYR C CA 1
ATOM 5840 C C . TYR C 1 184 ? 34.615 3.255 35.324 1.00 16.97 184 TYR C C 1
ATOM 5841 O O . TYR C 1 184 ? 35.226 4.092 36.017 1.00 17.08 184 TYR C O 1
ATOM 5850 N N . SER C 1 185 ? 35.025 2.851 34.129 1.00 16.78 185 SER C N 1
ATOM 5851 C CA A SER C 1 185 ? 36.230 3.363 33.498 0.50 16.32 185 SER C CA 1
ATOM 5852 C CA B SER C 1 185 ? 36.172 3.482 33.525 0.50 16.43 185 SER C CA 1
ATOM 5853 C C . SER C 1 185 ? 36.092 3.659 32.003 1.00 16.91 185 SER C C 1
ATOM 5854 O O . SER C 1 185 ? 35.379 2.959 31.291 1.00 16.96 185 SER C O 1
ATOM 5859 N N . ARG C 1 186 ? 36.834 4.635 31.541 1.00 17.90 186 ARG C N 1
ATOM 5860 C CA . ARG C 1 186 ? 36.947 4.919 30.092 1.00 19.41 186 ARG C CA 1
ATOM 5861 C C . ARG C 1 186 ? 37.976 4.076 29.358 1.00 20.51 186 ARG C C 1
ATOM 5862 O O . ARG C 1 186 ? 39.155 3.989 29.808 1.00 21.78 186 ARG C O 1
ATOM 5870 N N . VAL C 1 187 ? 37.616 3.552 28.201 1.00 20.43 187 VAL C N 1
ATOM 5871 C CA . VAL C 1 187 ? 38.562 2.833 27.327 1.00 20.09 187 VAL C CA 1
ATOM 5872 C C . VAL C 1 187 ? 39.165 3.803 26.316 1.00 21.66 187 VAL C C 1
ATOM 5873 O O . VAL C 1 187 ? 38.430 4.625 25.693 1.00 21.24 187 VAL C O 1
ATOM 5877 N N . ALA C 1 188 ? 40.503 3.756 26.139 1.00 20.69 188 ALA C N 1
ATOM 5878 C CA . ALA C 1 188 ? 41.154 4.613 25.128 1.00 21.79 188 ALA C CA 1
ATOM 5879 C C . ALA C 1 188 ? 40.595 4.173 23.759 1.00 21.54 188 ALA C C 1
ATOM 5880 O O . ALA C 1 188 ? 40.330 3.001 23.563 1.00 20.77 188 ALA C O 1
ATOM 5882 N N . GLN C 1 189 ? 40.429 5.137 22.839 1.00 22.29 189 GLN C N 1
ATOM 5883 C CA . GLN C 1 189 ? 40.008 4.869 21.465 1.00 23.69 189 GLN C CA 1
ATOM 5884 C C . GLN C 1 189 ? 41.221 4.340 20.695 1.00 24.72 189 GLN C C 1
ATOM 5885 O O . GLN C 1 189 ? 41.896 5.036 19.941 1.00 24.53 189 GLN C O 1
ATOM 5891 N N . ASP C 1 190 ? 41.503 3.086 20.963 1.00 23.90 190 ASP C N 1
ATOM 5892 C CA A ASP C 1 190 ? 42.688 2.443 20.469 0.50 23.57 190 ASP C CA 1
ATOM 5893 C CA B ASP C 1 190 ? 42.693 2.463 20.491 0.50 23.26 190 ASP C CA 1
ATOM 5894 C C . ASP C 1 190 ? 42.212 1.046 20.210 1.00 22.11 190 ASP C C 1
ATOM 5895 O O . ASP C 1 190 ? 41.744 0.404 21.120 1.00 20.16 190 ASP C O 1
ATOM 5904 N N . ILE C 1 191 ? 42.322 0.600 18.953 1.00 23.02 191 ILE C N 1
ATOM 5905 C CA . ILE C 1 191 ? 41.850 -0.727 18.514 1.00 24.59 191 ILE C CA 1
ATOM 5906 C C . ILE C 1 191 ? 42.251 -1.853 19.460 1.00 24.16 191 ILE C C 1
ATOM 5907 O O . ILE C 1 191 ? 41.393 -2.603 19.910 1.00 20.50 191 ILE C O 1
ATOM 5912 N N . ASP C 1 192 ? 43.522 -1.898 19.872 1.00 23.69 192 ASP C N 1
ATOM 5913 C CA . ASP C 1 192 ? 43.948 -3.002 20.726 1.00 23.75 192 ASP C CA 1
ATOM 5914 C C . ASP C 1 192 ? 43.358 -2.905 22.130 1.00 21.60 192 ASP C C 1
ATOM 5915 O O . ASP C 1 192 ? 43.155 -3.917 22.775 1.00 19.47 192 ASP C O 1
ATOM 5920 N N . HIS C 1 193 ? 43.150 -1.690 22.655 1.00 20.75 193 HIS C N 1
ATOM 5921 C CA . HIS C 1 193 ? 42.456 -1.580 23.945 1.00 20.59 193 HIS C CA 1
ATOM 5922 C C . HIS C 1 193 ? 40.978 -1.980 23.895 1.00 19.23 193 HIS C C 1
ATOM 5923 O O . HIS C 1 193 ? 40.479 -2.575 24.847 1.00 20.96 193 HIS C O 1
ATOM 5930 N N . LEU C 1 194 ? 40.285 -1.629 22.805 1.00 19.14 194 LEU C N 1
ATOM 5931 C CA . LEU C 1 194 ? 38.902 -2.069 22.635 1.00 17.30 194 LEU C CA 1
ATOM 5932 C C . LEU C 1 194 ? 38.868 -3.603 22.535 1.00 17.59 194 LEU C C 1
ATOM 5933 O O . LEU C 1 194 ? 38.016 -4.241 23.125 1.00 16.68 194 LEU C O 1
ATOM 5938 N N . LYS C 1 195 ? 39.791 -4.142 21.757 1.00 17.41 195 LYS C N 1
ATOM 5939 C CA . LYS C 1 195 ? 39.903 -5.608 21.650 1.00 17.92 195 LYS C CA 1
ATOM 5940 C C . LYS C 1 195 ? 40.227 -6.209 22.999 1.00 17.72 195 LYS C C 1
ATOM 5941 O O . LYS C 1 195 ? 39.554 -7.154 23.428 1.00 17.01 195 LYS C O 1
ATOM 5947 N N . ALA C 1 196 ? 41.186 -5.639 23.706 1.00 18.22 196 ALA C N 1
ATOM 5948 C CA . ALA C 1 196 ? 41.583 -6.167 25.034 1.00 18.98 196 ALA C CA 1
ATOM 5949 C C . ALA C 1 196 ? 40.445 -6.259 26.015 1.00 18.44 196 ALA C C 1
ATOM 5950 O O . ALA C 1 196 ? 40.294 -7.206 26.754 1.00 17.70 196 ALA C O 1
ATOM 5952 N N . CYS C 1 197 ? 39.552 -5.256 25.981 1.00 18.31 197 CYS C N 1
ATOM 5953 C CA . CYS C 1 197 ? 38.357 -5.279 26.809 1.00 18.75 197 CYS C CA 1
ATOM 5954 C C . CYS C 1 197 ? 37.472 -6.495 26.529 1.00 17.70 197 CYS C C 1
ATOM 5955 O O . CYS C 1 197 ? 37.022 -7.205 27.454 1.00 17.39 197 CYS C O 1
ATOM 5958 N N . LEU C 1 198 ? 37.133 -6.709 25.260 1.00 16.05 198 LEU C N 1
ATOM 5959 C CA . LEU C 1 198 ? 36.250 -7.800 24.892 1.00 13.63 198 LEU C CA 1
ATOM 5960 C C . LEU C 1 198 ? 36.983 -9.123 25.160 1.00 15.48 198 LEU C C 1
ATOM 5961 O O . LEU C 1 198 ? 36.361 -10.099 25.527 1.00 17.00 198 LEU C O 1
ATOM 5966 N N . ALA C 1 199 ? 38.291 -9.107 24.912 1.00 17.49 199 ALA C N 1
ATOM 5967 C CA . ALA C 1 199 ? 39.076 -10.385 25.006 1.00 17.81 199 ALA C CA 1
ATOM 5968 C C . ALA C 1 199 ? 39.083 -10.960 26.434 1.00 20.13 199 ALA C C 1
ATOM 5969 O O . ALA C 1 199 ? 39.347 -12.159 26.601 1.00 20.13 199 ALA C O 1
ATOM 5971 N N . VAL C 1 200 ? 38.794 -10.159 27.467 1.00 19.47 200 VAL C N 1
ATOM 5972 C CA . VAL C 1 200 ? 38.720 -10.644 28.825 1.00 19.91 200 VAL C CA 1
ATOM 5973 C C . VAL C 1 200 ? 37.250 -10.784 29.203 1.00 19.90 200 VAL C C 1
ATOM 5974 O O . VAL C 1 200 ? 36.885 -10.997 30.377 1.00 21.90 200 VAL C O 1
ATOM 5978 N N . GLY C 1 201 ? 36.360 -10.583 28.213 1.00 17.45 201 GLY C N 1
ATOM 5979 C CA . GLY C 1 201 ? 34.952 -10.899 28.453 1.00 16.86 201 GLY C CA 1
ATOM 5980 C C . GLY C 1 201 ? 34.060 -9.690 28.829 1.00 15.73 201 GLY C C 1
ATOM 5981 O O . GLY C 1 201 ? 32.939 -9.858 29.347 1.00 18.12 201 GLY C O 1
ATOM 5982 N N . SER C 1 202 ? 34.583 -8.507 28.650 1.00 16.71 202 SER C N 1
ATOM 5983 C CA . SER C 1 202 ? 33.810 -7.284 28.995 1.00 16.20 202 SER C CA 1
ATOM 5984 C C . SER C 1 202 ? 33.341 -6.492 27.756 1.00 14.55 202 SER C C 1
ATOM 5985 O O . SER C 1 202 ? 34.187 -5.973 27.046 1.00 17.84 202 SER C O 1
ATOM 5988 N N . PRO C 1 203 ? 32.046 -6.343 27.590 1.00 15.09 203 PRO C N 1
ATOM 5989 C CA A PRO C 1 203 ? 31.497 -5.452 26.542 0.50 14.51 203 PRO C CA 1
ATOM 5990 C CA B PRO C 1 203 ? 31.501 -5.451 26.539 0.50 14.42 203 PRO C CA 1
ATOM 5991 C C . PRO C 1 203 ? 31.720 -4.012 26.967 1.00 15.43 203 PRO C C 1
ATOM 5992 O O . PRO C 1 203 ? 31.978 -3.749 28.131 1.00 14.58 203 PRO C O 1
ATOM 5999 N N . PHE C 1 204 ? 31.612 -3.069 26.018 1.00 12.86 204 PHE C N 1
ATOM 6000 C CA . PHE C 1 204 ? 31.725 -1.656 26.381 1.00 13.06 204 PHE C CA 1
ATOM 6001 C C . PHE C 1 204 ? 30.605 -0.915 25.642 1.00 13.53 204 PHE C C 1
ATOM 6002 O O . PHE C 1 204 ? 30.051 -1.397 24.675 1.00 14.26 204 PHE C O 1
ATOM 6010 N N . VAL C 1 205 ? 30.198 0.218 26.182 1.00 13.37 205 VAL C N 1
ATOM 6011 C CA A VAL C 1 205 ? 29.280 1.072 25.428 0.50 12.86 205 VAL C CA 1
ATOM 6012 C CA B VAL C 1 205 ? 29.263 1.112 25.494 0.50 12.92 205 VAL C CA 1
ATOM 6013 C C . VAL C 1 205 ? 30.073 2.247 24.850 1.00 13.18 205 VAL C C 1
ATOM 6014 O O . VAL C 1 205 ? 31.141 2.645 25.348 1.00 12.39 205 VAL C O 1
ATOM 6021 N N . PHE C 1 206 ? 29.571 2.840 23.755 1.00 12.51 206 PHE C N 1
ATOM 6022 C CA . PHE C 1 206 ? 30.239 4.020 23.230 1.00 11.64 206 PHE C CA 1
ATOM 6023 C C . PHE C 1 206 ? 29.248 4.742 22.319 1.00 11.63 206 PHE C C 1
ATOM 6024 O O . PHE C 1 206 ? 28.212 4.209 22.031 1.00 11.37 206 PHE C O 1
ATOM 6032 N N . GLY C 1 207 ? 29.573 5.976 22.002 1.00 11.11 207 GLY C N 1
ATOM 6033 C CA . GLY C 1 207 ? 28.687 6.810 21.140 1.00 11.26 207 GLY C CA 1
ATOM 6034 C C . GLY C 1 207 ? 29.311 6.999 19.777 1.00 11.26 207 GLY C C 1
ATOM 6035 O O . GLY C 1 207 ? 30.522 6.939 19.602 1.00 12.35 207 GLY C O 1
ATOM 6036 N N . PHE C 1 208 ? 28.471 7.222 18.779 1.00 12.76 208 PHE C N 1
ATOM 6037 C CA . PHE C 1 208 ? 28.996 7.488 17.450 1.00 12.25 208 PHE C CA 1
ATOM 6038 C C . PHE C 1 208 ? 27.996 8.321 16.632 1.00 12.77 208 PHE C C 1
ATOM 6039 O O . PHE C 1 208 ? 26.792 8.366 16.929 1.00 13.43 208 PHE C O 1
ATOM 6047 N N . SER C 1 209 ? 28.524 8.997 15.603 1.00 13.86 209 SER C N 1
ATOM 6048 C CA . SER C 1 209 ? 27.728 9.767 14.660 1.00 15.42 209 SER C CA 1
ATOM 6049 C C . SER C 1 209 ? 27.207 8.861 13.612 1.00 15.23 209 SER C C 1
ATOM 6050 O O . SER C 1 209 ? 27.997 8.028 13.109 1.00 17.37 209 SER C O 1
ATOM 6053 N N . VAL C 1 210 ? 25.918 9.030 13.283 1.00 14.23 210 VAL C N 1
ATOM 6054 C CA . VAL C 1 210 ? 25.186 8.226 12.306 1.00 13.90 210 VAL C CA 1
ATOM 6055 C C . VAL C 1 210 ? 25.023 9.068 11.031 1.00 15.05 210 VAL C C 1
ATOM 6056 O O . VAL C 1 210 ? 24.590 10.218 11.109 1.00 16.46 210 VAL C O 1
ATOM 6060 N N . TYR C 1 211 ? 25.304 8.459 9.883 1.00 14.20 211 TYR C N 1
ATOM 6061 C CA . TYR C 1 211 ? 25.234 9.164 8.584 1.00 15.53 211 TYR C CA 1
ATOM 6062 C C . TYR C 1 211 ? 24.193 8.509 7.639 1.00 16.38 211 TYR C C 1
ATOM 6063 O O . TYR C 1 211 ? 23.879 7.306 7.704 1.00 16.55 211 TYR C O 1
ATOM 6072 N N . ASN C 1 212 ? 23.642 9.353 6.739 1.00 16.11 212 ASN C N 1
ATOM 6073 C CA A ASN C 1 212 ? 22.731 8.949 5.764 0.50 16.50 212 ASN C CA 1
ATOM 6074 C CA B ASN C 1 212 ? 22.644 8.821 5.880 0.50 16.59 212 ASN C CA 1
ATOM 6075 C C . ASN C 1 212 ? 23.213 7.808 4.887 1.00 16.12 212 ASN C C 1
ATOM 6076 O O . ASN C 1 212 ? 22.436 7.077 4.349 1.00 18.08 212 ASN C O 1
ATOM 6085 N N . SER C 1 213 ? 24.516 7.766 4.667 1.00 17.70 213 SER C N 1
ATOM 6086 C CA . SER C 1 213 ? 25.063 6.677 3.835 1.00 18.01 213 SER C CA 1
ATOM 6087 C C . SER C 1 213 ? 24.783 5.313 4.409 1.00 19.73 213 SER C C 1
ATOM 6088 O O . SER C 1 213 ? 24.763 4.300 3.664 1.00 20.10 213 SER C O 1
ATOM 6091 N N . TRP C 1 214 ? 24.598 5.255 5.742 1.00 18.43 214 TRP C N 1
ATOM 6092 C CA . TRP C 1 214 ? 24.109 4.084 6.380 1.00 17.40 214 TRP C CA 1
ATOM 6093 C C . TRP C 1 214 ? 22.598 4.014 6.525 1.00 18.28 214 TRP C C 1
ATOM 6094 O O . TRP C 1 214 ? 21.947 3.224 5.860 1.00 20.08 214 TRP C O 1
ATOM 6105 N N . VAL C 1 215 ? 21.966 4.865 7.355 1.00 16.66 215 VAL C N 1
ATOM 6106 C CA . VAL C 1 215 ? 20.548 4.708 7.666 1.00 17.97 215 VAL C CA 1
ATOM 6107 C C . VAL C 1 215 ? 19.578 5.179 6.553 1.00 18.54 215 VAL C C 1
ATOM 6108 O O . VAL C 1 215 ? 18.407 4.818 6.552 1.00 20.39 215 VAL C O 1
ATOM 6112 N N . GLY C 1 216 ? 20.139 5.913 5.615 1.00 18.80 216 GLY C N 1
ATOM 6113 C CA . GLY C 1 216 ? 19.423 6.390 4.393 1.00 18.89 216 GLY C CA 1
ATOM 6114 C C . GLY C 1 216 ? 19.272 5.315 3.334 1.00 19.75 216 GLY C C 1
ATOM 6115 O O . GLY C 1 216 ? 18.376 5.433 2.441 1.00 18.07 216 GLY C O 1
ATOM 6116 N N . ASN C 1 217 ? 20.027 4.213 3.510 1.00 17.15 217 ASN C N 1
ATOM 6117 C CA . ASN C 1 217 ? 19.960 3.109 2.613 1.00 18.11 217 ASN C CA 1
ATOM 6118 C C . ASN C 1 217 ? 18.765 2.200 3.009 1.00 17.74 217 ASN C C 1
ATOM 6119 O O . ASN C 1 217 ? 18.772 1.584 4.075 1.00 17.25 217 ASN C O 1
ATOM 6124 N N . ASN C 1 218 ? 17.697 2.130 2.201 1.00 17.90 218 ASN C N 1
ATOM 6125 C CA . ASN C 1 218 ? 16.616 1.296 2.597 1.00 18.35 218 ASN C CA 1
ATOM 6126 C C . ASN C 1 218 ? 16.950 -0.211 2.542 1.00 18.38 218 ASN C C 1
ATOM 6127 O O . ASN C 1 218 ? 16.276 -0.969 3.146 1.00 20.34 218 ASN C O 1
ATOM 6132 N N . SER C 1 219 ? 17.925 -0.600 1.714 1.00 21.29 219 SER C N 1
ATOM 6133 C CA . SER C 1 219 ? 18.505 -1.987 1.718 1.00 21.29 219 SER C CA 1
ATOM 6134 C C . SER C 1 219 ? 19.518 -1.950 2.825 1.00 22.20 219 SER C C 1
ATOM 6135 O O . SER C 1 219 ? 20.716 -2.070 2.519 1.00 21.09 219 SER C O 1
ATOM 6138 N N . LEU C 1 220 ? 19.070 -1.730 4.084 1.00 23.19 220 LEU C N 1
ATOM 6139 C CA . LEU C 1 220 ? 19.990 -1.363 5.179 1.00 23.18 220 LEU C CA 1
ATOM 6140 C C . LEU C 1 220 ? 21.131 -2.404 5.470 1.00 21.30 220 LEU C C 1
ATOM 6141 O O . LEU C 1 220 ? 20.826 -3.543 5.821 1.00 24.83 220 LEU C O 1
ATOM 6146 N N . PRO C 1 221 ? 22.418 -2.015 5.344 1.00 20.90 221 PRO C N 1
ATOM 6147 C CA . PRO C 1 221 ? 23.384 -3.049 5.420 1.00 20.34 221 PRO C CA 1
ATOM 6148 C C . PRO C 1 221 ? 23.753 -3.384 6.896 1.00 19.74 221 PRO C C 1
ATOM 6149 O O . PRO C 1 221 ? 23.684 -2.511 7.785 1.00 16.81 221 PRO C O 1
ATOM 6153 N N . VAL C 1 222 ? 24.194 -4.626 7.097 1.00 18.87 222 VAL C N 1
ATOM 6154 C CA A VAL C 1 222 ? 24.622 -5.078 8.448 0.80 16.62 222 VAL C CA 1
ATOM 6155 C CA B VAL C 1 222 ? 24.600 -5.055 8.435 0.20 17.42 222 VAL C CA 1
ATOM 6156 C C . VAL C 1 222 ? 25.938 -4.426 8.732 1.00 17.00 222 VAL C C 1
ATOM 6157 O O . VAL C 1 222 ? 26.283 -4.158 9.910 1.00 16.28 222 VAL C O 1
ATOM 6164 N N . ARG C 1 223 ? 26.724 -4.216 7.666 1.00 16.86 223 ARG C N 1
ATOM 6165 C CA . ARG C 1 223 ? 28.022 -3.589 7.806 1.00 15.36 223 ARG C CA 1
ATOM 6166 C C . ARG C 1 223 ? 27.804 -2.098 7.621 1.00 16.59 223 ARG C C 1
ATOM 6167 O O . ARG C 1 223 ? 27.310 -1.692 6.567 1.00 15.84 223 ARG C O 1
ATOM 6175 N N . ILE C 1 224 ? 28.162 -1.269 8.591 1.00 16.26 224 ILE C N 1
ATOM 6176 C CA . ILE C 1 224 ? 28.038 0.198 8.469 1.00 17.01 224 ILE C CA 1
ATOM 6177 C C . ILE C 1 224 ? 29.163 0.678 7.563 1.00 16.27 224 ILE C C 1
ATOM 6178 O O . ILE C 1 224 ? 30.310 0.432 7.831 1.00 15.66 224 ILE C O 1
ATOM 6183 N N . PRO C 1 225 ? 28.818 1.363 6.440 1.00 17.56 225 PRO C N 1
ATOM 6184 C CA . PRO C 1 225 ? 29.911 1.887 5.599 1.00 18.84 225 PRO C CA 1
ATOM 6185 C C . PRO C 1 225 ? 30.635 3.099 6.196 1.00 18.90 225 PRO C C 1
ATOM 6186 O O . PRO C 1 225 ? 29.982 3.853 7.008 1.00 18.55 225 PRO C O 1
ATOM 6190 N N . LEU C 1 226 ? 31.919 3.301 5.857 1.00 17.60 226 LEU C N 1
ATOM 6191 C CA . LEU C 1 226 ? 32.571 4.488 6.299 1.00 19.91 226 LEU C CA 1
ATOM 6192 C C . LEU C 1 226 ? 31.880 5.669 5.580 1.00 20.12 226 LEU C C 1
ATOM 6193 O O . LEU C 1 226 ? 31.573 5.573 4.374 1.00 19.84 226 LEU C O 1
ATOM 6198 N N . PRO C 1 227 ? 31.595 6.755 6.327 1.00 23.12 227 PRO C N 1
ATOM 6199 C CA . PRO C 1 227 ? 30.980 7.953 5.794 1.00 22.72 227 PRO C CA 1
ATOM 6200 C C . PRO C 1 227 ? 31.852 8.598 4.738 1.00 25.18 227 PRO C C 1
ATOM 6201 O O . PRO C 1 227 ? 33.117 8.513 4.803 1.00 27.01 227 PRO C O 1
ATOM 6205 N N . THR C 1 228 ? 31.233 9.281 3.787 1.00 25.67 228 THR C N 1
ATOM 6206 C CA . THR C 1 228 ? 32.025 10.132 2.864 1.00 30.83 228 THR C CA 1
ATOM 6207 C C . THR C 1 228 ? 31.629 11.582 3.098 1.00 29.75 228 THR C C 1
ATOM 6208 O O . THR C 1 228 ? 30.668 11.821 3.781 1.00 30.35 228 THR C O 1
ATOM 6212 N N . LYS C 1 229 ? 32.333 12.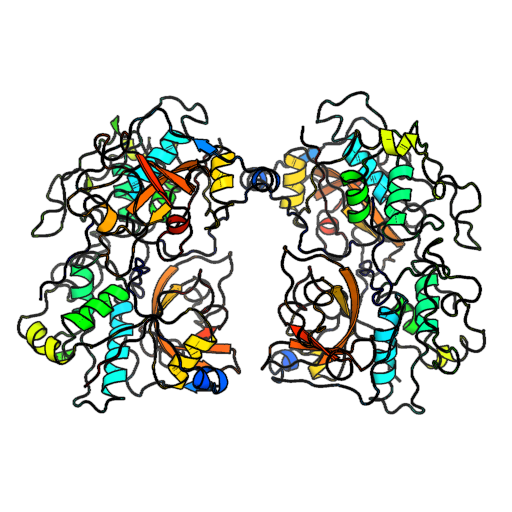560 2.547 1.00 32.17 229 LYS C N 1
ATOM 6213 C CA . LYS C 1 229 ? 31.832 13.962 2.743 1.00 33.01 229 LYS C CA 1
ATOM 6214 C C . LYS C 1 229 ? 30.638 14.332 1.848 1.00 33.23 229 LYS C C 1
ATOM 6215 O O . LYS C 1 229 ? 30.012 15.395 2.007 1.00 33.68 229 LYS C O 1
ATOM 6221 N N . ASN C 1 230 ? 30.293 13.407 0.958 1.00 33.30 230 ASN C N 1
ATOM 6222 C CA . ASN C 1 230 ? 28.972 13.435 0.327 1.00 32.89 230 ASN C CA 1
ATOM 6223 C C . ASN C 1 230 ? 27.784 13.142 1.256 1.00 30.89 230 ASN C C 1
ATOM 6224 O O . ASN C 1 230 ? 26.596 13.119 0.796 1.00 31.56 230 ASN C O 1
ATOM 6229 N N . ASP C 1 231 ? 28.076 12.917 2.552 1.00 27.97 231 ASP C N 1
ATOM 6230 C CA A ASP C 1 231 ? 26.985 12.352 3.370 0.50 26.17 231 ASP C CA 1
ATOM 6231 C CA B ASP C 1 231 ? 27.167 12.366 3.507 0.50 26.16 231 ASP C CA 1
ATOM 6232 C C . ASP C 1 231 ? 26.370 13.403 4.292 1.00 23.96 231 ASP C C 1
ATOM 6233 O O . ASP C 1 231 ? 26.788 14.518 4.355 1.00 28.00 231 ASP C O 1
ATOM 6242 N N . THR C 1 232 ? 25.290 13.019 4.899 1.00 22.80 232 THR C N 1
ATOM 6243 C CA . THR C 1 232 ? 24.568 13.928 5.785 1.00 19.96 232 THR C CA 1
ATOM 6244 C C . THR C 1 232 ? 24.640 13.309 7.194 1.00 18.45 232 THR C C 1
ATOM 6245 O O . THR C 1 232 ? 24.396 12.149 7.331 1.00 19.19 232 THR C O 1
ATOM 6249 N N . LEU C 1 233 ? 25.059 14.086 8.160 1.00 17.15 233 LEU C N 1
ATOM 6250 C CA . LEU C 1 233 ? 24.989 13.664 9.579 1.00 16.17 233 LEU C CA 1
ATOM 6251 C C . LEU C 1 233 ? 23.518 13.606 10.002 1.00 17.13 233 LEU C C 1
ATOM 6252 O O . LEU C 1 233 ? 22.815 14.654 9.912 1.00 18.47 233 LEU C O 1
ATOM 6257 N N . GLU C 1 234 ? 23.092 12.464 10.551 1.00 16.65 234 GLU C N 1
ATOM 6258 C CA . GLU C 1 234 ? 21.691 12.222 10.945 1.00 16.48 234 GLU C CA 1
ATOM 6259 C C . GLU C 1 234 ? 21.489 12.371 12.447 1.00 18.70 234 GLU C C 1
ATOM 6260 O O . GLU C 1 234 ? 20.397 12.807 12.912 1.00 18.84 234 GLU C O 1
ATOM 6266 N N . GLY C 1 235 ? 22.498 11.947 13.229 1.00 18.55 235 GLY C N 1
ATOM 6267 C CA . GLY C 1 235 ? 22.235 11.936 14.698 1.00 18.92 235 GLY C CA 1
ATOM 6268 C C . GLY C 1 235 ? 23.417 11.351 15.427 1.00 17.72 235 GLY C C 1
ATOM 6269 O O . GLY C 1 235 ? 24.385 10.866 14.806 1.00 16.44 235 GLY C O 1
ATOM 6270 N N . GLY C 1 236 ? 23.327 11.402 16.761 1.00 16.32 236 GLY C N 1
ATOM 6271 C CA . GLY C 1 236 ? 24.368 10.812 17.597 1.00 14.69 236 GLY C CA 1
ATOM 6272 C C . GLY C 1 236 ? 23.705 9.656 18.322 1.00 12.70 236 GLY C C 1
ATOM 6273 O O . GLY C 1 236 ? 22.519 9.723 18.821 1.00 13.60 236 GLY C O 1
ATOM 6274 N N . HIS C 1 237 ? 24.403 8.482 18.313 1.00 12.99 237 HIS C N 1
ATOM 6275 C CA . HIS C 1 237 ? 23.754 7.250 18.756 1.00 13.12 237 HIS C CA 1
ATOM 6276 C C . HIS C 1 237 ? 24.723 6.565 19.768 1.00 11.77 237 HIS C C 1
ATOM 6277 O O . HIS C 1 237 ? 25.861 6.961 19.790 1.00 14.35 237 HIS C O 1
ATOM 6284 N N . ALA C 1 238 ? 24.215 5.644 20.580 1.00 15.24 238 ALA C N 1
ATOM 6285 C CA . ALA C 1 238 ? 25.116 4.920 21.520 1.00 12.39 238 ALA C CA 1
ATOM 6286 C C . ALA C 1 238 ? 24.659 3.469 21.558 1.00 12.14 238 ALA C C 1
ATOM 6287 O O . ALA C 1 238 ? 23.460 3.201 21.520 1.00 13.28 238 ALA C O 1
ATOM 6289 N N . VAL C 1 239 ? 25.607 2.543 21.699 1.00 11.67 239 VAL C N 1
ATOM 6290 C CA . VAL C 1 239 ? 25.299 1.084 21.604 1.00 10.95 239 VAL C CA 1
ATOM 6291 C C . VAL C 1 239 ? 26.263 0.341 22.514 1.00 11.23 239 VAL C C 1
ATOM 6292 O O . VAL C 1 239 ? 27.277 0.882 22.910 1.00 11.48 239 VAL C O 1
ATOM 6296 N N . LEU C 1 240 ? 26.010 -0.945 22.688 1.00 12.48 240 LEU C N 1
ATOM 6297 C CA . LEU C 1 240 ? 26.904 -1.875 23.415 1.00 13.49 240 LEU C CA 1
ATOM 6298 C C . LEU C 1 240 ? 27.727 -2.644 22.332 1.00 12.12 240 LEU C C 1
ATOM 6299 O O . LEU C 1 240 ? 27.158 -3.193 21.391 1.00 13.28 240 LEU C O 1
ATOM 6304 N N . CYS C 1 241 ? 29.023 -2.715 22.478 1.00 12.91 241 CYS C N 1
ATOM 6305 C CA . CYS C 1 241 ? 29.835 -3.469 21.534 1.00 11.39 241 CYS C CA 1
ATOM 6306 C C . CYS C 1 241 ? 30.109 -4.814 22.221 1.00 12.61 241 CYS C C 1
ATOM 6307 O O . CYS C 1 241 ? 30.408 -4.833 23.416 1.00 12.50 241 CYS C O 1
ATOM 6310 N N . VAL C 1 242 ? 29.981 -5.912 21.451 1.00 11.63 242 VAL C N 1
ATOM 6311 C CA . VAL C 1 242 ? 30.044 -7.264 22.078 1.00 14.08 242 VAL C CA 1
ATOM 6312 C C . VAL C 1 242 ? 31.051 -8.165 21.334 1.00 16.04 242 VAL C C 1
ATOM 6313 O O . VAL C 1 242 ? 31.097 -9.362 21.597 1.00 17.87 242 VAL C O 1
ATOM 6317 N N . GLY C 1 243 ? 31.811 -7.655 20.382 1.00 15.65 243 GLY C N 1
ATOM 6318 C CA . GLY C 1 243 ? 32.839 -8.564 19.802 1.00 17.27 243 GLY C CA 1
ATOM 6319 C C . GLY C 1 243 ? 33.639 -7.887 18.698 1.00 18.89 243 GLY C C 1
ATOM 6320 O O . GLY C 1 243 ? 33.470 -6.681 18.395 1.00 15.02 243 GLY C O 1
ATOM 6321 N N . TYR C 1 244 ? 34.522 -8.646 18.055 1.00 18.75 244 TYR C N 1
ATOM 6322 C CA . TYR C 1 244 ? 35.277 -8.117 16.916 1.00 17.02 244 TYR C CA 1
ATOM 6323 C C . TYR C 1 244 ? 35.761 -9.303 16.123 1.00 19.50 244 TYR C C 1
ATOM 6324 O O . TYR C 1 244 ? 35.839 -10.439 16.665 1.00 16.62 244 TYR C O 1
ATOM 6333 N N . ASP C 1 245 ? 36.160 -9.009 14.901 1.00 18.68 245 ASP C N 1
ATOM 6334 C CA . ASP C 1 245 ? 36.591 -10.086 13.959 1.00 20.84 245 ASP C CA 1
ATOM 6335 C C . ASP C 1 245 ? 37.671 -9.506 13.034 1.00 21.73 245 ASP C C 1
ATOM 6336 O O . ASP C 1 245 ? 37.392 -8.641 12.209 1.00 23.11 245 ASP C O 1
ATOM 6341 N N . ASP C 1 246 ? 38.913 -9.937 13.215 1.00 20.54 246 ASP C N 1
ATOM 6342 C CA . ASP C 1 246 ? 40.041 -9.345 12.500 1.00 23.89 246 ASP C CA 1
ATOM 6343 C C . ASP C 1 246 ? 39.973 -9.803 11.061 1.00 24.26 246 ASP C C 1
ATOM 6344 O O . ASP C 1 246 ? 40.618 -9.191 10.197 1.00 26.98 246 ASP C O 1
ATOM 6349 N N . GLU C 1 247 ? 39.175 -10.834 10.794 1.00 25.41 247 GLU C N 1
ATOM 6350 C CA . GLU C 1 247 ? 39.043 -11.338 9.425 1.00 27.24 247 GLU C CA 1
ATOM 6351 C C . GLU C 1 247 ? 38.275 -10.358 8.526 1.00 26.49 247 GLU C C 1
ATOM 6352 O O . GLU C 1 247 ? 38.702 -10.136 7.379 1.00 27.19 247 GLU C O 1
ATOM 6358 N N . ILE C 1 248 ? 37.178 -9.763 9.011 1.00 25.46 248 ILE C N 1
ATOM 6359 C CA . ILE C 1 248 ? 36.510 -8.695 8.265 1.00 23.58 248 ILE C CA 1
ATOM 6360 C C . ILE C 1 248 ? 36.850 -7.271 8.809 1.00 22.59 248 ILE C C 1
ATOM 6361 O O . ILE C 1 248 ? 36.406 -6.274 8.211 1.00 21.82 248 ILE C O 1
ATOM 6366 N N . ARG C 1 249 ? 37.641 -7.174 9.890 1.00 20.21 249 ARG C N 1
ATOM 6367 C CA . ARG C 1 249 ? 38.091 -5.900 10.519 1.00 17.30 249 ARG C CA 1
ATOM 6368 C C . ARG C 1 249 ? 36.843 -5.077 10.866 1.00 19.06 249 ARG C C 1
ATOM 6369 O O . ARG C 1 249 ? 36.733 -3.903 10.464 1.00 17.41 249 ARG C O 1
ATOM 6377 N N . HIS C 1 250 ? 35.875 -5.730 11.538 1.00 16.84 250 HIS C N 1
ATOM 6378 C CA . HIS C 1 250 ? 34.707 -5.009 12.114 1.00 17.69 250 HIS C CA 1
ATOM 6379 C C . HIS C 1 250 ? 34.519 -5.392 13.585 1.00 18.91 250 HIS C C 1
ATOM 6380 O O . HIS C 1 250 ? 34.885 -6.493 13.999 1.00 19.10 250 HIS C O 1
ATOM 6387 N N . PHE C 1 251 ? 33.936 -4.474 14.370 1.00 16.26 251 PHE C N 1
ATOM 6388 C CA . PHE C 1 251 ? 33.506 -4.782 15.728 1.00 16.24 251 PHE C CA 1
ATOM 6389 C C . PHE C 1 251 ? 32.009 -5.018 15.642 1.00 15.32 251 PHE C C 1
ATOM 6390 O O . PHE C 1 251 ? 31.299 -4.407 14.788 1.00 16.78 251 PHE C O 1
ATOM 6398 N N . ARG C 1 252 ? 31.499 -5.947 16.452 1.00 13.53 252 ARG C N 1
ATOM 6399 C CA . ARG C 1 252 ? 30.146 -6.323 16.488 1.00 13.84 252 ARG C CA 1
ATOM 6400 C C . ARG C 1 252 ? 29.383 -5.487 17.520 1.00 13.84 252 ARG C C 1
ATOM 6401 O O . ARG C 1 252 ? 29.854 -5.317 18.677 1.00 15.72 252 ARG C O 1
ATOM 6409 N N . ILE C 1 253 ? 28.314 -4.865 17.055 1.00 13.59 253 ILE C N 1
ATOM 6410 C CA . ILE C 1 253 ? 27.531 -3.950 17.933 1.00 13.87 253 ILE C CA 1
ATOM 6411 C C . ILE C 1 253 ? 26.077 -4.411 18.070 1.00 14.25 253 ILE C C 1
ATOM 6412 O O . ILE C 1 253 ? 25.391 -4.882 17.101 1.00 14.49 253 ILE C O 1
ATOM 6417 N N . ARG C 1 254 ? 25.588 -4.308 19.302 1.00 13.45 254 ARG C N 1
ATOM 6418 C CA . ARG C 1 254 ? 24.239 -4.584 19.632 1.00 11.22 254 ARG C CA 1
ATOM 6419 C C . ARG C 1 254 ? 23.452 -3.281 19.439 1.00 12.47 254 ARG C C 1
ATOM 6420 O O . ARG C 1 254 ? 23.700 -2.298 20.169 1.00 14.07 254 ARG C O 1
ATOM 6428 N N . ASN C 1 255 ? 22.560 -3.263 18.439 1.00 12.65 255 ASN C N 1
ATOM 6429 C CA . ASN C 1 255 ? 21.735 -2.036 18.311 1.00 14.45 255 ASN C CA 1
ATOM 6430 C C . ASN C 1 255 ? 20.461 -2.171 19.188 1.00 14.95 255 ASN C C 1
ATOM 6431 O O . ASN C 1 255 ? 20.22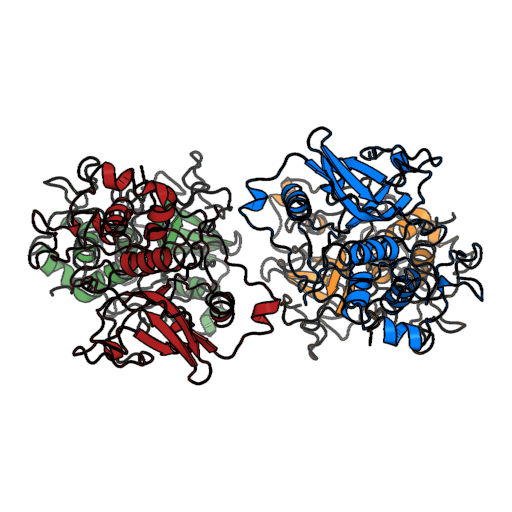6 -3.213 19.834 1.00 15.89 255 ASN C O 1
ATOM 6436 N N . SER C 1 256 ? 19.641 -1.111 19.223 1.00 15.33 256 SER C N 1
ATOM 6437 C CA . SER C 1 256 ? 18.429 -1.082 20.017 1.00 14.29 256 SER C CA 1
ATOM 6438 C C . SER C 1 256 ? 17.225 -0.667 19.115 1.00 15.25 256 SER C C 1
ATOM 6439 O O . SER C 1 256 ? 16.403 0.211 19.493 1.00 14.06 256 SER C O 1
ATOM 6442 N N . TRP C 1 257 ? 17.269 -1.178 17.897 1.00 14.85 257 TRP C N 1
ATOM 6443 C CA . TRP C 1 257 ? 16.159 -0.923 16.930 1.00 17.45 257 TRP C CA 1
ATOM 6444 C C . TRP C 1 257 ? 15.302 -2.147 16.632 1.00 18.61 257 TRP C C 1
ATOM 6445 O O . TRP C 1 257 ? 14.643 -2.180 15.559 1.00 21.12 257 TRP C O 1
ATOM 6456 N N . GLY C 1 258 ? 15.247 -3.136 17.525 1.00 17.82 258 GLY C N 1
ATOM 6457 C CA . GLY C 1 258 ? 14.435 -4.325 17.278 1.00 18.65 258 GLY C CA 1
ATOM 6458 C C . GLY C 1 258 ? 15.251 -5.356 16.508 1.00 19.63 258 GLY C C 1
ATOM 6459 O O . GLY C 1 258 ? 16.310 -5.029 15.961 1.00 19.46 258 GLY C O 1
ATOM 6460 N N . ASN C 1 259 ? 14.723 -6.594 16.453 1.00 21.29 259 ASN C N 1
ATOM 6461 C CA . ASN C 1 259 ? 15.390 -7.718 15.772 1.00 22.48 259 ASN C CA 1
ATOM 6462 C C . ASN C 1 259 ? 15.106 -7.895 14.260 1.00 24.17 259 ASN C C 1
ATOM 6463 O O . ASN C 1 259 ? 15.614 -8.870 13.592 1.00 24.05 259 ASN C O 1
ATOM 6468 N N . ASN C 1 260 ? 14.363 -6.947 13.685 1.00 24.41 260 ASN C N 1
ATOM 6469 C CA . ASN C 1 260 ? 14.163 -6.924 12.234 1.00 25.98 260 ASN C CA 1
ATOM 6470 C C . ASN C 1 260 ? 15.064 -6.095 11.321 1.00 23.39 260 ASN C C 1
ATOM 6471 O O . ASN C 1 260 ? 14.707 -5.886 10.159 1.00 24.93 260 ASN C O 1
ATOM 6476 N N . VAL C 1 261 ? 16.224 -5.617 11.794 1.00 21.40 261 VAL C N 1
ATOM 6477 C CA . VAL C 1 261 ? 17.177 -4.964 11.003 1.00 19.95 261 VAL C CA 1
ATOM 6478 C C . VAL C 1 261 ? 18.542 -5.571 11.353 1.00 19.33 261 VAL C C 1
ATOM 6479 O O . VAL C 1 261 ? 18.667 -6.155 12.442 1.00 20.00 261 VAL C O 1
ATOM 6483 N N . GLY C 1 262 ? 19.506 -5.471 10.458 1.00 20.41 262 GLY C N 1
ATOM 6484 C CA . GLY C 1 262 ? 20.869 -6.029 10.751 1.00 18.20 262 GLY C CA 1
ATOM 6485 C C . GLY C 1 262 ? 20.737 -7.579 10.845 1.00 20.11 262 GLY C C 1
ATOM 6486 O O . GLY C 1 262 ? 19.842 -8.168 10.229 1.00 20.36 262 GLY C O 1
ATOM 6487 N N . GLU C 1 263 ? 21.597 -8.209 11.657 1.00 18.44 263 GLU C N 1
ATOM 6488 C CA . GLU C 1 263 ? 21.445 -9.647 11.923 1.00 19.20 263 GLU C CA 1
ATOM 6489 C C . GLU C 1 263 ? 20.867 -9.792 13.335 1.00 18.11 263 GLU C C 1
ATOM 6490 O O . GLU C 1 263 ? 21.612 -9.702 14.318 1.00 17.53 263 GLU C O 1
ATOM 6496 N N . ASP C 1 264 ? 19.532 -9.974 13.402 1.00 19.27 264 ASP C N 1
ATOM 6497 C CA . ASP C 1 264 ? 18.731 -10.025 14.630 1.00 20.49 264 ASP C CA 1
ATOM 6498 C C . ASP C 1 264 ? 19.020 -8.816 15.505 1.00 20.33 264 ASP C C 1
ATOM 6499 O O . ASP C 1 264 ? 19.180 -8.948 16.707 1.00 20.94 264 ASP C O 1
ATOM 6504 N N . GLY C 1 265 ? 19.173 -7.663 14.877 1.00 17.87 265 GLY C N 1
ATOM 6505 C CA . GLY C 1 265 ? 19.364 -6.394 15.591 1.00 16.75 265 GLY C CA 1
ATOM 6506 C C . GLY C 1 265 ? 20.795 -6.039 15.843 1.00 15.58 265 GLY C C 1
ATOM 6507 O O . GLY C 1 265 ? 21.044 -4.941 16.377 1.00 16.36 265 GLY C O 1
ATOM 6508 N N . TYR C 1 266 ? 21.773 -6.908 15.511 1.00 14.16 266 TYR C N 1
ATOM 6509 C CA . TYR C 1 266 ? 23.191 -6.580 15.565 1.00 14.52 266 TYR C CA 1
ATOM 6510 C C . TYR C 1 266 ? 23.776 -6.163 14.216 1.00 15.18 266 TYR C C 1
ATOM 6511 O O . TYR C 1 266 ? 23.297 -6.583 13.104 1.00 16.11 266 TYR C O 1
ATOM 6520 N N . PHE C 1 267 ? 24.805 -5.338 14.298 1.00 13.14 267 PHE C N 1
ATOM 6521 C CA . PHE C 1 267 ? 25.543 -4.830 13.117 1.00 13.75 267 PHE C CA 1
ATOM 6522 C C . PHE C 1 267 ? 27.025 -4.961 13.278 1.00 14.01 267 PHE C C 1
ATOM 6523 O O . PHE C 1 267 ? 27.505 -5.341 14.332 1.00 15.62 267 PHE C O 1
ATOM 6531 N N . TRP C 1 268 ? 27.736 -4.741 12.188 1.00 15.41 268 TRP C N 1
ATOM 6532 C CA . TRP C 1 268 ? 29.174 -4.638 12.134 1.00 15.82 268 TRP C CA 1
ATOM 6533 C C . TRP C 1 268 ? 29.652 -3.244 11.855 1.00 16.01 268 TRP C C 1
ATOM 6534 O O . TRP C 1 268 ? 29.215 -2.620 10.852 1.00 16.69 268 TRP C O 1
ATOM 6545 N N . MET C 1 269 ? 30.626 -2.769 12.637 1.00 15.22 269 MET C N 1
ATOM 6546 C CA . MET C 1 269 ? 31.224 -1.433 12.506 1.00 16.58 269 MET C CA 1
ATOM 6547 C C . MET C 1 269 ? 32.704 -1.585 12.159 1.00 16.39 269 MET C C 1
ATOM 6548 O O . MET C 1 269 ? 33.475 -2.205 12.887 1.00 18.59 269 MET C O 1
ATOM 6553 N N . PRO C 1 270 ? 33.132 -0.975 11.050 1.00 17.13 270 PRO C N 1
ATOM 6554 C CA . PRO C 1 270 ? 34.560 -1.102 10.665 1.00 17.71 270 PRO C CA 1
ATOM 6555 C C . PRO C 1 270 ? 35.545 -0.587 11.724 1.00 17.49 270 PRO C C 1
ATOM 6556 O O . PRO C 1 270 ? 35.287 0.398 12.439 1.00 17.59 270 PRO C O 1
ATOM 6560 N N . TYR C 1 271 ? 36.708 -1.234 11.807 1.00 15.82 271 TYR C N 1
ATOM 6561 C CA . TYR C 1 271 ? 37.831 -0.754 12.606 1.00 18.39 271 TYR C CA 1
ATOM 6562 C C . TYR C 1 271 ? 38.189 0.701 12.370 1.00 19.12 271 TYR C C 1
ATOM 6563 O O . TYR C 1 271 ? 38.432 1.436 13.327 1.00 18.78 271 TYR C O 1
ATOM 6572 N N . GLU C 1 272 ? 38.160 1.143 11.124 1.00 20.18 272 GLU C N 1
ATOM 6573 C CA . GLU C 1 272 ? 38.534 2.530 10.814 1.00 22.37 272 GLU C CA 1
ATOM 6574 C C . GLU C 1 272 ? 37.382 3.520 11.151 1.00 20.30 272 GLU C C 1
ATOM 6575 O O . GLU C 1 272 ? 37.614 4.716 11.172 1.00 21.06 272 GLU C O 1
ATOM 6581 N N . TYR C 1 273 ? 36.181 3.018 11.412 1.00 18.11 273 TYR C N 1
ATOM 6582 C CA . TYR C 1 273 ? 35.071 3.905 11.862 1.00 17.77 273 TYR C CA 1
ATOM 6583 C C . TYR C 1 273 ? 35.160 4.123 13.375 1.00 17.71 273 TYR C C 1
ATOM 6584 O O . TYR C 1 273 ? 35.144 5.246 13.871 1.00 18.08 273 TYR C O 1
ATOM 6593 N N . ILE C 1 274 ? 35.284 3.000 14.075 1.00 16.70 274 ILE C N 1
ATOM 6594 C CA . ILE C 1 274 ? 35.234 3.026 15.529 1.00 15.63 274 ILE C CA 1
ATOM 6595 C C . ILE C 1 274 ? 36.503 3.718 16.081 1.00 15.85 274 ILE C C 1
ATOM 6596 O O . ILE C 1 274 ? 36.420 4.322 17.164 1.00 14.66 274 ILE C O 1
ATOM 6601 N N . SER C 1 275 ? 37.646 3.681 15.343 1.00 16.89 275 SER C N 1
ATOM 6602 C CA A SER C 1 275 ? 38.900 4.263 15.820 0.50 18.07 275 SER C CA 1
ATOM 6603 C CA B SER C 1 275 ? 38.922 4.266 15.771 0.50 19.24 275 SER C CA 1
ATOM 6604 C C . SER C 1 275 ? 39.074 5.746 15.449 1.00 18.30 275 SER C C 1
ATOM 6605 O O . SER C 1 275 ? 40.025 6.403 15.909 1.00 20.59 275 SER C O 1
ATOM 6610 N N . ASN C 1 276 ? 38.175 6.259 14.622 1.00 19.19 276 ASN C N 1
ATOM 6611 C CA . ASN C 1 276 ? 38.160 7.686 14.166 1.00 20.09 276 ASN C CA 1
ATOM 6612 C C . ASN C 1 276 ? 37.523 8.604 15.188 1.00 20.47 276 ASN C C 1
ATOM 6613 O O . ASN C 1 276 ? 36.350 8.441 15.482 1.00 18.12 276 ASN C O 1
ATOM 6618 N N . THR C 1 277 ? 38.324 9.522 15.757 1.00 22.09 277 THR C N 1
ATOM 6619 C CA . THR C 1 277 ? 37.913 10.414 16.857 1.00 24.06 277 THR C CA 1
ATOM 6620 C C . THR C 1 277 ? 36.780 11.350 16.409 1.00 22.39 277 THR C C 1
ATOM 6621 O O . THR C 1 277 ? 36.140 11.962 17.232 1.00 22.86 277 THR C O 1
ATOM 6625 N N . GLN C 1 278 ? 36.608 11.522 15.098 1.00 20.12 278 GLN C N 1
ATOM 6626 C CA . GLN C 1 278 ? 35.545 12.355 14.562 1.00 21.31 278 GLN C CA 1
ATOM 6627 C C . GLN C 1 278 ? 34.301 11.547 14.308 1.00 19.24 278 GLN C C 1
ATOM 6628 O O . GLN C 1 278 ? 33.267 12.111 13.896 1.00 19.77 278 GLN C O 1
ATOM 6634 N N . LEU C 1 279 ? 34.384 10.209 14.505 1.00 16.19 279 LEU C N 1
ATOM 6635 C CA . LEU C 1 279 ? 33.184 9.347 14.259 1.00 14.31 279 LEU C CA 1
ATOM 6636 C C . LEU C 1 279 ? 32.624 8.670 15.486 1.00 14.21 279 LEU C C 1
ATOM 6637 O O . LEU C 1 279 ? 31.472 8.344 15.494 1.00 15.19 279 LEU C O 1
ATOM 6642 N N . ALA C 1 280 ? 33.493 8.396 16.461 1.00 15.62 280 ALA C N 1
ATOM 6643 C CA . ALA C 1 280 ? 33.120 7.655 17.658 1.00 14.36 280 ALA C CA 1
ATOM 6644 C C . ALA C 1 280 ? 33.839 8.220 18.861 1.00 13.49 280 ALA C C 1
ATOM 6645 O O . ALA C 1 280 ? 34.963 8.762 18.738 1.00 12.80 280 ALA C O 1
ATOM 6647 N N . ASP C 1 281 ? 33.244 8.081 20.049 1.00 13.44 281 ASP C N 1
ATOM 6648 C CA . ASP C 1 281 ? 33.883 8.608 21.267 1.00 13.63 281 ASP C CA 1
ATOM 6649 C C . ASP C 1 281 ? 33.177 7.982 22.457 1.00 13.66 281 ASP C C 1
ATOM 6650 O O . ASP C 1 281 ? 32.243 7.182 22.316 1.00 12.98 281 ASP C O 1
ATOM 6655 N N . ASP C 1 282 ? 33.713 8.273 23.637 1.00 12.86 282 ASP C N 1
ATOM 6656 C CA . ASP C 1 282 ? 32.982 7.941 24.877 1.00 13.18 282 ASP C CA 1
ATOM 6657 C C . ASP C 1 282 ? 32.795 6.476 25.109 1.00 12.27 282 ASP C C 1
ATOM 6658 O O . ASP C 1 282 ? 31.722 6.027 25.347 1.00 10.83 282 ASP C O 1
ATOM 6663 N N . PHE C 1 283 ? 33.906 5.762 25.065 1.00 10.74 283 PHE C N 1
ATOM 6664 C CA . PHE C 1 283 ? 33.954 4.316 25.345 1.00 13.74 283 PHE C CA 1
ATOM 6665 C C . PHE C 1 283 ? 34.062 4.085 26.834 1.00 13.39 283 PHE C C 1
ATOM 6666 O O . PHE C 1 283 ? 35.039 4.540 27.451 1.00 15.52 283 PHE C O 1
ATOM 6674 N N . TRP C 1 284 ? 33.102 3.353 27.364 1.00 12.64 284 TRP C N 1
ATOM 6675 C CA . TRP C 1 284 ? 32.967 3.116 28.822 1.00 13.09 284 TRP C CA 1
ATOM 6676 C C . TRP C 1 284 ? 32.743 1.657 29.111 1.00 12.87 284 TRP C C 1
ATOM 6677 O O . TRP C 1 284 ? 31.952 0.975 28.442 1.00 13.09 284 TRP C O 1
ATOM 6688 N N . VAL C 1 285 ? 33.368 1.202 30.204 1.00 14.26 285 VAL C N 1
ATOM 6689 C CA A VAL C 1 285 ? 33.070 -0.113 30.763 0.50 15.66 285 VAL C CA 1
ATOM 6690 C CA B VAL C 1 285 ? 33.130 -0.120 30.807 0.50 14.90 285 VAL C CA 1
ATOM 6691 C C . VAL C 1 285 ? 32.651 0.118 32.207 1.00 16.50 285 VAL C C 1
ATOM 6692 O O . VAL C 1 285 ? 33.207 0.957 32.885 1.00 16.04 285 VAL C O 1
ATOM 6699 N N . ILE C 1 286 ? 31.603 -0.612 32.599 1.00 15.77 286 ILE C N 1
ATOM 6700 C CA . ILE C 1 286 ? 30.999 -0.551 33.951 1.00 15.88 286 ILE C CA 1
ATOM 6701 C C . ILE C 1 286 ? 31.291 -1.859 34.692 1.00 17.05 286 ILE C C 1
ATOM 6702 O O . ILE C 1 286 ? 31.462 -2.913 34.034 1.00 17.30 286 ILE C O 1
ATOM 6707 N N . LYS C 1 287 ? 31.331 -1.828 36.040 1.00 16.35 287 LYS C N 1
ATOM 6708 C CA . LYS C 1 287 ? 31.552 -3.090 36.764 1.00 17.67 287 LYS C CA 1
ATOM 6709 C C . LYS C 1 287 ? 30.823 -2.979 38.101 1.00 18.68 287 LYS C C 1
ATOM 6710 O O . LYS C 1 287 ? 30.770 -1.860 38.690 1.00 18.11 287 LYS C O 1
ATOM 6716 N N . THR C 1 288 ? 30.342 -4.129 38.574 1.00 18.64 288 THR C N 1
ATOM 6717 C CA . THR C 1 288 ? 29.752 -4.232 39.916 1.00 19.66 288 THR C CA 1
ATOM 6718 C C . THR C 1 288 ? 30.565 -5.293 40.704 1.00 22.24 288 THR C C 1
ATOM 6719 O O . THR C 1 288 ? 30.517 -6.505 40.397 1.00 21.54 288 THR C O 1
ATOM 6723 N N . VAL C 1 289 ? 31.338 -4.807 41.658 1.00 22.86 289 VAL C N 1
ATOM 6724 C CA . VAL C 1 289 ? 32.241 -5.723 42.429 1.00 26.60 289 VAL C CA 1
ATOM 6725 C C . VAL C 1 289 ? 31.509 -6.149 43.685 1.00 29.06 289 VAL C C 1
ATOM 6726 O O . VAL C 1 289 ? 31.062 -5.299 44.422 1.00 29.20 289 VAL C O 1
ATOM 6730 N N . ARG C 1 290 ? 31.347 -7.469 43.904 1.00 32.53 290 ARG C N 1
ATOM 6731 C CA . ARG C 1 290 ? 30.765 -8.005 45.165 1.00 35.61 290 ARG C CA 1
ATOM 6732 C C . ARG C 1 290 ? 31.797 -8.825 45.960 1.00 35.84 290 ARG C C 1
ATOM 6733 O O . ARG C 1 290 ? 32.743 -9.365 45.358 1.00 37.76 290 ARG C O 1
ATOM 6741 N N . THR D 1 23 ? 18.882 9.445 47.123 1.00 43.45 23 THR D N 1
ATOM 6742 C CA . THR D 1 23 ? 19.873 10.365 46.490 1.00 41.92 23 THR D CA 1
ATOM 6743 C C . THR D 1 23 ? 19.176 11.367 45.612 1.00 41.13 23 THR D C 1
ATOM 6744 O O . THR D 1 23 ? 18.179 11.063 44.903 1.00 40.93 23 THR D O 1
ATOM 6748 N N . VAL D 1 24 ? 19.692 12.586 45.695 1.00 39.33 24 VAL D N 1
ATOM 6749 C CA . VAL D 1 24 ? 19.289 13.585 44.765 1.00 37.62 24 VAL D CA 1
ATOM 6750 C C . VAL D 1 24 ? 20.442 13.667 43.760 1.00 35.42 24 VAL D C 1
ATOM 6751 O O . VAL D 1 24 ? 21.569 13.992 44.111 1.00 35.00 24 VAL D O 1
ATOM 6755 N N . LEU D 1 25 ? 20.189 13.281 42.521 1.00 31.98 25 LEU D N 1
ATOM 6756 C CA . LEU D 1 25 ? 21.171 13.594 41.506 1.00 31.17 25 LEU D CA 1
ATOM 6757 C C . LEU D 1 25 ? 21.351 15.135 41.383 1.00 30.86 25 LEU D C 1
ATOM 6758 O O . LEU D 1 25 ? 20.400 15.917 41.460 1.00 32.29 25 LEU D O 1
ATOM 6763 N N . LYS D 1 26 ? 22.578 15.554 41.187 1.00 29.31 26 LYS D N 1
ATOM 6764 C CA . LYS D 1 26 ? 22.803 16.974 41.038 1.00 29.08 26 LYS D CA 1
ATOM 6765 C C . LYS D 1 26 ? 22.668 17.308 39.538 1.00 26.62 26 LYS D C 1
ATOM 6766 O O . LYS D 1 26 ? 23.272 16.659 38.714 1.00 25.78 26 LYS D O 1
ATOM 6772 N N . ARG D 1 27 ? 21.784 18.252 39.229 1.00 25.74 27 ARG D N 1
ATOM 6773 C CA . ARG D 1 27 ? 21.593 18.826 37.888 1.00 24.50 27 ARG D CA 1
ATOM 6774 C C . ARG D 1 27 ? 22.855 19.598 37.526 1.00 22.75 27 ARG D C 1
ATOM 6775 O O . ARG D 1 27 ? 23.367 20.377 38.323 1.00 25.27 27 ARG D O 1
ATOM 6783 N N . ARG D 1 28 ? 23.403 19.320 36.360 1.00 21.08 28 ARG D N 1
ATOM 6784 C CA A ARG D 1 28 ? 24.623 19.989 35.984 0.50 18.66 28 ARG D CA 1
ATOM 6785 C CA B ARG D 1 28 ? 24.617 19.977 35.922 0.50 19.71 28 ARG D CA 1
ATOM 6786 C C . ARG D 1 28 ? 24.301 21.472 35.781 1.00 19.03 28 ARG D C 1
ATOM 6787 O O . ARG D 1 28 ? 23.290 21.810 35.098 1.00 19.53 28 ARG D O 1
ATOM 6802 N N . LYS D 1 29 ? 25.155 22.328 36.372 1.00 17.44 29 LYS D N 1
ATOM 6803 C CA . LYS D 1 29 ? 24.968 23.782 36.315 1.00 18.29 29 LYS D CA 1
ATOM 6804 C C . LYS D 1 29 ? 24.986 24.369 34.891 1.00 17.14 29 LYS D C 1
ATOM 6805 O O . LYS D 1 29 ? 25.915 24.158 34.102 1.00 15.59 29 LYS D O 1
ATOM 6811 N N . LYS D 1 30 ? 23.946 25.168 34.605 1.00 17.78 30 LYS D N 1
ATOM 6812 C CA . LYS D 1 30 ? 23.827 25.841 33.302 1.00 18.32 30 LYS D CA 1
ATOM 6813 C C . LYS D 1 30 ? 23.900 27.371 33.495 1.00 17.98 30 LYS D C 1
ATOM 6814 O O . LYS D 1 30 ? 24.503 28.071 32.692 1.00 18.53 30 LYS D O 1
ATOM 6820 N N . SER D 1 31 ? 23.316 27.868 34.576 1.00 19.32 31 SER D N 1
ATOM 6821 C CA A SER D 1 31 ? 23.344 29.304 34.895 0.50 18.71 31 SER D CA 1
ATOM 6822 C CA B SER D 1 31 ? 23.332 29.296 34.894 0.50 19.36 31 SER D CA 1
ATOM 6823 C C . SER D 1 31 ? 24.787 29.815 34.913 1.00 20.25 31 SER D C 1
ATOM 6824 O O . SER D 1 31 ? 25.630 29.318 35.658 1.00 20.56 31 SER D O 1
ATOM 6829 N N . GLY D 1 32 ? 25.147 30.771 34.036 1.00 16.78 32 GLY D N 1
ATOM 6830 C CA . GLY D 1 32 ? 26.515 31.229 33.930 1.00 15.91 32 GLY D CA 1
ATOM 6831 C C . GLY D 1 32 ? 27.430 30.433 33.009 1.00 15.01 32 GLY D C 1
ATOM 6832 O O . GLY D 1 32 ? 28.491 30.867 32.724 1.00 16.51 32 GLY D O 1
ATOM 6833 N N . TYR D 1 33 ? 27.004 29.247 32.570 1.00 14.24 33 TYR D N 1
ATOM 6834 C CA . TYR D 1 33 ? 27.794 28.372 31.678 1.00 14.23 33 TYR D CA 1
ATOM 6835 C C . TYR D 1 33 ? 26.998 28.128 30.416 1.00 15.62 33 TYR D C 1
ATOM 6836 O O . TYR D 1 33 ? 26.472 29.088 29.812 1.00 14.96 33 TYR D O 1
ATOM 6845 N N . GLY D 1 34 ? 26.810 26.874 29.997 1.00 14.97 34 GLY D N 1
ATOM 6846 C CA . GLY D 1 34 ? 25.934 26.571 28.885 1.00 14.53 34 GLY D CA 1
ATOM 6847 C C . GLY D 1 34 ? 26.514 25.951 27.624 1.00 15.36 34 GLY D C 1
ATOM 6848 O O . GLY D 1 34 ? 25.856 25.900 26.570 1.00 18.79 34 GLY D O 1
ATOM 6849 N N . TYR D 1 35 ? 27.767 25.537 27.682 1.00 13.56 35 TYR D N 1
ATOM 6850 C CA . TYR D 1 35 ? 28.377 24.868 26.519 1.00 10.81 35 TYR D CA 1
ATOM 6851 C C . TYR D 1 35 ? 28.128 23.322 26.621 1.00 14.10 35 TYR D C 1
ATOM 6852 O O . TYR D 1 35 ? 28.376 22.734 27.669 1.00 14.32 35 TYR D O 1
ATOM 6861 N N . ILE D 1 36 ? 27.594 22.738 25.550 1.00 12.92 36 ILE D N 1
ATOM 6862 C CA . ILE D 1 36 ? 27.470 21.275 25.343 1.00 14.67 36 ILE D CA 1
ATOM 6863 C C . ILE D 1 36 ? 28.483 20.929 24.246 1.00 14.53 36 ILE D C 1
ATOM 6864 O O . ILE D 1 36 ? 28.515 21.580 23.201 1.00 12.54 36 ILE D O 1
ATOM 6869 N N . PRO D 1 37 ? 29.311 19.854 24.423 1.00 15.29 37 PRO D N 1
ATOM 6870 C CA . PRO D 1 37 ? 30.271 19.501 23.332 1.00 13.92 37 PRO D CA 1
ATOM 6871 C C . PRO D 1 37 ? 29.610 19.204 21.989 1.00 11.43 37 PRO D C 1
ATOM 6872 O O . PRO D 1 37 ? 28.527 18.621 21.967 1.00 12.44 37 PRO D O 1
ATOM 6876 N N . ASP D 1 38 ? 30.177 19.698 20.885 1.00 13.67 38 ASP D N 1
ATOM 6877 C CA . ASP D 1 38 ? 29.642 19.438 19.578 1.00 14.92 38 ASP D CA 1
ATOM 6878 C C . ASP D 1 38 ? 29.612 17.934 19.285 1.00 15.69 38 ASP D C 1
ATOM 6879 O O . ASP D 1 38 ? 30.558 17.194 19.581 1.00 15.92 38 ASP D O 1
ATOM 6884 N N . ILE D 1 39 ? 28.530 17.482 18.699 1.00 14.05 39 ILE D N 1
ATOM 6885 C CA . ILE D 1 39 ? 28.548 16.235 17.931 1.00 16.18 39 ILE D CA 1
ATOM 6886 C C . ILE D 1 39 ? 29.393 16.460 16.692 1.00 16.49 39 ILE D C 1
ATOM 6887 O O . ILE D 1 39 ? 29.298 17.550 15.987 1.00 16.37 39 ILE D O 1
ATOM 6892 N N . ALA D 1 40 ? 30.311 15.530 16.432 1.00 17.45 40 ALA D N 1
ATOM 6893 C CA . ALA D 1 40 ? 31.253 15.794 15.356 1.00 17.78 40 ALA D CA 1
ATOM 6894 C C . ALA D 1 40 ? 30.604 15.536 14.011 1.00 15.48 40 ALA D C 1
ATOM 6895 O O . ALA D 1 40 ? 29.667 14.740 13.888 1.00 14.26 40 ALA D O 1
ATOM 6897 N N . ASP D 1 41 ? 31.111 16.250 12.976 1.00 17.09 41 ASP D N 1
ATOM 6898 C CA . ASP D 1 41 ? 30.526 16.137 11.618 1.00 17.26 41 ASP D CA 1
ATOM 6899 C C . ASP D 1 41 ? 31.697 16.133 10.689 1.00 17.26 41 ASP D C 1
ATOM 6900 O O . ASP D 1 41 ? 32.455 17.064 10.672 1.00 17.26 41 ASP D O 1
ATOM 6905 N N . ILE D 1 42 ? 31.865 15.041 9.908 1.00 17.02 42 ILE D N 1
ATOM 6906 C CA . ILE D 1 42 ? 33.109 14.957 9.113 1.00 18.58 42 ILE D CA 1
ATOM 6907 C C . ILE D 1 42 ? 33.160 15.943 7.967 1.00 18.40 42 ILE D C 1
ATOM 6908 O O . ILE D 1 42 ? 34.232 16.140 7.359 1.00 19.38 42 ILE D O 1
ATOM 6913 N N . ARG D 1 43 ? 32.029 16.581 7.683 1.00 17.60 43 ARG D N 1
ATOM 6914 C CA . ARG D 1 43 ? 32.048 17.668 6.696 1.00 17.91 43 ARG D CA 1
ATOM 6915 C C . ARG D 1 43 ? 32.584 18.971 7.263 1.00 18.87 43 ARG D C 1
ATOM 6916 O O . ARG D 1 43 ? 32.723 19.972 6.511 1.00 19.08 43 ARG D O 1
ATOM 6924 N N . ASP D 1 44 ? 32.925 19.020 8.535 1.00 17.10 44 ASP D N 1
ATOM 6925 C CA . ASP D 1 44 ? 33.337 20.305 9.112 1.00 16.63 44 ASP D CA 1
ATOM 6926 C C . ASP D 1 44 ? 34.591 20.873 8.396 1.00 17.80 44 ASP D C 1
ATOM 6927 O O . ASP D 1 44 ? 35.640 20.199 8.219 1.00 17.92 44 ASP D O 1
ATOM 6932 N N . PHE D 1 45 ? 34.523 22.151 8.035 1.00 16.88 45 PHE D N 1
ATOM 6933 C CA . PHE D 1 45 ? 35.640 22.728 7.290 1.00 18.78 45 PHE D CA 1
ATOM 6934 C C . PHE D 1 45 ? 36.776 22.852 8.230 1.00 20.12 45 PHE D C 1
ATOM 6935 O O . PHE D 1 45 ? 36.584 22.909 9.469 1.00 19.88 45 PHE D O 1
ATOM 6943 N N . SER D 1 46 ? 37.995 22.896 7.684 1.00 21.70 46 SER D N 1
ATOM 6944 C CA . SER D 1 46 ? 39.194 23.081 8.444 1.00 22.72 46 SER D CA 1
ATOM 6945 C C . SER D 1 46 ? 39.765 24.465 8.208 1.00 24.82 46 SER D C 1
ATOM 6946 O O . SER D 1 46 ? 39.917 24.880 7.039 1.00 25.17 46 SER D O 1
ATOM 6949 N N . TYR D 1 47 ? 40.136 25.136 9.277 1.00 23.47 47 TYR D N 1
ATOM 6950 C CA . TYR D 1 47 ? 40.805 26.415 9.194 1.00 25.25 47 TYR D CA 1
ATOM 6951 C C . TYR D 1 47 ? 42.256 26.174 8.787 1.00 27.09 47 TYR D C 1
ATOM 6952 O O . TYR D 1 47 ? 43.036 25.568 9.520 1.00 26.18 47 TYR D O 1
ATOM 6961 N N . THR D 1 48 ? 42.623 26.675 7.604 1.00 28.18 48 THR D N 1
ATOM 6962 C CA . THR D 1 48 ? 43.978 26.450 7.095 1.00 29.39 48 THR D CA 1
ATOM 6963 C C . THR D 1 48 ? 44.834 27.717 7.329 1.00 29.60 48 THR D C 1
ATOM 6964 O O . THR D 1 48 ? 44.608 28.765 6.710 1.00 31.97 48 THR D O 1
ATOM 6968 N N . PRO D 1 49 ? 45.774 27.646 8.256 1.00 29.70 49 PRO D N 1
ATOM 6969 C CA . PRO D 1 49 ? 46.646 28.770 8.496 1.00 31.64 49 PRO D CA 1
ATOM 6970 C C . PRO D 1 49 ? 47.674 28.853 7.337 1.00 34.15 49 PRO D C 1
ATOM 6971 O O . PRO D 1 49 ? 48.234 27.806 6.976 1.00 34.12 49 PRO D O 1
ATOM 6975 N N . GLU D 1 50 ? 47.932 30.028 6.768 1.00 37.23 50 GLU D N 1
ATOM 6976 C CA . GLU D 1 50 ? 49.103 30.084 5.814 1.00 40.36 50 GLU D CA 1
ATOM 6977 C C . GLU D 1 50 ? 50.401 29.715 6.547 1.00 40.11 50 GLU D C 1
ATOM 6978 O O . GLU D 1 50 ? 50.615 30.123 7.721 1.00 39.30 50 GLU D O 1
ATOM 6984 N N . LYS D 1 51 ? 51.224 28.895 5.868 1.00 39.67 51 LYS D N 1
ATOM 6985 C CA . LYS D 1 51 ? 52.440 28.327 6.461 1.00 39.02 51 LYS D CA 1
ATOM 6986 C C . LYS D 1 51 ? 53.468 29.391 6.792 1.00 38.04 51 LYS D C 1
ATOM 6987 O O . LYS D 1 51 ? 54.360 29.139 7.620 1.00 36.96 51 LYS D O 1
ATOM 6993 N N . SER D 1 52 ? 53.329 30.571 6.165 1.00 37.55 52 SER D N 1
ATOM 6994 C CA . SER D 1 52 ? 54.269 31.681 6.417 1.00 38.37 52 SER D CA 1
ATOM 6995 C C . SER D 1 52 ? 54.115 32.243 7.826 1.00 39.24 52 SER D C 1
ATOM 6996 O O . SER D 1 52 ? 55.113 32.439 8.541 1.00 38.85 52 SER D O 1
ATOM 6999 N N . VAL D 1 53 ? 52.853 32.448 8.211 1.00 39.76 53 VAL D N 1
ATOM 7000 C CA . VAL D 1 53 ? 52.456 32.955 9.528 1.00 39.22 53 VAL D CA 1
ATOM 7001 C C . VAL D 1 53 ? 52.841 31.960 10.636 1.00 39.81 53 VAL D C 1
ATOM 7002 O O . VAL D 1 53 ? 53.491 32.332 11.605 1.00 38.42 53 VAL D O 1
ATOM 7006 N N . ILE D 1 54 ? 52.491 30.687 10.472 1.00 40.33 54 ILE D N 1
ATOM 7007 C CA . ILE D 1 54 ? 52.955 29.656 11.396 1.00 42.44 54 ILE D CA 1
ATOM 7008 C C . ILE D 1 54 ? 54.461 29.655 11.569 1.00 43.45 54 ILE D C 1
ATOM 7009 O O . ILE D 1 54 ? 54.946 29.385 12.681 1.00 43.55 54 ILE D O 1
ATOM 7014 N N . ALA D 1 55 ? 55.198 29.934 10.474 1.00 44.96 55 ALA D N 1
ATOM 7015 C CA . ALA D 1 55 ? 56.682 30.007 10.517 1.00 45.67 55 ALA D CA 1
ATOM 7016 C C . ALA D 1 55 ? 57.201 31.242 11.275 1.00 46.23 55 ALA D C 1
ATOM 7017 O O . ALA D 1 55 ? 58.170 31.163 12.058 1.00 48.03 55 ALA D O 1
ATOM 7019 N N . ALA D 1 56 ? 56.553 32.378 11.046 1.00 44.88 56 ALA D N 1
ATOM 7020 C CA . ALA D 1 56 ? 56.888 33.615 11.740 1.00 43.41 56 ALA D CA 1
ATOM 7021 C C . ALA D 1 56 ? 55.850 33.978 12.823 1.00 41.34 56 ALA D C 1
ATOM 7022 O O . ALA D 1 56 ? 55.181 34.997 12.722 1.00 40.93 56 ALA D O 1
ATOM 7024 N N . LEU D 1 57 ? 55.708 33.159 13.861 1.00 40.10 57 LEU D N 1
ATOM 7025 C CA . LEU D 1 57 ? 54.660 33.457 14.886 1.00 38.35 57 LEU D CA 1
ATOM 7026 C C . LEU D 1 57 ? 55.209 34.517 15.842 1.00 37.42 57 LEU D C 1
ATOM 7027 O O . LEU D 1 57 ? 56.292 34.324 16.350 1.00 37.46 57 LEU D O 1
ATOM 7032 N N . PRO D 1 58 ? 54.491 35.638 16.056 1.00 36.54 58 PRO D N 1
ATOM 7033 C CA . PRO D 1 58 ? 55.017 36.552 17.046 1.00 37.41 58 PRO D CA 1
ATOM 7034 C C . PRO D 1 58 ? 54.973 35.972 18.470 1.00 37.86 58 PRO D C 1
ATOM 7035 O O . PRO D 1 58 ? 54.307 34.958 18.706 1.00 38.38 58 PRO D O 1
ATOM 7039 N N . PRO D 1 59 ? 55.736 36.572 19.417 1.00 38.40 59 PRO D N 1
ATOM 7040 C CA . PRO D 1 59 ? 55.512 36.073 20.759 1.00 37.69 59 PRO D CA 1
ATOM 7041 C C . PRO D 1 59 ? 54.256 36.688 21.475 1.00 36.14 59 PRO D C 1
ATOM 7042 O O . PRO D 1 59 ? 53.945 36.234 22.543 1.00 36.02 59 PRO D O 1
ATOM 7046 N N . LYS D 1 60 ? 53.551 37.673 20.909 1.00 34.61 60 LYS D N 1
ATOM 7047 C CA . LYS D 1 60 ? 52.302 38.124 21.527 1.00 32.97 60 LYS D CA 1
ATOM 7048 C C . LYS D 1 60 ? 51.328 38.621 20.467 1.00 33.00 60 LYS D C 1
ATOM 7049 O O . LYS D 1 60 ? 51.757 39.182 19.410 1.00 32.09 60 LYS D O 1
ATOM 7055 N N . VAL D 1 61 ? 50.037 38.386 20.721 1.00 30.06 61 VAL D N 1
ATOM 7056 C CA . VAL D 1 61 ? 48.972 39.010 19.946 1.00 29.21 61 VAL D CA 1
ATOM 7057 C C . VAL D 1 61 ? 47.945 39.475 20.934 1.00 29.65 61 VAL D C 1
ATOM 7058 O O . VAL D 1 61 ? 47.710 38.787 21.915 1.00 28.28 61 VAL D O 1
ATOM 7062 N N . ASP D 1 62 ? 47.383 40.663 20.712 1.00 29.05 62 ASP D N 1
ATOM 7063 C CA . ASP D 1 62 ? 46.278 41.118 21.493 1.00 29.50 62 ASP D CA 1
ATOM 7064 C C . ASP D 1 62 ? 45.193 41.718 20.626 1.00 29.78 62 ASP D C 1
ATOM 7065 O O . ASP D 1 62 ? 45.309 42.864 20.137 1.00 30.35 62 ASP D O 1
ATOM 7070 N N . LEU D 1 63 ? 44.111 41.006 20.458 1.00 28.05 63 LEU D N 1
ATOM 7071 C CA . LEU D 1 63 ? 43.056 41.531 19.646 1.00 28.78 63 LEU D CA 1
ATOM 7072 C C . LEU D 1 63 ? 41.950 42.124 20.491 1.00 27.70 63 LEU D C 1
ATOM 7073 O O . LEU D 1 63 ? 40.925 42.412 19.926 1.00 29.52 63 LEU D O 1
ATOM 7078 N N . THR D 1 64 ? 42.136 42.276 21.813 1.00 28.82 64 THR D N 1
ATOM 7079 C CA . THR D 1 64 ? 41.080 42.802 22.716 1.00 28.23 64 THR D CA 1
ATOM 7080 C C . THR D 1 64 ? 40.346 43.985 22.058 1.00 29.64 64 THR D C 1
ATOM 7081 O O . THR D 1 64 ? 40.946 45.019 21.733 1.00 29.90 64 THR D O 1
ATOM 7085 N N . PRO D 1 65 ? 39.051 43.824 21.818 1.00 29.66 65 PRO D N 1
ATOM 7086 C CA . PRO D 1 65 ? 38.343 44.828 21.078 1.00 29.75 65 PRO D CA 1
ATOM 7087 C C . PRO D 1 65 ? 37.912 46.020 21.976 1.00 31.28 65 PRO D C 1
ATOM 7088 O O . PRO D 1 65 ? 38.109 45.960 23.235 1.00 30.05 65 PRO D O 1
ATOM 7092 N N . PRO D 1 66 ? 37.356 47.104 21.347 1.00 32.38 66 PRO D N 1
ATOM 7093 C CA . PRO D 1 66 ? 36.997 48.176 22.274 1.00 33.02 66 PRO D CA 1
ATOM 7094 C C . PRO D 1 66 ? 35.713 47.905 23.067 1.00 32.21 66 PRO D C 1
ATOM 7095 O O . PRO D 1 66 ? 35.568 48.479 24.161 1.00 35.83 66 PRO D O 1
ATOM 7099 N N . PHE D 1 67 ? 34.810 47.073 22.547 1.00 29.72 67 PHE D N 1
ATOM 7100 C CA . PHE D 1 67 ? 33.528 46.847 23.198 1.00 28.29 67 PHE D CA 1
ATOM 7101 C C . PHE D 1 67 ? 33.671 46.057 24.537 1.00 28.20 67 PHE D C 1
ATOM 7102 O O . PHE D 1 67 ? 34.491 45.107 24.650 1.00 29.44 67 PHE D O 1
ATOM 7110 N N . GLN D 1 68 ? 32.953 46.518 25.560 1.00 26.49 68 GLN D N 1
ATOM 7111 C CA A GLN D 1 68 ? 33.118 45.948 26.904 0.50 25.01 68 GLN D CA 1
ATOM 7112 C CA B GLN D 1 68 ? 33.080 45.959 26.898 0.50 25.27 68 GLN D CA 1
ATOM 7113 C C . GLN D 1 68 ? 32.611 44.480 26.920 1.00 23.49 68 GLN D C 1
ATOM 7114 O O . GLN D 1 68 ? 31.778 44.063 26.086 1.00 23.31 68 GLN D O 1
ATOM 7125 N N . VAL D 1 69 ? 33.068 43.705 27.903 1.00 21.88 69 VAL D N 1
ATOM 7126 C CA . VAL D 1 69 ? 32.469 42.356 28.022 1.00 20.95 69 VAL D CA 1
ATOM 7127 C C . VAL D 1 69 ? 30.969 42.432 28.251 1.00 22.14 69 VAL D C 1
ATOM 7128 O O . VAL D 1 69 ? 30.411 43.470 28.756 1.00 21.15 69 VAL D O 1
ATOM 7132 N N . TYR D 1 70 ? 30.287 41.356 27.853 1.00 19.63 70 TYR D N 1
ATOM 7133 C CA . TYR D 1 70 ? 28.947 41.185 28.214 1.00 18.94 70 TYR D CA 1
ATOM 7134 C C . TYR D 1 70 ? 28.815 40.501 29.573 1.00 18.06 70 TYR D C 1
ATOM 7135 O O . TYR D 1 70 ? 29.818 39.990 30.124 1.00 16.83 70 TYR D O 1
ATOM 7144 N N . ASP D 1 71 ? 27.562 40.433 30.043 1.00 17.82 71 ASP D N 1
ATOM 7145 C CA . ASP D 1 71 ? 27.238 39.670 31.257 1.00 18.98 71 ASP D CA 1
ATOM 7146 C C . ASP D 1 71 ? 26.106 38.813 30.941 1.00 17.74 71 ASP D C 1
ATOM 7147 O O . ASP D 1 71 ? 24.990 39.277 30.813 1.00 17.57 71 ASP D O 1
ATOM 7152 N N . GLN D 1 72 ? 26.339 37.485 30.848 1.00 15.61 72 GLN D N 1
ATOM 7153 C CA . GLN D 1 72 ? 25.257 36.563 30.536 1.00 14.62 72 GLN D CA 1
ATOM 7154 C C . GLN D 1 72 ? 24.301 36.319 31.651 1.00 13.07 72 GLN D C 1
ATOM 7155 O O . GLN D 1 72 ? 23.220 35.808 31.487 1.00 14.78 72 GLN D O 1
ATOM 7161 N N . GLY D 1 73 ? 24.753 36.642 32.842 1.00 15.71 73 GLY D N 1
ATOM 7162 C CA . GLY D 1 73 ? 23.880 36.546 34.018 1.00 15.89 73 GLY D CA 1
ATOM 7163 C C . GLY D 1 73 ? 23.488 35.095 34.299 1.00 15.22 73 GLY D C 1
ATOM 7164 O O . GLY D 1 73 ? 24.311 34.155 34.093 1.00 15.56 73 GLY D O 1
ATOM 7165 N N . ARG D 1 74 ? 22.249 34.892 34.674 1.00 14.88 74 ARG D N 1
ATOM 7166 C CA . ARG D 1 74 ? 21.832 33.654 35.302 1.00 14.42 74 ARG D CA 1
ATOM 7167 C C . ARG D 1 74 ? 21.321 32.543 34.394 1.00 14.37 74 ARG D C 1
ATOM 7168 O O . ARG D 1 74 ? 20.563 31.659 34.859 1.00 16.62 74 ARG D O 1
ATOM 7176 N N . ILE D 1 75 ? 21.718 32.554 33.110 1.00 13.25 75 ILE D N 1
ATOM 7177 C CA . ILE D 1 75 ? 21.210 31.564 32.188 1.00 13.63 75 ILE D CA 1
ATOM 7178 C C . ILE D 1 75 ? 22.408 31.010 31.399 1.00 11.14 75 ILE D C 1
ATOM 7179 O O . ILE D 1 75 ? 23.506 31.522 31.472 1.00 12.03 75 ILE D O 1
ATOM 7184 N N . GLY D 1 76 ? 22.129 29.956 30.663 1.00 13.98 76 GLY D N 1
ATOM 7185 C CA . GLY D 1 76 ? 23.154 29.104 30.042 1.00 13.67 76 GLY D CA 1
ATOM 7186 C C . GLY D 1 76 ? 23.483 29.511 28.615 1.00 14.59 76 GLY D C 1
ATOM 7187 O O . GLY D 1 76 ? 23.535 28.669 27.700 1.00 13.35 76 GLY D O 1
ATOM 7188 N N . SER D 1 77 ? 23.709 30.819 28.435 1.00 16.06 77 SER D N 1
ATOM 7189 C CA . SER D 1 77 ? 23.793 31.360 27.083 1.00 16.21 77 SER D CA 1
ATOM 7190 C C . SER D 1 77 ? 25.242 31.611 26.685 1.00 16.77 77 SER D C 1
ATOM 7191 O O . SER D 1 77 ? 25.488 32.408 25.748 1.00 15.56 77 SER D O 1
ATOM 7194 N N . CYS D 1 78 ? 26.242 30.944 27.320 1.00 13.36 78 CYS D N 1
ATOM 7195 C CA . CYS D 1 78 ? 27.638 31.285 27.043 1.00 14.23 78 CYS D CA 1
ATOM 7196 C C . CYS D 1 78 ? 27.959 31.199 25.534 1.00 13.79 78 CYS D C 1
ATOM 7197 O O . CYS D 1 78 ? 28.717 32.002 25.023 1.00 13.70 78 CYS D O 1
ATOM 7200 N N . THR D 1 79 ? 27.456 30.202 24.844 1.00 14.07 79 THR D N 1
ATOM 7201 C CA . THR D 1 79 ? 27.811 30.038 23.388 1.00 13.17 79 THR D CA 1
ATOM 7202 C C . THR D 1 79 ? 27.300 31.259 22.564 1.00 13.75 79 THR D C 1
ATOM 7203 O O . THR D 1 79 ? 28.095 31.772 21.724 1.00 16.30 79 THR D O 1
ATOM 7207 N N . ALA D 1 80 ? 26.049 31.707 22.880 1.00 15.26 80 ALA D N 1
ATOM 7208 C CA . ALA D 1 80 ? 25.497 32.949 22.233 1.00 13.20 80 ALA D CA 1
ATOM 7209 C C . ALA D 1 80 ? 26.318 34.178 22.594 1.00 15.47 80 ALA D C 1
ATOM 7210 O O . ALA D 1 80 ? 26.551 35.083 21.756 1.00 16.44 80 ALA D O 1
ATOM 7212 N N . ASN D 1 81 ? 26.796 34.307 23.845 1.00 14.66 81 ASN D N 1
ATOM 7213 C CA . ASN D 1 81 ? 27.706 35.380 24.186 1.00 14.69 81 ASN D CA 1
ATOM 7214 C C . ASN D 1 81 ? 29.073 35.407 23.492 1.00 16.78 81 ASN D C 1
ATOM 7215 O O . ASN D 1 81 ? 29.531 36.436 23.059 1.00 17.19 81 ASN D O 1
ATOM 7220 N N . ALA D 1 82 ? 29.739 34.240 23.394 1.00 15.58 82 ALA D N 1
ATOM 7221 C CA . ALA D 1 82 ? 30.968 34.130 22.662 1.00 13.78 82 ALA D CA 1
ATOM 7222 C C . ALA D 1 82 ? 30.715 34.427 21.140 1.00 13.73 82 ALA D C 1
ATOM 7223 O O . ALA D 1 82 ? 31.508 35.189 20.561 1.00 18.24 82 ALA D O 1
ATOM 7225 N N . LEU D 1 83 ? 29.663 33.880 20.563 1.00 16.27 83 LEU D N 1
ATOM 7226 C CA . LEU D 1 83 ? 29.394 34.013 19.109 1.00 16.01 83 LEU D CA 1
ATOM 7227 C C . LEU D 1 83 ? 28.954 35.475 18.828 1.00 18.27 83 LEU D C 1
ATOM 7228 O O . LEU D 1 83 ? 29.384 36.092 17.780 1.00 17.90 83 LEU D O 1
ATOM 7233 N N . ALA D 1 84 ? 28.167 36.055 19.736 1.00 18.89 84 ALA D N 1
ATOM 7234 C CA . ALA D 1 84 ? 27.816 37.485 19.507 1.00 18.16 84 ALA D CA 1
ATOM 7235 C C . ALA D 1 84 ? 29.018 38.341 19.472 1.00 17.13 84 ALA D C 1
ATOM 7236 O O . ALA D 1 84 ? 29.072 39.283 18.618 1.00 18.59 84 ALA D O 1
ATOM 7238 N N . ALA D 1 85 ? 30.002 38.140 20.376 1.00 16.25 85 ALA D N 1
ATOM 7239 C CA . ALA D 1 85 ? 31.216 38.934 20.367 1.00 16.89 85 ALA D CA 1
ATOM 7240 C C . ALA D 1 85 ? 32.046 38.700 19.081 1.00 19.15 85 ALA D C 1
ATOM 7241 O O . ALA D 1 85 ? 32.794 39.588 18.600 1.00 20.37 85 ALA D O 1
ATOM 7243 N N . ALA D 1 86 ? 31.985 37.466 18.576 1.00 18.75 86 ALA D N 1
ATOM 7244 C CA . ALA D 1 86 ? 32.716 37.162 17.324 1.00 19.85 86 ALA D CA 1
ATOM 7245 C C . ALA D 1 86 ? 32.083 37.968 16.138 1.00 20.66 86 ALA D C 1
ATOM 7246 O O . ALA D 1 86 ? 32.768 38.421 15.224 1.00 22.22 86 ALA D O 1
ATOM 7248 N N . ILE D 1 87 ? 30.775 38.097 16.170 1.00 20.32 87 ILE D N 1
ATOM 7249 C CA . ILE D 1 87 ? 30.044 38.769 15.057 1.00 21.62 87 ILE D CA 1
ATOM 7250 C C . ILE D 1 87 ? 30.376 40.259 15.240 1.00 23.82 87 ILE D C 1
ATOM 7251 O O . ILE D 1 87 ? 30.809 40.951 14.280 1.00 23.14 87 ILE D O 1
ATOM 7256 N N . GLN D 1 88 ? 30.293 40.761 16.475 1.00 22.85 88 GLN D N 1
ATOM 7257 C CA . GLN D 1 88 ? 30.624 42.176 16.718 1.00 23.84 88 GLN D CA 1
ATOM 7258 C C . GLN D 1 88 ? 32.073 42.522 16.388 1.00 25.19 88 GLN D C 1
ATOM 7259 O O . GLN D 1 88 ? 32.342 43.579 15.760 1.00 26.08 88 GLN D O 1
ATOM 7265 N N . PHE D 1 89 ? 32.978 41.594 16.680 1.00 23.56 89 PHE D N 1
ATOM 7266 C CA . PHE D 1 89 ? 34.367 41.791 16.369 1.00 23.55 89 PHE D CA 1
ATOM 7267 C C . PHE D 1 89 ? 34.573 41.871 14.856 1.00 23.67 89 PHE D C 1
ATOM 7268 O O . PHE D 1 89 ? 35.342 42.733 14.397 1.00 25.48 89 PHE D O 1
ATOM 7276 N N . GLU D 1 90 ? 34.000 40.911 14.128 1.00 23.40 90 GLU D N 1
ATOM 7277 C CA . GLU D 1 90 ? 34.180 40.811 12.666 1.00 23.96 90 GLU D CA 1
ATOM 7278 C C . GLU D 1 90 ? 33.569 42.055 11.992 1.00 25.34 90 GLU D C 1
ATOM 7279 O O . GLU D 1 90 ? 34.193 42.639 11.091 1.00 25.11 90 GLU D O 1
ATOM 7285 N N . ARG D 1 91 ? 32.330 42.422 12.382 1.00 25.46 91 ARG D N 1
ATOM 7286 C CA A ARG D 1 91 ? 31.670 43.602 11.769 0.50 25.35 91 ARG D CA 1
ATOM 7287 C CA B ARG D 1 91 ? 31.654 43.617 11.802 0.50 25.11 91 ARG D CA 1
ATOM 7288 C C . ARG D 1 91 ? 32.488 44.882 11.950 1.00 26.34 91 ARG D C 1
ATOM 7289 O O . ARG D 1 91 ? 32.513 45.750 11.039 1.00 25.87 91 ARG D O 1
ATOM 7304 N N . ILE D 1 92 ? 33.181 45.020 13.085 1.00 26.03 92 ILE D N 1
ATOM 7305 C CA . ILE D 1 92 ? 34.104 46.133 13.295 1.00 28.20 92 ILE D CA 1
ATOM 7306 C C . ILE D 1 92 ? 35.299 46.033 12.398 1.00 30.10 92 ILE D C 1
ATOM 7307 O O . ILE D 1 92 ? 35.664 47.007 11.721 1.00 29.64 92 ILE D O 1
ATOM 7312 N N . HIS D 1 93 ? 35.962 44.880 12.444 1.00 29.11 93 HIS D N 1
ATOM 7313 C CA . HIS D 1 93 ? 37.108 44.585 11.542 1.00 30.46 93 HIS D CA 1
ATOM 7314 C C . HIS D 1 93 ? 36.858 44.932 10.033 1.00 29.02 93 HIS D C 1
ATOM 7315 O O . HIS D 1 93 ? 37.703 45.519 9.370 1.00 30.42 93 HIS D O 1
ATOM 7322 N N . ASP D 1 94 ? 35.679 44.608 9.539 1.00 30.07 94 ASP D N 1
ATOM 7323 C CA . ASP D 1 94 ? 35.249 44.838 8.150 1.00 30.47 94 ASP D CA 1
ATOM 7324 C C . ASP D 1 94 ? 34.426 46.159 7.939 1.00 30.13 94 ASP D C 1
ATOM 7325 O O . ASP D 1 94 ? 33.657 46.302 6.942 1.00 29.36 94 ASP D O 1
ATOM 7330 N N . LYS D 1 95 ? 34.537 47.064 8.914 1.00 30.55 95 LYS D N 1
ATOM 7331 C CA . LYS D 1 95 ? 33.959 48.436 8.864 1.00 29.65 95 LYS D CA 1
ATOM 7332 C C . LYS D 1 95 ? 32.460 48.461 8.511 1.00 29.46 95 LYS D C 1
ATOM 7333 O O . LYS D 1 95 ? 31.946 49.211 7.605 1.00 29.07 95 LYS D O 1
ATOM 7339 N N . GLN D 1 96 ? 31.732 47.606 9.208 1.00 28.04 96 GLN D N 1
ATOM 7340 C CA . GLN D 1 96 ? 30.314 47.521 8.982 1.00 28.82 96 GLN D CA 1
ATOM 7341 C C . GLN D 1 96 ? 29.646 48.464 9.932 1.00 30.40 96 GLN D C 1
ATOM 7342 O O . GLN D 1 96 ? 30.003 48.513 11.146 1.00 30.52 96 GLN D O 1
ATOM 7348 N N . SER D 1 97 ? 28.702 49.228 9.368 1.00 30.54 97 SER D N 1
ATOM 7349 C CA A SER D 1 97 ? 27.885 50.179 10.094 0.50 31.41 97 SER D CA 1
ATOM 7350 C CA B SER D 1 97 ? 27.906 50.161 10.141 0.50 30.81 97 SER D CA 1
ATOM 7351 C C . SER D 1 97 ? 26.468 49.665 10.112 1.00 32.27 97 SER D C 1
ATOM 7352 O O . SER D 1 97 ? 26.069 49.000 9.157 1.00 32.84 97 SER D O 1
ATOM 7357 N N . PRO D 1 98 ? 25.672 49.989 11.180 1.00 33.32 98 PRO D N 1
ATOM 7358 C CA . PRO D 1 98 ? 26.118 50.641 12.434 1.00 34.27 98 PRO D CA 1
ATOM 7359 C C . PRO D 1 98 ? 26.829 49.580 13.306 1.00 33.86 98 PRO D C 1
ATOM 7360 O O . PRO D 1 98 ? 26.700 48.377 13.027 1.00 32.71 98 PRO D O 1
ATOM 7364 N N . GLU D 1 99 ? 27.652 50.016 14.268 1.00 34.56 99 GLU D N 1
ATOM 7365 C CA . GLU D 1 99 ? 28.047 49.085 15.301 1.00 33.94 99 GLU D CA 1
ATOM 7366 C C . GLU D 1 99 ? 26.887 48.763 16.253 1.00 32.54 99 GLU D C 1
ATOM 7367 O O . GLU D 1 99 ? 26.076 49.628 16.639 1.00 32.49 99 GLU D O 1
ATOM 7373 N N . PHE D 1 100 ? 26.758 47.492 16.605 1.00 29.43 100 PHE D N 1
ATOM 7374 C CA . PHE D 1 100 ? 25.675 47.087 17.521 1.00 26.12 100 PHE D CA 1
ATOM 7375 C C . PHE D 1 100 ? 26.122 45.827 18.266 1.00 25.09 100 PHE D C 1
ATOM 7376 O O . PHE D 1 100 ? 26.975 45.078 17.766 1.00 24.21 100 PHE D O 1
ATOM 7384 N N . ILE D 1 101 ? 25.604 45.630 19.477 1.00 22.98 101 ILE D N 1
ATOM 7385 C CA . ILE D 1 101 ? 25.774 44.325 20.162 1.00 21.81 101 ILE D CA 1
ATOM 7386 C C . ILE D 1 101 ? 24.725 43.422 19.527 1.00 20.45 101 ILE D C 1
ATOM 7387 O O . ILE D 1 101 ? 23.538 43.712 19.500 1.00 21.35 101 ILE D O 1
ATOM 7392 N N . PRO D 1 102 ? 25.139 42.235 19.004 1.00 19.96 102 PRO D N 1
ATOM 7393 C CA . PRO D 1 102 ? 24.113 41.302 18.478 1.00 19.09 102 PRO D CA 1
ATOM 7394 C C . PRO D 1 102 ? 23.310 40.648 19.570 1.00 17.93 102 PRO D C 1
ATOM 7395 O O . PRO D 1 102 ? 23.941 40.484 20.686 1.00 18.96 102 PRO D O 1
ATOM 7399 N N . SER D 1 103 ? 22.030 40.333 19.278 1.00 20.04 103 SER D N 1
ATOM 7400 C CA . SER D 1 103 ? 21.064 39.803 20.192 1.00 19.11 103 SER D CA 1
ATOM 7401 C C . SER D 1 103 ? 21.508 38.404 20.635 1.00 18.52 103 SER D C 1
ATOM 7402 O O . SER D 1 103 ? 21.363 37.470 19.900 1.00 18.10 103 SER D O 1
ATOM 7405 N N . ARG D 1 104 ? 22.021 38.326 21.866 1.00 18.24 104 ARG D N 1
ATOM 7406 C CA . ARG D 1 104 ? 22.369 37.027 22.442 1.00 16.47 104 ARG D CA 1
ATOM 7407 C C . ARG D 1 104 ? 21.187 36.121 22.593 1.00 17.53 104 ARG D C 1
ATOM 7408 O O . ARG D 1 104 ? 21.325 34.871 22.377 1.00 15.85 104 ARG D O 1
ATOM 7416 N N . LEU D 1 105 ? 19.983 36.634 22.983 1.00 16.74 105 LEU D N 1
ATOM 7417 C CA . LEU D 1 105 ? 18.826 35.770 23.105 1.00 17.54 105 LEU D CA 1
ATOM 7418 C C . LEU D 1 105 ? 18.358 35.331 21.738 1.00 15.31 105 LEU D C 1
ATOM 7419 O O . LEU D 1 105 ? 17.749 34.285 21.664 1.00 16.36 105 LEU D O 1
ATOM 7424 N N . PHE D 1 106 ? 18.588 36.158 20.695 1.00 18.20 106 PHE D N 1
ATOM 7425 C CA . PHE D 1 106 ? 18.223 35.732 19.336 1.00 18.94 106 PHE D CA 1
ATOM 7426 C C . PHE D 1 106 ? 18.972 34.432 18.984 1.00 17.09 106 PHE D C 1
ATOM 7427 O O . PHE D 1 106 ? 18.335 33.449 18.587 1.00 17.17 106 PHE D O 1
ATOM 7435 N N . ILE D 1 107 ? 20.256 34.449 19.274 1.00 17.13 107 ILE D N 1
ATOM 7436 C CA . ILE D 1 107 ? 21.160 33.267 19.018 1.00 17.16 107 ILE D CA 1
ATOM 7437 C C . ILE D 1 107 ? 20.705 32.131 19.876 1.00 17.23 107 ILE D C 1
ATOM 7438 O O . ILE D 1 107 ? 20.467 31.008 19.374 1.00 15.79 107 ILE D O 1
ATOM 7443 N N . TYR D 1 108 ? 20.565 32.394 21.181 1.00 15.94 108 TYR D N 1
ATOM 7444 C CA . TYR D 1 108 ? 20.203 31.335 22.170 1.00 17.04 108 TYR D CA 1
ATOM 7445 C C . TYR D 1 108 ? 18.859 30.705 21.911 1.00 16.97 108 TYR D C 1
ATOM 7446 O O . TYR D 1 108 ? 18.686 29.475 22.023 1.00 17.57 108 TYR D O 1
ATOM 7455 N N . TYR D 1 109 ? 17.844 31.536 21.554 1.00 18.15 109 TYR D N 1
ATOM 7456 C CA . TYR D 1 109 ? 16.540 30.977 21.211 1.00 16.29 109 TYR D CA 1
ATOM 7457 C C . TYR D 1 109 ? 16.611 29.962 20.044 1.00 16.76 109 TYR D C 1
ATOM 7458 O O . TYR D 1 109 ? 16.090 28.863 20.153 1.00 17.59 109 TYR D O 1
ATOM 7467 N N . ASN D 1 110 ? 17.191 30.399 18.936 1.00 15.59 110 ASN D N 1
ATOM 7468 C CA . ASN D 1 110 ? 17.321 29.589 17.734 1.00 16.70 110 ASN D CA 1
ATOM 7469 C C . ASN D 1 110 ? 18.247 28.370 17.922 1.00 17.75 110 ASN D C 1
ATOM 7470 O O . ASN D 1 110 ? 17.956 27.314 17.388 1.00 16.91 110 ASN D O 1
ATOM 7475 N N . GLU D 1 111 ? 19.296 28.506 18.723 1.00 17.54 111 GLU D N 1
ATOM 7476 C CA . GLU D 1 111 ? 20.055 27.279 19.083 1.00 16.62 111 GLU D CA 1
ATOM 7477 C C . GLU D 1 111 ? 19.155 26.251 19.651 1.00 16.91 111 GLU D C 1
ATOM 7478 O O . GLU D 1 111 ? 19.217 25.025 19.263 1.00 18.75 111 GLU D O 1
ATOM 7484 N N . ARG D 1 112 ? 18.240 26.626 20.573 1.00 16.81 112 ARG D N 1
ATOM 7485 C CA . ARG D 1 112 ? 17.435 25.608 21.199 1.00 17.78 112 ARG D CA 1
ATOM 7486 C C . ARG D 1 112 ? 16.253 25.109 20.332 1.00 18.99 112 ARG D C 1
ATOM 7487 O O . ARG D 1 112 ? 15.535 24.255 20.742 1.00 18.54 112 ARG D O 1
ATOM 7495 N N . LYS D 1 113 ? 16.093 25.642 19.103 1.00 19.73 113 LYS D N 1
ATOM 7496 C CA . LYS D 1 113 ? 15.236 25.003 18.144 1.00 19.77 113 LYS D CA 1
ATOM 7497 C C . LYS D 1 113 ? 15.923 23.809 17.486 1.00 20.88 113 LYS D C 1
ATOM 7498 O O . LYS D 1 113 ? 15.268 22.851 17.065 1.00 23.44 113 LYS D O 1
ATOM 7504 N N . ILE D 1 114 ? 17.245 23.855 17.437 1.00 20.83 114 ILE D N 1
ATOM 7505 C CA . ILE D 1 114 ? 18.019 22.726 16.891 1.00 19.74 114 ILE D CA 1
ATOM 7506 C C . ILE D 1 114 ? 18.203 21.624 17.942 1.00 20.74 114 ILE D C 1
ATOM 7507 O O . ILE D 1 114 ? 17.941 20.473 17.663 1.00 19.79 114 ILE D O 1
ATOM 7512 N N . GLU D 1 115 ? 18.594 22.006 19.148 1.00 20.64 115 GLU D N 1
ATOM 7513 C CA . GLU D 1 115 ? 19.045 20.998 20.142 1.00 22.01 115 GLU D CA 1
ATOM 7514 C C . GLU D 1 115 ? 18.760 21.631 21.463 1.00 22.14 115 GLU D C 1
ATOM 7515 O O . GLU D 1 115 ? 19.177 22.770 21.704 1.00 23.37 115 GLU D O 1
ATOM 7521 N N . GLY D 1 116 ? 18.026 20.907 22.298 1.00 21.73 116 GLY D N 1
ATOM 7522 C CA . GLY D 1 116 ? 17.597 21.428 23.623 1.00 21.33 116 GLY D CA 1
ATOM 7523 C C . GLY D 1 116 ? 16.181 21.897 23.390 1.00 20.44 116 GLY D C 1
ATOM 7524 O O . GLY D 1 116 ? 15.524 21.320 22.580 1.00 21.30 116 GLY D O 1
ATOM 7525 N N . HIS D 1 117 ? 15.688 22.884 24.159 1.00 20.24 117 HIS D N 1
ATOM 7526 C CA . HIS D 1 117 ? 14.285 23.299 24.038 1.00 20.11 117 HIS D CA 1
ATOM 7527 C C . HIS D 1 117 ? 14.136 24.737 24.501 1.00 20.22 117 HIS D C 1
ATOM 7528 O O . HIS D 1 117 ? 14.729 25.140 25.483 1.00 19.07 117 HIS D O 1
ATOM 7535 N N . VAL D 1 118 ? 13.410 25.547 23.721 1.00 20.08 118 VAL D N 1
ATOM 7536 C CA . VAL D 1 118 ? 13.303 26.939 24.015 1.00 19.41 118 VAL D CA 1
ATOM 7537 C C . VAL D 1 118 ? 12.694 27.264 25.418 1.00 20.46 118 VAL D C 1
ATOM 7538 O O . VAL D 1 118 ? 12.967 28.305 25.937 1.00 20.27 118 VAL D O 1
ATOM 7542 N N . ASN D 1 119 ? 11.934 26.355 26.001 1.00 18.73 119 ASN D N 1
ATOM 7543 C CA . ASN D 1 119 ? 11.350 26.583 27.347 1.00 18.44 119 ASN D CA 1
ATOM 7544 C C . ASN D 1 119 ? 12.222 26.218 28.523 1.00 17.91 119 ASN D C 1
ATOM 7545 O O . ASN D 1 119 ? 11.766 26.300 29.690 1.00 18.96 119 ASN D O 1
ATOM 7550 N N . TYR D 1 120 ? 13.449 25.756 28.252 1.00 17.40 120 TYR D N 1
ATOM 7551 C CA A TYR D 1 120 ? 14.320 25.247 29.309 0.80 16.74 120 TYR D CA 1
ATOM 7552 C CA B TYR D 1 120 ? 14.322 25.377 29.368 0.20 16.41 120 TYR D CA 1
ATOM 7553 C C . TYR D 1 120 ? 15.732 25.807 29.108 1.00 16.83 120 TYR D C 1
ATOM 7554 O O . TYR D 1 120 ? 16.148 26.102 27.940 1.00 16.84 120 TYR D O 1
ATOM 7571 N N . ASP D 1 121 ? 16.482 25.935 30.194 1.00 15.42 121 ASP D N 1
ATOM 7572 C CA . ASP D 1 121 ? 17.815 26.518 30.092 1.00 15.91 121 ASP D CA 1
ATOM 7573 C C . ASP D 1 121 ? 18.821 25.427 29.725 1.00 17.82 121 ASP D C 1
ATOM 7574 O O . ASP D 1 121 ? 19.628 24.939 30.582 1.00 16.63 121 ASP D O 1
ATOM 7579 N N . SER D 1 122 ? 18.754 24.969 28.494 1.00 16.76 122 SER D N 1
ATOM 7580 C CA . SER D 1 122 ? 19.456 23.724 28.137 1.00 16.33 122 SER D CA 1
ATOM 7581 C C . SER D 1 122 ? 20.945 23.893 27.825 1.00 16.30 122 SER D C 1
ATOM 7582 O O . SER D 1 122 ? 21.683 22.875 27.729 1.00 15.38 122 SER D O 1
ATOM 7585 N N . GLY D 1 123 ? 21.413 25.129 27.592 1.00 14.19 123 GLY D N 1
ATOM 7586 C CA . GLY D 1 123 ? 22.742 25.369 27.036 1.00 12.52 123 GLY D CA 1
ATOM 7587 C C . GLY D 1 123 ? 22.672 25.081 25.505 1.00 13.62 123 GLY D C 1
ATOM 7588 O O . GLY D 1 123 ? 21.564 24.838 24.977 1.00 14.89 123 GLY D O 1
ATOM 7589 N N . ALA D 1 124 ? 23.820 24.943 24.841 1.00 13.85 124 ALA D N 1
ATOM 7590 C CA . ALA D 1 124 ? 23.802 24.678 23.389 1.00 14.62 124 ALA D CA 1
ATOM 7591 C C . ALA D 1 124 ? 25.147 24.213 22.951 1.00 14.63 124 ALA D C 1
ATOM 7592 O O . ALA D 1 124 ? 26.148 24.452 23.596 1.00 12.66 124 ALA D O 1
ATOM 7594 N N . MET D 1 125 ? 25.188 23.604 21.763 1.00 13.84 125 MET D N 1
ATOM 7595 C CA . MET D 1 125 ? 26.503 23.371 21.158 1.00 14.06 125 MET D CA 1
ATOM 7596 C C . MET D 1 125 ? 26.937 24.580 20.324 1.00 14.78 125 MET D C 1
ATOM 7597 O O . MET D 1 125 ? 26.060 25.189 19.649 1.00 15.84 125 MET D O 1
ATOM 7602 N N . ILE D 1 126 ? 28.228 24.935 20.397 1.00 15.35 126 ILE D N 1
ATOM 7603 C CA . ILE D 1 126 ? 28.785 26.007 19.568 1.00 14.81 126 ILE D CA 1
ATOM 7604 C C . ILE D 1 126 ? 28.410 25.829 18.104 1.00 16.52 126 ILE D C 1
ATOM 7605 O O . ILE D 1 126 ? 28.082 26.812 17.455 1.00 15.54 126 ILE D O 1
ATOM 7610 N N . ARG D 1 127 ? 28.488 24.616 17.538 1.00 16.87 127 ARG D N 1
ATOM 7611 C CA . ARG D 1 127 ? 28.134 24.471 16.119 1.00 16.53 127 ARG D CA 1
ATOM 7612 C C . ARG D 1 127 ? 26.683 24.812 15.809 1.00 17.87 127 ARG D C 1
ATOM 7613 O O . ARG D 1 127 ? 26.361 25.132 14.662 1.00 17.67 127 ARG D O 1
ATOM 7621 N N . ASP D 1 128 ? 25.766 24.729 16.780 1.00 16.13 128 ASP D N 1
ATOM 7622 C CA . ASP D 1 128 ? 24.423 25.100 16.512 1.00 16.41 128 ASP D CA 1
ATOM 7623 C C . ASP D 1 128 ? 24.236 26.612 16.553 1.00 16.84 128 ASP D C 1
ATOM 7624 O O . ASP D 1 128 ? 23.402 27.136 15.773 1.00 16.53 128 ASP D O 1
ATOM 7629 N N . GLY D 1 129 ? 25.003 27.275 17.439 1.00 16.46 129 GLY D N 1
ATOM 7630 C CA . GLY D 1 129 ? 25.082 28.757 17.465 1.00 15.65 129 GLY D CA 1
ATOM 7631 C C . GLY D 1 129 ? 25.563 29.234 16.079 1.00 18.87 129 GLY D C 1
ATOM 7632 O O . GLY D 1 129 ? 25.070 30.225 15.502 1.00 17.00 129 GLY D O 1
ATOM 7633 N N . ILE D 1 130 ? 26.509 28.498 15.542 1.00 16.43 130 ILE D N 1
ATOM 7634 C CA . ILE D 1 130 ? 27.034 28.837 14.225 1.00 18.25 130 ILE D CA 1
ATOM 7635 C C . ILE D 1 130 ? 26.055 28.518 13.139 1.00 17.70 130 ILE D C 1
ATOM 7636 O O . ILE D 1 130 ? 25.915 29.334 12.203 1.00 19.67 130 ILE D O 1
ATOM 7641 N N . LYS D 1 131 ? 25.337 27.398 13.193 1.00 18.84 131 LYS D N 1
ATOM 7642 C CA . LYS D 1 131 ? 24.261 27.116 12.236 1.00 19.61 131 LYS D CA 1
ATOM 7643 C C . LYS D 1 131 ? 23.255 28.310 12.188 1.00 21.39 131 LYS D C 1
ATOM 7644 O O . LYS D 1 131 ? 22.802 28.731 11.096 1.00 20.86 131 LYS D O 1
ATOM 7650 N N . VAL D 1 132 ? 22.936 28.827 13.374 1.00 18.53 132 VAL D N 1
ATOM 7651 C CA . VAL D 1 132 ? 21.937 29.942 13.482 1.00 20.15 132 VAL D CA 1
ATOM 7652 C C . VAL D 1 132 ? 22.476 31.126 12.726 1.00 19.38 132 VAL D C 1
ATOM 7653 O O . VAL D 1 132 ? 21.755 31.677 11.844 1.00 22.13 132 VAL D O 1
ATOM 7657 N N . LEU D 1 133 ? 23.711 31.515 13.006 1.00 19.23 133 LEU D N 1
ATOM 7658 C CA . LEU D 1 133 ? 24.340 32.623 12.342 1.00 19.90 133 LEU D CA 1
ATOM 7659 C C . LEU D 1 133 ? 24.454 32.452 10.837 1.00 20.99 133 LEU D C 1
ATOM 7660 O O . LEU D 1 133 ? 24.383 33.439 10.083 1.00 20.87 133 LEU D O 1
ATOM 7665 N N . HIS D 1 134 ? 24.710 31.227 10.410 1.00 20.05 134 HIS D N 1
ATOM 7666 C CA . HIS D 1 134 ? 24.724 30.935 8.931 1.00 21.47 134 HIS D CA 1
ATOM 7667 C C . HIS D 1 134 ? 23.392 31.042 8.204 1.00 22.71 134 HIS D C 1
ATOM 7668 O O . HIS D 1 134 ? 23.327 31.616 7.058 1.00 20.62 134 HIS D O 1
ATOM 7675 N N . LYS D 1 135 ? 22.362 30.437 8.796 1.00 22.24 135 LYS D N 1
ATOM 7676 C CA . LYS D 1 135 ? 21.114 30.222 8.176 1.00 22.46 135 LYS D CA 1
ATOM 7677 C C . LYS D 1 135 ? 20.126 31.354 8.434 1.00 24.43 135 LYS D C 1
ATOM 7678 O O . LYS D 1 135 ? 19.170 31.583 7.610 1.00 24.11 135 LYS D O 1
ATOM 7684 N N . LEU D 1 136 ? 20.301 31.978 9.589 1.00 23.92 136 LEU D N 1
ATOM 7685 C CA . LEU D 1 136 ? 19.397 33.040 10.065 1.00 24.49 136 LEU D CA 1
ATOM 7686 C C . LEU D 1 136 ? 20.088 34.359 10.261 1.00 23.41 136 LEU D C 1
ATOM 7687 O O . LEU D 1 136 ? 19.448 35.407 10.026 1.00 27.17 136 LEU D O 1
ATOM 7692 N N . GLY D 1 137 ? 21.368 34.385 10.632 1.00 23.60 137 GLY D N 1
ATOM 7693 C CA . GLY D 1 137 ? 22.040 35.590 11.015 1.00 23.59 137 GLY D CA 1
ATOM 7694 C C . GLY D 1 137 ? 21.657 35.910 12.455 1.00 24.25 137 GLY D C 1
ATOM 7695 O O . GLY D 1 137 ? 21.361 34.981 13.242 1.00 23.06 137 GLY D O 1
ATOM 7696 N N . VAL D 1 138 ? 21.700 37.207 12.784 1.00 23.44 138 VAL D N 1
ATOM 7697 C CA . VAL D 1 138 ? 21.332 37.666 14.142 1.00 21.78 138 VAL D CA 1
ATOM 7698 C C . VAL D 1 138 ? 20.967 39.138 14.024 1.00 22.65 138 VAL D C 1
ATOM 7699 O O . VAL D 1 138 ? 21.587 39.847 13.187 1.00 21.16 138 VAL D O 1
ATOM 7703 N N . CYS D 1 139 ? 19.974 39.540 14.802 1.00 23.20 139 CYS D N 1
ATOM 7704 C CA . CYS D 1 139 ? 19.538 40.956 14.792 1.00 22.12 139 CYS D CA 1
ATOM 7705 C C . CYS D 1 139 ? 20.245 41.700 15.919 1.00 25.13 139 CYS D C 1
ATOM 7706 O O . CYS D 1 139 ? 20.860 41.078 16.837 1.00 21.20 139 CYS D O 1
ATOM 7709 N N . PRO D 1 140 ? 20.160 43.047 15.905 1.00 22.85 140 PRO D N 1
ATOM 7710 C CA . PRO D 1 140 ? 20.711 43.830 16.983 1.00 23.54 140 PRO D CA 1
ATOM 7711 C C . PRO D 1 140 ? 20.030 43.541 18.345 1.00 19.64 140 PRO D C 1
ATOM 7712 O O . PRO D 1 140 ? 18.825 43.268 18.430 1.00 19.13 140 PRO D O 1
ATOM 7716 N N . GLU D 1 141 ? 20.870 43.463 19.373 1.00 21.68 141 GLU D N 1
ATOM 7717 C CA . GLU D 1 141 ? 20.317 43.243 20.719 1.00 20.69 141 GLU D CA 1
ATOM 7718 C C . GLU D 1 141 ? 19.363 44.405 21.103 1.00 20.76 141 GLU D C 1
ATOM 7719 O O . GLU D 1 141 ? 18.368 44.192 21.787 1.00 21.91 141 GLU D O 1
ATOM 7725 N N . LYS D 1 142 ? 19.538 45.564 20.476 1.00 23.97 142 LYS D N 1
ATOM 7726 C CA . LYS D 1 142 ? 18.649 46.701 20.855 1.00 23.53 142 LYS D CA 1
ATOM 7727 C C . LYS D 1 142 ? 17.271 46.427 20.378 1.00 23.80 142 LYS D C 1
ATOM 7728 O O . LYS D 1 142 ? 16.282 46.885 20.990 1.00 23.68 142 LYS D O 1
ATOM 7734 N N . GLU D 1 143 ? 17.169 45.556 19.363 1.00 22.70 143 GLU D N 1
ATOM 7735 C CA . GLU D 1 143 ? 15.904 45.094 18.815 1.00 24.25 143 GLU D CA 1
ATOM 7736 C C . GLU D 1 143 ? 15.357 43.843 19.457 1.00 22.84 143 GLU D C 1
ATOM 7737 O O . GLU D 1 143 ? 14.141 43.603 19.501 1.00 23.97 143 GLU D O 1
ATOM 7743 N N . TRP D 1 144 ? 16.256 43.029 20.055 1.00 23.95 144 TRP D N 1
ATOM 7744 C CA . TRP D 1 144 ? 15.776 41.864 20.815 1.00 22.49 144 TRP D CA 1
ATOM 7745 C C . TRP D 1 144 ? 16.669 41.773 22.097 1.00 23.50 144 TRP D C 1
ATOM 7746 O O . TRP D 1 144 ? 17.730 41.084 22.118 1.00 21.31 144 TRP D O 1
ATOM 7757 N N . PRO D 1 145 ? 16.259 42.523 23.149 1.00 23.03 145 PRO D N 1
ATOM 7758 C CA . PRO D 1 145 ? 17.228 42.821 24.195 1.00 21.18 145 PRO D CA 1
ATOM 7759 C C . PRO D 1 145 ? 17.442 41.628 25.157 1.00 19.88 145 PRO D C 1
ATOM 7760 O O . PRO D 1 145 ? 16.605 40.757 25.275 1.00 20.28 145 PRO D O 1
ATOM 7764 N N . TYR D 1 146 ? 18.537 41.716 25.879 1.00 19.74 146 TYR D N 1
ATOM 7765 C CA . TYR D 1 146 ? 18.885 40.591 26.793 1.00 19.33 146 TYR D CA 1
ATOM 7766 C C . TYR D 1 146 ? 18.130 40.649 28.090 1.00 20.77 146 TYR D C 1
ATOM 7767 O O . TYR D 1 146 ? 18.045 41.726 28.695 1.00 22.48 146 TYR D O 1
ATOM 7776 N N . GLY D 1 147 ? 17.578 39.518 28.545 1.00 19.32 147 GLY D N 1
ATOM 7777 C CA . GLY D 1 147 ? 17.096 39.449 29.932 1.00 18.78 147 GLY D CA 1
ATOM 7778 C C . GLY D 1 147 ? 17.497 38.117 30.500 1.00 18.93 147 GLY D C 1
ATOM 7779 O O . GLY D 1 147 ? 17.219 37.119 29.886 1.00 17.98 147 GLY D O 1
ATOM 7780 N N . ASP D 1 148 ? 18.047 38.112 31.699 1.00 19.01 148 ASP D N 1
ATOM 7781 C CA . ASP D 1 148 ? 18.618 36.818 32.192 1.00 19.14 148 ASP D CA 1
ATOM 7782 C C . ASP D 1 148 ? 17.717 36.161 33.251 1.00 18.19 148 ASP D C 1
ATOM 7783 O O . ASP D 1 148 ? 18.232 35.405 34.057 1.00 17.52 148 ASP D O 1
ATOM 7788 N N . THR D 1 149 ? 16.400 36.451 33.348 1.00 17.14 149 THR D N 1
ATOM 7789 C CA . THR D 1 149 ? 15.472 35.686 34.202 1.00 18.00 149 THR D CA 1
ATOM 7790 C C . THR D 1 149 ? 15.709 34.182 34.079 1.00 18.52 149 THR D C 1
ATOM 7791 O O . THR D 1 149 ? 15.645 33.634 32.997 1.00 17.60 149 THR D O 1
ATOM 7795 N N . PRO D 1 150 ? 16.112 33.516 35.182 1.00 16.93 150 PRO D N 1
ATOM 7796 C CA . PRO D 1 150 ? 16.505 32.109 35.079 1.00 16.77 150 PRO D CA 1
ATOM 7797 C C . PRO D 1 150 ? 15.409 31.115 35.031 1.00 14.49 150 PRO D C 1
ATOM 7798 O O . PRO D 1 150 ? 14.194 31.395 35.296 1.00 15.41 150 PRO D O 1
ATOM 7802 N N . ALA D 1 151 ? 15.793 29.844 34.806 1.00 16.34 151 ALA D N 1
ATOM 7803 C CA . ALA D 1 151 ? 14.802 28.782 34.940 1.00 15.81 151 ALA D CA 1
ATOM 7804 C C . ALA D 1 151 ? 14.328 28.729 36.414 1.00 17.42 151 ALA D C 1
ATOM 7805 O O . ALA D 1 151 ? 15.115 28.942 37.344 1.00 17.46 151 ALA D O 1
ATOM 7807 N N . ASP D 1 152 ? 13.073 28.404 36.622 1.00 15.86 152 ASP D N 1
ATOM 7808 C CA . ASP D 1 152 ? 12.510 28.222 37.975 1.00 18.87 152 ASP D CA 1
ATOM 7809 C C . ASP D 1 152 ? 13.188 27.061 38.704 1.00 18.36 152 ASP D C 1
ATOM 7810 O O . ASP D 1 152 ? 13.276 26.004 38.149 1.00 19.83 152 ASP D O 1
ATOM 7815 N N . PRO D 1 153 ? 13.698 27.275 39.959 1.00 19.29 153 PRO D N 1
ATOM 7816 C CA . PRO D 1 153 ? 14.445 26.191 40.637 1.00 20.01 153 PRO D CA 1
ATOM 7817 C C . PRO D 1 153 ? 13.642 24.904 40.794 1.00 20.32 153 PRO D C 1
ATOM 7818 O O . PRO D 1 153 ? 14.162 23.775 40.624 1.00 20.73 153 PRO D O 1
ATOM 7822 N N . ARG D 1 154 ? 12.342 25.011 41.078 1.00 20.79 154 ARG D N 1
ATOM 7823 C CA . ARG D 1 154 ? 11.559 23.807 41.255 1.00 20.78 154 ARG D CA 1
ATOM 7824 C C . ARG D 1 154 ? 11.229 23.029 40.014 1.00 19.39 154 ARG D C 1
ATOM 7825 O O . ARG D 1 154 ? 11.271 21.795 40.030 1.00 20.37 154 ARG D O 1
ATOM 7833 N N . THR D 1 155 ? 10.828 23.733 38.958 1.00 19.40 155 THR D N 1
ATOM 7834 C CA . THR D 1 155 ? 10.320 23.055 37.784 1.00 21.34 155 THR D CA 1
ATOM 7835 C C . THR D 1 155 ? 11.441 22.853 36.769 1.00 20.57 155 THR D C 1
ATOM 7836 O O . THR D 1 155 ? 11.299 21.988 35.867 1.00 20.75 155 THR D O 1
ATOM 7840 N N . GLU D 1 156 ? 12.515 23.618 36.937 1.00 18.70 156 GLU D N 1
ATOM 7841 C CA . GLU D 1 156 ? 13.672 23.768 35.999 1.00 18.97 156 GLU D CA 1
ATOM 7842 C C . GLU D 1 156 ? 13.255 24.141 34.583 1.00 19.54 156 GLU D C 1
ATOM 7843 O O . GLU D 1 156 ? 13.838 23.640 33.655 1.00 21.06 156 GLU D O 1
ATOM 7849 N N . GLU D 1 157 ? 12.184 24.928 34.476 1.00 19.48 157 GLU D N 1
ATOM 7850 C CA . GLU D 1 157 ? 11.618 25.460 33.223 1.00 19.14 157 GLU D CA 1
ATOM 7851 C C . GLU D 1 157 ? 11.598 26.988 33.382 1.00 19.37 157 GLU D C 1
ATOM 7852 O O . GLU D 1 157 ? 11.361 27.509 34.495 1.00 18.18 157 GLU D O 1
ATOM 7858 N N . PHE D 1 158 ? 11.942 27.706 32.314 1.00 17.45 158 PHE D N 1
ATOM 7859 C CA . PHE D 1 158 ? 11.740 29.160 32.327 1.00 20.02 158 PHE D CA 1
ATOM 7860 C C . PHE D 1 158 ? 10.333 29.515 32.728 1.00 20.41 158 PHE D C 1
ATOM 7861 O O . PHE D 1 158 ? 9.397 28.898 32.256 1.00 20.83 158 PHE D O 1
ATOM 7869 N N . PRO D 1 159 ? 10.197 30.506 33.627 1.00 20.13 159 PRO D N 1
ATOM 7870 C CA . PRO D 1 159 ? 8.816 30.857 34.021 1.00 21.91 159 PRO D CA 1
ATOM 7871 C C . PRO D 1 159 ? 8.138 31.554 32.850 1.00 22.23 159 PRO D C 1
ATOM 7872 O O . PRO D 1 159 ? 8.800 32.070 31.988 1.00 20.90 159 PRO D O 1
ATOM 7876 N N . PRO D 1 160 ? 6.807 31.694 32.909 1.00 25.09 160 PRO D N 1
ATOM 7877 C CA . PRO D 1 160 ? 6.095 32.554 31.922 1.00 25.46 160 PRO D CA 1
ATOM 7878 C C . PRO D 1 160 ? 6.643 33.971 31.834 1.00 26.24 160 PRO D C 1
ATOM 7879 O O . PRO D 1 160 ? 7.005 34.583 32.844 1.00 28.16 160 PRO D O 1
ATOM 7883 N N . GLY D 1 161 ? 6.685 34.470 30.609 1.00 26.53 161 GLY D N 1
ATOM 7884 C CA . GLY D 1 161 ? 7.345 35.667 30.209 1.00 26.57 161 GLY D CA 1
ATOM 7885 C C . GLY D 1 161 ? 8.844 35.806 30.342 1.00 25.48 161 GLY D C 1
ATOM 7886 O O . GLY D 1 161 ? 9.343 36.877 30.061 1.00 25.10 161 GLY D O 1
ATOM 7887 N N . ALA D 1 162 ? 9.585 34.753 30.768 1.00 22.16 162 ALA D N 1
ATOM 7888 C CA . ALA D 1 162 ? 11.057 34.884 30.784 1.00 21.59 162 ALA D CA 1
ATOM 7889 C C . ALA D 1 162 ? 11.511 35.266 29.362 1.00 19.58 162 ALA D C 1
ATOM 7890 O O . ALA D 1 162 ? 11.020 34.539 28.419 1.00 23.18 162 ALA D O 1
ATOM 7892 N N . PRO D 1 163 ? 12.392 36.284 29.200 1.00 20.87 163 PRO D N 1
ATOM 7893 C CA . PRO D 1 163 ? 12.880 36.767 27.907 1.00 20.23 163 PRO D CA 1
ATOM 7894 C C . PRO D 1 163 ? 13.565 35.646 27.141 1.00 21.63 163 PRO D C 1
ATOM 7895 O O . PRO D 1 163 ? 13.411 35.582 25.934 1.00 19.68 163 PRO D O 1
ATOM 7899 N N . ALA D 1 164 ? 14.324 34.781 27.846 1.00 19.52 164 ALA D N 1
ATOM 7900 C CA . ALA D 1 164 ? 14.948 33.642 27.123 1.00 19.65 164 ALA D CA 1
ATOM 7901 C C . ALA D 1 164 ? 14.014 32.687 26.417 1.00 18.56 164 ALA D C 1
ATOM 7902 O O . ALA D 1 164 ? 14.451 32.070 25.449 1.00 20.33 164 ALA D O 1
ATOM 7904 N N . SER D 1 165 ? 12.748 32.512 26.849 1.00 19.92 165 SER D N 1
ATOM 7905 C CA . SER D 1 165 ? 11.907 31.546 26.241 1.00 20.94 165 SER D CA 1
ATOM 7906 C C . SER D 1 165 ? 10.975 32.253 25.166 1.00 21.59 165 SER D C 1
ATOM 7907 O O . SER D 1 165 ? 10.156 31.596 24.599 1.00 24.51 165 SER D O 1
ATOM 7910 N N . LYS D 1 166 ? 11.163 33.542 24.951 1.00 23.06 166 LYS D N 1
ATOM 7911 C CA . LYS D 1 166 ? 10.289 34.332 23.996 1.00 24.79 166 LYS D CA 1
ATOM 7912 C C . LYS D 1 166 ? 10.790 34.261 22.566 1.00 22.89 166 LYS D C 1
ATOM 7913 O O . LYS D 1 166 ? 11.963 34.584 22.274 1.00 22.71 166 LYS D O 1
ATOM 7919 N N . LYS D 1 167 ? 9.865 33.906 21.673 1.00 25.43 167 LYS D N 1
ATOM 7920 C CA . LYS D 1 167 ? 10.132 33.939 20.228 1.00 26.65 167 LYS D CA 1
ATOM 7921 C C . LYS D 1 167 ? 10.330 35.338 19.730 1.00 26.13 167 LYS D C 1
ATOM 7922 O O . LYS D 1 167 ? 9.422 36.179 19.933 1.00 26.65 167 LYS D O 1
ATOM 7928 N N . PRO D 1 168 ? 11.507 35.617 19.128 1.00 24.04 168 PRO D N 1
ATOM 7929 C CA . PRO D 1 168 ? 11.831 36.836 18.430 1.00 24.50 168 PRO D CA 1
ATOM 7930 C C . PRO D 1 168 ? 10.735 37.122 17.366 1.00 24.56 168 PRO D C 1
ATOM 7931 O O . PRO D 1 168 ? 10.148 36.195 16.817 1.00 24.57 168 PRO D O 1
ATOM 7935 N N . SER D 1 169 ? 10.399 38.409 17.260 1.00 27.18 169 SER D N 1
ATOM 7936 C CA . SER D 1 169 ? 9.320 38.852 16.378 1.00 27.32 169 SER D CA 1
ATOM 7937 C C . SER D 1 169 ? 9.830 38.714 14.954 1.00 27.96 169 SER D C 1
ATOM 7938 O O . SER D 1 169 ? 11.032 38.739 14.675 1.00 26.08 169 SER D O 1
ATOM 7941 N N . ASP D 1 170 ? 8.869 38.631 14.039 1.00 29.20 170 ASP D N 1
ATOM 7942 C CA . ASP D 1 170 ? 9.186 38.564 12.618 1.00 29.81 170 ASP D CA 1
ATOM 7943 C C . ASP D 1 170 ? 10.181 39.547 12.143 1.00 28.55 170 ASP D C 1
ATOM 7944 O O . ASP D 1 170 ? 11.026 39.199 11.341 1.00 27.20 170 ASP D O 1
ATOM 7949 N N . GLN D 1 171 ? 10.032 40.817 12.586 1.00 28.06 171 GLN D N 1
ATOM 7950 C CA . GLN D 1 171 ? 10.986 41.863 12.226 1.00 27.74 171 GLN D CA 1
ATOM 7951 C C . GLN D 1 171 ? 12.407 41.540 12.647 1.00 27.24 171 GLN D C 1
ATOM 7952 O O . GLN D 1 171 ? 13.351 41.824 11.903 1.00 27.12 171 GLN D O 1
ATOM 7958 N N . CYS D 1 172 ? 12.585 40.987 13.862 1.00 27.65 172 CYS D N 1
ATOM 7959 C CA . CYS D 1 172 ? 13.902 40.477 14.291 1.00 25.62 172 CYS D CA 1
ATOM 7960 C C . CYS D 1 172 ? 14.506 39.450 13.286 1.00 23.03 172 CYS D C 1
ATOM 7961 O O . CYS D 1 172 ? 15.656 39.567 12.920 1.00 25.00 172 CYS D O 1
ATOM 7964 N N . TYR D 1 173 ? 13.712 38.490 12.885 1.00 25.84 173 TYR D N 1
ATOM 7965 C CA . TYR D 1 173 ? 14.146 37.457 11.918 1.00 26.44 173 TYR D CA 1
ATOM 7966 C C . TYR D 1 173 ? 14.434 38.083 10.560 1.00 27.97 173 TYR D C 1
ATOM 7967 O O . TYR D 1 173 ? 15.478 37.834 9.962 1.00 28.00 173 TYR D O 1
ATOM 7976 N N . LYS D 1 174 ? 13.575 38.996 10.114 1.00 29.45 174 LYS D N 1
ATOM 7977 C CA . LYS D 1 174 ? 13.842 39.704 8.844 1.00 30.26 174 LYS D CA 1
ATOM 7978 C C . LYS D 1 174 ? 15.146 40.434 8.904 1.00 28.89 174 LYS D C 1
ATOM 7979 O O . LYS D 1 174 ? 15.999 40.291 8.035 1.00 29.69 174 LYS D O 1
ATOM 7985 N N . ASP D 1 175 ? 15.314 41.273 9.932 1.00 27.90 175 ASP D N 1
ATOM 7986 C CA A ASP D 1 175 ? 16.518 42.046 10.119 0.50 26.31 175 ASP D CA 1
ATOM 7987 C CA B ASP D 1 175 ? 16.520 42.059 10.057 0.50 27.24 175 ASP D CA 1
ATOM 7988 C C . ASP D 1 175 ? 17.783 41.186 10.309 1.00 25.85 175 ASP D C 1
ATOM 7989 O O . ASP D 1 175 ? 18.876 41.519 9.814 1.00 24.96 175 ASP D O 1
ATOM 7998 N N . ALA D 1 176 ? 17.616 40.084 11.042 1.00 25.87 176 ALA D N 1
ATOM 7999 C CA . ALA D 1 176 ? 18.729 39.120 11.317 1.00 25.33 176 ALA D CA 1
ATOM 8000 C C . ALA D 1 176 ? 19.379 38.642 10.018 1.00 25.97 176 ALA D C 1
ATOM 8001 O O . ALA D 1 176 ? 20.624 38.592 9.926 1.00 25.14 176 ALA D O 1
ATOM 8003 N N . GLN D 1 177 ? 18.522 38.445 8.992 1.00 28.99 177 GLN D N 1
ATOM 8004 C CA . GLN D 1 177 ? 18.993 37.979 7.654 1.00 30.47 177 GLN D CA 1
ATOM 8005 C C . GLN D 1 177 ? 20.054 38.841 7.099 1.00 30.41 177 GLN D C 1
ATOM 8006 O O . GLN D 1 177 ? 20.860 38.376 6.294 1.00 30.26 177 GLN D O 1
ATOM 8012 N N . ASN D 1 178 ? 20.098 40.118 7.511 1.00 29.81 178 ASN D N 1
ATOM 8013 C CA . ASN D 1 178 ? 21.102 41.004 6.971 1.00 29.34 178 ASN D CA 1
ATOM 8014 C C . ASN D 1 178 ? 22.460 40.732 7.441 1.00 28.14 178 ASN D C 1
ATOM 8015 O O . ASN D 1 178 ? 23.391 41.276 6.877 1.00 27.40 178 ASN D O 1
ATOM 8020 N N . TYR D 1 179 ? 22.612 39.878 8.471 1.00 27.70 179 TYR D N 1
ATOM 8021 C CA . TYR D 1 179 ? 23.894 39.767 9.168 1.00 26.55 179 TYR D CA 1
ATOM 8022 C C . TYR D 1 179 ? 24.399 38.308 9.216 1.00 26.75 179 TYR D C 1
ATOM 8023 O O . TYR D 1 179 ? 25.324 37.985 10.002 1.00 28.43 179 TYR D O 1
ATOM 8032 N N . LYS D 1 180 ? 23.797 37.449 8.402 1.00 24.15 180 LYS D N 1
ATOM 8033 C CA . LYS D 1 180 ? 24.341 36.064 8.210 1.00 22.87 180 LYS D CA 1
ATOM 8034 C C . LYS D 1 180 ? 25.837 35.977 7.968 1.00 23.20 180 LYS D C 1
ATOM 8035 O O . LYS D 1 180 ? 26.432 36.811 7.266 1.00 22.95 180 LYS D O 1
ATOM 8041 N N . ILE D 1 181 ? 26.501 34.941 8.525 1.00 21.89 181 ILE D N 1
ATOM 8042 C CA . ILE D 1 181 ? 27.883 34.635 8.148 1.00 21.31 181 ILE D CA 1
ATOM 8043 C C . ILE D 1 181 ? 27.862 33.837 6.860 1.00 18.13 181 ILE D C 1
ATOM 8044 O O . ILE D 1 181 ? 26.795 33.391 6.412 1.00 21.07 181 ILE D O 1
ATOM 8049 N N . THR D 1 182 ? 29.003 33.757 6.224 1.00 21.83 182 THR D N 1
ATOM 8050 C CA . THR D 1 182 ? 29.052 32.974 4.981 1.00 22.28 182 THR D CA 1
A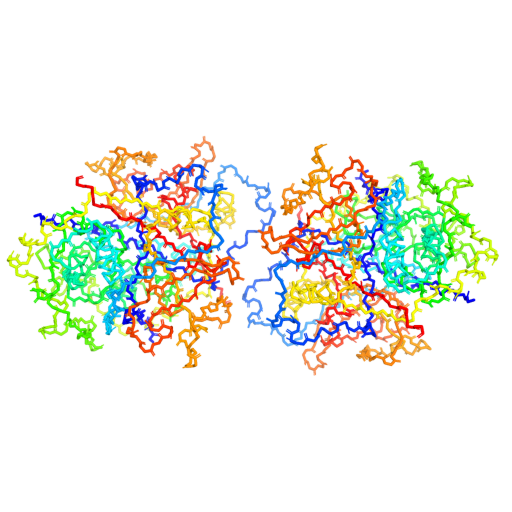TOM 8051 C C . THR D 1 182 ? 29.895 31.681 5.049 1.00 21.62 182 THR D C 1
ATOM 8052 O O . THR D 1 182 ? 29.659 30.769 4.225 1.00 20.82 182 THR D O 1
ATOM 8056 N N . GLU D 1 183 ? 30.850 31.600 5.996 1.00 22.70 183 GLU D N 1
ATOM 8057 C CA . GLU D 1 183 ? 31.522 30.314 6.223 1.00 22.32 183 GLU D CA 1
ATOM 8058 C C . GLU D 1 183 ? 31.989 30.212 7.688 1.00 21.79 183 GLU D C 1
ATOM 8059 O O . GLU D 1 183 ? 32.152 31.227 8.404 1.00 21.38 183 GLU D O 1
ATOM 8065 N N . TYR D 1 184 ? 32.334 28.981 8.049 1.00 18.84 184 TYR D N 1
ATOM 8066 C CA . TYR D 1 184 ? 32.887 28.745 9.345 1.00 18.68 184 TYR D CA 1
ATOM 8067 C C . TYR D 1 184 ? 33.745 27.462 9.269 1.00 18.59 184 TYR D C 1
ATOM 8068 O O . TYR D 1 184 ? 33.483 26.560 8.471 1.00 18.56 184 TYR D O 1
ATOM 8077 N N . SER D 1 185 ? 34.758 27.418 10.101 1.00 17.99 185 SER D N 1
ATOM 8078 C CA . SER D 1 185 ? 35.723 26.336 10.075 1.00 18.85 185 SER D CA 1
ATOM 8079 C C . SER D 1 185 ? 36.337 26.008 11.457 1.00 18.48 185 SER D C 1
ATOM 8080 O O . SER D 1 185 ? 36.450 26.874 12.325 1.00 19.56 185 SER D O 1
ATOM 8083 N N . ARG D 1 186 ? 36.723 24.756 11.660 1.00 16.88 186 ARG D N 1
ATOM 8084 C CA . ARG D 1 186 ? 37.365 24.337 12.902 1.00 18.17 186 ARG D CA 1
ATOM 8085 C C . ARG D 1 186 ? 38.859 24.592 12.884 1.00 20.18 186 ARG D C 1
ATOM 8086 O O . ARG D 1 186 ? 39.580 24.272 11.891 1.00 20.92 186 ARG D O 1
ATOM 8094 N N . VAL D 1 187 ? 39.346 25.110 13.985 1.00 19.18 187 VAL D N 1
ATOM 8095 C CA . VAL D 1 187 ? 40.801 25.298 14.150 1.00 20.21 187 VAL D CA 1
ATOM 8096 C C . VAL D 1 187 ? 41.312 24.069 14.871 1.00 20.87 187 VAL D C 1
ATOM 8097 O O . VAL D 1 187 ? 40.679 23.588 15.803 1.00 20.82 187 VAL D O 1
ATOM 8101 N N . ALA D 1 188 ? 42.411 23.482 14.377 1.00 21.40 188 ALA D N 1
ATOM 8102 C CA . ALA D 1 188 ? 43.049 22.368 15.059 1.00 22.86 188 ALA D CA 1
ATOM 8103 C C . ALA D 1 188 ? 43.504 22.730 16.459 1.00 22.65 188 ALA D C 1
ATOM 8104 O O . ALA D 1 188 ? 43.910 23.858 16.703 1.00 23.40 188 ALA D O 1
ATOM 8106 N N . GLN D 1 189 ? 43.330 21.799 17.391 1.00 25.32 189 GLN D N 1
ATOM 8107 C CA . GLN D 1 189 ? 43.794 21.982 18.778 1.00 25.07 189 GLN D CA 1
ATOM 8108 C C . GLN D 1 189 ? 45.252 21.726 18.828 1.00 27.16 189 GLN D C 1
ATOM 8109 O O . GLN D 1 189 ? 45.727 20.682 19.339 1.00 29.46 189 GLN D O 1
ATOM 8115 N N . ASP D 1 190 ? 45.967 22.699 18.313 1.00 26.33 190 ASP D N 1
ATOM 8116 C CA . ASP D 1 190 ? 47.405 22.629 18.151 1.00 27.68 190 ASP D CA 1
ATOM 8117 C C . ASP D 1 190 ? 47.778 24.039 18.512 1.00 26.82 190 ASP D C 1
ATOM 8118 O O . ASP D 1 190 ? 47.211 24.927 17.906 1.00 25.25 190 ASP D O 1
ATOM 8123 N N . ILE D 1 191 ? 48.625 24.223 19.513 1.00 26.96 191 ILE D N 1
ATOM 8124 C CA . ILE D 1 191 ? 49.000 25.585 19.975 1.00 29.91 191 ILE D CA 1
ATOM 8125 C C . ILE D 1 191 ? 49.461 26.545 18.864 1.00 28.89 191 ILE D C 1
ATOM 8126 O O . ILE D 1 191 ? 49.090 27.743 18.880 1.00 27.40 191 ILE D O 1
ATOM 8131 N N . ASP D 1 192 ? 50.183 26.023 17.856 1.00 27.51 192 ASP D N 1
ATOM 8132 C CA . ASP D 1 192 ? 50.544 26.874 16.716 1.00 27.89 192 ASP D CA 1
ATOM 8133 C C . ASP D 1 192 ? 49.403 27.298 15.821 1.00 26.08 192 ASP D C 1
ATOM 8134 O O . ASP D 1 192 ? 49.422 28.418 15.290 1.00 27.25 192 ASP D O 1
ATOM 8139 N N . HIS D 1 193 ? 48.407 26.418 15.620 1.00 24.71 193 HIS D N 1
ATOM 8140 C CA A HIS D 1 193 ? 47.266 26.817 14.785 0.50 24.09 193 HIS D CA 1
ATOM 8141 C CA B HIS D 1 193 ? 47.248 26.753 14.785 0.50 24.17 193 HIS D CA 1
ATOM 8142 C C . HIS D 1 193 ? 46.418 27.859 15.509 1.00 24.16 193 HIS D C 1
ATOM 8143 O O . HIS D 1 193 ? 45.932 28.790 14.886 1.00 24.50 193 HIS D O 1
ATOM 8156 N N . LEU D 1 194 ? 46.242 27.704 16.817 1.00 22.90 194 LEU D N 1
ATOM 8157 C CA . LEU D 1 194 ? 45.520 28.700 17.635 1.00 23.04 194 LEU D CA 1
ATOM 8158 C C . LEU D 1 194 ? 46.229 30.059 17.559 1.00 22.95 194 LEU D C 1
ATOM 8159 O O . LEU D 1 194 ? 45.590 31.077 17.288 1.00 23.58 194 LEU D O 1
ATOM 8164 N N . LYS D 1 195 ? 47.540 30.042 17.800 1.00 23.31 195 LYS D N 1
ATOM 8165 C CA . LYS D 1 195 ? 48.411 31.208 17.599 1.00 24.94 195 LYS D CA 1
ATOM 8166 C C . LYS D 1 195 ? 48.267 31.840 16.231 1.00 25.97 195 LYS D C 1
ATOM 8167 O O . LYS D 1 195 ? 48.107 33.030 16.110 1.00 26.18 195 LYS D O 1
ATOM 8173 N N . ALA D 1 196 ? 48.226 31.012 15.203 1.00 26.95 196 ALA D N 1
ATOM 8174 C CA . ALA D 1 196 ? 48.299 31.505 13.846 1.00 25.51 196 ALA D CA 1
ATOM 8175 C C . ALA D 1 196 ? 47.038 32.199 13.492 1.00 25.50 196 ALA D C 1
ATOM 8176 O O . ALA D 1 196 ? 47.103 33.181 12.811 1.00 26.35 196 ALA D O 1
ATOM 8178 N N . CYS D 1 197 ? 45.892 31.709 14.003 1.00 25.12 197 CYS D N 1
ATOM 8179 C CA . CYS D 1 197 ? 44.588 32.311 13.809 1.00 24.82 197 CYS D CA 1
ATOM 8180 C C . CYS D 1 197 ? 44.631 33.745 14.345 1.00 24.26 197 CYS D C 1
ATOM 8181 O O . CYS D 1 197 ? 44.236 34.703 13.674 1.00 24.32 197 CYS D O 1
ATOM 8184 N N . LEU D 1 198 ? 45.065 33.869 15.587 1.00 25.53 198 LEU D N 1
ATOM 8185 C CA . LEU D 1 198 ? 45.127 35.180 16.244 1.00 25.59 198 LEU D CA 1
ATOM 8186 C C . LEU D 1 198 ? 46.140 36.109 15.563 1.00 28.56 198 LEU D C 1
ATOM 8187 O O . LEU D 1 198 ? 45.833 37.286 15.337 1.00 28.17 198 LEU D O 1
ATOM 8192 N N . ALA D 1 199 ? 47.320 35.569 15.238 1.00 28.41 199 ALA D N 1
ATOM 8193 C CA . ALA D 1 199 ? 48.338 36.280 14.433 1.00 28.48 199 ALA D CA 1
ATOM 8194 C C . ALA D 1 199 ? 47.886 36.954 13.128 1.00 28.53 199 ALA D C 1
ATOM 8195 O O . ALA D 1 199 ? 48.527 37.886 12.708 1.00 30.86 199 ALA D O 1
ATOM 8197 N N . VAL D 1 200 ? 46.801 36.512 12.479 1.00 27.80 200 VAL D N 1
ATOM 8198 C CA . VAL D 1 200 ? 46.266 37.213 11.291 1.00 27.95 200 VAL D CA 1
ATOM 8199 C C . VAL D 1 200 ? 45.068 38.087 11.604 1.00 27.04 200 VAL D C 1
ATOM 8200 O O . VAL D 1 200 ? 44.404 38.648 10.701 1.00 26.59 200 VAL D O 1
ATOM 8204 N N . GLY D 1 201 ? 44.788 38.202 12.903 1.00 25.67 201 GLY D N 1
ATOM 8205 C CA . GLY D 1 201 ? 43.737 39.106 13.367 1.00 26.15 201 GLY D CA 1
ATOM 8206 C C . GLY D 1 201 ? 42.389 38.461 13.592 1.00 24.84 201 GLY D C 1
ATOM 8207 O O . GLY D 1 201 ? 41.387 39.167 13.733 1.00 25.68 201 GLY D O 1
ATOM 8208 N N . SER D 1 202 ? 42.345 37.116 13.627 1.00 25.16 202 SER D N 1
ATOM 8209 C CA . SER D 1 202 ? 41.036 36.440 13.787 1.00 24.94 202 SER D CA 1
ATOM 8210 C C . SER D 1 202 ? 40.901 35.835 15.200 1.00 24.13 202 SER D C 1
ATOM 8211 O O . SER D 1 202 ? 41.643 34.944 15.560 1.00 25.37 202 SER D O 1
ATOM 8214 N N . PRO D 1 203 ? 39.913 36.302 15.972 1.00 24.10 203 PRO D N 1
ATOM 8215 C CA . PRO D 1 203 ? 39.643 35.539 17.192 1.00 22.80 203 PRO D CA 1
ATOM 8216 C C . PRO D 1 203 ? 38.993 34.171 16.845 1.00 21.86 203 PRO D C 1
ATOM 8217 O O . PRO D 1 203 ? 38.364 33.985 15.745 1.00 21.16 203 PRO D O 1
ATOM 8221 N N . PHE D 1 204 ? 38.966 33.286 17.866 1.00 20.90 204 PHE D N 1
ATOM 8222 C CA . PHE D 1 204 ? 38.153 32.075 17.746 1.00 18.63 204 PHE D CA 1
ATOM 8223 C C . PHE D 1 204 ? 37.294 31.855 19.000 1.00 17.17 204 PHE D C 1
ATOM 8224 O O . PHE D 1 204 ? 37.677 32.373 20.072 1.00 18.09 204 PHE D O 1
ATOM 8232 N N . VAL D 1 205 ? 36.202 31.105 18.858 1.00 17.25 205 VAL D N 1
ATOM 8233 C CA A VAL D 1 205 ? 35.329 30.663 19.988 0.50 15.68 205 VAL D CA 1
ATOM 8234 C CA B VAL D 1 205 ? 35.485 30.662 20.068 0.50 15.48 205 VAL D CA 1
ATOM 8235 C C . VAL D 1 205 ? 35.805 29.217 20.368 1.00 16.75 205 VAL D C 1
ATOM 8236 O O . VAL D 1 205 ? 36.162 28.462 19.442 1.00 14.95 205 VAL D O 1
ATOM 8243 N N . PHE D 1 206 ? 35.795 28.863 21.660 1.00 15.33 206 PHE D N 1
ATOM 8244 C CA . PHE D 1 206 ? 35.945 27.419 21.972 1.00 15.02 206 PHE D CA 1
ATOM 8245 C C . PHE D 1 206 ? 35.207 27.122 23.241 1.00 14.53 206 PHE D C 1
ATOM 8246 O O . PHE D 1 206 ? 34.729 28.052 23.920 1.00 14.16 206 PHE D O 1
ATOM 8254 N N . GLY D 1 207 ? 35.093 25.842 23.584 1.00 14.58 207 GLY D N 1
ATOM 8255 C CA . GLY D 1 207 ? 34.416 25.416 24.825 1.00 14.83 207 GLY D CA 1
ATOM 8256 C C . GLY D 1 207 ? 35.452 24.694 25.738 1.00 16.43 207 GLY D C 1
ATOM 8257 O O . GLY D 1 207 ? 36.506 24.147 25.287 1.00 14.31 207 GLY D O 1
ATOM 8258 N N . PHE D 1 208 ? 35.169 24.701 27.035 1.00 13.35 208 PHE D N 1
ATOM 8259 C CA . PHE D 1 208 ? 36.062 24.016 27.955 1.00 13.75 208 PHE D CA 1
ATOM 8260 C C . PHE D 1 208 ? 35.369 23.676 29.227 1.00 15.15 208 PHE D C 1
ATOM 8261 O O . PHE D 1 208 ? 34.312 24.264 29.558 1.00 14.24 208 PHE D O 1
ATOM 8269 N N . SER D 1 209 ? 35.919 22.671 29.930 1.00 14.46 209 SER D N 1
ATOM 8270 C CA . SER D 1 209 ? 35.419 22.262 31.206 1.00 14.90 209 SER D CA 1
ATOM 8271 C C . SER D 1 209 ? 35.916 23.176 32.296 1.00 14.84 209 SER D C 1
ATOM 8272 O O . SER D 1 209 ? 37.092 23.539 32.306 1.00 17.02 209 SER D O 1
ATOM 8275 N N . VAL D 1 210 ? 35.037 23.552 33.206 1.00 13.46 210 VAL D N 1
ATOM 8276 C CA A VAL D 1 210 ? 35.328 24.539 34.310 0.50 12.36 210 VAL D CA 1
ATOM 8277 C CA B VAL D 1 210 ? 35.454 24.492 34.296 0.50 13.22 210 VAL D CA 1
ATOM 8278 C C . VAL D 1 210 ? 35.422 23.769 35.629 1.00 12.82 210 VAL D C 1
ATOM 8279 O O . VAL D 1 210 ? 34.546 22.985 35.933 1.00 12.44 210 VAL D O 1
ATOM 8286 N N . TYR D 1 211 ? 36.405 24.059 36.436 1.00 13.57 211 TYR D N 1
ATOM 8287 C CA . TYR D 1 211 ? 36.592 23.373 37.733 1.00 13.18 211 TYR D CA 1
ATOM 8288 C C . TYR D 1 211 ? 36.572 24.307 38.926 1.00 14.81 211 TYR D C 1
ATOM 8289 O O . TYR D 1 211 ? 36.820 25.540 38.761 1.00 14.79 211 TYR D O 1
ATOM 8298 N N . ASN D 1 212 ? 36.274 23.760 40.118 1.00 15.16 212 ASN D N 1
ATOM 8299 C CA . ASN D 1 212 ? 36.165 24.613 41.338 1.00 15.32 212 ASN D CA 1
ATOM 8300 C C . ASN D 1 212 ? 37.486 25.317 41.671 1.00 16.35 212 ASN D C 1
ATOM 8301 O O . ASN D 1 212 ? 37.454 26.370 42.326 1.00 16.70 212 ASN D O 1
ATOM 8306 N N . SER D 1 213 ? 38.620 24.820 41.189 1.00 15.82 213 SER D N 1
ATOM 8307 C CA . SER D 1 213 ? 39.865 25.543 41.388 1.00 17.96 213 SER D CA 1
ATOM 8308 C C . SER D 1 213 ? 39.890 26.980 40.799 1.00 17.88 213 SER D C 1
ATOM 8309 O O . SER D 1 213 ? 40.704 27.804 41.208 1.00 20.04 213 SER D O 1
ATOM 8312 N N . TRP D 1 214 ? 39.011 27.238 39.819 1.00 16.82 214 TRP D N 1
ATOM 8313 C CA . TRP D 1 214 ? 38.905 28.586 39.247 1.00 17.01 214 TRP D CA 1
ATOM 8314 C C . TRP D 1 214 ? 37.692 29.305 39.842 1.00 16.99 214 TRP D C 1
ATOM 8315 O O . TRP D 1 214 ? 37.816 30.416 40.325 1.00 18.92 214 TRP D O 1
ATOM 8326 N N . VAL D 1 215 ? 36.552 28.661 39.850 1.00 16.98 215 VAL D N 1
ATOM 8327 C CA . VAL D 1 215 ? 35.298 29.381 40.177 1.00 15.88 215 VAL D CA 1
ATOM 8328 C C . VAL D 1 215 ? 34.870 29.185 41.631 1.00 16.04 215 VAL D C 1
ATOM 8329 O O . VAL D 1 215 ? 33.899 29.820 42.093 1.00 17.21 215 VAL D O 1
ATOM 8333 N N . GLY D 1 216 ? 35.519 28.306 42.408 1.00 17.06 216 GLY D N 1
ATOM 8334 C CA . GLY D 1 216 ? 35.022 27.958 43.776 1.00 16.89 216 GLY D CA 1
ATOM 8335 C C . GLY D 1 216 ? 34.995 29.227 44.613 1.00 16.42 216 GLY D C 1
ATOM 8336 O O . GLY D 1 216 ? 35.950 30.014 44.578 1.00 17.19 216 GLY D O 1
ATOM 8337 N N . ASN D 1 217 ? 33.885 29.432 45.325 1.00 15.39 217 ASN D N 1
ATOM 8338 C CA . ASN D 1 217 ? 33.735 30.597 46.203 1.00 16.94 217 ASN D CA 1
ATOM 8339 C C . ASN D 1 217 ? 33.786 31.913 45.480 1.00 15.86 217 ASN D C 1
ATOM 8340 O O . ASN D 1 217 ? 34.074 32.972 46.110 1.00 18.56 217 ASN D O 1
ATOM 8345 N N . ASN D 1 218 ? 33.521 31.898 44.148 1.00 17.99 218 ASN D N 1
ATOM 8346 C CA . ASN D 1 218 ? 33.742 33.046 43.251 1.00 19.48 218 ASN D CA 1
ATOM 8347 C C . ASN D 1 218 ? 35.140 33.681 43.371 1.00 19.47 218 ASN D C 1
ATOM 8348 O O . ASN D 1 218 ? 35.312 34.869 43.195 1.00 17.51 218 ASN D O 1
ATOM 8353 N N . SER D 1 219 ? 36.140 32.862 43.680 1.00 17.64 219 SER D N 1
ATOM 8354 C CA . SER D 1 219 ? 37.490 33.350 43.790 1.00 17.54 219 SER D CA 1
ATOM 8355 C C . SER D 1 219 ? 37.952 33.909 42.461 1.00 16.93 219 SER D C 1
ATOM 8356 O O . SER D 1 219 ? 38.486 35.032 42.422 1.00 17.83 219 SER D O 1
ATOM 8359 N N . LEU D 1 220 ? 37.739 33.161 41.382 1.00 16.33 220 LEU D N 1
ATOM 8360 C CA . LEU D 1 220 ? 38.007 33.643 40.030 1.00 17.71 220 LEU D CA 1
ATOM 8361 C C . LEU D 1 220 ? 39.350 34.401 39.840 1.00 18.97 220 LEU D C 1
ATOM 8362 O O . LEU D 1 220 ? 39.383 35.617 39.383 1.00 19.54 220 LEU D O 1
ATOM 8367 N N . PRO D 1 221 ? 40.471 33.713 40.104 1.00 18.38 221 PRO D N 1
ATOM 8368 C CA . PRO D 1 221 ? 41.733 34.361 39.740 1.00 18.88 221 PRO D CA 1
ATOM 8369 C C . PRO D 1 221 ? 41.839 34.695 38.240 1.00 20.13 221 PRO D C 1
ATOM 8370 O O . PRO D 1 221 ? 41.212 34.038 37.416 1.00 19.01 221 PRO D O 1
ATOM 8374 N N . VAL D 1 222 ? 42.532 35.789 37.917 1.00 18.10 222 VAL D N 1
ATOM 8375 C CA . VAL D 1 222 ? 42.792 36.137 36.490 1.00 18.13 222 VAL D CA 1
ATOM 8376 C C . VAL D 1 222 ? 43.391 34.973 35.684 1.00 17.99 222 VAL D C 1
ATOM 8377 O O . VAL D 1 222 ? 42.921 34.718 34.566 1.00 18.77 222 VAL D O 1
ATOM 8381 N N . ARG D 1 223 ? 44.403 34.336 36.250 1.00 20.10 223 ARG D N 1
ATOM 8382 C CA . ARG D 1 223 ? 45.037 33.163 35.687 1.00 20.10 223 ARG D CA 1
ATOM 8383 C C . ARG D 1 223 ? 44.273 31.935 36.154 1.00 20.89 223 ARG D C 1
ATOM 8384 O O . ARG D 1 223 ? 44.234 31.627 37.340 1.00 20.09 223 ARG D O 1
ATOM 8392 N N . ILE D 1 224 ? 43.713 31.221 35.198 1.00 19.27 224 ILE D N 1
ATOM 8393 C CA . ILE D 1 224 ? 42.930 30.008 35.509 1.00 18.49 224 ILE D CA 1
ATOM 8394 C C . ILE D 1 224 ? 43.936 28.896 35.865 1.00 20.81 224 ILE D C 1
ATOM 8395 O O . ILE D 1 224 ? 44.851 28.624 35.062 1.00 18.23 224 ILE D O 1
ATOM 8400 N N . PRO D 1 225 ? 43.796 28.294 37.077 1.00 21.07 225 PRO D N 1
ATOM 8401 C CA . PRO D 1 225 ? 44.666 27.179 37.458 1.00 21.91 225 PRO D CA 1
ATOM 8402 C C . PRO D 1 225 ? 44.474 25.962 36.570 1.00 22.23 225 PRO D C 1
ATOM 8403 O O . PRO D 1 225 ? 43.312 25.664 36.184 1.00 23.24 225 PRO D O 1
ATOM 8407 N N . LEU D 1 226 ? 45.584 25.287 36.220 1.00 20.96 226 LEU D N 1
ATOM 8408 C CA . LEU D 1 226 ? 45.433 23.974 35.593 1.00 22.97 226 LEU D CA 1
ATOM 8409 C C . LEU D 1 226 ? 44.767 23.015 36.553 1.00 20.53 226 LEU D C 1
ATOM 8410 O O . LEU D 1 226 ? 45.141 22.918 37.740 1.00 20.30 226 LEU D O 1
ATOM 8415 N N . PRO D 1 227 ? 43.698 22.321 36.096 1.00 20.49 227 PRO D N 1
ATOM 8416 C CA . PRO D 1 227 ? 42.932 21.495 37.041 1.00 20.59 227 PRO D CA 1
ATOM 8417 C C . PRO D 1 227 ? 43.708 20.274 37.441 1.00 20.60 227 PRO D C 1
ATOM 8418 O O . PRO D 1 227 ? 44.555 19.826 36.695 1.00 23.15 227 PRO D O 1
ATOM 8422 N N . THR D 1 228 ? 43.444 19.778 38.625 1.00 21.88 228 THR D N 1
ATOM 8423 C CA . THR D 1 228 ? 44.002 18.475 39.045 1.00 23.62 228 THR D CA 1
ATOM 8424 C C . THR D 1 228 ? 42.873 17.519 39.319 1.00 23.17 228 THR D C 1
ATOM 8425 O O . THR D 1 228 ? 41.678 17.932 39.398 1.00 23.66 228 THR D O 1
ATOM 8429 N N . LYS D 1 229 ? 43.230 16.243 39.555 1.00 21.64 229 LYS D N 1
ATOM 8430 C CA . LYS D 1 229 ? 42.217 15.267 39.990 1.00 22.17 229 LYS D CA 1
ATOM 8431 C C . LYS D 1 229 ? 41.639 15.478 41.368 1.00 21.26 229 LYS D C 1
ATOM 8432 O O . LYS D 1 229 ? 40.662 14.834 41.715 1.00 22.72 229 LYS D O 1
ATOM 8438 N N . ASN D 1 230 ? 42.131 16.422 42.173 1.00 20.61 230 ASN D N 1
ATOM 8439 C CA . ASN D 1 230 ? 41.428 16.679 43.438 1.00 22.00 230 ASN D CA 1
ATOM 8440 C C . ASN D 1 230 ? 40.325 17.744 43.307 1.00 21.17 230 ASN D C 1
ATOM 8441 O O . ASN D 1 230 ? 39.559 17.984 44.235 1.00 22.18 230 ASN D O 1
ATOM 8446 N N . ASP D 1 231 ? 40.295 18.351 42.133 1.00 21.47 231 ASP D N 1
ATOM 8447 C CA . ASP D 1 231 ? 39.296 19.375 41.807 1.00 20.20 231 ASP D CA 1
ATOM 8448 C C . ASP D 1 231 ? 37.956 18.717 41.462 1.00 20.23 231 ASP D C 1
ATOM 8449 O O . ASP D 1 231 ? 37.855 17.478 41.280 1.00 21.33 231 ASP D O 1
ATOM 8454 N N . THR D 1 232 ? 36.929 19.548 41.369 1.00 17.59 232 THR D N 1
ATOM 8455 C CA A THR D 1 232 ? 35.595 19.132 40.976 0.80 15.52 232 THR D CA 1
ATOM 8456 C CA B THR D 1 232 ? 35.601 19.095 40.967 0.20 16.36 232 THR D CA 1
ATOM 8457 C C . THR D 1 232 ? 35.103 19.838 39.704 1.00 17.31 232 THR D C 1
ATOM 8458 O O . THR D 1 232 ? 35.250 21.082 39.567 1.00 14.74 232 THR D O 1
ATOM 8465 N N . LEU D 1 233 ? 34.594 19.046 38.762 1.00 15.34 233 LEU D N 1
ATOM 8466 C CA . LEU D 1 233 ? 34.082 19.631 37.508 1.00 16.29 233 LEU D CA 1
ATOM 8467 C C . LEU D 1 233 ? 32.767 20.345 37.834 1.00 15.71 233 LEU D C 1
ATOM 8468 O O . LEU D 1 233 ? 31.828 19.720 38.406 1.00 16.78 233 LEU D O 1
ATOM 8473 N N . GLU D 1 234 ? 32.642 21.594 37.379 1.00 13.58 234 GLU D N 1
ATOM 8474 C CA . GLU D 1 234 ? 31.502 22.441 37.715 1.00 16.92 234 GLU D CA 1
ATOM 8475 C C . GLU D 1 234 ? 30.578 22.643 36.522 1.00 17.49 234 GLU D C 1
ATOM 8476 O O . GLU D 1 234 ? 29.365 22.825 36.694 1.00 16.47 234 GLU D O 1
ATOM 8482 N N . GLY D 1 235 ? 31.117 22.561 35.327 1.00 16.30 235 GLY D N 1
ATOM 8483 C CA . GLY D 1 235 ? 30.228 22.867 34.140 1.00 14.53 235 GLY D CA 1
ATOM 8484 C C . GLY D 1 235 ? 31.042 23.034 32.890 1.00 12.24 235 GLY D C 1
ATOM 8485 O O . GLY D 1 235 ? 32.307 23.009 32.963 1.00 15.84 235 GLY D O 1
ATOM 8486 N N . GLY D 1 236 ? 30.343 23.227 31.755 1.00 14.28 236 GLY D N 1
ATOM 8487 C CA . GLY D 1 236 ? 31.026 23.467 30.472 1.00 13.71 236 GLY D CA 1
ATOM 8488 C C . GLY D 1 236 ? 30.771 24.897 30.038 1.00 13.43 236 GLY D C 1
ATOM 8489 O O . GLY D 1 236 ? 29.655 25.382 30.088 1.00 12.37 236 GLY D O 1
ATOM 8490 N N . HIS D 1 237 ? 31.789 25.574 29.610 1.00 11.18 237 HIS D N 1
ATOM 8491 C CA . HIS D 1 237 ? 31.650 27.011 29.336 1.00 14.25 237 HIS D CA 1
ATOM 8492 C C . HIS D 1 237 ? 32.222 27.299 27.945 1.00 15.81 237 HIS D C 1
ATOM 8493 O O . HIS D 1 237 ? 32.906 26.428 27.391 1.00 16.02 237 HIS D O 1
ATOM 8500 N N . ALA D 1 238 ? 31.854 28.421 27.308 1.00 15.14 238 ALA D N 1
ATOM 8501 C CA . ALA D 1 238 ? 32.429 28.749 25.946 1.00 15.24 238 ALA D CA 1
ATOM 8502 C C . ALA D 1 238 ? 32.748 30.229 25.957 1.00 16.17 238 ALA D C 1
ATOM 8503 O O . ALA D 1 238 ? 31.977 30.996 26.585 1.00 17.67 238 ALA D O 1
ATOM 8505 N N . VAL D 1 239 ? 33.853 30.640 25.283 1.00 15.03 239 VAL D N 1
ATOM 8506 C CA . VAL D 1 239 ? 34.393 31.997 25.361 1.00 15.11 239 VAL D CA 1
ATOM 8507 C C . VAL D 1 239 ? 35.032 32.344 24.036 1.00 16.86 239 VAL D C 1
ATOM 8508 O O . VAL D 1 239 ? 35.276 31.490 23.235 1.00 17.06 239 VAL D O 1
ATOM 8512 N N . LEU D 1 240 ? 35.133 33.637 23.786 1.00 17.20 240 LEU D N 1
ATOM 8513 C CA . LEU D 1 240 ? 35.982 34.145 22.727 1.00 16.03 240 LEU D CA 1
ATOM 8514 C C . LEU D 1 240 ? 37.422 34.314 23.147 1.00 16.65 240 LEU D C 1
ATOM 8515 O O . LEU D 1 240 ? 37.732 34.930 24.142 1.00 17.58 240 LEU D O 1
ATOM 8520 N N . CYS D 1 241 ? 38.337 33.772 22.348 1.00 17.56 241 CYS D N 1
ATOM 8521 C CA . CYS D 1 241 ? 39.795 33.913 22.630 1.00 18.91 241 CYS D CA 1
ATOM 8522 C C . CYS D 1 241 ? 40.392 35.063 21.781 1.00 20.22 241 CYS D C 1
ATOM 8523 O O . CYS D 1 241 ? 40.087 35.177 20.576 1.00 21.39 241 CYS D O 1
ATOM 8526 N N . VAL D 1 242 ? 41.131 35.949 22.441 1.00 21.28 242 VAL D N 1
ATOM 8527 C CA . VAL D 1 242 ? 41.509 37.231 21.783 1.00 20.89 242 VAL D CA 1
ATOM 8528 C C . VAL D 1 242 ? 43.017 37.508 21.704 1.00 22.59 242 VAL D C 1
ATOM 8529 O O . VAL D 1 242 ? 43.475 38.588 21.239 1.00 22.94 242 VAL D O 1
ATOM 8533 N N . GLY D 1 243 ? 43.833 36.557 22.131 1.00 24.10 243 GLY D N 1
ATOM 8534 C CA . GLY D 1 243 ? 45.286 36.767 22.096 1.00 26.49 243 GLY D CA 1
ATOM 8535 C C . GLY D 1 243 ? 46.065 35.715 22.850 1.00 27.24 243 GLY D C 1
ATOM 8536 O O . GLY D 1 243 ? 45.482 34.720 23.349 1.00 27.39 243 GLY D O 1
ATOM 8537 N N . TYR D 1 244 ? 47.390 35.873 22.866 1.00 28.33 244 TYR D N 1
ATOM 8538 C CA . TYR D 1 244 ? 48.287 34.995 23.624 1.00 28.98 244 TYR D CA 1
ATOM 8539 C C . TYR D 1 244 ? 49.530 35.778 23.926 1.00 30.01 244 TYR D C 1
ATOM 8540 O O . TYR D 1 244 ? 49.770 36.801 23.303 1.00 30.41 244 TYR D O 1
ATOM 8549 N N . ASP D 1 245 ? 50.312 35.268 24.873 1.00 31.39 245 ASP D N 1
ATOM 8550 C CA . ASP D 1 245 ? 51.508 35.906 25.328 1.00 33.23 245 ASP D CA 1
ATOM 8551 C C . ASP D 1 245 ? 52.467 34.794 25.768 1.00 33.39 245 ASP D C 1
ATOM 8552 O O . ASP D 1 245 ? 52.315 34.225 26.850 1.00 33.17 245 ASP D O 1
ATOM 8557 N N . ASP D 1 246 ? 53.433 34.430 24.905 1.00 33.59 246 ASP D N 1
ATOM 8558 C CA . ASP D 1 246 ? 54.472 33.453 25.274 1.00 33.96 246 ASP D CA 1
ATOM 8559 C C . ASP D 1 246 ? 55.268 33.881 26.519 1.00 35.36 246 ASP D C 1
ATOM 8560 O O . ASP D 1 246 ? 55.923 33.050 27.166 1.00 35.60 246 ASP D O 1
ATOM 8565 N N . GLU D 1 247 ? 55.214 35.167 26.858 1.00 35.56 247 GLU D N 1
ATOM 8566 C CA . GLU D 1 247 ? 55.990 35.637 28.003 1.00 37.30 247 GLU D CA 1
ATOM 8567 C C . GLU D 1 247 ? 55.494 34.825 29.213 1.00 36.18 247 GLU D C 1
ATOM 8568 O O . GLU D 1 247 ? 56.295 34.388 30.070 1.00 36.11 247 GLU D O 1
ATOM 8574 N N . ILE D 1 248 ? 54.174 34.589 29.242 1.00 33.66 248 ILE D N 1
ATOM 8575 C CA . ILE D 1 248 ? 53.567 33.884 30.352 1.00 31.12 248 ILE D CA 1
ATOM 8576 C C . ILE D 1 248 ? 52.931 32.541 29.931 1.00 29.91 248 ILE D C 1
ATOM 8577 O O . ILE D 1 248 ? 52.474 31.804 30.773 1.00 28.90 248 ILE D O 1
ATOM 8582 N N . ARG D 1 249 ? 52.940 32.226 28.642 0.50 27.94 249 ARG D N 1
ATOM 8583 C CA . ARG D 1 249 ? 52.295 31.004 28.193 1.00 26.75 249 ARG D CA 1
ATOM 8584 C C . ARG D 1 249 ? 50.840 30.944 28.669 1.00 25.46 249 ARG D C 1
ATOM 8585 O O . ARG D 1 249 ? 50.429 29.965 29.327 1.00 25.47 249 ARG D O 1
ATOM 8593 N N . HIS D 1 250 ? 50.101 31.989 28.342 1.00 23.53 250 HIS D N 1
ATOM 8594 C CA . HIS D 1 250 ? 48.665 31.928 28.460 1.00 23.49 250 HIS D CA 1
ATOM 8595 C C . HIS D 1 250 ? 48.022 32.573 27.271 1.00 23.11 250 HIS D C 1
ATOM 8596 O O . HIS D 1 250 ? 48.553 33.516 26.687 1.00 21.81 250 HIS D O 1
ATOM 8603 N N . PHE D 1 251 ? 46.846 32.074 26.914 1.00 20.32 251 PHE D N 1
ATOM 8604 C CA . PHE D 1 251 ? 45.965 32.709 25.964 1.00 21.62 251 PHE D CA 1
ATOM 8605 C C . PHE D 1 251 ? 44.979 33.619 26.697 1.00 20.23 251 PHE D C 1
ATOM 8606 O O . PHE D 1 251 ? 44.542 33.311 27.813 1.00 20.42 251 PHE D O 1
ATOM 8614 N N . ARG D 1 252 ? 44.569 34.666 26.012 1.00 21.36 252 ARG D N 1
ATOM 8615 C CA . ARG D 1 252 ? 43.674 35.672 26.580 1.00 20.91 252 ARG D CA 1
ATOM 8616 C C . ARG D 1 252 ? 42.240 35.398 26.214 1.00 21.47 252 ARG D C 1
ATOM 8617 O O . ARG D 1 252 ? 41.895 35.350 25.016 1.00 21.43 252 ARG D O 1
ATOM 8625 N N . ILE D 1 253 ? 41.345 35.251 27.216 1.00 19.56 253 ILE D N 1
ATOM 8626 C CA . ILE D 1 253 ? 39.969 34.910 26.885 1.00 19.60 253 ILE D CA 1
ATOM 8627 C C . ILE D 1 253 ? 39.034 36.027 27.382 1.00 19.54 253 ILE D C 1
ATOM 8628 O O . ILE D 1 253 ? 39.234 36.607 28.434 1.00 19.89 253 ILE D O 1
ATOM 8633 N N . ARG D 1 254 ? 38.103 36.380 26.543 1.00 19.78 254 ARG D N 1
ATOM 8634 C CA . ARG D 1 254 ? 37.077 37.333 26.855 1.00 18.90 254 ARG D CA 1
ATOM 8635 C C . ARG D 1 254 ? 35.995 36.528 27.509 1.00 18.50 254 ARG D C 1
ATOM 8636 O O . ARG D 1 254 ? 35.406 35.703 26.873 1.00 19.02 254 ARG D O 1
ATOM 8644 N N . ASN D 1 255 ? 35.703 36.777 28.780 1.00 18.24 255 ASN D N 1
ATOM 8645 C CA . ASN D 1 255 ? 34.604 36.043 29.392 1.00 17.30 255 ASN D CA 1
ATOM 8646 C C . ASN D 1 255 ? 33.284 36.801 29.349 1.00 17.90 255 ASN D C 1
ATOM 8647 O O . ASN D 1 255 ? 33.270 37.922 28.785 1.00 19.25 255 ASN D O 1
ATOM 8652 N N . SER D 1 256 ? 32.184 36.206 29.843 1.00 14.37 256 SER D N 1
ATOM 8653 C CA . SER D 1 256 ? 30.891 36.812 29.762 1.00 15.99 256 SER D CA 1
ATOM 8654 C C . SER D 1 256 ? 30.164 36.887 31.126 1.00 14.65 256 SER D C 1
ATOM 8655 O O . SER D 1 256 ? 28.990 36.596 31.213 1.00 13.81 256 SER D O 1
ATOM 8658 N N . TRP D 1 257 ? 30.950 37.275 32.113 1.00 16.96 257 TRP D N 1
ATOM 8659 C CA . TRP D 1 257 ? 30.508 37.314 33.514 1.00 17.41 257 TRP D CA 1
ATOM 8660 C C . TRP D 1 257 ? 30.537 38.750 34.018 1.00 18.84 257 TRP D C 1
ATOM 8661 O O . TRP D 1 257 ? 30.650 39.005 35.247 1.00 19.84 257 TRP D O 1
ATOM 8672 N N . GLY D 1 258 ? 30.481 39.711 33.071 1.00 18.23 258 GLY D N 1
ATOM 8673 C CA . GLY D 1 258 ? 30.673 41.119 33.486 1.00 18.19 258 GLY D CA 1
ATOM 8674 C C . GLY D 1 258 ? 32.072 41.621 33.698 1.00 18.36 258 GLY D C 1
ATOM 8675 O O . GLY D 1 258 ? 33.052 40.855 33.717 1.00 18.19 258 GLY D O 1
ATOM 8676 N N . ASN D 1 259 ? 32.212 42.945 33.962 1.00 19.56 259 ASN D N 1
ATOM 8677 C CA A ASN D 1 259 ? 33.543 43.555 33.964 0.50 22.21 259 ASN D CA 1
ATOM 8678 C CA B ASN D 1 259 ? 33.548 43.551 33.958 0.50 21.78 259 ASN D CA 1
ATOM 8679 C C . ASN D 1 259 ? 34.138 43.701 35.359 1.00 22.12 259 ASN D C 1
ATOM 8680 O O . ASN D 1 259 ? 35.185 44.290 35.520 1.00 23.65 259 ASN D O 1
ATOM 8689 N N . ASN D 1 260 ? 33.469 43.125 36.368 1.00 23.26 260 ASN D N 1
ATOM 8690 C CA . ASN D 1 260 ? 34.000 43.202 37.758 1.00 24.26 260 ASN D CA 1
ATOM 8691 C C . ASN D 1 260 ? 34.621 41.921 38.267 1.00 24.43 260 ASN D C 1
ATOM 8692 O O . ASN D 1 260 ? 34.720 41.718 39.497 1.00 26.10 260 ASN D O 1
ATOM 8697 N N . VAL D 1 261 ? 34.944 41.020 37.342 1.00 22.54 261 VAL D N 1
ATOM 8698 C CA . VAL D 1 261 ? 35.672 39.808 37.631 1.00 21.52 261 VAL D CA 1
ATOM 8699 C C . VAL D 1 261 ? 36.857 39.806 36.647 1.00 21.05 261 VAL D C 1
ATOM 8700 O O . VAL D 1 261 ? 36.737 40.426 35.572 1.00 22.13 261 VAL D O 1
ATOM 8704 N N . GLY D 1 262 ? 37.946 39.121 36.993 1.00 21.14 262 GLY D N 1
ATOM 8705 C CA . GLY D 1 262 ? 39.142 39.037 36.126 1.00 21.08 262 GLY D CA 1
ATOM 8706 C C . GLY D 1 262 ? 39.767 40.415 35.995 1.00 22.87 262 GLY D C 1
ATOM 8707 O O . GLY D 1 262 ? 39.783 41.196 36.993 1.00 23.45 262 GLY D O 1
ATOM 8708 N N . GLU D 1 263 ? 40.252 40.709 34.776 1.00 23.72 263 GLU D N 1
ATOM 8709 C CA . GLU D 1 263 ? 40.742 42.057 34.363 1.00 24.18 263 GLU D CA 1
ATOM 8710 C C . GLU D 1 263 ? 39.766 42.617 33.398 1.00 24.34 263 GLU D C 1
ATOM 8711 O O . GLU D 1 263 ? 39.752 42.282 32.185 1.00 23.90 263 GLU D O 1
ATOM 8717 N N . ASP D 1 264 ? 38.883 43.472 33.938 1.00 24.99 264 ASP D N 1
ATOM 8718 C CA A ASP D 1 264 ? 37.811 44.017 33.130 0.50 24.04 264 ASP D CA 1
ATOM 8719 C CA B ASP D 1 264 ? 37.708 43.964 33.232 0.50 23.66 264 ASP D CA 1
ATOM 8720 C C . ASP D 1 264 ? 36.977 42.892 32.463 1.00 23.85 264 ASP D C 1
ATOM 8721 O O . ASP D 1 264 ? 36.455 43.105 31.365 1.00 22.77 264 ASP D O 1
ATOM 8730 N N . GLY D 1 265 ? 36.858 41.698 33.099 1.00 20.47 265 GLY D N 1
ATOM 8731 C CA . GLY D 1 265 ? 36.081 40.653 32.432 1.00 20.44 265 GLY D CA 1
ATOM 8732 C C . GLY D 1 265 ? 36.894 39.664 31.589 1.00 18.14 265 GLY D C 1
ATOM 8733 O O . GLY D 1 265 ? 36.323 38.684 31.080 1.00 19.58 265 GLY D O 1
ATOM 8734 N N . TYR D 1 266 ? 38.187 39.913 31.478 1.00 19.06 266 TYR D N 1
ATOM 8735 C CA . TYR D 1 266 ? 39.142 39.059 30.743 1.00 20.05 266 TYR D CA 1
ATOM 8736 C C . TYR D 1 266 ? 39.977 38.177 31.690 1.00 19.02 266 TYR D C 1
ATOM 8737 O O . TYR D 1 266 ? 40.261 38.509 32.883 1.00 19.31 266 TYR D O 1
ATOM 8746 N N . PHE D 1 267 ? 40.385 37.017 31.181 1.00 18.91 267 PHE D N 1
ATOM 8747 C CA . PHE D 1 267 ? 41.191 36.064 31.946 1.00 18.49 267 PHE D CA 1
ATOM 8748 C C . PHE D 1 267 ? 42.324 35.515 31.103 1.00 19.45 267 PHE D C 1
ATOM 8749 O O . PHE D 1 267 ? 42.328 35.696 29.882 1.00 20.11 267 PHE D O 1
ATOM 8757 N N . TRP D 1 268 ? 43.257 34.877 31.781 1.00 19.79 268 TRP D N 1
ATOM 8758 C CA . TRP D 1 268 ? 44.378 34.142 31.148 1.00 20.86 268 TRP D CA 1
ATOM 8759 C C . TRP D 1 268 ? 44.207 32.654 31.347 1.00 20.33 268 TRP D C 1
ATOM 8760 O O . TRP D 1 268 ? 44.108 32.199 32.480 1.00 20.11 268 TRP D O 1
ATOM 8771 N N . MET D 1 269 ? 44.247 31.903 30.241 1.00 18.00 269 MET D N 1
ATOM 8772 C CA . MET D 1 269 ? 44.216 30.429 30.269 1.00 18.71 269 MET D CA 1
ATOM 8773 C C . MET D 1 269 ? 45.572 29.799 29.876 1.00 18.75 269 MET D C 1
ATOM 8774 O O . MET D 1 269 ? 46.076 30.107 28.812 1.00 20.28 269 MET D O 1
ATOM 8779 N N . PRO D 1 270 ? 46.108 28.906 30.705 1.00 18.91 270 PRO D N 1
ATOM 8780 C CA . PRO D 1 270 ? 47.459 28.249 30.380 1.00 21.53 270 PRO D CA 1
ATOM 8781 C C . PRO D 1 270 ? 47.476 27.557 29.047 1.00 22.51 270 PRO D C 1
ATOM 8782 O O . PRO D 1 270 ? 46.446 27.011 28.584 1.00 22.46 270 PRO D O 1
ATOM 8786 N N . TYR D 1 271 ? 48.667 27.556 28.419 1.00 22.49 271 TYR D N 1
ATOM 8787 C CA . TYR D 1 271 ? 48.848 26.760 27.225 1.00 23.46 271 TYR D CA 1
ATOM 8788 C C . TYR D 1 271 ? 48.461 25.282 27.479 1.00 24.59 271 TYR D C 1
ATOM 8789 O O . TYR D 1 271 ? 47.843 24.667 26.622 1.00 23.83 271 TYR D O 1
ATOM 8798 N N . GLU D 1 272 ? 48.796 24.752 28.657 1.00 23.77 272 GLU D N 1
ATOM 8799 C CA . GLU D 1 272 ? 48.619 23.332 28.956 1.00 26.14 272 GLU D CA 1
ATOM 8800 C C . GLU D 1 272 ? 47.133 22.989 29.139 1.00 24.33 272 GLU D C 1
ATOM 8801 O O . GLU D 1 272 ? 46.746 21.848 29.067 1.00 24.81 272 GLU D O 1
ATOM 8807 N N . TYR D 1 273 ? 46.341 24.037 29.414 1.00 22.00 273 TYR D N 1
ATOM 8808 C CA . TYR D 1 273 ? 44.879 23.894 29.645 1.00 19.49 273 TYR D CA 1
ATOM 8809 C C . TYR D 1 273 ? 44.246 23.815 28.261 1.00 19.15 273 TYR D C 1
ATOM 8810 O O . TYR D 1 273 ? 43.577 22.854 27.969 1.00 20.06 273 TYR D O 1
ATOM 8819 N N . ILE D 1 274 ? 44.532 24.794 27.399 1.00 19.85 274 ILE D N 1
ATOM 8820 C CA . ILE D 1 274 ? 43.845 24.967 26.143 1.00 19.65 274 ILE D CA 1
ATOM 8821 C C . ILE D 1 274 ? 44.143 23.871 25.137 1.00 21.16 274 ILE D C 1
ATOM 8822 O O . ILE D 1 274 ? 43.317 23.593 24.259 1.00 22.29 274 ILE D O 1
ATOM 8827 N N . SER D 1 275 ? 45.322 23.297 25.254 1.00 23.25 275 SER D N 1
ATOM 8828 C CA . SER D 1 275 ? 45.838 22.282 24.311 1.00 23.33 275 SER D CA 1
ATOM 8829 C C . SER D 1 275 ? 45.453 20.882 24.746 1.00 22.80 275 SER D C 1
ATOM 8830 O O . SER D 1 275 ? 45.632 19.931 23.974 1.00 23.70 275 SER D O 1
ATOM 8833 N N . ASN D 1 276 ? 44.940 20.724 25.967 1.00 22.33 276 ASN D N 1
ATOM 8834 C CA . ASN D 1 276 ? 44.537 19.424 26.515 1.00 21.64 276 ASN D CA 1
ATOM 8835 C C . ASN D 1 276 ? 43.154 19.006 25.971 1.00 22.33 276 ASN D C 1
ATOM 8836 O O . ASN D 1 276 ? 42.139 19.654 26.237 1.00 21.01 276 ASN D O 1
ATOM 8841 N N . THR D 1 277 ? 43.092 17.900 25.224 1.00 21.94 277 THR D N 1
ATOM 8842 C CA . THR D 1 277 ? 41.802 17.512 24.600 1.00 22.31 277 THR D CA 1
ATOM 8843 C C . THR D 1 277 ? 40.774 17.104 25.631 1.00 20.66 277 THR D C 1
ATOM 8844 O O . THR D 1 277 ? 39.581 17.057 25.289 1.00 22.49 277 THR D O 1
ATOM 8848 N N . GLN D 1 278 ? 41.175 16.820 26.871 1.00 18.65 278 GLN D N 1
ATOM 8849 C CA . GLN D 1 278 ? 40.255 16.530 27.946 1.00 18.66 278 GLN D CA 1
ATOM 8850 C C . GLN D 1 278 ? 39.841 17.759 28.772 1.00 18.87 278 GLN D C 1
ATOM 8851 O O . GLN D 1 278 ? 39.071 17.607 29.698 1.00 20.60 278 GLN D O 1
ATOM 8857 N N . LEU D 1 279 ? 40.312 18.944 28.368 1.00 17.36 279 LEU D N 1
ATOM 8858 C CA . LEU D 1 279 ? 39.911 20.202 29.048 1.00 16.92 279 LEU D CA 1
ATOM 8859 C C . LEU D 1 279 ? 39.262 21.193 28.097 1.00 17.00 279 LEU D C 1
ATOM 8860 O O . LEU D 1 279 ? 38.509 22.022 28.601 1.00 18.31 279 LEU D O 1
ATOM 8865 N N . ALA D 1 280 ? 39.525 21.159 26.786 1.00 16.44 280 ALA D N 1
ATOM 8866 C CA . ALA D 1 280 ? 39.003 22.176 25.890 1.00 15.46 280 ALA D CA 1
ATOM 8867 C C . ALA D 1 280 ? 38.752 21.571 24.535 1.00 16.76 280 ALA D C 1
ATOM 8868 O O . ALA D 1 280 ? 39.378 20.514 24.224 1.00 18.57 280 ALA D O 1
ATOM 8870 N N . ASP D 1 281 ? 37.814 22.103 23.718 1.00 16.60 281 ASP D N 1
ATOM 8871 C CA . ASP D 1 281 ? 37.482 21.474 22.470 1.00 15.85 281 ASP D CA 1
ATOM 8872 C C . ASP D 1 281 ? 36.668 22.467 21.671 1.00 17.30 281 ASP D C 1
ATOM 8873 O O . ASP D 1 281 ? 36.323 23.566 22.155 1.00 16.58 281 ASP D O 1
ATOM 8878 N N . ASP D 1 282 ? 36.388 22.105 20.446 1.00 15.62 282 ASP D N 1
ATOM 8879 C CA . ASP D 1 282 ? 35.403 22.847 19.666 1.00 16.91 282 ASP D CA 1
ATOM 8880 C C . ASP D 1 282 ? 35.810 24.303 19.404 1.00 16.62 282 ASP D C 1
ATOM 8881 O O . ASP D 1 282 ? 35.069 25.237 19.636 1.00 17.25 282 ASP D O 1
ATOM 8886 N N . PHE D 1 283 ? 36.975 24.434 18.815 1.00 16.18 283 PHE D N 1
ATOM 8887 C CA . PHE D 1 283 ? 37.545 25.688 18.353 1.00 16.50 283 PHE D CA 1
ATOM 8888 C C . PHE D 1 283 ? 37.005 26.008 16.987 1.00 17.89 283 PHE D C 1
ATOM 8889 O O . PHE D 1 283 ? 37.203 25.226 16.041 1.00 19.70 283 PHE D O 1
ATOM 8897 N N . TRP D 1 284 ? 36.406 27.199 16.851 1.00 16.83 284 TRP D N 1
ATOM 8898 C CA . TRP D 1 284 ? 35.774 27.585 15.617 1.00 17.43 284 TRP D CA 1
ATOM 8899 C C . TRP D 1 284 ? 36.013 29.040 15.269 1.00 19.39 284 TRP D C 1
ATOM 8900 O O . TRP D 1 284 ? 36.144 29.906 16.164 1.00 18.80 284 TRP D O 1
ATOM 8911 N N . VAL D 1 285 ? 36.067 29.280 13.944 1.00 19.17 285 VAL D N 1
ATOM 8912 C CA A VAL D 1 285 ? 36.225 30.631 13.381 0.50 18.43 285 VAL D CA 1
ATOM 8913 C CA B VAL D 1 285 ? 36.193 30.636 13.430 0.50 19.94 285 VAL D CA 1
ATOM 8914 C C . VAL D 1 285 ? 35.057 30.898 12.452 1.00 19.51 285 VAL D C 1
ATOM 8915 O O . VAL D 1 285 ? 34.696 30.038 11.639 1.00 19.81 285 VAL D O 1
ATOM 8922 N N . ILE D 1 286 ? 34.472 32.092 12.523 1.00 19.53 286 ILE D N 1
ATOM 8923 C CA . ILE D 1 286 ? 33.391 32.414 11.610 1.00 20.37 286 ILE D CA 1
ATOM 8924 C C . ILE D 1 286 ? 33.867 33.511 10.631 1.00 21.77 286 ILE D C 1
ATOM 8925 O O . ILE D 1 286 ? 34.830 34.170 10.901 1.00 22.01 286 ILE D O 1
ATOM 8930 N N . LYS D 1 287 ? 33.180 33.643 9.500 1.00 22.84 287 LYS D N 1
ATOM 8931 C CA . LYS D 1 287 ? 33.611 34.582 8.460 1.00 22.83 287 LYS D CA 1
ATOM 8932 C C . LYS D 1 287 ? 32.434 35.005 7.625 1.00 22.21 287 LYS D C 1
ATOM 8933 O O . LYS D 1 287 ? 31.510 34.222 7.398 1.00 19.34 287 LYS D O 1
ATOM 8939 N N . THR D 1 288 ? 32.388 36.309 7.257 1.00 22.45 288 THR D N 1
ATOM 8940 C CA . THR D 1 288 ? 31.292 36.820 6.435 1.00 24.98 288 THR D CA 1
ATOM 8941 C C . THR D 1 288 ? 32.000 37.506 5.230 1.00 26.16 288 THR D C 1
ATOM 8942 O O . THR D 1 288 ? 32.730 38.464 5.421 1.00 25.34 288 THR D O 1
ATOM 8946 N N . VAL D 1 289 ? 31.884 36.923 4.039 1.00 27.73 289 VAL D N 1
ATOM 8947 C CA . VAL D 1 289 ? 32.497 37.512 2.828 1.00 29.65 289 VAL D CA 1
ATOM 8948 C C . VAL D 1 289 ? 31.344 38.198 2.073 1.00 32.59 289 VAL D C 1
ATOM 8949 O O . VAL D 1 289 ? 30.297 37.589 1.807 1.00 32.04 289 VAL D O 1
ATOM 8953 N N . ARG D 1 290 ? 31.540 39.494 1.760 1.00 36.41 290 ARG D N 1
ATOM 8954 C CA . ARG D 1 290 ? 30.504 40.349 1.101 1.00 39.21 290 ARG D CA 1
ATOM 8955 C C . ARG D 1 290 ? 30.485 40.150 -0.409 1.00 40.14 290 ARG D C 1
ATOM 8956 O O . ARG D 1 290 ? 31.471 40.491 -1.072 1.00 41.64 290 ARG D O 1
#

Solvent-accessible surface area: 43223 Å² total; per-residue (Å²): 111,141,22,164,62,42,108,21,39,12,8,1,14,7,11,11,5,27,10,19,87,16,73,76,43,77,13,104,88,43,33,48,91,78,44,48,94,102,16,91,35,59,14,124,22,130,11,12,80,0,24,128,0,0,0,0,0,0,3,7,0,0,1,6,5,5,22,22,25,68,115,51,194,100,98,93,100,27,72,0,0,16,2,0,0,0,14,3,0,0,79,9,6,7,8,17,45,5,16,8,0,1,3,1,22,2,0,0,74,0,0,51,82,9,0,0,0,28,19,203,55,31,85,45,17,34,49,37,13,50,111,232,77,59,51,10,42,140,64,2,42,1,25,107,133,2,50,124,93,1,52,140,36,0,74,113,58,76,3,65,52,40,9,48,6,49,48,62,44,62,46,0,23,1,0,0,37,79,16,24,9,1,2,0,0,2,5,0,2,54,35,2,19,22,160,120,74,18,54,42,126,2,48,86,13,71,144,144,20,52,27,60,0,4,0,1,2,0,0,0,0,0,18,53,153,47,118,22,0,33,0,8,2,8,44,11,59,140,38,28,83,97,0,12,0,35,0,11,2,84,2,0,38,54,108,66,6,3,65,6,4,1,14,8,90,49,54,267,152,36,172,73,42,105,26,40,13,7,1,14,6,14,12,5,28,10,19,88,17,124,85,43,114,11,129,179,77,38,51,90,80,37,54,86,110,19,89,36,65,13,115,20,125,7,12,80,0,26,124,0,0,0,0,0,0,2,6,0,0,0,7,3,5,22,19,15,49,121,43,182,65,106,82,102,25,72,0,0,18,2,0,0,0,12,3,0,0,88,8,5,8,10,18,52,2,13,7,0,1,2,0,21,2,0,0,76,0,0,49,88,5,0,0,0,29,19,200,59,35,84,46,17,34,48,40,24,28,105,202,80,42,30,15,40,142,60,3,44,1,28,117,132,2,54,101,94,1,46,121,38,0,89,108,53,88,3,66,75,42,17,49,6,54,44,63,49,61,47,0,16,1,0,1,36,81,22,31,15,1,3,0,0,1,6,0,2,63,33,3,36,41,62,158,86,46,32,44,120,1,50,84,14,72,134,144,21,66,29,51,0,5,0,1,2,1,0,0,0,1,14,42,153,45,60,18,0,33,0,8,1,7,45,10,60,143,33,32,81,108,0,13,0,34,0,13,1,84,2,0,36,57,107,62,5,4,66,6,3,1,15,19,96,17,87,138,198,30,153,58,40,89,25,33,12,9,1,15,6,13,12,4,26,10,24,84,18,128,84,44,109,13,125,187,80,26,55,94,74,40,47,90,105,17,88,36,60,15,126,23,123,8,13,80,0,24,126,0,0,0,0,0,0,2,6,0,0,0,10,3,5,26,20,15,64,120,45,188,57,103,82,101,26,73,0,0,17,1,0,0,0,14,4,0,0,89,7,4,15,9,17,49,3,13,6,0,0,3,1,21,3,0,0,65,0,0,49,86,12,0,0,0,27,18,205,58,39,85,46,18,31,49,42,28,43,122,211,74,39,29,16,37,143,56,3,38,1,26,100,131,1,52,120,88,2,45,128,33,0,102,109,52,82,4,64,68,38,12,44,6,56,46,58,31,61,48,0,20,0,0,1,33,78,20,30,17,1,2,0,0,2,6,0,1,65,32,1,42,40,62,153,96,48,37,36,119,1,51,85,18,66,146,143,16,62,27,55,0,5,0,1,2,1,0,0,0,0,15,49,145,48,56,18,0,33,0,8,1,7,52,11,58,138,47,27,81,106,0,12,0,34,0,15,4,82,1,0,36,58,107,69,6,3,67,6,3,1,16,18,100,16,81,155,117,137,29,164,69,39,105,25,39,13,12,1,14,6,14,12,5,29,11,19,91,18,82,79,38,75,9,85,81,60,32,46,90,76,44,51,95,104,19,89,36,60,14,120,22,130,8,11,79,0,25,128,0,0,0,0,0,0,3,6,0,0,0,6,2,4,22,20,21,56,106,54,181,66,94,90,92,9,70,0,0,18,1,0,0,0,14,4,0,0,65,8,6,8,3,14,43,4,20,9,0,0,3,0,23,2,0,0,79,0,0,52,98,30,0,0,0,20,17,175,58,39,86,46,18,35,50,38,14,47,112,232,82,60,51,9,43,141,49,3,36,1,25,97,135,0,53,116,88,1,56,132,30,0,97,101,46,74,3,67,32,40,13,45,6,51,46,64,39,61,44,0,20,1,0,1,32,62,17,31,17,1,3,0,0,2,6,0,1,51,36,2,22,23,161,123,72,21,53,41,126,2,48,83,11,75,143,148,20,59,33,57,0,5,0,1,2,1,0,0,0,1,12,51,154,41,118,21,0,33,0,8,1,7,41,10,79,142,39,30,76,109,0,12,0,36,0,12,4,79,2,0,41,57,107,67,5,4,66,5,6,2,14,20,82,43,61,236

InterPro domains:
  IPR000668 Peptidase C1A, papain C-terminal [PF00112] (48-253)
  IPR000668 Peptidase C1A, papain C-terminal [SM00645] (37-267)
  IPR013128 Peptidase C1A [PTHR12411] (49-249)
  IPR038765 Papain-like cysteine peptidase superfamily [SSF54001] (30-256)

Secondary structure (DSSP, 8-state):
--PPPPP-TT--EEPPPP-TTPPBP---HHHHHT--SEEE---SSPP-B-TTSS-HHHHHHHHHHHHHHHHTT-SS---B-HHHHHHHHHHHSS-TTS---EEHHHHHHHHHHT---BGGGS----PPPPTTT-SPPTT-GGGSPPPHHHHHHHGGG---EEEEPPS-HHHHHHHHHTT--EEEEEEEEHHHHGGG---SBPPPP-TTS-EEEEEEEEEEEEETTTTEEEEE-SB-TTSTBTTEEEEEHHHHT-TTTEEEEEEEE---/-PPPPP-TT--B-PPPP-TTPPBP---HHHHHT--SEEE---SSPPPB-TTSS-HHHHHHHHHHHHHHHHTT-SS---B-HHHHHHHHHHHSS-TTS---B-HHHHHHHHHHT---BGGGS----PPPPTTTSSPPTT-GGGSPPPHHHHHHHGGG---EEEEPPS-HHHHHHHHHTT--EEEEEEEEHHHHTSTT--SBPPPP-TTS-EEEEEEEEEEEEETTTTEEEEE-SB-TTSTBTTEEEEEHHHHT-TTTEEEEEEEE---/-PPPPP-TT--EEPPPP-TTPPBP---HHHHTT--SEEE---SSPPPB-TTSS-HHHHHHHHHHHHHHHHTT-SS---B-HHHHHHHHHHHSS-TTS---EEHHHHHHHHHHT---BTTTS----PPPPTTTSSPPTT-GGGSPPPHHHHHHHGGG---EEEEPPS-HHHHHHHHHTT--EEEEEEEEHHHHT-SS--SBPPPP-TTS-EEEEEEEEEEEEETTTTEEEEE-SB-TTSTBTTEEEEEHHHHT-TTTEEEEEEEE---/--PPPPP-TT--B-PPPP-TT--B----HHHHHT--SEEE---SSPPPB-TTSS-HHHHHHHHHHHHHHHHTT-SS---B-HHHHHHHHHHHSS-TTS---B-HHHHHHHHHHT---BTTTS-----PPPTTT-SPPTT-GGGSPPPHHHHHHHGGG---EEEEPPS-HHHHHHHHHTT--EEEEEEEEHHHHGGG---SBPPPP-TTS-EEEEEEEEEEEEETTTTEEEEE-SB-TTSTBTTEEEEEHHHHT-TTTEEEEEEEE---

CATH classification: 3.90.70.10

Sequence (1070 aa):
TVLKRRRKKSGYGYIPDIADIRDFSYTPEEKKSVIAALPPKVDLTPPFQVYDQGRIGSCTANALAAAIQFEERRIHHDKQSPEFIPSRLFIYYNERKIEGHVNYYDSGAMIRDGIKVLHKLLGVCPEKEEWPYGDTPADPRTEEFPPGAPASKKPSDQCYKDAQQNYKITEEYSSRVAQDIDHLKACLAVGSPFVVFGFSVYNSWVGNNSLPVRIPLPTKNDTTLEGGHAVLCVGYDDEIRHFRIRNSWGNNVGEDDGYFWMPYEYISNTQQLADDFWVVIKTVRVLKRRKKSGYGYIPDIADIRDFSYTPEKSVIAALPPKVDLTPPFQVYDQGRIGSCTANALAAAIQFERRIHDKQSPEFIPSRLFIYYNERKIEGHVNYYDSGAMIRRDGIKVLHKLGVCPEKEEWPYGDTPADDPRTEEEFPPGAPASKKKPSDQQCYKKDAQNYKITEEYSSRVAQDIDHLKKACLAVGSPFVVFGFSVYNNSWVGNNSLLPVVRIPLPTKNDDTLEGGHAVLCVGYDDDEIRRHFRIRNSWGNNVGEDGYFWMPYEYISSNTQQLADDFWVVIKTVRRVLKRRKKKSGYGYIPDIADIRDFSSYTPEEKSVIAALPPKVDLTPPFQVYDQGRIGSCTANALAAAIQFERIHHDKQSSPEFIPSRLFIYYNERKIEGHVNYYDSGAMIRDGIKVLHKLGVCPEKEWPYGDTPADPRTEEFPPGAPASSKKPSDDQCYKDAQNYKITEYSSRVAQDDIDHLKACLAVGSPPFVVFGFSVYNNSWVGNNSLPVVRIPLPTKNDDTLEGGHAVLCVGYDDEIRHFRIRNSWGNNVGEDGYFWMPYEYISSNTQLADDFWVVIKTVRTVLKRRRKKSSGYGYIPDIADIRDFSYTPEKSVIAALPPKVDLTPPFQQVYDQGRIGSCTANALAAAIQFERRIHDKQSSPEFIPSRLFIYYNERKIEGHVNYYDSGAMIRDGIKVLHKLGVCPEKEWPYGDTPADPRTEEFPPGAPASKKPSDQCYKDDAQNYKITEYSRVAQDIDHHLKACLAVGSPFVVFGFSVVYNSWVGNNSLPVRIPLPTKNDTTLEGGHAVLCVGYDDEIRHFRIRNSWGNNNVGEDDGYFWMPYEYISNTQLADDFWVVIKTVR